Protein AF-0000000077060113 (afdb_homodimer)

Structure (mmCIF, N/CA/C/O backbone):
data_AF-0000000077060113-model_v1
#
loop_
_entity.id
_entity.type
_entity.pdbx_description
1 polymer Alpha/beta-hydrolase
#
loop_
_atom_site.group_PDB
_atom_site.id
_atom_site.type_symbol
_atom_site.label_atom_id
_atom_site.label_alt_id
_atom_site.label_comp_id
_atom_site.label_asym_id
_atom_site.label_entity_id
_atom_site.label_seq_id
_atom_site.pdbx_PDB_ins_code
_atom_site.Cartn_x
_atom_site.Cartn_y
_atom_site.Cartn_z
_atom_site.occupancy
_atom_site.B_iso_or_equiv
_atom_site.auth_seq_id
_atom_site.auth_comp_id
_atom_site.auth_asym_id
_atom_site.auth_atom_id
_atom_site.pdbx_PDB_model_num
ATOM 1 N N . MET A 1 1 ? -15.812 -0.434 4.516 1 86.5 1 MET A N 1
ATOM 2 C CA . MET A 1 1 ? -14.93 -0.036 5.609 1 86.5 1 MET A CA 1
ATOM 3 C C . MET A 1 1 ? -13.938 -1.145 5.941 1 86.5 1 MET A C 1
ATOM 5 O O . MET A 1 1 ? -14.008 -2.238 5.379 1 86.5 1 MET A O 1
ATOM 9 N N . ALA A 1 2 ? -12.922 -0.745 6.738 1 82.12 2 ALA A N 1
ATOM 10 C CA . ALA A 1 2 ? -11.758 -1.604 6.934 1 82.12 2 ALA A CA 1
ATOM 11 C C . ALA A 1 2 ? -12.117 -2.842 7.75 1 82.12 2 ALA A C 1
ATOM 13 O O . ALA A 1 2 ? -11.414 -3.85 7.707 1 82.12 2 ALA A O 1
ATOM 14 N N . ALA A 1 3 ? -13.102 -2.777 8.547 1 86 3 ALA A N 1
ATOM 15 C CA . ALA A 1 3 ? -13.586 -3.947 9.273 1 86 3 ALA A CA 1
ATOM 16 C C . ALA A 1 3 ? -14.797 -4.559 8.578 1 86 3 ALA A C 1
ATOM 18 O O . ALA A 1 3 ? -15.578 -3.85 7.934 1 86 3 ALA A O 1
ATOM 19 N N . PRO A 1 4 ? -14.969 -5.855 8.625 1 85 4 PRO A N 1
ATOM 20 C CA . PRO A 1 4 ? -16.125 -6.492 7.996 1 85 4 PRO A CA 1
ATOM 21 C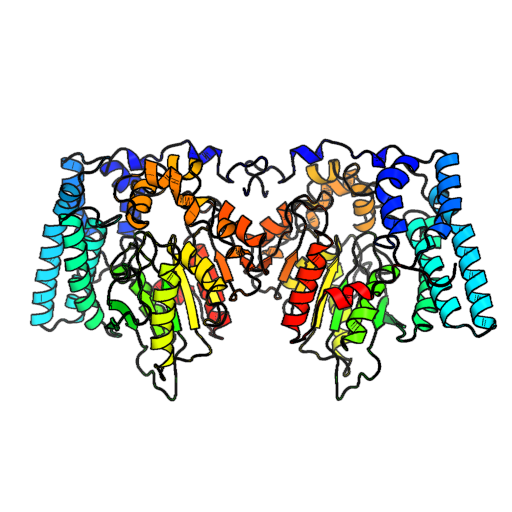 C . PRO A 1 4 ? -17.453 -5.957 8.523 1 85 4 PRO A C 1
ATOM 23 O O . PRO A 1 4 ? -17.516 -5.473 9.656 1 85 4 PRO A O 1
ATOM 26 N N . GLY A 1 5 ? -18.547 -6.055 7.66 1 83.06 5 GLY A N 1
ATOM 27 C CA . GLY A 1 5 ? -19.891 -5.691 8.062 1 83.06 5 GLY A CA 1
ATOM 28 C C . GLY A 1 5 ? -20.156 -4.195 8.023 1 83.06 5 GLY A C 1
ATOM 29 O O . GLY A 1 5 ? -21.031 -3.688 8.734 1 83.06 5 GLY A O 1
ATOM 30 N N . GLY A 1 6 ? -19.281 -3.537 7.352 1 86.25 6 GLY A N 1
ATOM 31 C CA . GLY A 1 6 ? -19.469 -2.102 7.23 1 86.25 6 GLY A CA 1
ATOM 32 C C . GLY A 1 6 ? -19.109 -1.341 8.492 1 86.25 6 GLY A C 1
ATOM 33 O O . GLY A 1 6 ? -19.703 -0.302 8.789 1 86.25 6 GLY A O 1
ATOM 34 N N . LYS A 1 7 ? -18.234 -1.847 9.289 1 92.94 7 LYS A N 1
ATOM 35 C CA . LYS A 1 7 ? -17.812 -1.229 10.539 1 92.94 7 LYS A CA 1
ATOM 36 C C . LYS A 1 7 ? -16.453 -0.544 10.375 1 92.94 7 LYS A C 1
ATOM 38 O O . LYS A 1 7 ? -15.602 -1.008 9.609 1 92.94 7 LYS A O 1
ATOM 43 N N . PHE A 1 8 ? -16.266 0.572 11.117 1 95.94 8 PHE A N 1
ATOM 44 C CA . PHE A 1 8 ? -14.953 1.192 11.203 1 95.94 8 PHE A CA 1
ATOM 45 C C . PHE A 1 8 ? -13.969 0.27 11.906 1 95.94 8 PHE A C 1
ATOM 47 O O . PHE A 1 8 ? -14.359 -0.549 12.734 1 95.94 8 PHE A O 1
ATOM 54 N N . PHE A 1 9 ? -12.68 0.377 11.562 1 95.56 9 PHE A N 1
ATOM 55 C CA . PHE A 1 9 ? -11.648 -0.411 12.227 1 95.56 9 PHE A CA 1
ATOM 56 C C . PHE A 1 9 ? -11.703 -0.218 13.734 1 95.56 9 PHE A C 1
ATOM 58 O O . PHE A 1 9 ? -11.594 -1.183 14.492 1 95.56 9 PHE A O 1
ATOM 65 N N . ILE A 1 10 ? -11.961 1.033 14.18 1 96.12 10 ILE A N 1
ATOM 66 C CA . ILE A 1 10 ? -11.984 1.314 15.609 1 96.12 10 ILE A CA 1
ATOM 67 C C . ILE A 1 10 ? -13.422 1.515 16.078 1 96.12 10 ILE A C 1
ATOM 69 O O . ILE A 1 10 ? -13.695 2.373 16.922 1 96.12 10 ILE A O 1
ATOM 73 N N . GLN A 1 11 ? -14.352 0.809 15.555 1 94.56 11 GLN A N 1
ATOM 74 C CA . GLN A 1 11 ? -15.781 0.957 15.797 1 94.56 11 GLN A CA 1
ATOM 75 C C . GLN A 1 11 ? -16.078 1.003 17.297 1 94.56 11 GLN A C 1
ATOM 77 O O . GLN A 1 11 ? -16.812 1.885 17.766 1 94.56 11 GLN A O 1
ATOM 82 N N . ASP A 1 12 ? -15.516 0.176 18.094 1 91.5 12 ASP A N 1
ATOM 83 C CA . ASP A 1 12 ? -15.828 0.074 19.516 1 91.5 12 ASP A CA 1
ATOM 84 C C . ASP A 1 12 ? -15.219 1.238 20.297 1 91.5 12 ASP A C 1
ATOM 86 O O . ASP A 1 12 ? -15.805 1.712 21.281 1 91.5 12 ASP A O 1
ATOM 90 N N . ALA A 1 13 ? -14.117 1.66 19.859 1 92.44 13 ALA A N 1
ATOM 91 C CA . ALA A 1 13 ? -13.422 2.738 20.547 1 92.44 13 ALA A CA 1
ATOM 92 C C . ALA A 1 13 ? -14.102 4.082 20.312 1 92.44 13 ALA A C 1
ATOM 94 O O . ALA A 1 13 ? -13.93 5.023 21.078 1 92.44 13 ALA A O 1
ATOM 95 N N . MET A 1 14 ? -14.914 4.168 19.281 1 94.56 14 MET A N 1
ATOM 96 C CA . MET A 1 14 ? -15.523 5.438 18.891 1 94.56 14 MET A CA 1
ATOM 97 C C . MET A 1 14 ? -16.562 5.875 19.922 1 94.56 14 MET A C 1
ATOM 99 O O . MET A 1 14 ? -16.938 7.051 19.984 1 94.56 14 MET A O 1
ATOM 103 N N . LYS A 1 15 ? -17.016 4.977 20.844 1 91.5 15 LYS A N 1
ATOM 104 C CA . LYS A 1 15 ? -18.156 5.25 21.703 1 91.5 15 LYS A CA 1
ATOM 105 C C . LYS A 1 15 ? -17.703 5.77 23.062 1 91.5 15 LYS A C 1
ATOM 107 O O . LYS A 1 15 ? -18.531 6.227 23.859 1 91.5 15 LYS A O 1
ATOM 112 N N . THR A 1 16 ? -16.438 5.785 23.297 1 94.44 16 THR A N 1
ATOM 113 C CA . THR A 1 16 ? -15.938 6.172 24.609 1 94.44 16 THR A CA 1
ATOM 114 C C . THR A 1 16 ? -15.305 7.562 24.547 1 94.44 16 THR A C 1
ATOM 116 O O . THR A 1 16 ? -14.242 7.746 23.953 1 94.44 16 THR A O 1
ATOM 119 N N . PRO A 1 17 ? -15.875 8.461 25.281 1 95.69 17 PRO A N 1
ATOM 120 C CA . PRO A 1 17 ? -15.281 9.805 25.281 1 95.69 17 PRO A CA 1
ATOM 121 C C . PRO A 1 17 ? -13.938 9.852 26 1 95.69 17 PRO A C 1
ATOM 123 O O . PRO A 1 17 ? -13.75 9.18 27.016 1 95.69 17 PRO A O 1
ATOM 126 N N . ALA A 1 18 ? -13.055 10.633 25.469 1 97.38 18 ALA A N 1
ATOM 127 C CA . ALA A 1 18 ? -11.758 10.82 26.109 1 97.38 18 ALA A CA 1
ATOM 128 C C . ALA A 1 18 ? -11.875 11.75 27.328 1 97.38 18 ALA A C 1
ATOM 130 O O . ALA A 1 18 ? -12.648 12.711 27.297 1 97.38 18 ALA A O 1
ATOM 131 N N . VAL A 1 19 ? -11.023 11.562 28.266 1 97.31 19 VAL A N 1
ATOM 132 C CA . VAL A 1 19 ? -11.117 12.227 29.562 1 97.31 19 VAL A CA 1
ATOM 133 C C . VAL A 1 19 ? -10.766 13.703 29.406 1 97.31 19 VAL A C 1
ATOM 135 O O . VAL A 1 19 ? -11.297 14.555 30.141 1 97.31 19 VAL A O 1
ATOM 138 N N . HIS A 1 20 ? -9.969 14.023 28.453 1 97.75 20 HIS A N 1
ATOM 139 C CA . HIS A 1 20 ? -9.492 15.398 28.344 1 97.75 20 HIS A CA 1
ATOM 140 C C . HIS A 1 20 ? -10.609 16.328 27.875 1 97.75 20 HIS A C 1
ATOM 142 O O . HIS A 1 20 ? -10.453 17.547 27.906 1 97.75 20 HIS A O 1
ATOM 148 N N . HIS A 1 21 ? -11.758 15.789 27.562 1 97.44 21 HIS A N 1
ATOM 149 C CA . HIS A 1 21 ? -12.875 16.625 27.141 1 97.44 21 HIS A CA 1
ATOM 150 C C . HIS A 1 21 ? -13.664 17.125 28.359 1 97.44 21 HIS A C 1
ATOM 152 O O . HIS A 1 21 ? -14.555 17.953 28.219 1 97.44 21 HIS A O 1
ATOM 158 N N . GLU A 1 22 ? -13.344 16.703 29.531 1 97.5 22 GLU A N 1
ATOM 159 C CA . GLU A 1 22 ? -14.078 17.062 30.734 1 97.5 22 GLU A CA 1
ATOM 160 C C . GLU A 1 22 ? -13.844 18.516 31.109 1 97.5 22 GLU A C 1
ATOM 162 O O . GLU A 1 22 ? -14.766 19.203 31.578 1 97.5 22 GLU A O 1
ATOM 167 N N . SER A 1 23 ? -12.617 18.938 31 1 97.94 23 SER A N 1
ATOM 168 C CA . SER A 1 23 ? -12.242 20.328 31.297 1 97.94 23 SER A CA 1
ATOM 169 C C . SER A 1 23 ? -10.883 20.672 30.719 1 97.94 23 SER A C 1
ATOM 171 O O . SER A 1 23 ? -10.125 19.781 30.312 1 97.94 23 SER A O 1
ATOM 173 N N . PHE A 1 24 ? -10.625 21.953 30.703 1 98.38 24 PHE A N 1
ATOM 174 C CA . PHE A 1 24 ? -9.281 22.344 30.297 1 98.38 24 PHE A CA 1
ATOM 175 C C . PHE A 1 24 ? -8.234 21.766 31.219 1 98.38 24 PHE A C 1
ATOM 177 O O . PHE A 1 24 ? -7.156 21.359 30.781 1 98.38 24 PHE A O 1
ATOM 184 N N . GLU A 1 25 ? -8.562 21.797 32.5 1 98.56 25 GLU A N 1
ATOM 185 C CA . GLU A 1 25 ? -7.637 21.219 33.469 1 98.56 25 GLU A CA 1
ATOM 186 C C . GLU A 1 25 ? -7.281 19.781 33.125 1 98.56 25 GLU A C 1
ATOM 188 O O . GLU A 1 25 ? -6.109 19.391 33.156 1 98.56 25 GLU A O 1
ATOM 193 N N . ARG A 1 26 ? -8.25 19.031 32.812 1 98.38 26 ARG A N 1
ATOM 194 C CA . ARG A 1 26 ? -8.016 17.625 32.469 1 98.38 26 ARG A CA 1
ATOM 195 C C . ARG A 1 26 ? -7.254 17.531 31.141 1 98.38 26 ARG A C 1
ATOM 197 O O . ARG A 1 26 ? -6.402 16.656 30.969 1 98.38 26 ARG A O 1
ATOM 204 N N . LEU A 1 27 ? -7.586 18.391 30.172 1 98.44 27 LEU A N 1
ATOM 205 C CA . LEU A 1 27 ? -6.844 18.438 28.906 1 98.44 27 LEU A CA 1
ATOM 206 C C . LEU A 1 27 ? -5.363 18.688 29.156 1 98.44 27 LEU A C 1
ATOM 208 O O . LEU A 1 27 ? -4.508 17.953 28.656 1 98.44 27 LEU A O 1
ATOM 212 N N . TRP A 1 28 ? -5.105 19.719 29.953 1 98.5 28 TRP A N 1
ATOM 213 C CA . TRP A 1 28 ? -3.719 20.062 30.266 1 98.5 28 TRP A CA 1
ATOM 214 C C . TRP A 1 28 ? -3.004 18.906 30.953 1 98.5 28 TRP A C 1
ATOM 216 O O . TRP A 1 28 ? -1.926 18.484 30.516 1 98.5 28 TRP A O 1
ATOM 226 N N . GLN A 1 29 ? -3.621 18.297 31.906 1 98.25 29 GLN A N 1
ATOM 227 C CA . GLN A 1 29 ? -2.988 17.297 32.75 1 98.25 29 GLN A CA 1
ATOM 228 C C . GLN A 1 29 ? -2.777 15.992 32 1 98.25 29 GLN A C 1
ATOM 230 O O . GLN A 1 29 ? -1.775 15.305 32.219 1 98.25 29 GLN A O 1
ATOM 235 N N . THR A 1 30 ? -3.635 15.711 31.125 1 97.81 30 THR A N 1
ATOM 236 C CA . THR A 1 30 ? -3.611 14.359 30.594 1 97.81 30 THR A CA 1
ATOM 237 C C . THR A 1 30 ? -3.016 14.344 29.188 1 97.81 30 THR A C 1
ATOM 239 O O . THR A 1 30 ? -2.615 13.297 28.672 1 97.81 30 THR A O 1
ATOM 242 N N . LYS A 1 31 ? -2.873 15.477 28.547 1 97.44 31 LYS A N 1
ATOM 243 C CA . LYS A 1 31 ? -2.459 15.453 27.156 1 97.44 31 LYS A CA 1
ATOM 244 C C . LYS A 1 31 ? -1.449 16.562 26.859 1 97.44 31 LYS A C 1
ATOM 246 O O . LYS A 1 31 ? -0.338 16.281 26.406 1 97.44 31 LYS A O 1
ATOM 251 N N . TRP A 1 32 ? -1.756 17.812 27.203 1 98.31 32 TRP A N 1
ATOM 252 C CA . TRP A 1 32 ? -1.001 18.953 26.672 1 98.31 32 TRP A CA 1
ATOM 253 C C . TRP A 1 32 ? 0.239 19.219 27.516 1 98.31 32 TRP A C 1
ATOM 255 O O . TRP A 1 32 ? 1.268 19.656 27 1 98.31 32 TRP A O 1
ATOM 265 N N . GLN A 1 33 ? 0.203 18.953 28.812 1 98.31 33 GLN A N 1
ATOM 266 C CA . GLN A 1 33 ? 1.344 19.266 29.672 1 98.31 33 GLN A CA 1
ATOM 267 C C . GLN A 1 33 ? 2.574 18.453 29.25 1 98.31 33 GLN A C 1
ATOM 269 O O . GLN A 1 33 ? 3.658 19.016 29.078 1 98.31 33 GLN A O 1
ATOM 274 N N . PRO A 1 34 ? 2.465 17.156 29.125 1 97.12 34 PRO A N 1
ATOM 275 C CA . PRO A 1 34 ? 3.643 16.422 28.688 1 97.12 34 PRO A CA 1
ATOM 276 C C . PRO A 1 34 ? 4.16 16.891 27.328 1 97.12 34 PRO A C 1
ATOM 278 O O . PRO A 1 34 ? 5.375 16.938 27.109 1 97.12 34 PRO A O 1
ATOM 281 N N . LEU A 1 35 ? 3.297 17.203 26.391 1 96.62 35 LEU A N 1
ATOM 282 C CA . LEU A 1 35 ? 3.693 17.672 25.062 1 96.62 35 LEU A CA 1
ATOM 283 C C . LEU A 1 35 ? 4.406 19.016 25.156 1 96.62 35 LEU A C 1
ATOM 285 O O . LEU A 1 35 ? 5.383 19.25 24.453 1 96.62 35 LEU A O 1
ATOM 289 N N . CYS A 1 36 ? 3.873 19.859 25.984 1 97.19 36 CYS A N 1
ATOM 290 C CA . CYS A 1 36 ? 4.488 21.172 26.188 1 97.19 36 CYS A CA 1
ATOM 291 C C . CYS A 1 36 ? 5.879 21.031 26.797 1 97.19 36 CYS A C 1
ATOM 293 O O . CYS A 1 36 ? 6.82 21.688 26.359 1 97.19 36 CYS A O 1
ATOM 295 N N . LYS A 1 37 ? 6.012 20.141 27.766 1 96.38 37 LYS A N 1
ATOM 296 C CA . LYS A 1 37 ? 7.305 19.906 28.406 1 96.38 37 LYS A CA 1
ATOM 297 C C . LYS A 1 37 ? 8.312 19.344 27.406 1 96.38 37 LYS A C 1
ATOM 299 O O . LYS A 1 37 ? 9.5 19.656 27.453 1 96.38 37 LYS A O 1
ATOM 304 N N . MET A 1 38 ? 7.836 18.578 26.453 1 94.62 38 MET A N 1
ATOM 305 C CA . MET A 1 38 ? 8.695 17.953 25.469 1 94.62 38 MET A CA 1
ATOM 306 C C . MET A 1 38 ? 8.977 18.906 24.297 1 94.62 38 MET A C 1
ATOM 308 O O . MET A 1 38 ? 9.898 18.672 23.516 1 94.62 38 MET A O 1
ATOM 312 N N . GLY A 1 39 ? 8.188 19.922 24.188 1 94.25 39 GLY A N 1
ATOM 313 C CA . GLY A 1 39 ? 8.344 20.859 23.094 1 94.25 39 GLY A CA 1
ATOM 314 C C . GLY A 1 39 ? 7.945 20.281 21.75 1 94.25 39 GLY A C 1
ATOM 315 O O . GLY A 1 39 ? 8.602 20.531 20.734 1 94.25 39 GLY A O 1
ATOM 316 N N . VAL A 1 40 ? 6.949 19.422 21.734 1 93.75 40 VAL A N 1
ATOM 317 C CA . VAL A 1 40 ? 6.48 18.828 20.5 1 93.75 40 VAL A CA 1
ATOM 318 C C . VAL A 1 40 ? 5.082 19.344 20.172 1 93.75 40 VAL A C 1
ATOM 320 O O . VAL A 1 40 ? 4.539 20.188 20.891 1 93.75 40 VAL A O 1
ATOM 323 N N . TYR A 1 41 ? 4.531 18.953 19.047 1 93.19 41 TYR A N 1
ATOM 324 C CA . TYR A 1 41 ? 3.248 19.469 18.578 1 93.19 41 TYR A CA 1
ATOM 325 C C . TYR A 1 41 ? 2.186 19.344 19.672 1 93.19 41 TYR A C 1
ATOM 327 O O . TYR A 1 41 ? 2.047 18.281 20.297 1 93.19 41 TYR A O 1
ATOM 335 N N . PRO A 1 42 ? 1.514 20.391 19.875 1 95.75 42 PRO A N 1
ATOM 336 C CA . PRO A 1 42 ? 1.473 21.656 19.172 1 95.75 42 PRO A CA 1
ATOM 337 C C . PRO A 1 42 ? 2.312 22.75 19.844 1 95.75 42 PRO A C 1
ATOM 339 O O . PRO A 1 42 ? 2.098 23.938 19.594 1 95.75 42 PRO A O 1
ATOM 342 N N . PHE A 1 43 ? 3.311 22.359 20.625 1 96.56 43 PHE A N 1
ATOM 343 C CA . PHE A 1 43 ? 4.016 23.328 21.453 1 96.56 43 PHE A CA 1
ATOM 344 C C . PHE A 1 43 ? 5.449 23.516 20.984 1 96.56 43 PHE A C 1
ATOM 346 O O . PHE A 1 43 ? 6.344 23.812 21.766 1 96.56 43 PHE A O 1
ATOM 353 N N . MET A 1 44 ? 5.707 23.281 19.719 1 93.88 44 MET A N 1
ATOM 354 C CA . MET A 1 44 ? 7.035 23.578 19.188 1 93.88 44 MET A CA 1
ATOM 355 C C . MET A 1 44 ? 7.352 25.062 19.328 1 93.88 44 MET A C 1
ATOM 357 O O . MET A 1 44 ? 6.449 25.906 19.281 1 93.88 44 MET A O 1
ATOM 361 N N . PHE A 1 45 ? 8.656 25.438 19.516 1 95.31 45 PHE A N 1
ATOM 362 C CA . PHE A 1 45 ? 9.18 26.797 19.641 1 95.31 45 PHE A CA 1
ATOM 363 C C . PHE A 1 45 ? 8.859 27.359 21.016 1 95.31 45 PHE A C 1
ATOM 365 O O . PHE A 1 45 ? 9.383 28.406 21.406 1 95.31 45 PHE A O 1
ATOM 372 N N . SER A 1 46 ? 8.008 26.672 21.828 1 94.81 46 SER A N 1
ATOM 373 C CA . SER A 1 46 ? 7.551 27.281 23.078 1 94.81 46 SER A CA 1
ATOM 374 C C . SER A 1 46 ? 8.484 26.938 24.234 1 94.81 46 SER A C 1
ATOM 376 O O . SER A 1 46 ? 9.398 26.125 24.078 1 94.81 46 SER A O 1
ATOM 378 N N . ALA A 1 47 ? 8.328 27.656 25.312 1 96.19 47 ALA A N 1
ATOM 379 C CA . ALA A 1 47 ? 8.844 27.281 26.641 1 96.19 47 ALA A CA 1
ATOM 380 C C . ALA A 1 47 ? 7.707 26.906 27.578 1 96.19 47 ALA A C 1
ATOM 382 O O . ALA A 1 47 ? 6.676 27.578 27.625 1 96.19 47 ALA A O 1
ATOM 383 N N . TYR A 1 48 ? 7.922 25.828 28.25 1 96.5 48 TYR A N 1
ATOM 384 C CA . TYR A 1 48 ? 6.914 25.359 29.188 1 96.5 48 TYR A CA 1
ATOM 385 C C . TYR A 1 48 ? 6.48 26.484 30.125 1 96.5 48 TYR A C 1
ATOM 387 O O . TYR A 1 48 ? 5.293 26.625 30.422 1 96.5 48 TYR A O 1
ATOM 395 N N . GLN A 1 49 ? 7.422 27.312 30.578 1 96.25 49 GLN A N 1
ATOM 396 C CA . GLN A 1 49 ? 7.207 28.375 31.578 1 96.25 49 GLN A CA 1
ATOM 397 C C . GLN A 1 49 ? 6.242 29.422 31.047 1 96.25 49 GLN A C 1
ATOM 399 O O . GLN A 1 49 ? 5.566 30.094 31.828 1 96.25 49 GLN A O 1
ATOM 404 N N . ASP A 1 50 ? 6.227 29.609 29.719 1 97.44 50 ASP A N 1
ATOM 405 C CA . ASP A 1 50 ? 5.344 30.609 29.125 1 97.44 50 ASP A CA 1
ATOM 406 C C . ASP A 1 50 ? 3.877 30.25 29.359 1 97.44 50 ASP A C 1
ATOM 408 O O . ASP A 1 50 ? 3.01 31.125 29.359 1 97.44 50 ASP A O 1
ATOM 412 N N . PHE A 1 51 ? 3.582 28.969 29.578 1 98.19 51 PHE A N 1
ATOM 413 C CA . PHE A 1 51 ? 2.193 28.516 29.609 1 98.19 51 PHE A CA 1
ATOM 414 C C . PHE A 1 51 ? 1.707 28.375 31.047 1 98.19 51 PHE A C 1
ATOM 416 O O . PHE A 1 51 ? 0.503 28.266 31.297 1 98.19 51 PHE A O 1
ATOM 423 N N . GLU A 1 52 ? 2.604 28.391 32.031 1 97.38 52 GLU A N 1
ATOM 424 C CA . GLU A 1 52 ? 2.244 28.156 33.438 1 97.38 52 GLU A CA 1
ATOM 425 C C . GLU A 1 52 ? 1.187 29.141 33.906 1 97.38 52 GLU A C 1
ATOM 427 O O . GLU A 1 52 ? 0.126 28.734 34.406 1 97.38 52 GLU A O 1
ATOM 432 N N . PRO A 1 53 ? 1.449 30.438 33.75 1 97.94 53 PRO A N 1
ATOM 433 C CA . PRO A 1 53 ? 0.434 31.391 34.25 1 97.94 53 PRO A CA 1
ATOM 434 C C . PRO A 1 53 ? -0.863 31.312 33.438 1 97.94 53 PRO A C 1
ATOM 436 O O . PRO A 1 53 ? -1.94 31.578 33.969 1 97.94 53 PRO A O 1
ATOM 439 N N . ILE A 1 54 ? -0.784 31 32.156 1 98.75 54 ILE A N 1
ATOM 440 C CA . ILE A 1 54 ? -1.952 30.875 31.297 1 98.75 54 ILE A CA 1
ATOM 441 C C . ILE A 1 54 ? -2.836 29.734 31.797 1 98.75 54 ILE A C 1
ATOM 443 O O . ILE A 1 54 ? -4.047 29.906 31.953 1 98.75 54 ILE A O 1
ATOM 447 N N . VAL A 1 55 ? -2.168 28.594 32.031 1 98.62 55 VAL A N 1
ATOM 448 C CA . VAL A 1 55 ? -2.871 27.406 32.469 1 98.62 55 VAL A CA 1
ATOM 449 C C . VAL A 1 55 ? -3.508 27.656 33.844 1 98.62 55 VAL A C 1
ATOM 451 O O . VAL A 1 55 ? -4.652 27.266 34.094 1 98.62 55 VAL A O 1
ATOM 454 N N . GLU A 1 56 ? -2.783 28.297 34.75 1 98.38 56 GLU A N 1
ATOM 455 C CA . GLU A 1 56 ? -3.326 28.641 36.062 1 98.38 56 GLU A CA 1
ATOM 456 C C . GLU A 1 56 ? -4.621 29.438 35.906 1 98.38 56 GLU A C 1
ATOM 458 O O . GLU A 1 56 ? -5.602 29.172 36.625 1 98.38 56 GLU A O 1
ATOM 463 N N . ARG A 1 57 ? -4.609 30.375 35.062 1 98.44 57 ARG A N 1
ATOM 464 C CA . ARG A 1 57 ? -5.789 31.203 34.844 1 98.44 57 ARG A CA 1
ATOM 465 C C . ARG A 1 57 ? -6.941 30.375 34.281 1 98.44 57 ARG A C 1
ATOM 467 O O . ARG A 1 57 ? -8.07 30.469 34.781 1 98.44 57 ARG A O 1
ATOM 474 N N . LEU A 1 58 ? -6.719 29.594 33.25 1 98.69 58 LEU A N 1
ATOM 475 C CA . LEU A 1 58 ? -7.758 28.797 32.594 1 98.69 58 LEU A CA 1
ATOM 476 C C . LEU A 1 58 ? -8.367 27.797 33.562 1 98.69 58 LEU A C 1
ATOM 478 O O . LEU A 1 58 ? -9.578 27.562 33.531 1 98.69 58 LEU A O 1
ATOM 482 N N . VAL A 1 59 ? -7.496 27.203 34.375 1 98.44 59 VAL A N 1
ATOM 483 C CA . VAL A 1 59 ? -7.973 26.266 35.375 1 98.44 59 VAL A CA 1
ATOM 484 C C . VAL A 1 59 ? -8.805 26.984 36.438 1 98.44 59 VAL A C 1
ATOM 486 O O . VAL A 1 59 ? -9.883 26.516 36.812 1 98.44 59 VAL A O 1
ATOM 489 N N . ALA A 1 60 ? -8.344 28.141 36.875 1 98.31 60 ALA A N 1
ATOM 490 C CA . ALA A 1 60 ? -9.062 28.938 37.875 1 98.31 60 ALA A CA 1
ATOM 491 C C . ALA A 1 60 ? -10.438 29.359 37.344 1 98.31 60 ALA A C 1
ATOM 493 O O . ALA A 1 60 ? -11.398 29.438 38.125 1 98.31 60 ALA A O 1
ATOM 494 N N . GLU A 1 61 ? -10.508 29.625 36.125 1 98 61 GLU A N 1
ATOM 495 C CA . GLU A 1 61 ? -11.758 30.047 35.5 1 98 61 GLU A CA 1
ATOM 496 C C . GLU A 1 61 ? -12.656 28.859 35.219 1 98 61 GLU A C 1
ATOM 498 O O . GLU A 1 61 ? -13.781 29.016 34.719 1 98 61 GLU A O 1
ATOM 503 N N . ASP A 1 62 ? -12.172 27.688 35.469 1 97.69 62 ASP A N 1
ATOM 504 C CA . ASP A 1 62 ? -12.898 26.438 35.25 1 97.69 62 ASP A CA 1
ATOM 505 C C . ASP A 1 62 ? -13.43 26.344 33.844 1 97.69 62 ASP A C 1
ATOM 507 O O . ASP A 1 62 ? -14.617 26.078 33.625 1 97.69 62 ASP A O 1
ATOM 511 N N . GLN A 1 63 ? -12.578 26.625 32.906 1 97.56 63 GLN A N 1
ATOM 512 C CA . GLN A 1 63 ? -12.992 26.547 31.5 1 97.56 63 GLN A CA 1
ATOM 513 C C . GLN A 1 63 ? -13.188 25.094 31.047 1 97.56 63 GLN A C 1
ATOM 515 O O . GLN A 1 63 ? -12.414 24.219 31.422 1 97.56 63 GLN A O 1
ATOM 520 N N . LYS A 1 64 ? -14.211 24.859 30.297 1 96.56 64 LYS A N 1
ATOM 521 C CA . LYS A 1 64 ? -14.555 23.547 29.766 1 96.56 64 LYS A CA 1
ATOM 522 C C . LYS A 1 64 ? -15.484 23.672 28.562 1 96.56 64 LYS A C 1
ATOM 524 O O . LYS A 1 64 ? -15.953 24.766 28.234 1 96.56 64 LYS A O 1
ATOM 529 N N . GLU A 1 65 ? -15.719 22.625 27.844 1 94.44 65 GLU A N 1
ATOM 530 C CA . GLU A 1 65 ? -16.578 22.609 26.656 1 94.44 65 GLU A CA 1
ATOM 531 C C . GLU A 1 65 ? -18.031 22.844 27.031 1 94.44 65 GLU A C 1
ATOM 533 O O . GLU A 1 65 ? -18.5 22.359 28.062 1 94.44 65 GLU A O 1
ATOM 538 N N . PRO A 1 66 ? -18.734 23.516 26.328 1 94.88 66 PRO A N 1
ATOM 539 C CA . PRO A 1 66 ? -18.281 24.234 25.141 1 94.88 66 PRO A CA 1
ATOM 540 C C . PRO A 1 66 ? -17.516 25.516 25.453 1 94.88 66 PRO A C 1
ATOM 542 O O . PRO A 1 66 ? -17.969 26.312 26.297 1 94.88 66 PRO A O 1
ATOM 545 N N . TYR A 1 67 ? -16.516 25.766 24.812 1 96.12 67 TYR A N 1
ATOM 546 C CA . TYR A 1 67 ? -15.617 26.875 25.125 1 96.12 67 TYR A CA 1
ATOM 547 C C . TYR A 1 67 ? -16.156 28.172 24.562 1 96.12 67 TYR A C 1
ATOM 549 O O . TYR A 1 67 ? -16.703 28.203 23.453 1 96.12 67 TYR A O 1
ATOM 557 N N . ASP A 1 68 ? -16.047 29.172 25.359 1 97.56 68 ASP A N 1
ATOM 558 C CA . ASP A 1 68 ? -16.047 30.531 24.828 1 97.56 68 ASP A CA 1
ATOM 559 C C . ASP A 1 68 ? -14.695 30.891 24.219 1 97.56 68 ASP A C 1
ATOM 561 O O . ASP A 1 68 ? -13.758 31.234 24.953 1 97.56 68 ASP A O 1
ATOM 565 N N . TRP A 1 69 ? -14.625 30.953 22.938 1 97.81 69 TRP A N 1
ATOM 566 C CA . TRP A 1 69 ? -13.344 31.016 22.234 1 97.81 69 TRP A CA 1
ATOM 567 C C . TRP A 1 69 ? -12.672 32.375 22.453 1 97.81 69 TRP A C 1
ATOM 569 O O . TRP A 1 69 ? -11.445 32.469 22.453 1 97.81 69 TRP A O 1
ATOM 579 N N . ASP A 1 70 ? -13.406 33.406 22.562 1 98.38 70 ASP A N 1
ATOM 580 C CA . ASP A 1 70 ? -12.805 34.688 22.891 1 98.38 70 ASP A CA 1
ATOM 581 C C . ASP A 1 70 ? -12.195 34.688 24.281 1 98.38 70 ASP A C 1
ATOM 583 O O . ASP A 1 70 ? -11.07 35.156 24.484 1 98.38 70 ASP A O 1
ATOM 587 N N . LYS A 1 71 ? -12.969 34.156 25.203 1 97.94 71 LYS A N 1
ATOM 588 C CA . LYS A 1 71 ? -12.445 34.062 26.562 1 97.94 71 LYS A CA 1
ATOM 589 C C . LYS A 1 71 ? -11.211 33.156 26.609 1 97.94 71 LYS A C 1
ATOM 591 O O . LYS A 1 71 ? -10.242 33.469 27.297 1 97.94 71 LYS A O 1
ATOM 596 N N . TYR A 1 72 ? -11.258 32.094 25.938 1 98.31 72 TYR A N 1
ATOM 597 C CA . TYR A 1 72 ? -10.125 31.203 25.828 1 98.31 72 TYR A CA 1
ATOM 598 C C . TYR A 1 72 ? -8.891 31.906 25.297 1 98.31 72 TYR A C 1
ATOM 600 O O . TYR A 1 72 ? -7.836 31.906 25.938 1 98.31 72 TYR A O 1
ATOM 608 N N . ALA A 1 73 ? -9 32.562 24.141 1 98.62 73 ALA A N 1
ATOM 609 C CA . ALA A 1 73 ? -7.875 33.219 23.484 1 98.62 73 ALA A CA 1
ATOM 610 C C . ALA A 1 73 ? -7.305 34.344 24.359 1 98.62 73 ALA A C 1
ATOM 612 O O . ALA A 1 73 ? -6.09 34.562 24.391 1 98.62 73 ALA A O 1
ATOM 613 N N . THR A 1 74 ? -8.141 35.031 25.062 1 98.31 74 THR A N 1
ATOM 614 C CA . THR A 1 74 ? -7.754 36.156 25.875 1 98.31 74 THR A CA 1
ATOM 615 C C . THR A 1 74 ? -6.77 35.75 26.969 1 98.31 74 THR A C 1
ATOM 617 O O . THR A 1 74 ? -5.906 36.562 27.359 1 98.31 74 THR A O 1
ATOM 620 N N . ALA A 1 75 ? -6.852 34.531 27.375 1 98.56 75 ALA A N 1
ATOM 621 C CA . ALA A 1 75 ? -5.98 34.062 28.438 1 98.56 75 ALA A CA 1
ATOM 622 C C . ALA A 1 75 ? -4.527 34 27.969 1 98.56 75 ALA A C 1
ATOM 624 O O . ALA A 1 75 ? -3.605 34.062 28.797 1 98.56 75 ALA A O 1
ATOM 625 N N . PHE A 1 76 ? -4.281 33.938 26.719 1 98.88 76 PHE A N 1
ATOM 626 C CA . PHE A 1 76 ? -2.953 33.75 26.156 1 98.88 76 PHE A CA 1
ATOM 627 C C . PHE A 1 76 ? -2.322 35.062 25.734 1 98.88 76 PHE A C 1
ATOM 629 O O . PHE A 1 76 ? -1.098 35.188 25.719 1 98.88 76 PHE A O 1
ATOM 636 N N . ILE A 1 77 ? -3.104 36.031 25.406 1 98.38 77 ILE A N 1
ATOM 637 C CA . ILE A 1 77 ? -2.705 37.219 24.672 1 98.38 77 ILE A CA 1
ATOM 638 C C . ILE A 1 77 ? -1.703 38.031 25.5 1 98.38 77 ILE A C 1
ATOM 640 O O . ILE A 1 77 ? -0.668 38.438 24.984 1 98.38 77 ILE A O 1
ATOM 644 N N . PRO A 1 78 ? -1.865 38.188 26.844 1 98.38 78 PRO A N 1
ATOM 645 C CA . PRO A 1 78 ? -0.913 38.969 27.625 1 98.38 78 PRO A CA 1
ATOM 646 C C . PRO A 1 78 ? 0.501 38.406 27.594 1 98.38 78 PRO A C 1
ATOM 648 O O . PRO A 1 78 ? 1.473 39.156 27.453 1 98.38 78 PRO A O 1
ATOM 651 N N . LYS A 1 79 ? 0.6 37.125 27.766 1 98.69 79 LYS A N 1
ATOM 652 C CA . LYS A 1 79 ? 1.917 36.469 27.734 1 98.69 79 LYS A CA 1
ATOM 653 C C . LYS A 1 79 ? 2.564 36.625 26.359 1 98.69 79 LYS A C 1
ATOM 655 O O . LYS A 1 79 ? 3.771 36.844 26.266 1 98.69 79 LYS A O 1
ATOM 660 N N . ALA A 1 80 ? 1.795 36.438 25.266 1 98.81 80 ALA A N 1
ATOM 661 C CA . ALA A 1 80 ? 2.32 36.594 23.906 1 98.81 80 ALA A CA 1
ATOM 662 C C . ALA A 1 80 ? 2.844 38 23.688 1 98.81 80 ALA A C 1
ATOM 664 O O . ALA A 1 80 ? 3.924 38.188 23.125 1 98.81 80 ALA A O 1
ATOM 665 N N . GLU A 1 81 ? 2.107 38.969 24.172 1 98.69 81 GLU A N 1
ATOM 666 C CA . GLU A 1 81 ? 2.51 40.375 24.031 1 98.69 81 GLU A CA 1
ATOM 667 C C . GLU A 1 81 ? 3.783 40.656 24.828 1 98.69 81 GLU A C 1
ATOM 669 O O . GLU A 1 81 ? 4.652 41.406 24.375 1 98.69 81 GLU A O 1
ATOM 674 N N . GLU A 1 82 ? 3.836 40.094 26 1 98.62 82 GLU A N 1
ATOM 675 C CA . GLU A 1 82 ? 5.039 40.25 26.812 1 98.62 82 GLU A CA 1
ATOM 676 C C . GLU A 1 82 ? 6.266 39.688 26.078 1 98.62 82 GLU A C 1
ATOM 678 O O . GLU A 1 82 ? 7.32 40.344 26.078 1 98.62 82 GLU A O 1
ATOM 683 N N . LEU A 1 83 ? 6.125 38.531 25.5 1 98.69 83 LEU A N 1
ATOM 684 C CA . LEU A 1 83 ? 7.227 37.906 24.766 1 98.69 83 LEU A CA 1
ATOM 685 C C . LEU A 1 83 ? 7.625 38.719 23.562 1 98.69 83 LEU A C 1
ATOM 687 O O . LEU A 1 83 ? 8.812 38.875 23.25 1 98.69 83 LEU A O 1
ATOM 691 N N . VAL A 1 84 ? 6.66 39.312 22.844 1 98.81 84 VAL A N 1
ATOM 692 C CA . VAL A 1 84 ? 6.953 40.156 21.703 1 98.81 84 VAL A CA 1
ATOM 693 C C . VAL A 1 84 ? 7.762 41.375 22.172 1 98.81 84 VAL A C 1
ATOM 695 O O . VAL A 1 84 ? 8.75 41.75 21.531 1 98.81 84 VAL A O 1
ATOM 698 N N . ALA A 1 85 ? 7.352 41.938 23.266 1 98.75 85 ALA A N 1
ATOM 699 C CA . ALA A 1 85 ? 8.055 43.125 23.797 1 98.75 85 ALA A CA 1
ATOM 700 C C . ALA A 1 85 ? 9.492 42.781 24.172 1 98.75 85 ALA A C 1
ATOM 702 O O . ALA A 1 85 ? 10.414 43.531 23.875 1 98.75 85 ALA A O 1
ATOM 703 N N . LYS A 1 86 ? 9.664 41.656 24.812 1 98.44 86 LYS A N 1
ATOM 704 C CA . LYS A 1 86 ? 11.008 41.219 25.172 1 98.44 86 LYS A CA 1
ATOM 705 C C . LYS A 1 86 ? 11.836 40.938 23.922 1 98.44 86 LYS A C 1
ATOM 707 O O . LYS A 1 86 ? 13.039 41.219 23.891 1 98.44 86 LYS A O 1
ATOM 712 N N . ALA A 1 87 ? 11.195 40.375 22.906 1 98.69 87 ALA A N 1
ATOM 713 C CA . ALA A 1 87 ? 11.883 40.094 21.656 1 98.69 87 ALA A CA 1
ATOM 714 C C . ALA A 1 87 ? 12.344 41.375 20.984 1 98.69 87 ALA A C 1
ATOM 716 O O . ALA A 1 87 ? 13.477 41.469 20.5 1 98.69 87 ALA A O 1
ATOM 717 N N . GLU A 1 88 ? 11.461 42.375 20.969 1 98.38 88 GLU A N 1
ATOM 718 C CA . GLU A 1 88 ? 11.797 43.656 20.391 1 98.38 88 GLU A CA 1
ATOM 719 C C . GLU A 1 88 ? 12.969 44.312 21.109 1 98.38 88 GLU A C 1
ATOM 721 O O . GLU A 1 88 ? 13.875 44.875 20.484 1 98.38 88 GLU A O 1
ATOM 726 N N . GLN A 1 89 ? 12.938 44.25 22.375 1 98.31 89 GLN A N 1
ATOM 727 C CA . GLN A 1 89 ? 14.031 44.781 23.172 1 98.31 89 GLN A CA 1
ATOM 728 C C . GLN A 1 89 ? 15.344 44.062 22.891 1 98.31 89 GLN A C 1
ATOM 730 O O . GLN A 1 89 ? 16.391 44.688 22.75 1 98.31 89 GLN A O 1
ATOM 735 N N . ALA A 1 90 ? 15.266 42.719 22.844 1 98.25 90 ALA A N 1
ATOM 736 C CA . ALA A 1 90 ? 16.453 41.938 22.516 1 98.25 90 ALA A CA 1
ATOM 737 C C . ALA A 1 90 ? 17.016 42.344 21.156 1 98.25 90 ALA A C 1
ATOM 739 O O . ALA A 1 90 ? 18.219 42.375 20.953 1 98.25 90 ALA A O 1
ATOM 740 N N . GLY A 1 91 ? 16.109 42.531 20.219 1 96.88 91 GLY A N 1
ATOM 741 C CA . GLY A 1 91 ? 16.531 43 18.906 1 96.88 91 GLY A CA 1
ATOM 742 C C . GLY A 1 91 ? 17.219 44.344 18.938 1 96.88 91 GLY A C 1
ATOM 743 O O . GLY A 1 91 ? 18.25 44.531 18.281 1 96.88 91 GLY A O 1
ATOM 744 N N . LYS A 1 92 ? 16.719 45.219 19.703 1 97.44 92 LYS A N 1
ATOM 745 C CA . LYS A 1 92 ? 17.312 46.562 19.844 1 97.44 92 LYS A CA 1
ATOM 746 C C . LYS A 1 92 ? 18.672 46.469 20.5 1 97.44 92 LYS A C 1
ATOM 748 O O . LYS A 1 92 ? 19.562 47.281 20.203 1 97.44 92 LYS A O 1
ATOM 753 N N . ASP A 1 93 ? 18.828 45.594 21.344 1 97.44 93 ASP A N 1
ATOM 754 C CA . ASP A 1 93 ? 20.078 45.375 22.047 1 97.44 93 ASP A CA 1
ATOM 755 C C . ASP A 1 93 ? 21.094 44.656 21.172 1 97.44 93 ASP A C 1
ATOM 757 O O . ASP A 1 93 ? 22.234 44.438 21.594 1 97.44 93 ASP A O 1
ATOM 761 N N . GLY A 1 94 ? 20.703 44.188 20.031 1 95.88 94 GLY A N 1
ATOM 762 C CA . GLY A 1 94 ? 21.609 43.562 19.078 1 95.88 94 GLY A CA 1
ATOM 763 C C . GLY A 1 94 ? 21.703 42.062 19.25 1 95.88 94 GLY A C 1
ATOM 764 O O . GLY A 1 94 ? 22.531 41.406 18.609 1 95.88 94 GLY A O 1
ATOM 765 N N . ASP A 1 95 ? 20.938 41.5 20.125 1 96.81 95 ASP A N 1
ATOM 766 C CA . ASP A 1 95 ? 20.938 40.062 20.344 1 96.81 95 ASP A CA 1
ATOM 767 C C . ASP A 1 95 ? 19.938 39.375 19.422 1 96.81 95 ASP A C 1
ATOM 769 O O . ASP A 1 95 ? 18.844 39 19.859 1 96.81 95 ASP A O 1
ATOM 773 N N . GLN A 1 96 ? 20.328 39.031 18.281 1 96.19 96 GLN A N 1
ATOM 774 C CA . GLN A 1 96 ? 19.453 38.531 17.219 1 96.19 96 GLN A CA 1
ATOM 775 C C . GLN A 1 96 ? 18.938 37.156 17.547 1 96.19 96 GLN A C 1
ATOM 777 O O . GLN A 1 96 ? 17.781 36.812 17.297 1 96.19 96 GLN A O 1
ATOM 782 N N . GLU A 1 97 ? 19.766 36.344 18.078 1 96.06 97 GLU A N 1
ATOM 783 C CA . GLU A 1 97 ? 19.391 35 18.406 1 96.06 97 GLU A CA 1
ATOM 784 C C . GLU A 1 97 ? 18.297 34.969 19.469 1 96.06 97 GLU A C 1
ATOM 786 O O . GLU A 1 97 ? 17.297 34.25 19.328 1 96.06 97 GLU A O 1
ATOM 791 N N . LYS A 1 98 ? 18.5 35.75 20.516 1 97.5 98 LYS A N 1
ATOM 792 C CA . LYS A 1 98 ? 17.516 35.844 21.578 1 97.5 98 LYS A CA 1
ATOM 793 C C . LYS A 1 98 ? 16.203 36.438 21.062 1 97.5 98 LYS A C 1
ATOM 795 O O . LYS A 1 98 ? 15.125 35.969 21.406 1 97.5 98 LYS A O 1
ATOM 800 N N . ALA A 1 99 ? 16.281 37.5 20.266 1 98.31 99 ALA A N 1
ATOM 801 C CA . ALA A 1 99 ? 15.094 38.094 19.672 1 98.31 99 ALA A CA 1
ATOM 802 C C . ALA A 1 99 ? 14.305 37.094 18.859 1 98.31 99 ALA A C 1
ATOM 804 O O . ALA A 1 99 ? 13.086 36.969 19.016 1 98.31 99 ALA A O 1
ATOM 805 N N . SER A 1 100 ? 15.008 36.344 18.016 1 97.69 100 SER A N 1
ATOM 806 C CA . SER A 1 100 ? 14.375 35.344 17.172 1 97.69 100 SER A CA 1
ATOM 807 C C . SER A 1 100 ? 13.609 34.312 18.016 1 97.69 100 SER A C 1
ATOM 809 O O . SER A 1 100 ? 12.438 34.031 17.75 1 97.69 100 SER A O 1
ATOM 811 N N . GLU A 1 101 ? 14.273 33.781 19 1 97.56 101 GLU A N 1
ATOM 812 C CA . GLU A 1 101 ? 13.656 32.781 19.859 1 97.56 101 GLU A CA 1
ATOM 813 C C . GLU A 1 101 ? 12.414 33.312 20.547 1 97.56 101 GLU A C 1
ATOM 815 O O . GLU A 1 101 ? 11.383 32.656 20.594 1 97.56 101 GLU A O 1
ATOM 820 N N . LEU A 1 102 ? 12.5 34.562 21.062 1 98.56 102 LEU A N 1
ATOM 821 C CA . LEU A 1 102 ? 11.391 35.125 21.797 1 98.56 102 LEU A CA 1
ATOM 822 C C . LEU A 1 102 ? 10.211 35.438 20.875 1 98.56 102 LEU A C 1
ATOM 824 O O . LEU A 1 102 ? 9.055 35.25 21.266 1 98.56 102 LEU A O 1
ATOM 828 N N . PHE A 1 103 ? 10.469 35.875 19.656 1 98.62 103 PHE A N 1
ATOM 829 C CA . PHE A 1 103 ? 9.398 36.062 18.688 1 98.62 103 PHE A CA 1
ATOM 830 C C . PHE A 1 103 ? 8.711 34.719 18.375 1 98.62 103 PHE A C 1
ATOM 832 O O . PHE A 1 103 ? 7.48 34.656 18.312 1 98.62 103 PHE A O 1
ATOM 839 N N . LEU A 1 104 ? 9.516 33.719 18.203 1 98.12 104 LEU A N 1
ATOM 840 C CA . LEU A 1 104 ? 8.945 32.438 17.859 1 98.12 104 LEU A CA 1
ATOM 841 C C . LEU A 1 104 ? 8.188 31.844 19.047 1 98.12 104 LEU A C 1
ATOM 843 O O . LEU A 1 104 ? 7.18 31.141 18.875 1 98.12 104 LEU A O 1
ATOM 847 N N . ARG A 1 105 ? 8.625 32.062 20.281 1 98.38 105 ARG A N 1
ATOM 848 C CA . ARG A 1 105 ? 7.875 31.688 21.469 1 98.38 105 ARG A CA 1
ATOM 849 C C . ARG A 1 105 ? 6.535 32.406 21.531 1 98.38 105 ARG A C 1
ATOM 851 O O . ARG A 1 105 ? 5.52 31.812 21.906 1 98.38 105 ARG A O 1
ATOM 858 N N . ALA A 1 106 ? 6.578 33.719 21.203 1 98.75 106 ALA A N 1
ATOM 859 C CA . ALA A 1 106 ? 5.324 34.438 21.141 1 98.75 106 ALA A CA 1
ATOM 860 C C . ALA A 1 106 ? 4.363 33.844 20.125 1 98.75 106 ALA A C 1
ATOM 862 O O . ALA A 1 106 ? 3.176 33.656 20.406 1 98.75 106 ALA A O 1
ATOM 863 N N . SER A 1 107 ? 4.902 33.531 18.969 1 98.56 107 SER A N 1
ATOM 864 C CA . SER A 1 107 ? 4.094 32.906 17.938 1 98.56 107 SER A CA 1
ATOM 865 C C . SER A 1 107 ? 3.494 31.594 18.438 1 98.56 107 SER A C 1
ATOM 867 O O . SER A 1 107 ? 2.344 31.266 18.141 1 98.56 107 SER A O 1
ATOM 869 N N . ALA A 1 108 ? 4.246 30.828 19.172 1 98 108 ALA A N 1
ATOM 870 C CA . ALA A 1 108 ? 3.771 29.562 19.734 1 98 108 ALA A CA 1
ATOM 871 C C . ALA A 1 108 ? 2.611 29.781 20.703 1 98 108 ALA A C 1
ATOM 873 O O . ALA A 1 108 ? 1.637 29.031 20.703 1 98 108 ALA A O 1
ATOM 874 N N . VAL A 1 109 ? 2.707 30.781 21.547 1 98.69 109 VAL A N 1
ATOM 875 C CA . VAL A 1 109 ? 1.63 31.109 22.484 1 98.69 109 VAL A CA 1
ATOM 876 C C . VAL A 1 109 ? 0.381 31.516 21.703 1 98.69 109 VAL A C 1
ATOM 878 O O . VAL A 1 109 ? -0.724 31.062 22 1 98.69 109 VAL A O 1
ATOM 881 N N . TYR A 1 110 ? 0.565 32.375 20.688 1 98.88 110 TYR A N 1
ATOM 882 C CA . TYR A 1 110 ? -0.555 32.781 19.844 1 98.88 110 TYR A CA 1
ATOM 883 C C . TYR A 1 110 ? -1.184 31.578 19.141 1 98.88 110 TYR A C 1
ATOM 885 O O . TYR A 1 110 ? -2.396 31.547 18.922 1 98.88 110 TYR A O 1
ATOM 893 N N . ARG A 1 111 ? -0.362 30.609 18.781 1 98.5 111 ARG A N 1
ATOM 894 C CA . ARG A 1 111 ? -0.857 29.391 18.141 1 98.5 111 ARG A CA 1
ATOM 895 C C . ARG A 1 111 ? -1.87 28.688 19.047 1 98.5 111 ARG A C 1
ATOM 897 O O . ARG A 1 111 ? -2.939 28.281 18.578 1 98.5 111 ARG A O 1
ATOM 904 N N . ILE A 1 112 ? -1.535 28.516 20.281 1 98.62 112 ILE A N 1
ATOM 905 C CA . ILE A 1 112 ? -2.432 27.828 21.203 1 98.62 112 ILE A CA 1
ATOM 906 C C . ILE A 1 112 ? -3.652 28.688 21.484 1 98.62 112 ILE A C 1
ATOM 908 O O . ILE A 1 112 ? -4.762 28.188 21.656 1 98.62 112 ILE A O 1
ATOM 912 N N . ALA A 1 113 ? -3.486 30 21.438 1 98.75 113 ALA A N 1
ATOM 913 C CA . ALA A 1 113 ? -4.602 30.938 21.594 1 98.75 113 ALA A CA 1
ATOM 914 C C . ALA A 1 113 ? -5.629 30.734 20.484 1 98.75 113 ALA A C 1
ATOM 916 O O . ALA A 1 113 ? -6.836 30.812 20.734 1 98.75 113 ALA A O 1
ATOM 917 N N . ARG A 1 114 ? -5.227 30.562 19.312 1 98.19 114 ARG A N 1
ATOM 918 C CA . ARG A 1 114 ? -6.141 30.438 18.188 1 98.19 114 ARG A CA 1
ATOM 919 C C . ARG A 1 114 ? -6.582 29 17.984 1 98.19 114 ARG A C 1
ATOM 921 O O . ARG A 1 114 ? -7.402 28.719 17.109 1 98.19 114 ARG A O 1
ATOM 928 N N . PHE A 1 115 ? -5.984 28.016 18.656 1 97.44 115 PHE A N 1
ATOM 929 C C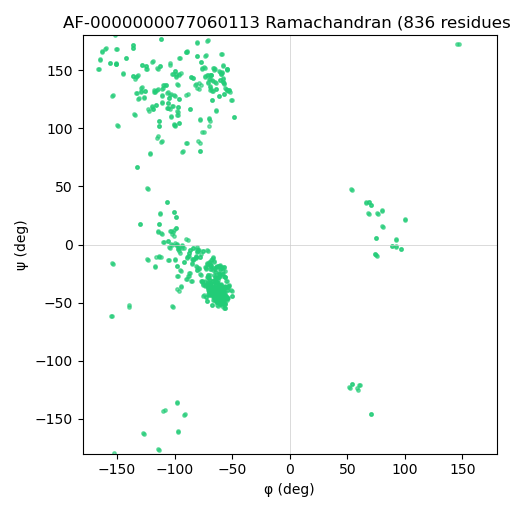A . PHE A 1 115 ? -6.297 26.594 18.547 1 97.44 115 PHE A CA 1
ATOM 930 C C . PHE A 1 115 ? -7.762 26.344 18.859 1 97.44 115 PHE A C 1
ATOM 932 O O . PHE A 1 115 ? -8.312 26.938 19.781 1 97.44 115 PHE A O 1
ATOM 939 N N . PRO A 1 116 ? -8.469 25.531 18.172 1 96.62 116 PRO A N 1
ATOM 940 C CA . PRO A 1 116 ? -8.039 24.672 17.062 1 96.62 116 PRO A CA 1
ATOM 941 C C . PRO A 1 116 ? -8.117 25.391 15.711 1 96.62 116 PRO A C 1
ATOM 943 O O . PRO A 1 116 ? -7.496 24.953 14.742 1 96.62 116 PRO A O 1
ATOM 946 N N . ALA A 1 117 ? -8.93 26.375 15.594 1 97.44 117 ALA A N 1
ATOM 947 C CA . ALA A 1 117 ? -9.102 27.266 14.438 1 97.44 117 ALA A CA 1
ATOM 948 C C . ALA A 1 117 ? -9.562 28.641 14.875 1 97.44 117 ALA A C 1
ATOM 950 O O . ALA A 1 117 ? -10.086 28.812 15.984 1 97.44 117 ALA A O 1
ATOM 951 N N . PRO A 1 118 ? -9.305 29.609 14.086 1 97.81 118 PRO A N 1
ATOM 952 C CA . PRO A 1 118 ? -9.719 30.969 14.461 1 97.81 118 PRO A CA 1
ATOM 953 C C . PRO A 1 118 ? -11.211 31.219 14.227 1 97.81 118 PRO A C 1
ATOM 955 O O . PRO A 1 118 ? -11.578 31.938 13.297 1 97.81 118 PRO A O 1
ATOM 958 N N . ARG A 1 119 ? -12.008 30.781 15.109 1 96.75 119 ARG A N 1
ATOM 959 C CA . ARG A 1 119 ? -13.461 30.797 14.945 1 96.75 119 ARG A CA 1
ATOM 960 C C . ARG A 1 119 ? -14.086 31.984 15.68 1 96.75 119 ARG A C 1
ATOM 962 O O . ARG A 1 119 ? -15.305 32.094 15.773 1 96.75 119 ARG A O 1
ATOM 969 N N . SER A 1 120 ? -13.312 32.844 16.328 1 97.81 120 SER A N 1
ATOM 970 C CA . SER A 1 120 ? -13.758 34.031 17.047 1 97.81 120 SER A CA 1
ATOM 971 C C . SER A 1 120 ? -12.852 35.25 16.75 1 97.81 120 SER A C 1
ATOM 973 O O . SER A 1 120 ? -11.781 35.094 16.156 1 97.81 120 SER A O 1
ATOM 975 N N . ASP A 1 121 ? -13.266 36.406 17.219 1 98.19 121 ASP A N 1
ATOM 976 C CA . ASP A 1 121 ? -12.508 37.594 16.938 1 98.19 121 ASP A CA 1
ATOM 977 C C . ASP A 1 121 ? -11.133 37.562 17.625 1 98.19 121 ASP A C 1
ATOM 979 O O . ASP A 1 121 ? -10.125 37.906 17.016 1 98.19 121 ASP A O 1
ATOM 983 N N . LYS A 1 122 ? -11.141 37.125 18.875 1 98.69 122 LYS A N 1
ATOM 984 C CA . LYS A 1 122 ? -9.875 37.094 19.594 1 98.69 122 LYS A CA 1
ATOM 985 C C . LYS A 1 122 ? -8.961 36 19.047 1 98.69 122 LYS A C 1
ATOM 987 O O . LYS A 1 122 ? -7.738 36.156 19.047 1 98.69 122 LYS A O 1
ATOM 992 N N . GLN A 1 123 ? -9.516 34.906 18.578 1 98.69 123 GLN A N 1
ATOM 993 C CA . GLN A 1 123 ? -8.711 33.875 17.938 1 98.69 123 GLN A CA 1
ATOM 994 C C . GLN A 1 123 ? -8.148 34.375 16.609 1 98.69 123 GLN A C 1
ATOM 996 O O . GLN A 1 123 ? -7 34.094 16.266 1 98.69 123 GLN A O 1
ATOM 1001 N N . ARG A 1 124 ? -8.922 35.094 15.859 1 98.62 124 ARG A N 1
ATOM 1002 C CA . ARG A 1 124 ? -8.43 35.688 14.617 1 98.62 124 ARG A CA 1
ATOM 1003 C C . ARG A 1 124 ? -7.309 36.688 14.891 1 98.62 124 ARG A C 1
ATOM 1005 O O . ARG A 1 124 ? -6.34 36.75 14.133 1 98.62 124 ARG A O 1
ATOM 1012 N N . LEU A 1 125 ? -7.473 37.469 15.961 1 98.62 125 LEU A N 1
ATOM 1013 C CA . LEU A 1 125 ? -6.406 38.344 16.375 1 98.62 125 LEU A CA 1
ATOM 1014 C C . LEU A 1 125 ? -5.133 37.562 16.703 1 98.62 125 LEU A C 1
ATOM 1016 O O . LEU A 1 125 ? -4.039 37.969 16.297 1 98.62 125 LEU A O 1
ATOM 1020 N N . ALA A 1 126 ? -5.289 36.5 17.406 1 98.81 126 ALA A N 1
ATOM 1021 C CA . ALA A 1 126 ? -4.141 35.688 17.75 1 98.81 126 ALA A CA 1
ATOM 1022 C C . ALA A 1 126 ? -3.438 35.156 16.5 1 98.81 126 ALA A C 1
ATOM 1024 O O . ALA A 1 126 ? -2.207 35.094 16.453 1 98.81 126 ALA A O 1
ATOM 1025 N N . TRP A 1 127 ? -4.188 34.781 15.477 1 98.62 127 TRP A N 1
ATOM 1026 C CA . TRP A 1 127 ? -3.588 34.344 14.227 1 98.62 127 TRP A CA 1
ATOM 1027 C C . TRP A 1 127 ? -2.818 35.469 13.555 1 98.62 127 TRP A C 1
ATOM 1029 O O . TRP A 1 127 ? -1.678 35.281 13.125 1 98.62 127 TRP A O 1
ATOM 1039 N N . GLN A 1 128 ? -3.375 36.625 13.516 1 98.5 128 GLN A N 1
ATOM 1040 C CA . GLN A 1 128 ? -2.75 37.75 12.867 1 98.5 128 GLN A CA 1
ATOM 1041 C C . GLN A 1 128 ? -1.455 38.156 13.57 1 98.5 128 GLN A C 1
ATOM 1043 O O . GLN A 1 128 ? -0.421 38.344 12.93 1 98.5 128 GLN A O 1
ATOM 1048 N N . GLU A 1 129 ? -1.525 38.25 14.898 1 98.75 129 GLU A N 1
ATOM 1049 C CA . GLU A 1 129 ? -0.349 38.625 15.672 1 98.75 129 GLU A CA 1
ATOM 1050 C C . GLU A 1 129 ? 0.699 37.531 15.68 1 98.75 129 GLU A C 1
ATOM 1052 O O . GLU A 1 129 ? 1.901 37.812 15.68 1 98.75 129 GLU A O 1
ATOM 1057 N N . GLY A 1 130 ? 0.202 36.312 15.703 1 98.56 130 GLY A N 1
ATOM 1058 C CA . GLY A 1 130 ? 1.114 35.188 15.656 1 98.56 130 GLY A CA 1
ATOM 1059 C C . GLY A 1 130 ? 1.924 35.125 14.375 1 98.56 130 GLY A C 1
ATOM 1060 O O . GLY A 1 130 ? 3.115 34.812 14.398 1 98.56 130 GLY A O 1
ATOM 1061 N N . LYS A 1 131 ? 1.326 35.406 13.242 1 98.19 131 LYS A N 1
ATOM 1062 C CA . LYS A 1 131 ? 2.02 35.438 11.961 1 98.19 131 LYS A CA 1
ATOM 1063 C C . LYS A 1 131 ? 3.09 36.531 11.938 1 98.19 131 LYS A C 1
ATOM 1065 O O . LYS A 1 131 ? 4.176 36.344 11.391 1 98.19 131 LYS A O 1
ATOM 1070 N N . LYS A 1 132 ? 2.736 37.688 12.562 1 98.56 132 LYS A N 1
ATOM 1071 C CA . LYS A 1 132 ? 3.703 38.781 12.617 1 98.56 132 LYS A CA 1
ATOM 1072 C C . LYS A 1 132 ? 4.938 38.375 13.422 1 98.56 132 LYS A C 1
ATOM 1074 O O . LYS A 1 132 ? 6.066 38.625 12.992 1 98.56 132 LYS A O 1
ATOM 1079 N N . ALA A 1 133 ? 4.66 37.781 14.539 1 98.75 133 ALA A N 1
ATOM 1080 C CA . ALA A 1 133 ? 5.762 37.344 15.391 1 98.75 133 ALA A CA 1
ATOM 1081 C C . ALA A 1 133 ? 6.609 36.281 14.688 1 98.75 133 ALA A C 1
ATOM 1083 O O . ALA A 1 133 ? 7.844 36.344 14.719 1 98.75 133 ALA A O 1
ATOM 1084 N N . ALA A 1 134 ? 5.957 35.344 14.047 1 98.62 134 ALA A N 1
ATOM 1085 C CA . ALA A 1 134 ? 6.668 34.281 13.344 1 98.62 134 ALA A CA 1
ATOM 1086 C C . ALA A 1 134 ? 7.535 34.844 12.227 1 98.62 134 ALA A C 1
ATOM 1088 O O . ALA A 1 134 ? 8.688 34.438 12.055 1 98.62 134 ALA A O 1
ATOM 1089 N N . ARG A 1 135 ? 6.941 35.719 11.43 1 98.12 135 ARG A N 1
ATOM 1090 C CA . ARG A 1 135 ? 7.668 36.344 10.32 1 98.12 135 ARG A CA 1
ATOM 1091 C C . ARG A 1 135 ? 8.953 37 10.805 1 98.12 135 ARG A C 1
ATOM 1093 O O . ARG A 1 135 ? 10.016 36.812 10.219 1 98.12 135 ARG A O 1
ATOM 1100 N N . LYS A 1 136 ? 8.867 37.75 11.891 1 98 136 LYS A N 1
ATOM 1101 C CA . LYS A 1 136 ? 10.031 38.438 12.453 1 98 136 LYS A CA 1
ATOM 1102 C C . LYS A 1 136 ? 11.055 37.438 12.977 1 98 136 LYS A C 1
ATOM 1104 O O . LYS A 1 136 ? 12.25 37.531 12.688 1 98 136 LYS A O 1
ATOM 1109 N N . GLY A 1 137 ? 10.555 36.5 13.719 1 97.81 137 GLY A N 1
ATOM 1110 C CA . GLY A 1 137 ? 11.453 35.5 14.281 1 97.81 137 GLY A CA 1
ATOM 1111 C C . GLY A 1 137 ? 12.18 34.688 13.234 1 97.81 137 GLY A C 1
ATOM 1112 O O . GLY A 1 137 ? 13.367 34.406 13.367 1 97.81 137 GLY A O 1
ATOM 1113 N N . LEU A 1 138 ? 11.508 34.281 12.18 1 97.88 138 LEU A N 1
ATOM 1114 C CA . LEU A 1 138 ? 12.062 33.438 11.125 1 97.88 138 LEU A CA 1
ATOM 1115 C C . LEU A 1 138 ? 13.086 34.219 10.297 1 97.88 138 LEU A C 1
ATOM 1117 O O . LEU A 1 138 ? 14.078 33.625 9.844 1 97.88 138 LEU A O 1
ATOM 1121 N N . ALA A 1 139 ? 12.836 35.469 10.094 1 95.88 139 ALA A N 1
ATOM 1122 C CA . ALA A 1 139 ? 13.742 36.312 9.312 1 95.88 139 ALA A CA 1
ATOM 1123 C C . ALA A 1 139 ? 15.07 36.531 10.047 1 95.88 139 ALA A C 1
ATOM 1125 O O . ALA A 1 139 ? 16.094 36.812 9.422 1 95.88 139 ALA A O 1
ATOM 1126 N N . MET A 1 140 ? 15.102 36.312 11.367 1 95.5 140 MET A N 1
ATOM 1127 C CA . MET A 1 140 ? 16.266 36.594 12.203 1 95.5 140 MET A CA 1
ATOM 1128 C C . MET A 1 140 ? 17.094 35.344 12.43 1 95.5 140 MET A C 1
ATOM 1130 O O . MET A 1 140 ? 18.188 35.406 13 1 95.5 140 MET A O 1
ATOM 1134 N N . ARG A 1 141 ? 16.609 34.219 11.883 1 94.19 141 ARG A N 1
ATOM 1135 C CA . ARG A 1 141 ? 17.344 32.969 12.062 1 94.19 141 ARG A CA 1
ATOM 1136 C C . ARG A 1 141 ? 18.609 32.969 11.203 1 94.19 141 ARG A C 1
ATOM 1138 O O . ARG A 1 141 ? 18.734 33.719 10.258 1 94.19 141 ARG A O 1
ATOM 1145 N N . GLU A 1 142 ? 19.531 32.031 11.555 1 90.62 142 GLU A N 1
ATOM 1146 C CA . GLU A 1 142 ? 20.75 31.859 10.773 1 90.62 142 GLU A CA 1
ATOM 1147 C C . GLU A 1 142 ? 20.438 31.484 9.336 1 90.62 142 GLU A C 1
ATOM 1149 O O . GLU A 1 142 ? 21.109 31.922 8.406 1 90.62 142 GLU A O 1
ATOM 1154 N N . ARG A 1 143 ? 19.453 30.641 9.148 1 93.56 143 ARG A N 1
ATOM 1155 C CA . ARG A 1 143 ? 18.875 30.281 7.859 1 93.56 143 ARG A CA 1
ATOM 1156 C C . ARG A 1 143 ? 17.453 30.828 7.727 1 93.56 143 ARG A C 1
ATOM 1158 O O . ARG A 1 143 ? 16.484 30.125 8.016 1 93.56 143 ARG A O 1
ATOM 1165 N N . PRO A 1 144 ? 17.375 31.984 7.246 1 94.44 144 PRO A N 1
ATOM 1166 C CA . PRO A 1 144 ? 16.094 32.688 7.336 1 94.44 144 PRO A CA 1
ATOM 1167 C C . PRO A 1 144 ? 15.039 32.094 6.398 1 94.44 144 PRO A C 1
ATOM 1169 O O . PRO A 1 144 ? 15.375 31.625 5.312 1 94.44 144 PRO A O 1
ATOM 1172 N N . THR A 1 145 ? 13.867 32.094 6.777 1 97.38 145 THR A N 1
ATOM 1173 C CA . THR A 1 145 ? 12.688 31.766 5.98 1 97.38 145 THR A CA 1
ATOM 1174 C C . THR A 1 145 ? 11.883 33.031 5.668 1 97.38 145 THR A C 1
ATOM 1176 O O . THR A 1 145 ? 11.703 33.906 6.531 1 97.38 145 THR A O 1
ATOM 1179 N N . GLN A 1 146 ? 11.445 33.125 4.445 1 96.06 146 GLN A N 1
ATOM 1180 C CA . GLN A 1 146 ? 10.688 34.312 4.055 1 96.06 146 GLN A CA 1
ATOM 1181 C C . GLN A 1 146 ? 9.242 33.938 3.719 1 96.06 146 GLN A C 1
ATOM 1183 O O . GLN A 1 146 ? 8.953 32.812 3.312 1 96.06 146 GLN A O 1
ATOM 1188 N N . GLU A 1 147 ? 8.391 34.875 3.928 1 97.94 147 GLU A N 1
ATOM 1189 C CA . GLU A 1 147 ? 7.02 34.781 3.434 1 97.94 147 GLU A CA 1
ATOM 1190 C C . GLU A 1 147 ? 6.895 35.344 2.027 1 97.94 147 GLU A C 1
ATOM 1192 O O . GLU A 1 147 ? 7.422 36.438 1.744 1 97.94 147 GLU A O 1
ATOM 1197 N N . VAL A 1 148 ? 6.336 34.625 1.182 1 98.44 148 VAL A N 1
ATOM 1198 C CA . VAL A 1 148 ? 6.055 35.031 -0.19 1 98.44 148 VAL A CA 1
ATOM 1199 C C . VAL A 1 148 ? 4.547 35.094 -0.408 1 98.44 148 VAL A C 1
ATOM 1201 O O . VAL A 1 148 ? 3.797 34.25 0.067 1 98.44 148 VAL A O 1
ATOM 1204 N N . VAL A 1 149 ? 4.086 36.156 -1.004 1 98.69 149 VAL A N 1
ATOM 1205 C CA . VAL A 1 149 ? 2.688 36.344 -1.375 1 98.69 149 VAL A CA 1
ATOM 1206 C C . VAL A 1 149 ? 2.572 36.531 -2.887 1 98.69 149 VAL A C 1
ATOM 1208 O O . VAL A 1 149 ? 3.164 37.469 -3.447 1 98.69 149 VAL A O 1
ATOM 1211 N N . ILE A 1 150 ? 1.882 35.656 -3.518 1 98.88 150 ILE A N 1
ATOM 1212 C CA . ILE A 1 150 ? 1.745 35.75 -4.969 1 98.88 150 ILE A CA 1
ATOM 1213 C C . ILE A 1 150 ? 0.272 35.906 -5.336 1 98.88 150 ILE A C 1
ATOM 1215 O O . ILE A 1 150 ? -0.614 35.562 -4.562 1 98.88 150 ILE A O 1
ATOM 1219 N N . PRO A 1 151 ? -0.007 36.469 -6.535 1 98.69 151 PRO A N 1
ATOM 1220 C CA . PRO A 1 151 ? -1.398 36.469 -6.996 1 98.69 151 PRO A CA 1
ATOM 1221 C C . PRO A 1 151 ? -1.947 35.094 -7.238 1 98.69 151 PRO A C 1
ATOM 1223 O O . PRO A 1 151 ? -1.228 34.219 -7.73 1 98.69 151 PRO A O 1
ATOM 1226 N N . HIS A 1 152 ? -3.191 34.875 -6.832 1 98.81 152 HIS A N 1
ATOM 1227 C CA . HIS A 1 152 ? -3.877 33.625 -7.148 1 98.81 152 HIS A CA 1
ATOM 1228 C C . HIS A 1 152 ? -4.387 33.625 -8.586 1 98.81 152 HIS A C 1
ATOM 1230 O O . HIS A 1 152 ? -5.578 33.844 -8.828 1 98.81 152 HIS A O 1
ATOM 1236 N N . LYS A 1 153 ? -3.502 33.188 -9.477 1 98.5 153 LYS A N 1
ATOM 1237 C CA . LYS A 1 153 ? -3.703 33.344 -10.914 1 98.5 153 LYS A CA 1
ATOM 1238 C C . LYS A 1 153 ? -4.906 32.531 -11.391 1 98.5 153 LYS A C 1
ATOM 1240 O O . LYS A 1 153 ? -5.59 32.938 -12.336 1 98.5 153 LYS A O 1
ATOM 1245 N N . HIS A 1 154 ? -5.191 31.453 -10.766 1 98.69 154 HIS A N 1
ATOM 1246 C CA . HIS A 1 154 ? -6.211 30.547 -11.266 1 98.69 154 HIS A CA 1
ATOM 1247 C C . HIS A 1 154 ? -7.508 30.672 -10.477 1 98.69 154 HIS A C 1
ATOM 1249 O O . HIS A 1 154 ? -8.391 29.828 -10.586 1 98.69 154 HIS A O 1
ATOM 1255 N N . ARG A 1 155 ? -7.602 31.688 -9.664 1 98.5 155 ARG A N 1
ATOM 1256 C CA . ARG A 1 155 ? -8.758 31.844 -8.781 1 98.5 155 ARG A CA 1
ATOM 1257 C C . ARG A 1 155 ? -10.055 31.812 -9.578 1 98.5 155 ARG A C 1
ATOM 1259 O O . ARG A 1 155 ? -10.078 32.188 -10.758 1 98.5 155 ARG A O 1
ATOM 1266 N N . SER A 1 156 ? -11.109 31.375 -8.969 1 98.06 156 SER A N 1
ATOM 1267 C CA . SER A 1 156 ? -12.477 31.406 -9.484 1 98.06 156 SER A CA 1
ATOM 1268 C C . SER A 1 156 ? -13.492 31.5 -8.352 1 98.06 156 SER A C 1
ATOM 1270 O O . SER A 1 156 ? -13.18 31.172 -7.203 1 98.06 156 SER A O 1
ATOM 1272 N N . GLY A 1 157 ? -14.617 32 -8.648 1 97.12 157 GLY A N 1
ATOM 1273 C CA . GLY A 1 157 ? -15.68 32.062 -7.656 1 97.12 157 GLY A CA 1
ATOM 1274 C C . GLY A 1 157 ? -15.312 32.875 -6.438 1 97.12 157 GLY A C 1
ATOM 1275 O O . GLY A 1 157 ? -14.883 34.031 -6.566 1 97.12 157 GLY A O 1
ATOM 1276 N N . SER A 1 158 ? -15.336 32.281 -5.281 1 97.94 158 SER A N 1
ATOM 1277 C CA . SER A 1 158 ? -15.125 33 -4.031 1 97.94 158 SER A CA 1
ATOM 1278 C C . SER A 1 158 ? -13.688 32.844 -3.535 1 97.94 158 SER A C 1
ATOM 1280 O O . SER A 1 158 ? -13.391 33.125 -2.371 1 97.94 158 SER A O 1
ATOM 1282 N N . ASP A 1 159 ? -12.805 32.375 -4.383 1 98.62 159 ASP A N 1
ATOM 1283 C CA . ASP A 1 159 ? -11.391 32.281 -4.02 1 98.62 159 ASP A CA 1
ATOM 1284 C C . ASP A 1 159 ? -10.82 33.656 -3.66 1 98.62 159 ASP A C 1
ATOM 1286 O O . ASP A 1 159 ? -11.203 34.656 -4.254 1 98.62 159 ASP A O 1
ATOM 1290 N N . GLY A 1 160 ? -9.891 33.625 -2.725 1 98.62 160 GLY A N 1
ATOM 1291 C CA . GLY A 1 160 ? -9.148 34.844 -2.432 1 98.62 160 GLY A CA 1
ATOM 1292 C C . GLY A 1 160 ? -8.18 35.25 -3.531 1 98.62 160 GLY A C 1
ATOM 1293 O O . GLY A 1 160 ? -7.957 34.469 -4.469 1 98.62 160 GLY A O 1
ATOM 1294 N N . HIS A 1 161 ? -7.539 36.375 -3.383 1 98.56 161 HIS A N 1
ATOM 1295 C CA . HIS A 1 161 ? -6.801 36.969 -4.488 1 98.56 161 HIS A CA 1
ATOM 1296 C C . HIS A 1 161 ? -5.312 36.625 -4.395 1 98.56 161 HIS A C 1
ATOM 1298 O O . HIS A 1 161 ? -4.578 36.781 -5.379 1 98.56 161 HIS A O 1
ATOM 1304 N N . GLU A 1 162 ? -4.941 36.219 -3.17 1 98.75 162 GLU A N 1
ATOM 1305 C CA . GLU A 1 162 ? -3.508 36.062 -2.963 1 98.75 162 GLU A CA 1
ATOM 1306 C C . GLU A 1 162 ? -3.213 34.719 -2.281 1 98.75 162 GLU A C 1
ATOM 1308 O O . GLU A 1 162 ? -4.016 34.219 -1.482 1 98.75 162 GLU A O 1
ATOM 1313 N N . LEU A 1 163 ? -2.145 34.156 -2.637 1 98.81 163 LEU A N 1
ATOM 1314 C CA . LEU A 1 163 ? -1.656 32.906 -2.033 1 98.81 163 LEU A CA 1
ATOM 1315 C C . LEU A 1 163 ? -0.356 33.156 -1.274 1 98.81 163 LEU A C 1
ATOM 1317 O O . LEU A 1 163 ? 0.708 33.312 -1.884 1 98.81 163 LEU A O 1
ATOM 1321 N N . PRO A 1 164 ? -0.422 33.25 0.036 1 98.69 164 PRO A N 1
ATOM 1322 C CA . PRO A 1 164 ? 0.789 33.344 0.853 1 98.69 164 PRO A CA 1
ATOM 1323 C C . PRO A 1 164 ? 1.381 31.984 1.207 1 98.69 164 PRO A C 1
ATOM 1325 O O . PRO A 1 164 ? 0.64 31.031 1.407 1 98.69 164 PRO A O 1
ATOM 1328 N N . PHE A 1 165 ? 2.664 31.875 1.259 1 98.81 165 PHE A N 1
ATOM 1329 C CA . PHE A 1 165 ? 3.354 30.688 1.755 1 98.81 165 PHE A CA 1
ATOM 1330 C C . PHE A 1 165 ? 4.754 31.047 2.244 1 98.81 165 PHE A C 1
ATOM 1332 O O . PHE A 1 165 ? 5.254 32.125 1.974 1 98.81 165 PHE A O 1
ATOM 1339 N N . TYR A 1 166 ? 5.297 30.219 3.152 1 98.88 166 TYR A N 1
ATOM 1340 C CA . TYR A 1 166 ? 6.707 30.344 3.506 1 98.88 166 TYR A CA 1
ATOM 1341 C C . TYR A 1 166 ? 7.59 29.672 2.455 1 98.88 166 TYR A C 1
ATOM 1343 O O . TYR A 1 166 ? 7.258 28.594 1.947 1 98.88 166 TYR A O 1
ATOM 1351 N N . TYR A 1 167 ? 8.625 30.312 2.041 1 98.62 167 TYR A N 1
ATOM 1352 C CA . TYR A 1 167 ? 9.625 29.844 1.09 1 98.62 167 TYR A CA 1
ATOM 1353 C C . TYR A 1 167 ? 11.016 29.875 1.702 1 98.62 167 TYR A C 1
ATOM 1355 O O . TYR A 1 167 ? 11.523 30.938 2.064 1 98.62 167 TYR A O 1
ATOM 1363 N N . HIS A 1 168 ? 11.633 28.719 1.869 1 98.69 168 HIS A N 1
ATOM 1364 C CA . HIS A 1 168 ? 12.953 28.594 2.477 1 98.69 168 HIS A CA 1
ATOM 1365 C C . HIS A 1 168 ? 13.953 27.984 1.493 1 98.69 168 HIS A C 1
ATOM 1367 O O . HIS A 1 168 ? 13.797 26.844 1.07 1 98.69 168 HIS A O 1
ATOM 1373 N N . LEU A 1 169 ? 14.938 28.781 1.168 1 98 169 LEU A N 1
ATOM 1374 C CA . LEU A 1 169 ? 16.047 28.312 0.336 1 98 169 LEU A CA 1
ATOM 1375 C C . LEU A 1 169 ? 17.297 28.078 1.176 1 98 169 LEU A C 1
ATOM 1377 O O . LEU A 1 169 ? 17.719 28.953 1.919 1 98 169 LEU A O 1
ATOM 1381 N N . PRO A 1 170 ? 17.812 26.891 1.056 1 97.62 170 PRO A N 1
ATOM 1382 C CA . PRO A 1 170 ? 19.078 26.688 1.75 1 97.62 170 PRO A CA 1
ATOM 1383 C C . PRO A 1 170 ? 20.156 27.672 1.304 1 97.62 170 PRO A C 1
ATOM 1385 O O . PRO A 1 170 ? 20.266 27.969 0.114 1 97.62 170 PRO A O 1
ATOM 1388 N N . PRO A 1 171 ? 20.906 28.125 2.322 1 95.94 171 PRO A N 1
ATOM 1389 C CA . PRO A 1 171 ? 22.016 29.016 1.932 1 95.94 171 PRO A CA 1
ATOM 1390 C C . PRO A 1 171 ? 22.906 28.391 0.857 1 95.94 171 PRO A C 1
ATOM 1392 O O . PRO A 1 171 ? 23.203 27.203 0.901 1 95.94 171 PRO A O 1
ATOM 1395 N N . GLY A 1 172 ? 23.219 29.188 -0.179 1 95.31 172 GLY A N 1
ATOM 1396 C CA . GLY A 1 172 ? 24.125 28.75 -1.218 1 95.31 172 GLY A CA 1
ATOM 1397 C C . GLY A 1 172 ? 23.422 28.188 -2.438 1 95.31 172 GLY A C 1
ATOM 1398 O O . GLY A 1 172 ? 24.062 27.891 -3.451 1 95.31 172 GLY A O 1
ATOM 1399 N N . THR A 1 173 ? 22.156 28.094 -2.391 1 96.94 173 THR A N 1
ATOM 1400 C CA . THR A 1 173 ? 21.391 27.609 -3.535 1 96.94 173 THR A CA 1
ATOM 1401 C C . THR A 1 173 ? 21.484 28.594 -4.699 1 96.94 173 THR A C 1
ATOM 1403 O O . THR A 1 173 ? 21.391 29.812 -4.508 1 96.94 173 THR A O 1
ATOM 1406 N N . THR A 1 174 ? 21.781 28.047 -5.941 1 96.5 174 THR A N 1
ATOM 1407 C CA . THR A 1 174 ? 21.844 28.859 -7.156 1 96.5 174 THR A CA 1
ATOM 1408 C C . THR A 1 174 ? 21.141 28.141 -8.305 1 96.5 174 THR A C 1
ATOM 1410 O O . THR A 1 174 ? 20.734 26.984 -8.18 1 96.5 174 THR A O 1
ATOM 1413 N N . LYS A 1 175 ? 20.969 28.906 -9.344 1 96.81 175 LYS A N 1
ATOM 1414 C CA . LYS A 1 175 ? 20.375 28.328 -10.539 1 96.81 175 LYS A CA 1
ATOM 1415 C C . LYS A 1 175 ? 21.25 27.219 -11.109 1 96.81 175 LYS A C 1
ATOM 1417 O O . LYS A 1 175 ? 20.75 26.297 -11.766 1 96.81 175 LYS A O 1
ATOM 1422 N N . ASP A 1 176 ? 22.547 27.312 -10.93 1 97.44 176 ASP A N 1
ATOM 1423 C CA . ASP A 1 176 ? 23.5 26.328 -11.445 1 97.44 176 ASP A CA 1
ATOM 1424 C C . ASP A 1 176 ? 23.578 25.109 -10.531 1 97.44 176 ASP A C 1
ATOM 1426 O O . ASP A 1 176 ? 24.062 24.047 -10.938 1 97.44 176 ASP A O 1
ATOM 1430 N N . GLU A 1 177 ? 23.125 25.266 -9.305 1 97.44 177 GLU A N 1
ATOM 1431 C CA . GLU A 1 177 ? 23.031 24.188 -8.32 1 97.44 177 GLU A CA 1
ATOM 1432 C C . GLU A 1 177 ? 21.672 24.188 -7.637 1 97.44 177 GLU A C 1
ATOM 1434 O O . GLU A 1 177 ? 21.578 24.469 -6.438 1 97.44 177 GLU A O 1
ATOM 1439 N N . PRO A 1 178 ? 20.703 23.891 -8.398 1 98.31 178 PRO A N 1
ATOM 1440 C CA . PRO A 1 178 ? 19.344 23.984 -7.871 1 98.31 178 PRO A CA 1
ATOM 1441 C C . PRO A 1 178 ? 19.062 22.969 -6.762 1 98.31 178 PRO A C 1
ATOM 1443 O O . PRO A 1 178 ? 19.688 21.906 -6.723 1 98.31 178 PRO A O 1
ATOM 1446 N N . ALA A 1 179 ? 18.188 23.297 -5.895 1 98.69 179 ALA A N 1
ATOM 1447 C CA . ALA A 1 179 ? 17.828 22.453 -4.754 1 98.69 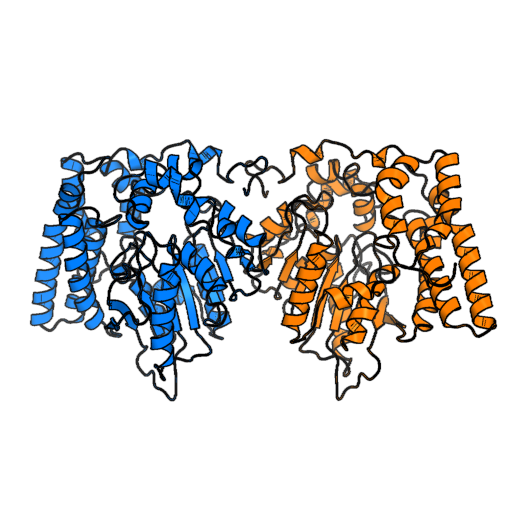179 ALA A CA 1
ATOM 1448 C C . ALA A 1 179 ? 16.562 21.672 -5.031 1 98.69 179 ALA A C 1
ATOM 1450 O O . ALA A 1 179 ? 15.633 22.172 -5.668 1 98.69 179 ALA A O 1
ATOM 1451 N N . PRO A 1 180 ? 16.469 20.359 -4.5 1 98.81 180 PRO A N 1
ATOM 1452 C CA . PRO A 1 180 ? 15.141 19.734 -4.418 1 98.81 180 PRO A CA 1
ATOM 1453 C C . PRO A 1 180 ? 14.172 20.531 -3.551 1 98.81 180 PRO A C 1
ATOM 1455 O O . PRO A 1 180 ? 14.586 21.438 -2.816 1 98.81 180 PRO A O 1
ATOM 1458 N N . LEU A 1 181 ? 12.883 20.234 -3.686 1 98.94 181 LEU A N 1
ATOM 1459 C CA . LEU A 1 181 ? 11.859 20.984 -2.971 1 98.94 181 LEU A CA 1
ATOM 1460 C C . LEU A 1 181 ? 10.883 20.047 -2.268 1 98.94 181 LEU A C 1
ATOM 1462 O O . LEU A 1 181 ? 10.367 19.109 -2.881 1 98.94 181 LEU A O 1
ATOM 1466 N N . VAL A 1 182 ? 10.734 20.25 -1.028 1 98.94 182 VAL A N 1
ATOM 1467 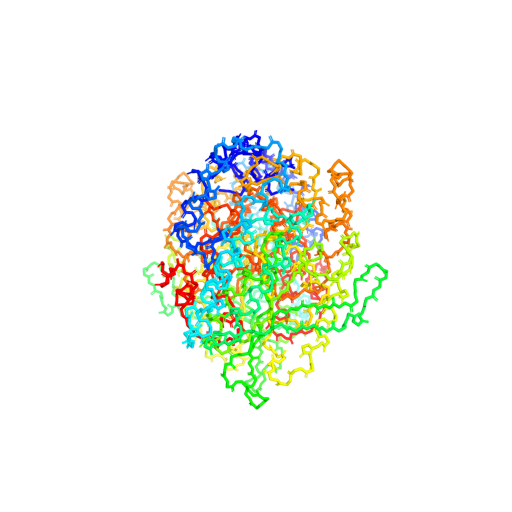C CA . VAL A 1 182 ? 9.648 19.609 -0.295 1 98.94 182 VAL A CA 1
ATOM 1468 C C . VAL A 1 182 ? 8.562 20.641 0.019 1 98.94 182 VAL A C 1
ATOM 1470 O O . VAL A 1 182 ? 8.82 21.641 0.705 1 98.94 182 VAL A O 1
ATOM 1473 N N . ILE A 1 183 ? 7.398 20.453 -0.488 1 98.94 183 ILE A N 1
ATOM 1474 C CA . ILE A 1 183 ? 6.223 21.234 -0.14 1 98.94 183 ILE A CA 1
ATOM 1475 C C . ILE A 1 183 ? 5.539 20.641 1.084 1 98.94 183 ILE A C 1
ATOM 1477 O O . ILE A 1 183 ? 5.094 19.484 1.05 1 98.94 183 ILE A O 1
ATOM 1481 N N . ILE A 1 184 ? 5.5 21.375 2.127 1 98.94 184 ILE A N 1
ATOM 1482 C CA . ILE A 1 184 ? 4.84 20.953 3.355 1 98.94 184 ILE A CA 1
ATOM 1483 C C . ILE A 1 184 ? 3.432 21.531 3.42 1 98.94 184 ILE A C 1
ATOM 1485 O O . ILE A 1 184 ? 3.264 22.766 3.479 1 98.94 184 ILE A O 1
ATOM 1489 N N . LEU A 1 185 ? 2.471 20.656 3.367 1 98.81 185 LEU A N 1
ATOM 1490 C CA . LEU A 1 185 ? 1.066 21.047 3.418 1 98.81 185 LEU A CA 1
ATOM 1491 C C . LEU A 1 185 ? 0.496 20.844 4.816 1 98.81 185 LEU A C 1
ATOM 1493 O O . LEU A 1 185 ? 0.593 19.75 5.383 1 98.81 185 LEU A O 1
ATOM 1497 N N . SER A 1 186 ? -0.107 21.859 5.324 1 98.19 186 SER A N 1
ATOM 1498 C CA . SER A 1 186 ? -0.555 21.844 6.715 1 98.19 186 SER A CA 1
ATOM 1499 C C . SER A 1 186 ? -1.874 21.094 6.859 1 98.19 186 SER A C 1
ATOM 1501 O O . SER A 1 186 ? -2.434 20.609 5.871 1 98.19 186 SER A O 1
ATOM 1503 N N . GLY A 1 187 ? -2.297 20.922 8.078 1 98.19 187 GLY A N 1
ATOM 1504 C CA . GLY A 1 187 ? -3.555 20.266 8.383 1 98.19 187 GLY A CA 1
ATOM 1505 C C . GLY A 1 187 ? -4.609 21.203 8.922 1 98.19 187 GLY A C 1
ATOM 1506 O O . GLY A 1 187 ? -4.723 22.344 8.453 1 98.19 187 GLY A O 1
ATOM 1507 N N . LEU A 1 188 ? -5.387 20.734 9.852 1 98.56 188 LEU A N 1
ATOM 1508 C CA . LEU A 1 188 ? -6.531 21.453 10.398 1 98.56 188 LEU A CA 1
ATOM 1509 C C . LEU A 1 188 ? -6.074 22.562 11.328 1 98.56 188 LEU A C 1
ATOM 1511 O O . LEU A 1 188 ? -6.574 23.688 11.242 1 98.56 188 LEU A O 1
ATOM 1515 N N . ASP A 1 189 ? -5.094 22.203 12.164 1 98.12 189 ASP A N 1
ATOM 1516 C CA . ASP A 1 189 ? -4.805 23.109 13.266 1 98.12 189 ASP A CA 1
ATOM 1517 C C . ASP A 1 189 ? -3.336 23.531 13.258 1 98.12 189 ASP A C 1
ATOM 1519 O O . ASP A 1 189 ? -2.93 24.391 14.039 1 98.12 189 ASP A O 1
ATOM 1523 N N . GLY A 1 190 ? -2.516 22.828 12.453 1 96.62 190 GLY A N 1
ATOM 1524 C CA . GLY A 1 190 ? -1.143 23.25 12.219 1 96.62 190 GLY A CA 1
ATOM 1525 C C . GLY A 1 190 ? -0.975 24.062 10.953 1 96.62 190 GLY A C 1
ATOM 1526 O O . GLY A 1 190 ? -1.398 23.641 9.875 1 96.62 190 GLY A O 1
ATOM 1527 N N . TYR A 1 191 ? -0.388 25.281 11.109 1 98.19 191 TYR A N 1
ATOM 1528 C CA . TYR A 1 191 ? -0.251 26.172 9.969 1 98.19 191 TYR A CA 1
ATOM 1529 C C . TYR A 1 191 ? 1.215 26.375 9.602 1 98.19 191 TYR A C 1
ATOM 1531 O O . TYR A 1 191 ? 2.09 25.672 10.109 1 98.19 191 TYR A O 1
ATOM 1539 N N . ARG A 1 192 ? 1.505 27.25 8.594 1 98.56 192 ARG A N 1
ATOM 1540 C CA . ARG A 1 192 ? 2.875 27.406 8.109 1 98.56 192 ARG A CA 1
ATOM 1541 C C . ARG A 1 192 ? 3.799 27.891 9.227 1 98.56 192 ARG A C 1
ATOM 1543 O O . ARG A 1 192 ? 4.973 27.516 9.273 1 98.56 192 ARG A O 1
ATOM 1550 N N . THR A 1 193 ? 3.248 28.625 10.305 1 97.81 193 THR A N 1
ATOM 1551 C CA . THR A 1 193 ? 4.055 29.203 11.375 1 97.81 193 THR A CA 1
ATOM 1552 C C . THR A 1 193 ? 4.605 28.109 12.281 1 97.81 193 THR A C 1
ATOM 1554 O O . THR A 1 193 ? 5.645 28.281 12.922 1 97.81 193 THR A O 1
ATOM 1557 N N . GLU A 1 194 ? 3.857 26.984 12.312 1 94.25 194 GLU A N 1
ATOM 1558 C CA . GLU A 1 194 ? 4.305 25.891 13.156 1 94.25 194 GLU A CA 1
ATOM 1559 C C . GLU A 1 194 ? 5.07 24.844 12.344 1 94.25 194 GLU A C 1
ATOM 1561 O O . GLU A 1 194 ? 6.121 24.359 12.773 1 94.25 194 GLU A O 1
ATOM 1566 N N . LEU A 1 195 ? 4.625 24.594 11.164 1 97.69 195 LEU A N 1
ATOM 1567 C CA . LEU A 1 195 ? 5.211 23.484 10.398 1 97.69 195 LEU A CA 1
ATOM 1568 C C . LEU A 1 195 ? 6.535 23.922 9.773 1 97.69 195 LEU A C 1
ATOM 1570 O O . LEU A 1 195 ? 7.297 23.078 9.297 1 97.69 195 LEU A O 1
ATOM 1574 N N . VAL A 1 196 ? 6.887 25.172 9.891 1 98 196 VAL A N 1
ATOM 1575 C CA . VAL A 1 196 ? 8.18 25.656 9.414 1 98 196 VAL A CA 1
ATOM 1576 C C . VAL A 1 196 ? 9.297 25.031 10.25 1 98 196 VAL A C 1
ATOM 1578 O O . VAL A 1 196 ? 10.461 25.062 9.852 1 98 196 VAL A O 1
ATOM 1581 N N . VAL A 1 197 ? 8.945 24.375 11.367 1 96.56 197 VAL A N 1
ATOM 1582 C CA . VAL A 1 197 ? 9.922 23.688 12.211 1 96.56 197 VAL A CA 1
ATOM 1583 C C . VAL A 1 197 ? 10.703 22.672 11.383 1 96.56 197 VAL A C 1
ATOM 1585 O O . VAL A 1 197 ? 11.867 22.391 11.68 1 96.56 197 VAL A O 1
ATOM 1588 N N . TRP A 1 198 ? 10.156 22.234 10.305 1 97.38 198 TRP A N 1
ATOM 1589 C CA . TRP A 1 198 ? 10.773 21.188 9.5 1 97.38 198 TRP A CA 1
ATOM 1590 C C . TRP A 1 198 ? 11.797 21.766 8.539 1 97.38 198 TRP A C 1
ATOM 1592 O O . TRP A 1 198 ? 12.602 21.031 7.961 1 97.38 198 TRP A O 1
ATOM 1602 N N . SER A 1 199 ? 11.82 23.078 8.352 1 97.69 199 SER A N 1
ATOM 1603 C CA . SER A 1 199 ? 12.664 23.688 7.34 1 97.69 199 SER A CA 1
ATOM 1604 C C . SER A 1 199 ? 14.141 23.578 7.695 1 97.69 199 SER A C 1
ATOM 1606 O O . SER A 1 199 ? 14.984 23.391 6.82 1 97.69 199 SER A O 1
ATOM 1608 N N . GLU A 1 200 ? 14.477 23.641 9 1 96.38 200 GLU A N 1
ATOM 1609 C CA . GLU A 1 200 ? 15.875 23.625 9.398 1 96.38 200 GLU A CA 1
ATOM 1610 C C . GLU A 1 200 ? 16.562 22.328 8.977 1 96.38 200 GLU A C 1
ATOM 1612 O O . GLU A 1 200 ? 17.625 22.344 8.375 1 96.38 200 GLU A O 1
ATOM 1617 N N . GLY A 1 201 ? 15.938 21.219 9.289 1 96.69 201 GLY A N 1
ATOM 1618 C CA . GLY A 1 201 ? 16.516 19.938 8.938 1 96.69 201 GLY A CA 1
ATOM 1619 C C . GLY A 1 201 ? 16.656 19.734 7.438 1 96.69 201 GLY A C 1
ATOM 1620 O O . GLY A 1 201 ? 17.672 19.219 6.973 1 96.69 201 GLY A O 1
ATOM 1621 N N . TRP A 1 202 ? 15.711 20.141 6.684 1 98.31 202 TRP A N 1
ATOM 1622 C CA . TRP A 1 202 ? 15.781 20.062 5.23 1 98.31 202 TRP A CA 1
ATOM 1623 C C . TRP A 1 202 ? 16.859 20.984 4.68 1 98.31 202 TRP A C 1
ATOM 1625 O O . TRP A 1 202 ? 17.594 20.609 3.768 1 98.31 202 TRP A O 1
ATOM 1635 N N . SER A 1 203 ? 16.906 22.172 5.277 1 97.75 203 SER A N 1
ATOM 1636 C CA . SER A 1 203 ? 17.906 23.156 4.844 1 97.75 203 SER A CA 1
ATOM 1637 C C . SER A 1 203 ? 19.312 22.625 5.008 1 97.75 203 SER A C 1
ATOM 1639 O O . SER A 1 203 ? 20.172 22.812 4.129 1 97.75 203 SER A O 1
ATOM 1641 N N . GLN A 1 204 ? 19.547 21.969 6.098 1 96.25 204 GLN A N 1
ATOM 1642 C CA . GLN A 1 204 ? 20.859 21.406 6.367 1 96.25 204 GLN A CA 1
ATOM 1643 C C . GLN A 1 204 ? 21.203 20.328 5.344 1 96.25 204 GLN A C 1
ATOM 1645 O O . GLN A 1 204 ? 22.391 20.031 5.113 1 96.25 204 GLN A O 1
ATOM 1650 N N . LYS A 1 205 ? 20.219 19.797 4.684 1 96.75 205 LYS A N 1
ATOM 1651 C CA . LYS A 1 205 ? 20.422 18.781 3.65 1 96.75 205 LYS A CA 1
ATOM 1652 C C . LYS A 1 205 ? 20.344 19.406 2.256 1 96.75 205 LYS A C 1
ATOM 1654 O O . LYS A 1 205 ? 20.266 18.672 1.259 1 96.75 205 LYS A O 1
ATOM 1659 N N . LYS A 1 206 ? 20.266 20.719 2.215 1 97.31 206 LYS A N 1
ATOM 1660 C CA . LYS A 1 206 ? 20.219 21.5 0.974 1 97.31 206 LYS A CA 1
ATOM 1661 C C . LYS A 1 206 ? 18.922 21.234 0.211 1 97.31 206 LYS A C 1
ATOM 1663 O O . LYS A 1 206 ? 18.938 21.109 -1.016 1 97.31 206 LYS A O 1
ATOM 1668 N N . VAL A 1 207 ? 17.906 21.062 0.939 1 98.69 207 VAL A N 1
ATOM 1669 C CA . VAL A 1 207 ? 16.578 20.906 0.367 1 98.69 207 VAL A CA 1
ATOM 1670 C C . VAL A 1 207 ? 15.727 22.141 0.71 1 98.69 207 VAL A C 1
ATOM 1672 O O . VAL A 1 207 ? 15.656 22.547 1.871 1 98.69 207 VAL A O 1
ATOM 1675 N N . ALA A 1 208 ? 15.109 22.766 -0.267 1 98.88 208 ALA A N 1
ATOM 1676 C CA . ALA A 1 208 ? 14.211 23.891 -0.072 1 98.88 208 ALA A CA 1
ATOM 1677 C C . ALA A 1 208 ? 12.852 23.422 0.44 1 98.88 208 ALA A C 1
ATOM 1679 O O . ALA A 1 208 ? 12.477 22.25 0.266 1 98.88 208 ALA A O 1
ATOM 1680 N N . THR A 1 209 ? 12.156 24.344 1.086 1 98.88 209 THR A N 1
ATOM 1681 C CA . THR A 1 209 ? 10.812 24.016 1.545 1 98.88 209 THR A CA 1
ATOM 1682 C C . THR A 1 209 ? 9.836 25.141 1.209 1 98.88 209 THR A C 1
ATOM 1684 O O . THR A 1 209 ? 10.203 26.312 1.195 1 98.88 209 THR A O 1
ATOM 1687 N N . ILE A 1 210 ? 8.664 24.734 0.861 1 98.94 210 ILE A N 1
ATOM 1688 C CA . ILE A 1 210 ? 7.48 25.594 0.818 1 98.94 210 ILE A CA 1
ATOM 1689 C C . ILE A 1 210 ? 6.445 25.094 1.821 1 98.94 210 ILE A C 1
ATOM 1691 O O . ILE A 1 210 ? 6.18 23.891 1.898 1 98.94 210 ILE A O 1
ATOM 1695 N N . ILE A 1 211 ? 5.91 25.969 2.594 1 98.88 211 ILE A N 1
ATOM 1696 C CA . ILE A 1 211 ? 4.902 25.594 3.58 1 98.88 211 ILE A CA 1
ATOM 1697 C C . ILE A 1 211 ? 3.654 26.453 3.4 1 98.88 211 ILE A C 1
ATOM 1699 O O . ILE A 1 211 ? 3.738 27.688 3.379 1 98.88 211 ILE A O 1
ATOM 1703 N N . LEU A 1 212 ? 2.52 25.828 3.258 1 98.5 212 LEU A N 1
ATOM 1704 C CA . LEU A 1 212 ? 1.284 26.578 3.072 1 98.5 212 LEU A CA 1
ATOM 1705 C C . LEU A 1 212 ? 0.093 25.828 3.643 1 98.5 212 LEU A C 1
ATOM 1707 O O . LEU A 1 212 ? 0.217 24.656 4.008 1 98.5 212 LEU A O 1
ATOM 1711 N N . GLU A 1 213 ? -1.027 26.5 3.75 1 98.75 213 GLU A N 1
ATOM 1712 C CA . GLU A 1 213 ? -2.229 25.984 4.395 1 98.75 213 GLU A CA 1
ATOM 1713 C C . GLU A 1 213 ? -3.186 25.375 3.367 1 98.75 213 GLU A C 1
ATOM 1715 O O . GLU A 1 213 ? -3.094 25.688 2.176 1 98.75 213 GLU A O 1
ATOM 1720 N N . ILE A 1 214 ? -4.07 24.562 3.846 1 98.69 214 ILE A N 1
ATOM 1721 C CA . ILE A 1 214 ? -5.137 23.969 3.051 1 98.69 214 ILE A CA 1
ATOM 1722 C C . ILE A 1 214 ? -6.363 24.875 3.066 1 98.69 214 ILE A C 1
ATOM 1724 O O . ILE A 1 214 ? -6.473 25.766 3.908 1 98.69 214 ILE A O 1
ATOM 1728 N N . PRO A 1 215 ? -7.328 24.625 2.154 1 98.62 215 PRO A N 1
ATOM 1729 C CA . PRO A 1 215 ? -8.531 25.453 2.105 1 98.62 215 PRO A CA 1
ATOM 1730 C C . PRO A 1 215 ? -9.25 25.531 3.449 1 98.62 215 PRO A C 1
ATOM 1732 O O . PRO A 1 215 ? -9.445 24.5 4.105 1 98.62 215 PRO A O 1
ATOM 1735 N N . GLY A 1 216 ? -9.586 26.75 3.775 1 98.44 216 GLY A N 1
ATOM 1736 C CA . GLY A 1 216 ? -10.367 26.953 4.988 1 98.44 216 GLY A CA 1
ATOM 1737 C C . GLY A 1 216 ? -9.5 27.141 6.223 1 98.44 216 GLY A C 1
ATOM 1738 O O . GLY A 1 216 ? -10.016 27.391 7.316 1 98.44 216 GLY A O 1
ATOM 1739 N N . THR A 1 217 ? -8.172 27.078 6.074 1 98.5 217 THR A N 1
ATOM 1740 C CA . THR A 1 217 ? -7.273 27.281 7.203 1 98.5 217 THR A CA 1
ATOM 1741 C C . THR A 1 217 ? -6.266 28.391 6.906 1 98.5 217 THR A C 1
ATOM 1743 O O . THR A 1 217 ? -5.934 28.641 5.746 1 98.5 217 THR A O 1
ATOM 1746 N N . GLY A 1 218 ? -5.859 29.031 8 1 97.88 218 GLY A N 1
ATOM 1747 C CA . GLY A 1 218 ? -4.863 30.078 7.867 1 97.88 218 GLY A CA 1
ATOM 1748 C C . GLY A 1 218 ? -5.23 31.125 6.82 1 97.88 218 GLY A C 1
ATOM 1749 O O . GLY A 1 218 ? -6.316 31.703 6.867 1 97.88 218 GLY A O 1
ATOM 1750 N N . ASP A 1 219 ? -4.285 31.281 5.852 1 98.06 219 ASP A N 1
ATOM 1751 C CA . ASP A 1 219 ? -4.477 32.344 4.855 1 98.06 219 ASP A CA 1
ATOM 1752 C C . ASP A 1 219 ? -4.715 31.734 3.469 1 98.06 219 ASP A C 1
ATOM 1754 O O . ASP A 1 219 ? -4.48 32.406 2.455 1 98.06 219 ASP A O 1
ATOM 1758 N N . SER A 1 220 ? -5.078 30.453 3.418 1 98.75 220 SER A N 1
ATOM 1759 C CA . SER A 1 220 ? -5.391 29.859 2.121 1 98.75 220 SER A CA 1
ATOM 1760 C C . SER A 1 220 ? -6.477 30.656 1.399 1 98.75 220 SER A C 1
ATOM 1762 O O . SER A 1 220 ? -7.516 30.953 1.984 1 98.75 220 SER A O 1
ATOM 1764 N N . PRO A 1 221 ? -6.27 30.938 0.124 1 98.69 221 PRO A N 1
ATOM 1765 C CA . PRO A 1 221 ? -7.277 31.688 -0.624 1 98.69 221 PRO A CA 1
ATOM 1766 C C . PRO A 1 221 ? -8.391 30.812 -1.177 1 98.69 221 PRO A C 1
ATOM 1768 O O . PRO A 1 221 ? -9.398 31.312 -1.672 1 98.69 221 PRO A O 1
ATOM 1771 N N . ALA A 1 222 ? -8.266 29.531 -1.173 1 98.81 222 ALA A N 1
ATOM 1772 C CA . ALA A 1 222 ? -9.203 28.625 -1.804 1 98.81 222 ALA A CA 1
ATOM 1773 C C . ALA A 1 222 ? -10.539 28.609 -1.063 1 98.81 222 ALA A C 1
ATOM 1775 O O . ALA A 1 222 ? -10.578 28.547 0.167 1 98.81 222 ALA A O 1
ATOM 1776 N N . ASP A 1 223 ? -11.617 28.641 -1.814 1 98.56 223 ASP A N 1
ATOM 1777 C CA . ASP A 1 223 ? -12.953 28.562 -1.239 1 98.56 223 ASP A CA 1
ATOM 1778 C C . ASP A 1 223 ? -13.18 27.219 -0.543 1 98.56 223 ASP A C 1
ATOM 1780 O O . ASP A 1 223 ? -13.242 26.188 -1.198 1 98.56 223 ASP A O 1
ATOM 1784 N N . PRO A 1 224 ? -13.359 27.266 0.747 1 98.06 224 PRO A N 1
ATOM 1785 C CA . PRO A 1 224 ? -13.445 26 1.463 1 98.06 224 PRO A CA 1
ATOM 1786 C C . PRO A 1 224 ? -14.711 25.219 1.125 1 98.06 224 PRO A C 1
ATOM 1788 O O . PRO A 1 224 ? -14.766 24 1.333 1 98.06 224 PRO A O 1
ATOM 1791 N N . SER A 1 225 ? -15.695 25.828 0.594 1 97.56 225 SER A N 1
ATOM 1792 C CA . SER A 1 225 ? -16.953 25.156 0.321 1 97.56 225 SER A CA 1
ATOM 1793 C C . SER A 1 225 ? -16.953 24.531 -1.065 1 97.56 225 SER A C 1
ATOM 1795 O O . SER A 1 225 ? -17.844 23.734 -1.394 1 97.56 225 SER A O 1
ATOM 1797 N N . ASP A 1 226 ? -15.984 24.844 -1.872 1 98.06 226 ASP A N 1
ATOM 1798 C CA . ASP A 1 226 ? -15.836 24.312 -3.221 1 98.06 226 ASP A CA 1
ATOM 1799 C C . ASP A 1 226 ? -14.844 23.141 -3.242 1 98.06 226 ASP A C 1
ATOM 1801 O O . ASP A 1 226 ? -13.641 23.344 -3.125 1 98.06 226 ASP A O 1
ATOM 1805 N N . PRO A 1 227 ? -15.352 21.969 -3.48 1 97.75 227 PRO A N 1
ATOM 1806 C CA . PRO A 1 227 ? -14.461 20.797 -3.438 1 97.75 227 PRO A CA 1
ATOM 1807 C C . PRO A 1 227 ? -13.328 20.875 -4.461 1 97.75 227 PRO A C 1
ATOM 1809 O O . PRO A 1 227 ? -12.305 20.203 -4.305 1 97.75 227 PRO A O 1
ATOM 1812 N N . THR A 1 228 ? -13.398 21.703 -5.477 1 97.88 228 THR A N 1
ATOM 1813 C CA . THR A 1 228 ? -12.406 21.719 -6.551 1 97.88 228 THR A CA 1
ATOM 1814 C C . THR A 1 228 ? -11.477 22.922 -6.402 1 97.88 228 THR A C 1
ATOM 1816 O O . THR A 1 228 ? -10.516 23.062 -7.16 1 97.88 228 THR A O 1
ATOM 1819 N N . SER A 1 229 ? -11.703 23.766 -5.422 1 98.62 229 SER A N 1
ATOM 1820 C CA . SER A 1 229 ? -10.914 24.984 -5.242 1 98.62 229 SER A CA 1
ATOM 1821 C C . SER A 1 229 ? -9.445 24.656 -5.012 1 98.62 229 SER A C 1
ATOM 1823 O O . SER A 1 229 ? -8.562 25.422 -5.426 1 98.62 229 SER A O 1
ATOM 1825 N N . PRO A 1 230 ? -9.109 23.562 -4.312 1 98.38 230 PRO A N 1
ATOM 1826 C CA . PRO A 1 230 ? -7.691 23.25 -4.105 1 98.38 230 PRO A CA 1
ATOM 1827 C C . PRO A 1 230 ? -6.914 23.141 -5.418 1 98.38 230 PRO A C 1
ATOM 1829 O O . PRO A 1 230 ? -5.734 23.5 -5.477 1 98.38 230 PRO A O 1
ATOM 1832 N N . GLU A 1 231 ? -7.527 22.609 -6.465 1 98.62 231 GLU A N 1
ATOM 1833 C CA . GLU A 1 231 ? -6.848 22.469 -7.75 1 98.62 231 GLU A CA 1
ATOM 1834 C C . GLU A 1 231 ? -6.355 23.812 -8.266 1 98.62 231 GLU A C 1
ATOM 1836 O O . GLU A 1 231 ? -5.258 23.906 -8.82 1 98.62 231 GLU A O 1
ATOM 1841 N N . ARG A 1 232 ? -7.172 24.812 -8.047 1 98.88 232 ARG A N 1
ATOM 1842 C CA . ARG A 1 232 ? -6.805 26.156 -8.492 1 98.88 232 ARG A CA 1
ATOM 1843 C C . ARG A 1 232 ? -5.648 26.703 -7.664 1 98.88 232 ARG A C 1
ATOM 1845 O O . ARG A 1 232 ? -4.719 27.297 -8.211 1 98.88 232 ARG A O 1
ATOM 1852 N N . GLN A 1 233 ? -5.699 26.516 -6.383 1 98.81 233 GLN A N 1
ATOM 1853 C CA . GLN A 1 233 ? -4.609 26.922 -5.508 1 98.81 233 GLN A CA 1
ATOM 1854 C C . GLN A 1 233 ? -3.307 26.234 -5.879 1 98.81 233 GLN A C 1
ATOM 1856 O O . GLN A 1 233 ? -2.256 26.859 -5.969 1 98.81 233 GLN A O 1
ATOM 1861 N N . TRP A 1 234 ? -3.344 24.875 -6.129 1 98.75 234 TRP A N 1
ATOM 1862 C CA . TRP A 1 234 ? -2.154 24.109 -6.48 1 98.75 234 TRP A CA 1
ATOM 1863 C C . TRP A 1 234 ? -1.613 24.531 -7.84 1 98.75 234 TRP A C 1
ATOM 1865 O O . TRP A 1 234 ? -0.4 24.672 -8.016 1 98.75 234 TRP A O 1
ATOM 1875 N N . SER A 1 235 ? -2.521 24.703 -8.797 1 98.88 235 SER A N 1
ATOM 1876 C CA . SER A 1 235 ? -2.084 25.156 -10.109 1 98.88 235 SER A CA 1
ATOM 1877 C C . SER A 1 235 ? -1.33 26.484 -10.016 1 98.88 235 SER A C 1
ATOM 1879 O O . SER A 1 235 ? -0.29 26.656 -10.656 1 98.88 235 SER A O 1
ATOM 1881 N N . THR A 1 236 ? -1.876 27.422 -9.203 1 98.94 236 THR A N 1
ATOM 1882 C CA . THR A 1 236 ? -1.219 28.703 -8.992 1 98.94 236 THR A CA 1
ATOM 1883 C C . THR A 1 236 ? 0.164 28.516 -8.375 1 98.94 236 THR A C 1
ATOM 1885 O O . THR A 1 236 ? 1.139 29.125 -8.82 1 98.94 236 THR A O 1
ATOM 1888 N N . LEU A 1 237 ? 0.255 27.688 -7.379 1 98.94 237 LEU A N 1
ATOM 1889 C CA . LEU A 1 237 ? 1.525 27.422 -6.715 1 98.94 237 LEU A CA 1
ATOM 1890 C C . LEU A 1 237 ? 2.535 26.828 -7.691 1 98.94 237 LEU A C 1
ATOM 1892 O O . LEU A 1 237 ? 3.688 27.266 -7.742 1 98.94 237 LEU A O 1
ATOM 1896 N N . PHE A 1 238 ? 2.139 25.781 -8.445 1 98.88 238 PHE A N 1
ATOM 1897 C CA . PHE A 1 238 ? 3.049 25.094 -9.352 1 98.88 238 PHE A CA 1
ATOM 1898 C C . PHE A 1 238 ? 3.52 26.016 -10.461 1 98.88 238 PHE A C 1
ATOM 1900 O O . PHE A 1 238 ? 4.672 25.938 -10.891 1 98.88 238 PHE A O 1
ATOM 1907 N N . ASP A 1 239 ? 2.604 26.906 -10.961 1 98.81 239 ASP A N 1
ATOM 1908 C CA . ASP A 1 239 ? 3.031 27.906 -11.938 1 98.81 239 ASP A CA 1
ATOM 1909 C C . ASP A 1 239 ? 4.191 28.734 -11.391 1 98.81 239 ASP A C 1
ATOM 1911 O O . ASP A 1 239 ? 5.164 29 -12.109 1 98.81 239 ASP A O 1
ATOM 1915 N N . TRP A 1 240 ? 4.082 29.141 -10.203 1 98.88 240 TRP A N 1
ATOM 1916 C CA . TRP A 1 240 ? 5.129 29.938 -9.586 1 98.88 240 TRP A CA 1
ATOM 1917 C C . TRP A 1 240 ? 6.414 29.141 -9.422 1 98.88 240 TRP A C 1
ATOM 1919 O O . TRP A 1 240 ? 7.504 29.641 -9.719 1 98.88 240 TRP A O 1
ATOM 1929 N N . ILE A 1 241 ? 6.348 27.906 -8.945 1 98.81 241 ILE A N 1
ATOM 1930 C CA . ILE A 1 241 ? 7.508 27.047 -8.734 1 98.81 241 ILE A CA 1
ATOM 1931 C C . ILE A 1 241 ? 8.258 26.859 -10.047 1 98.81 241 ILE A C 1
ATOM 1933 O O . ILE A 1 241 ? 9.492 26.859 -10.078 1 98.81 241 ILE A O 1
ATOM 1937 N N . ASP A 1 242 ? 7.523 26.703 -11.133 1 98.44 242 ASP A N 1
ATOM 1938 C CA . ASP A 1 242 ? 8.102 26.453 -12.453 1 98.44 242 ASP A CA 1
ATOM 1939 C C . ASP A 1 242 ? 9.008 27.609 -12.875 1 98.44 242 ASP A C 1
ATOM 1941 O O . ASP A 1 242 ? 9.898 27.438 -13.711 1 98.44 242 ASP A O 1
ATOM 1945 N N . GLU A 1 243 ? 8.82 28.719 -12.297 1 98.44 243 GLU A N 1
ATOM 1946 C CA . GLU A 1 243 ? 9.562 29.922 -12.68 1 98.44 243 GLU A CA 1
ATOM 1947 C C . GLU A 1 243 ? 10.805 30.094 -11.805 1 98.44 243 GLU A C 1
ATOM 1949 O O . GLU A 1 243 ? 11.586 31.031 -12.016 1 98.44 243 GLU A O 1
ATOM 1954 N N . GLN A 1 244 ? 11.016 29.172 -10.836 1 98.56 244 GLN A N 1
ATOM 1955 C CA . GLN A 1 244 ? 12.156 29.312 -9.938 1 98.56 244 GLN A CA 1
ATOM 1956 C C . GLN A 1 244 ? 13.344 28.484 -10.422 1 98.56 244 GLN A C 1
ATOM 1958 O O . GLN A 1 244 ? 13.375 27.266 -10.234 1 98.56 244 GLN A O 1
ATOM 1963 N N . PRO A 1 245 ? 14.359 29.078 -10.984 1 98.31 245 PRO A N 1
ATOM 1964 C CA . PRO A 1 245 ? 15.477 28.312 -11.539 1 98.31 245 PRO A CA 1
ATOM 1965 C C . PRO A 1 245 ? 16.344 27.672 -10.461 1 98.31 245 PRO A C 1
ATOM 1967 O O . PRO A 1 245 ? 17.125 26.766 -10.758 1 98.31 245 PRO A O 1
ATOM 1970 N N . GLU A 1 246 ? 16.188 28.156 -9.273 1 98.38 246 GLU A N 1
ATOM 1971 C CA . GLU A 1 246 ? 16.969 27.594 -8.164 1 98.38 246 GLU A CA 1
ATOM 1972 C C . GLU A 1 246 ? 16.344 26.312 -7.641 1 98.38 246 GLU A C 1
ATOM 1974 O O . GLU A 1 246 ? 16.891 25.656 -6.75 1 98.38 246 GLU A O 1
ATOM 1979 N N . ILE A 1 247 ? 15.195 25.906 -8.188 1 98.81 247 ILE A N 1
ATOM 1980 C CA . ILE A 1 247 ? 14.539 24.672 -7.785 1 98.81 247 ILE A CA 1
ATOM 1981 C C . ILE A 1 247 ? 14.773 23.594 -8.852 1 98.81 247 ILE A C 1
ATOM 1983 O O . ILE A 1 247 ? 14.594 23.859 -10.047 1 98.81 247 ILE A O 1
ATOM 1987 N N . ASP A 1 248 ? 15.227 22.453 -8.406 1 98.69 248 ASP A N 1
ATOM 1988 C CA . ASP A 1 248 ? 15.32 21.297 -9.281 1 98.69 248 ASP A CA 1
ATOM 1989 C C . ASP A 1 248 ? 13.938 20.766 -9.641 1 98.69 248 ASP A C 1
ATOM 1991 O O . ASP A 1 248 ? 13.266 20.141 -8.812 1 98.69 248 ASP A O 1
ATOM 1995 N N . GLN A 1 249 ? 13.547 20.938 -10.82 1 98.25 249 GLN A N 1
ATOM 1996 C CA . GLN A 1 249 ? 12.18 20.672 -11.25 1 98.25 249 GLN A CA 1
ATOM 1997 C C . GLN A 1 249 ? 11.906 19.172 -11.289 1 98.25 249 GLN A C 1
ATOM 1999 O O . GLN A 1 249 ? 10.75 18.75 -11.344 1 98.25 249 GLN A O 1
ATOM 2004 N N . SER A 1 250 ? 12.922 18.344 -11.289 1 97.62 250 SER A N 1
ATOM 2005 C CA . SER A 1 250 ? 12.75 16.906 -11.367 1 97.62 250 SER A CA 1
ATOM 2006 C C . SER A 1 250 ? 12.664 16.281 -9.977 1 97.62 250 SER A C 1
ATOM 2008 O O . SER A 1 250 ? 12.297 15.109 -9.836 1 97.62 250 SER A O 1
ATOM 2010 N N . ARG A 1 251 ? 13.062 17.062 -8.984 1 98.44 251 ARG A N 1
ATOM 2011 C CA . ARG A 1 251 ? 13.062 16.562 -7.613 1 98.44 251 ARG A CA 1
ATOM 2012 C C . ARG A 1 251 ? 12.172 17.438 -6.723 1 98.44 251 ARG A C 1
ATOM 2014 O O . ARG A 1 251 ? 12.672 18.203 -5.906 1 98.44 251 ARG A O 1
ATOM 2021 N N . LYS A 1 252 ? 10.812 17.297 -6.746 1 98.88 252 LYS A N 1
ATOM 2022 C CA . LYS A 1 252 ? 9.789 17.969 -5.945 1 98.88 252 LYS A CA 1
ATOM 2023 C C . LYS A 1 252 ? 8.836 16.969 -5.305 1 98.88 252 LYS A C 1
ATOM 2025 O O . LYS A 1 252 ? 8.445 15.984 -5.941 1 98.88 252 LYS A O 1
ATOM 2030 N N . ALA A 1 253 ? 8.547 17.156 -4.074 1 98.94 253 ALA A N 1
ATOM 2031 C CA . ALA A 1 253 ? 7.617 16.281 -3.363 1 98.94 253 ALA A CA 1
ATOM 2032 C C . ALA A 1 253 ? 6.742 17.078 -2.402 1 98.94 253 ALA A C 1
ATOM 2034 O O . ALA A 1 253 ? 7.039 18.234 -2.1 1 98.94 253 ALA A O 1
ATOM 2035 N N . MET A 1 254 ? 5.664 16.484 -2.041 1 98.94 254 MET A N 1
ATOM 2036 C CA . MET A 1 254 ? 4.785 17.078 -1.031 1 98.94 254 MET A CA 1
ATOM 2037 C C . MET A 1 254 ? 4.688 16.172 0.192 1 98.94 254 MET A C 1
ATOM 2039 O O . MET A 1 254 ? 4.586 14.945 0.06 1 98.94 254 MET A O 1
ATOM 2043 N N . TRP A 1 255 ? 4.855 16.703 1.321 1 98.94 255 TRP A N 1
ATOM 2044 C CA . TRP A 1 255 ? 4.617 16.078 2.621 1 98.94 255 TRP A CA 1
ATOM 2045 C C . TRP A 1 255 ? 3.455 16.75 3.34 1 98.94 255 TRP A C 1
ATOM 2047 O O . TRP A 1 255 ? 3.605 17.859 3.885 1 98.94 255 TRP A O 1
ATOM 2057 N N . ALA A 1 256 ? 2.285 16.031 3.393 1 98.94 256 ALA A N 1
ATOM 2058 C CA . ALA A 1 256 ? 1.058 16.656 3.883 1 98.94 256 ALA A CA 1
ATOM 2059 C C . ALA A 1 256 ? 0.661 16.078 5.242 1 98.94 256 ALA A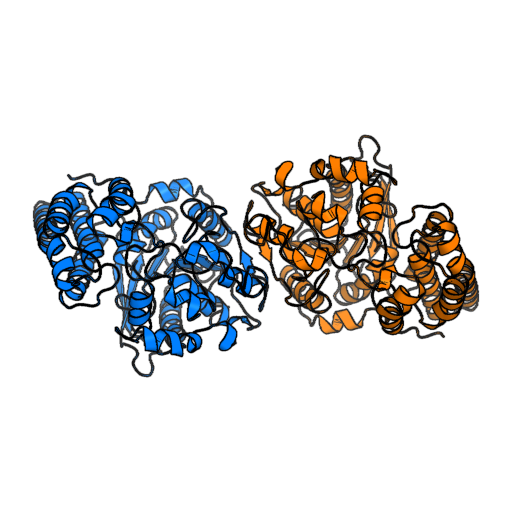 C 1
ATOM 2061 O O . ALA A 1 256 ? 0.691 14.867 5.445 1 98.94 256 ALA A O 1
ATOM 2062 N N . PHE A 1 257 ? 0.261 16.938 6.125 1 98.75 257 PHE A N 1
ATOM 2063 C CA . PHE A 1 257 ? -0.002 16.562 7.512 1 98.75 257 PHE A CA 1
ATOM 2064 C C . PHE A 1 257 ? -1.501 16.516 7.785 1 98.75 257 PHE A C 1
ATOM 2066 O O . PHE A 1 257 ? -2.227 17.453 7.457 1 98.75 257 PHE A O 1
ATOM 2073 N N . SER A 1 258 ? -1.981 15.391 8.414 1 98.56 258 SER A N 1
ATOM 2074 C CA . SER A 1 258 ? -3.34 15.297 8.938 1 98.56 258 SER A CA 1
ATOM 2075 C C . SER A 1 258 ? -4.371 15.625 7.863 1 98.56 258 SER A C 1
ATOM 2077 O O . SER A 1 258 ? -4.348 15.047 6.773 1 98.56 258 SER A O 1
ATOM 2079 N N . THR A 1 259 ? -5.227 16.688 8.094 1 98.81 259 THR A N 1
ATOM 2080 C CA . THR A 1 259 ? -6.234 17.062 7.109 1 98.81 259 THR A CA 1
ATOM 2081 C C . THR A 1 259 ? -5.59 17.359 5.762 1 98.81 259 THR A C 1
ATOM 2083 O O . THR A 1 259 ? -6.207 17.172 4.711 1 98.81 259 THR A O 1
ATOM 2086 N N . GLY A 1 260 ? -4.371 17.781 5.809 1 98.81 260 GLY A N 1
ATOM 2087 C CA . GLY A 1 260 ? -3.639 18 4.57 1 98.81 260 GLY A CA 1
ATOM 2088 C C . GLY A 1 260 ? -3.484 16.734 3.748 1 98.81 260 GLY A C 1
ATOM 2089 O O . GLY A 1 260 ? -3.328 16.797 2.525 1 98.81 260 GLY A O 1
ATOM 2090 N N . GLY A 1 261 ? -3.484 15.609 4.438 1 98.88 261 GLY A N 1
ATOM 2091 C CA . GLY A 1 261 ? -3.414 14.336 3.738 1 98.88 261 GLY A CA 1
ATOM 2092 C C . GLY A 1 261 ? -4.566 14.117 2.775 1 98.88 261 GLY A C 1
ATOM 2093 O O . GLY A 1 261 ? -4.391 13.523 1.712 1 98.88 261 GLY A O 1
ATOM 2094 N N . TYR A 1 262 ? -5.773 14.57 3.133 1 98.88 262 TYR A N 1
ATOM 2095 C CA . TYR A 1 262 ? -6.914 14.555 2.225 1 98.88 262 TYR A CA 1
ATOM 2096 C C . TYR A 1 262 ? -6.59 15.297 0.929 1 98.88 262 TYR A C 1
ATOM 2098 O O . TYR A 1 262 ? -6.84 14.781 -0.163 1 98.88 262 TYR A O 1
ATOM 2106 N N . TYR A 1 263 ? -6.012 16.391 1.066 1 98.88 263 TYR A N 1
ATOM 2107 C CA . TYR A 1 263 ? -5.711 17.219 -0.091 1 98.88 263 TYR A CA 1
ATOM 2108 C C . TYR A 1 263 ? -4.52 16.672 -0.865 1 98.88 263 TYR A C 1
ATOM 2110 O O . TYR A 1 263 ? -4.441 16.828 -2.086 1 98.88 263 TYR A O 1
ATOM 2118 N N . ALA A 1 264 ? -3.619 16.062 -0.159 1 98.88 264 ALA A N 1
ATOM 2119 C CA . ALA A 1 264 ? -2.498 15.414 -0.825 1 98.88 264 ALA A CA 1
ATOM 2120 C C . ALA A 1 264 ? -2.982 14.273 -1.717 1 98.88 264 ALA A C 1
ATOM 2122 O O . ALA A 1 264 ? -2.514 14.117 -2.848 1 98.88 264 ALA A O 1
ATOM 2123 N N . ILE A 1 265 ? -3.883 13.438 -1.174 1 98.88 265 ILE A N 1
ATOM 2124 C CA . ILE A 1 265 ? -4.438 12.344 -1.966 1 98.88 265 ILE A CA 1
ATOM 2125 C C . ILE A 1 265 ? -5.129 12.906 -3.207 1 98.88 265 ILE A C 1
ATOM 2127 O O . ILE A 1 265 ? -4.93 12.406 -4.316 1 98.88 265 ILE A O 1
ATOM 2131 N N . ARG A 1 266 ? -5.922 13.93 -3.047 1 98.81 266 ARG A N 1
ATOM 2132 C CA . ARG A 1 266 ? -6.586 14.57 -4.18 1 98.81 266 ARG A CA 1
ATOM 2133 C C . ARG A 1 266 ? -5.57 15.094 -5.188 1 98.81 266 ARG A C 1
ATOM 2135 O O . ARG A 1 266 ? -5.688 14.836 -6.387 1 98.81 266 ARG A O 1
ATOM 2142 N N . LEU A 1 267 ? -4.562 15.797 -4.699 1 98.81 267 LEU A N 1
ATOM 2143 C CA . LEU A 1 267 ? -3.537 16.391 -5.551 1 98.81 267 LEU A CA 1
ATOM 2144 C C . LEU A 1 267 ? -2.793 15.312 -6.332 1 98.81 267 LEU A C 1
ATOM 2146 O O . LEU A 1 267 ? -2.498 15.492 -7.516 1 98.81 267 LEU A O 1
ATOM 2150 N N . ALA A 1 268 ? -2.459 14.211 -5.691 1 98.81 268 ALA A N 1
ATOM 2151 C CA . ALA A 1 268 ? -1.72 13.133 -6.34 1 98.81 268 ALA A CA 1
ATOM 2152 C C . ALA A 1 268 ? -2.445 12.641 -7.59 1 98.81 268 ALA A C 1
ATOM 2154 O O . ALA A 1 268 ? -1.813 12.156 -8.531 1 98.81 268 ALA A O 1
ATOM 2155 N N . HIS A 1 269 ? -3.75 12.781 -7.59 1 98.62 269 HIS A N 1
ATOM 2156 C CA . HIS A 1 269 ? -4.559 12.328 -8.719 1 98.62 269 HIS A CA 1
ATOM 2157 C C . HIS A 1 269 ? -4.816 13.461 -9.703 1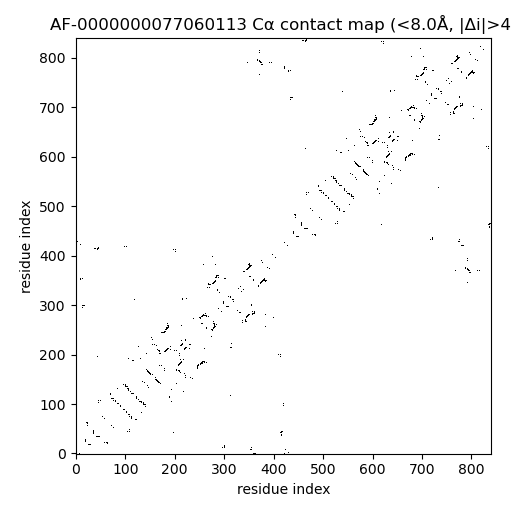 98.62 269 HIS A C 1
ATOM 2159 O O . HIS A 1 269 ? -4.793 13.258 -10.914 1 98.62 269 HIS A O 1
ATOM 2165 N N . THR A 1 270 ? -5.008 14.672 -9.211 1 98.5 270 THR A N 1
ATOM 2166 C CA . THR A 1 270 ? -5.43 15.781 -10.055 1 98.5 270 THR A CA 1
ATOM 2167 C C . THR A 1 270 ? -4.223 16.484 -10.68 1 98.5 270 THR A C 1
ATOM 2169 O O . THR A 1 270 ? -4.34 17.125 -11.719 1 98.5 270 THR A O 1
ATOM 2172 N N . HIS A 1 271 ? -3.111 16.422 -10.039 1 98.62 271 HIS A N 1
ATOM 2173 C CA . HIS A 1 271 ? -1.854 16.984 -10.508 1 98.62 271 HIS A CA 1
ATOM 2174 C C . HIS A 1 271 ? -0.763 15.93 -10.578 1 98.62 271 HIS A C 1
ATOM 2176 O O . HIS A 1 271 ? 0.366 16.156 -10.141 1 98.62 271 HIS A O 1
ATOM 2182 N N . ALA A 1 272 ? -1.078 14.828 -11.18 1 97.62 272 ALA A N 1
ATOM 2183 C CA . ALA A 1 272 ? -0.346 13.57 -11.086 1 97.62 272 ALA A CA 1
ATOM 2184 C C . ALA A 1 272 ? 1.079 13.719 -11.609 1 97.62 272 ALA A C 1
ATOM 2186 O O . ALA A 1 272 ? 1.975 12.969 -11.219 1 97.62 272 ALA A O 1
ATOM 2187 N N . HIS A 1 273 ? 1.411 14.766 -12.422 1 97 273 HIS A N 1
ATOM 2188 C CA . HIS A 1 273 ? 2.705 14.82 -13.094 1 97 273 HIS A CA 1
ATOM 2189 C C . HIS A 1 273 ? 3.545 15.984 -12.586 1 97 273 HIS A C 1
ATOM 2191 O O . HIS A 1 273 ? 4.621 16.266 -13.117 1 97 273 HIS A O 1
ATOM 2197 N N . ARG A 1 274 ? 3.09 16.578 -11.516 1 98.44 274 ARG A N 1
ATOM 2198 C CA . ARG A 1 274 ? 3.748 17.812 -11.078 1 98.44 274 ARG A CA 1
ATOM 2199 C C . ARG A 1 274 ? 4.805 17.516 -10.016 1 98.44 274 ARG A C 1
ATOM 2201 O O . ARG A 1 274 ? 5.703 18.328 -9.789 1 98.44 274 ARG A O 1
ATOM 2208 N N . LEU A 1 275 ? 4.664 16.406 -9.375 1 98.75 275 LEU A N 1
ATOM 2209 C CA . LEU A 1 275 ? 5.566 16.047 -8.289 1 98.75 275 LEU A CA 1
ATOM 2210 C C . LEU A 1 275 ? 6.133 14.641 -8.5 1 98.75 275 LEU A C 1
ATOM 2212 O O . LEU A 1 275 ? 5.508 13.812 -9.164 1 98.75 275 LEU A O 1
ATOM 2216 N N . SER A 1 276 ? 7.355 14.406 -7.906 1 98.25 276 SER A N 1
ATOM 2217 C CA . SER A 1 276 ? 7.957 13.078 -7.969 1 98.25 276 SER A CA 1
ATOM 2218 C C . SER A 1 276 ? 7.355 12.148 -6.922 1 98.25 276 SER A C 1
ATOM 2220 O O . SER A 1 276 ? 7.43 10.93 -7.055 1 98.25 276 SER A O 1
ATOM 2222 N N . GLY A 1 277 ? 6.785 12.711 -5.898 1 98.75 277 GLY A N 1
ATOM 2223 C CA . GLY A 1 277 ? 6.184 11.93 -4.832 1 98.75 277 GLY A CA 1
ATOM 2224 C C . GLY A 1 277 ? 5.293 12.75 -3.918 1 98.75 277 GLY A C 1
ATOM 2225 O O . GLY A 1 277 ? 5.512 13.953 -3.75 1 98.75 277 GLY A O 1
ATOM 2226 N N . VAL A 1 278 ? 4.32 12.148 -3.355 1 98.94 278 VAL A N 1
ATOM 2227 C CA . VAL A 1 278 ? 3.369 12.758 -2.434 1 98.94 278 VAL A CA 1
ATOM 2228 C C . VAL A 1 278 ? 3.193 11.867 -1.206 1 98.94 278 VAL A C 1
ATOM 2230 O O . VAL A 1 278 ? 3.033 10.648 -1.331 1 98.94 278 VAL A O 1
ATOM 2233 N N . VAL A 1 279 ? 3.295 12.438 -0.027 1 98.94 279 VAL A N 1
ATOM 2234 C CA . VAL A 1 279 ? 3.043 11.727 1.225 1 98.94 279 VAL A CA 1
ATOM 2235 C C . VAL A 1 279 ? 1.764 12.258 1.87 1 98.94 279 VAL A C 1
ATOM 2237 O O . VAL A 1 279 ? 1.634 13.461 2.111 1 98.94 279 VAL A O 1
ATOM 2240 N N . ALA A 1 280 ? 0.851 11.414 2.092 1 98.94 280 ALA A N 1
ATOM 2241 C CA . ALA A 1 280 ? -0.321 11.711 2.91 1 98.94 280 ALA A CA 1
ATOM 2242 C C . ALA A 1 280 ? -0.168 11.133 4.316 1 98.94 280 ALA A C 1
ATOM 2244 O O . ALA A 1 280 ? -0.367 9.938 4.531 1 98.94 280 ALA A O 1
ATOM 2245 N N . LEU A 1 281 ? 0.137 11.977 5.262 1 98.94 281 LEU A N 1
ATOM 2246 C CA . LEU A 1 281 ? 0.336 11.555 6.648 1 98.94 281 LEU A CA 1
ATOM 2247 C C . LEU A 1 281 ? -0.912 11.828 7.48 1 98.94 281 LEU A C 1
ATOM 2249 O O . LEU A 1 281 ? -1.208 12.977 7.809 1 98.94 281 LEU A O 1
ATOM 2253 N N . GLY A 1 282 ? -1.671 10.797 7.742 1 98.62 282 GLY A N 1
ATOM 2254 C CA . GLY A 1 282 ? -2.783 10.891 8.68 1 98.62 282 GLY A CA 1
ATOM 2255 C C . GLY A 1 282 ? -4.02 11.523 8.07 1 98.62 282 GLY A C 1
ATOM 2256 O O . GLY A 1 282 ? -4.777 12.203 8.758 1 98.62 282 GLY A O 1
ATOM 2257 N N . GLY A 1 283 ? -4.254 11.398 6.801 1 97.88 283 GLY A N 1
ATOM 2258 C CA . GLY A 1 283 ? -5.387 12.039 6.145 1 97.88 283 GLY A CA 1
ATOM 2259 C C . GLY A 1 283 ? -6.578 11.117 5.977 1 97.88 283 GLY A C 1
ATOM 2260 O O . GLY A 1 283 ? -6.785 10.211 6.785 1 97.88 283 GLY A O 1
ATOM 2261 N N . GLY A 1 284 ? -7.457 11.461 5.086 1 98.06 284 GLY A N 1
ATOM 2262 C CA . GLY A 1 284 ? -8.648 10.711 4.723 1 98.06 284 GLY A CA 1
ATOM 2263 C C . GLY A 1 284 ? -9.102 10.969 3.297 1 98.06 284 GLY A C 1
ATOM 2264 O O . GLY A 1 284 ? -8.445 11.695 2.553 1 98.06 284 GLY A O 1
ATOM 2265 N N . CYS A 1 285 ? -10.242 10.281 2.916 1 98.62 285 CYS A N 1
ATOM 2266 C CA . CYS A 1 285 ? -10.648 10.5 1.531 1 98.62 285 CYS A CA 1
ATOM 2267 C C . CYS A 1 285 ? -12.141 10.273 1.354 1 98.62 285 CYS A C 1
ATOM 2269 O O . CYS A 1 285 ? -12.727 10.688 0.352 1 98.62 285 CYS A O 1
ATOM 2271 N N . HIS A 1 286 ? -12.805 9.617 2.307 1 98.75 286 HIS A N 1
ATOM 2272 C CA . HIS A 1 286 ? -14.195 9.234 2.107 1 98.75 286 HIS A CA 1
ATOM 2273 C C . HIS A 1 286 ? -14.922 9.078 3.441 1 98.75 286 HIS A C 1
ATOM 2275 O O . HIS A 1 286 ? -15.836 9.844 3.752 1 98.75 286 HIS A O 1
ATOM 2281 N N . TYR A 1 287 ? -14.508 8.156 4.32 1 98.5 287 TYR A N 1
ATOM 2282 C CA . TYR A 1 287 ? -15.203 7.828 5.566 1 98.5 287 TYR A CA 1
ATOM 2283 C C . TYR A 1 287 ? -15.031 8.938 6.594 1 98.5 287 TYR A C 1
ATOM 2285 O O . TYR A 1 287 ? -15.82 9.047 7.535 1 98.5 287 TYR A O 1
ATOM 2293 N N . MET A 1 288 ? -14.016 9.75 6.398 1 98.56 288 MET A N 1
ATOM 2294 C CA . MET A 1 288 ? -13.828 10.906 7.273 1 98.56 288 MET A CA 1
ATOM 2295 C C . MET A 1 288 ? -15.055 11.82 7.234 1 98.56 288 MET A C 1
ATOM 2297 O O . MET A 1 288 ? -15.258 12.625 8.141 1 98.56 288 MET A O 1
ATOM 2301 N N . PHE A 1 289 ? -15.875 11.68 6.168 1 98.69 289 PHE A N 1
ATOM 2302 C CA . PHE A 1 289 ? -17.031 12.547 5.977 1 98.69 289 PHE A CA 1
ATOM 2303 C C . PHE A 1 289 ? -18.328 11.82 6.355 1 98.69 289 PHE A C 1
ATOM 2305 O O . PHE A 1 289 ? -19.422 12.367 6.203 1 98.69 289 PHE A O 1
ATOM 2312 N N . ASP A 1 290 ? -18.203 10.602 6.773 1 98.06 290 ASP A N 1
ATOM 2313 C CA . ASP A 1 290 ? -19.375 9.805 7.156 1 98.06 290 ASP A CA 1
ATOM 2314 C C . ASP A 1 290 ? -20.078 10.406 8.367 1 98.06 290 ASP A C 1
ATOM 2316 O O . ASP A 1 290 ? -19.438 10.711 9.375 1 98.06 290 ASP A O 1
ATOM 2320 N N . PRO A 1 291 ? -21.406 10.5 8.281 1 97.81 291 PRO A N 1
ATOM 2321 C CA . PRO A 1 291 ? -22.125 11.109 9.398 1 97.81 291 PRO A CA 1
ATOM 2322 C C . PRO A 1 291 ? -21.922 10.359 10.711 1 97.81 291 PRO A C 1
ATOM 2324 O O . PRO A 1 291 ? -21.891 10.977 11.781 1 97.81 291 PRO A O 1
ATOM 2327 N N . GLU A 1 292 ? -21.859 9.062 10.641 1 96.75 292 GLU A N 1
ATOM 2328 C CA . GLU A 1 292 ? -21.609 8.305 11.867 1 96.75 292 GLU A CA 1
ATOM 2329 C C . GLU A 1 292 ? -20.25 8.664 12.477 1 96.75 292 GLU A C 1
ATOM 2331 O O . GLU A 1 292 ? -20.141 8.859 13.688 1 96.75 292 GLU A O 1
ATOM 2336 N N . TRP A 1 293 ? -19.25 8.711 11.68 1 97.88 293 TRP A N 1
ATOM 2337 C CA . TRP A 1 293 ? -17.922 9.094 12.164 1 97.88 293 TRP A CA 1
ATOM 2338 C C . TRP A 1 293 ? -17.938 10.5 12.75 1 97.88 293 TRP A C 1
ATOM 2340 O O . TRP A 1 293 ? -17.531 10.711 13.891 1 97.88 293 TRP A O 1
ATOM 2350 N N . LEU A 1 294 ? -18.469 11.461 11.977 1 98.44 294 LEU A N 1
ATOM 2351 C CA . LEU A 1 294 ? -18.484 12.867 12.367 1 98.44 294 LEU A CA 1
ATOM 2352 C C . LEU A 1 294 ? -19.281 13.07 13.656 1 98.44 294 LEU A C 1
ATOM 2354 O O . LEU A 1 294 ? -19.016 14.008 14.406 1 98.44 294 LEU A O 1
ATOM 2358 N N . SER A 1 295 ? -20.203 12.18 13.938 1 97.62 295 SER A N 1
ATOM 2359 C CA . SER A 1 295 ? -21.031 12.305 15.125 1 97.62 295 SER A CA 1
ATOM 2360 C C . SER A 1 295 ? -20.281 11.875 16.375 1 97.62 295 SER A C 1
ATOM 2362 O O . SER A 1 295 ? -20.719 12.148 17.5 1 97.62 295 SER A O 1
ATOM 2364 N N . HIS A 1 296 ? -19.109 11.258 16.188 1 97.44 296 HIS A N 1
ATOM 2365 C CA . HIS A 1 296 ? -18.438 10.695 17.359 1 97.44 296 HIS A CA 1
ATOM 2366 C C . HIS A 1 296 ? -17.094 11.383 17.609 1 97.44 296 HIS A C 1
ATOM 2368 O O . HIS A 1 296 ? -16.578 11.352 18.719 1 97.44 296 HIS A O 1
ATOM 2374 N N . VAL A 1 297 ? -16.5 12.047 16.719 1 97.69 297 VAL A N 1
ATOM 2375 C CA . VAL A 1 297 ? -15.094 12.43 16.75 1 97.69 297 VAL A CA 1
ATOM 2376 C C . VAL A 1 297 ? -14.922 13.672 17.625 1 97.69 297 VAL A C 1
ATOM 2378 O O . VAL A 1 297 ? -13.797 14.047 17.969 1 97.69 297 VAL A O 1
ATOM 2381 N N . ASN A 1 298 ? -15.984 14.344 18.031 1 97.38 298 ASN A N 1
ATOM 2382 C CA . ASN A 1 298 ? -15.875 15.516 18.906 1 97.38 298 ASN A CA 1
ATOM 2383 C C . ASN A 1 298 ? -15.391 15.133 20.297 1 97.38 298 ASN A C 1
ATOM 2385 O O . ASN A 1 298 ? -15 16 21.078 1 97.38 298 ASN A O 1
ATOM 2389 N N . HIS A 1 299 ? -15.383 13.891 20.625 1 96 299 HIS A N 1
ATOM 2390 C CA . HIS A 1 299 ? -15.078 13.523 22 1 96 299 HIS A CA 1
ATOM 2391 C C . HIS A 1 299 ? -14.008 12.438 22.062 1 96 299 HIS A C 1
ATOM 2393 O O . HIS A 1 299 ? -13.906 11.719 23.062 1 96 299 HIS A O 1
ATOM 2399 N N . LEU A 1 300 ? -13.32 12.273 21 1 97.62 300 LEU A N 1
ATOM 2400 C CA . LEU A 1 300 ? -12.266 11.266 20.953 1 97.62 300 LEU A CA 1
ATOM 2401 C C . LEU A 1 300 ? -10.906 11.898 21.203 1 97.62 300 LEU A C 1
ATOM 2403 O O . LEU A 1 300 ? -10.734 12.672 22.141 1 97.62 300 LEU A O 1
ATOM 2407 N N . GLU A 1 301 ? -9.867 11.547 20.422 1 97.69 301 GLU A N 1
ATOM 2408 C CA . GLU A 1 301 ? -8.508 11.867 20.844 1 97.69 301 GLU A CA 1
ATOM 2409 C C . GLU A 1 301 ? -8.188 13.336 20.594 1 97.69 301 GLU A C 1
ATOM 2411 O O . GLU A 1 301 ? -7.285 13.891 21.219 1 97.69 301 GLU A O 1
ATOM 2416 N N . TYR A 1 302 ? -8.836 14 19.641 1 98.06 302 TYR A N 1
ATOM 2417 C CA . TYR A 1 302 ? -8.562 15.406 19.359 1 98.06 302 TYR A CA 1
ATOM 2418 C C . TYR A 1 302 ? -8.844 16.281 20.578 1 98.06 302 TYR A C 1
ATOM 2420 O O . TYR A 1 302 ? -9.812 16.031 21.312 1 98.06 302 TYR A O 1
ATOM 2428 N N . PRO A 1 303 ? -8.047 17.266 20.812 1 97.69 303 PRO A N 1
ATOM 2429 C CA . PRO A 1 303 ? -8.148 18.016 22.062 1 97.69 303 PRO A CA 1
ATOM 2430 C C . PRO A 1 303 ? -9.484 18.734 22.219 1 97.69 303 PRO A C 1
ATOM 2432 O O . PRO A 1 303 ? -9.953 18.938 23.344 1 97.69 303 PRO A O 1
ATOM 2435 N N . PHE A 1 304 ? -10.062 19.172 21.156 1 97.56 304 PHE A N 1
ATOM 2436 C CA . PHE A 1 304 ? -11.297 19.938 21.188 1 97.56 304 PHE A CA 1
ATOM 2437 C C . PHE A 1 304 ? -12.336 19.328 20.266 1 97.56 304 PHE A C 1
ATOM 2439 O O . PHE A 1 304 ? -12.32 18.109 20.016 1 97.56 304 PHE A O 1
ATOM 2446 N N . ASP A 1 305 ? -13.367 20.094 19.906 1 97.5 305 ASP A N 1
ATOM 2447 C CA . ASP A 1 305 ? -14.445 19.594 19.078 1 97.5 305 ASP A CA 1
ATOM 2448 C C . ASP A 1 305 ? -14.008 19.484 17.609 1 97.5 305 ASP A C 1
ATOM 2450 O O . ASP A 1 305 ? -14.188 20.422 16.828 1 97.5 305 ASP A O 1
ATOM 2454 N N . LEU A 1 306 ? -13.625 18.328 17.266 1 98.19 306 LEU A N 1
ATOM 2455 C CA . LEU A 1 306 ? -13.016 18.109 15.953 1 98.19 306 LEU A CA 1
ATOM 2456 C C . LEU A 1 306 ? -14.031 18.312 14.844 1 98.19 306 LEU A C 1
ATOM 2458 O O . LEU A 1 306 ? -13.789 19.094 13.914 1 98.19 306 LEU A O 1
ATOM 2462 N N . ALA A 1 307 ? -15.18 17.672 14.898 1 98.56 307 ALA A N 1
ATOM 2463 C CA . ALA A 1 307 ? -16.172 17.734 13.82 1 98.56 307 ALA A CA 1
ATOM 2464 C C . ALA A 1 307 ? -16.656 19.156 13.602 1 98.56 307 ALA A C 1
ATOM 2466 O O . ALA A 1 307 ? -16.828 19.594 12.453 1 98.56 307 ALA A O 1
ATOM 2467 N N . THR A 1 308 ? -16.859 19.828 14.672 1 98.38 308 THR A N 1
ATOM 2468 C CA . THR A 1 308 ? -17.281 21.219 14.578 1 98.38 308 THR A CA 1
ATOM 2469 C C . THR A 1 308 ? -16.203 22.078 13.938 1 98.38 308 THR A C 1
ATOM 2471 O O . THR A 1 308 ? -16.484 22.984 13.148 1 98.38 308 THR A O 1
ATOM 2474 N N . THR A 1 309 ? -14.969 21.797 14.32 1 98.5 309 THR A N 1
ATOM 2475 C CA . THR A 1 309 ? -13.844 22.516 13.719 1 98.5 309 THR A CA 1
ATOM 2476 C C . THR A 1 309 ? -13.742 22.219 12.227 1 98.5 309 THR A C 1
ATOM 2478 O O . THR A 1 309 ? -13.484 23.109 11.422 1 98.5 309 THR A O 1
ATOM 2481 N N . LEU A 1 310 ? -13.953 20.984 11.883 1 98.75 310 LEU A N 1
ATOM 2482 C CA . LEU A 1 310 ? -13.961 20.594 10.477 1 98.75 310 LEU A CA 1
ATOM 2483 C C . LEU A 1 310 ? -15.094 21.281 9.719 1 98.75 310 LEU A C 1
ATOM 2485 O O . LEU A 1 310 ? -14.906 21.719 8.586 1 98.75 310 LEU A O 1
ATOM 2489 N N . ALA A 1 311 ? -16.25 21.344 10.367 1 98.69 311 ALA A N 1
ATOM 2490 C CA . ALA A 1 311 ? -17.375 22.062 9.75 1 98.69 311 ALA A CA 1
ATOM 2491 C C . ALA A 1 311 ? -16.984 23.5 9.406 1 98.69 311 ALA A C 1
ATOM 2493 O O . ALA A 1 311 ? -17.234 23.969 8.289 1 98.69 311 ALA A O 1
ATOM 2494 N N . TYR A 1 312 ? -16.359 24.125 10.375 1 98.19 312 TYR A N 1
ATOM 2495 C CA . TYR A 1 312 ? -15.875 25.484 10.148 1 98.19 312 TYR A CA 1
ATOM 2496 C C . TYR A 1 312 ? -14.891 25.531 8.992 1 98.19 312 TYR A C 1
ATOM 2498 O O . TYR A 1 312 ? -15.039 26.328 8.062 1 98.19 312 TYR A O 1
ATOM 2506 N N . LYS A 1 313 ? -13.977 24.656 8.961 1 98.31 313 LYS A N 1
ATOM 2507 C CA . LYS A 1 313 ? -12.914 24.609 7.961 1 98.31 313 LYS A CA 1
ATOM 2508 C C . LYS A 1 313 ? -13.477 24.344 6.57 1 98.31 313 LYS A C 1
ATOM 2510 O O . LYS A 1 313 ? -12.969 24.859 5.574 1 98.31 313 LYS A O 1
ATOM 2515 N N . PHE A 1 314 ? -14.492 23.547 6.434 1 98.56 314 PHE A N 1
ATOM 2516 C CA . PHE A 1 314 ? -15.062 23.156 5.152 1 98.56 314 PHE A CA 1
ATOM 2517 C C . PHE A 1 314 ? -16.141 24.156 4.715 1 98.56 314 PHE A C 1
ATOM 2519 O O . PHE A 1 314 ? -16.859 23.891 3.75 1 98.56 314 PHE A O 1
ATOM 2526 N N . GLY A 1 315 ? -16.375 25.219 5.434 1 97.94 315 GLY A N 1
ATOM 2527 C CA . GLY A 1 315 ? -17.203 26.328 4.953 1 97.94 315 GLY A CA 1
ATOM 2528 C C . GLY A 1 315 ? -18.609 26.297 5.504 1 97.94 315 GLY A C 1
ATOM 2529 O O . GLY A 1 315 ? -19.5 26.984 4.984 1 97.94 315 GLY A O 1
ATOM 2530 N N . TYR A 1 316 ? -18.781 25.609 6.613 1 98.19 316 TYR A N 1
ATOM 2531 C CA . TYR A 1 316 ? -20.141 25.484 7.145 1 98.19 316 TYR A CA 1
ATOM 2532 C C . TYR A 1 316 ? -20.297 26.297 8.422 1 98.19 316 TYR A C 1
ATOM 2534 O O . TYR A 1 316 ? -21.359 26.281 9.039 1 98.19 316 TYR A O 1
ATOM 2542 N N . GLY A 1 317 ? -19.297 26.984 8.82 1 96.56 317 GLY A N 1
ATOM 2543 C CA . GLY A 1 317 ? -19.344 27.734 10.07 1 96.56 317 GLY A CA 1
ATOM 2544 C C . GLY A 1 317 ? -19.609 26.844 11.273 1 96.56 317 GLY A C 1
ATOM 2545 O O . GLY A 1 317 ? -18.922 25.844 11.484 1 96.56 317 GLY A O 1
ATOM 2546 N N . ASP A 1 318 ? -20.625 27.172 12.008 1 95.12 318 ASP A N 1
ATOM 2547 C CA . ASP A 1 318 ? -20.922 26.438 13.234 1 95.12 318 ASP A CA 1
ATOM 2548 C C . ASP A 1 318 ? -22.047 25.438 13.023 1 95.12 318 ASP A C 1
ATOM 2550 O O . ASP A 1 318 ? -22.562 24.859 13.984 1 95.12 318 ASP A O 1
ATOM 2554 N N . ASP A 1 319 ? -22.391 25.203 11.773 1 98 319 ASP A N 1
ATOM 2555 C CA . ASP A 1 319 ? -23.5 24.312 11.477 1 98 319 ASP A CA 1
ATOM 2556 C C . ASP A 1 319 ? -23.031 22.891 11.242 1 98 319 ASP A C 1
ATOM 2558 O O . ASP A 1 319 ? -23 22.406 10.109 1 98 319 ASP A O 1
ATOM 2562 N N . LEU A 1 320 ? -22.781 22.203 12.289 1 98.06 320 LEU A N 1
ATOM 2563 C CA . LEU A 1 320 ? -22.266 20.844 12.234 1 98.06 320 LEU A CA 1
ATOM 2564 C C . LEU A 1 320 ? -23.297 19.906 11.602 1 98.06 320 LEU A C 1
ATOM 2566 O O . LEU A 1 320 ? -22.922 19 10.836 1 98.06 320 LEU A O 1
ATOM 2570 N N . GLU A 1 321 ? -24.562 20.094 11.938 1 98.5 321 GLU A N 1
ATOM 2571 C CA . GLU A 1 321 ? -25.594 19.203 11.414 1 98.5 321 GLU A CA 1
ATOM 2572 C C . GLU A 1 321 ? -25.688 19.297 9.891 1 98.5 321 GLU A C 1
ATOM 2574 O O . GLU A 1 321 ? -25.812 18.266 9.211 1 98.5 321 GLU A O 1
ATOM 2579 N N . LYS A 1 322 ? -25.609 20.5 9.375 1 98.62 322 LYS A N 1
ATOM 2580 C CA . LYS A 1 322 ? -25.594 20.656 7.926 1 98.62 322 LYS A CA 1
ATOM 2581 C C . LYS A 1 322 ? -24.359 20.016 7.316 1 98.62 322 LYS A C 1
ATOM 2583 O O . LYS A 1 322 ? -24.422 19.391 6.254 1 98.62 322 LYS A O 1
ATOM 2588 N N . PHE A 1 323 ? -23.281 20.219 7.949 1 98.69 323 PHE A N 1
ATOM 2589 C CA . PHE A 1 323 ? -22.047 19.609 7.473 1 98.69 323 PHE A CA 1
ATOM 2590 C C . PHE A 1 323 ? -22.188 18.078 7.414 1 98.69 323 PHE A C 1
ATOM 2592 O O . PHE A 1 323 ? -21.859 17.469 6.402 1 98.69 323 PHE A O 1
ATOM 2599 N N . LYS A 1 324 ? -22.625 17.453 8.477 1 98.69 324 LYS A N 1
ATOM 2600 C CA . LYS A 1 324 ? -22.812 16 8.508 1 98.69 324 LYS A CA 1
ATOM 2601 C C . LYS A 1 324 ? -23.672 15.531 7.34 1 98.69 324 LYS A C 1
ATOM 2603 O O . LYS A 1 324 ? -23.422 14.461 6.777 1 98.69 324 LYS A O 1
ATOM 2608 N N . LYS A 1 325 ? -24.625 16.312 6.965 1 98.44 325 LYS A N 1
ATOM 2609 C CA . LYS A 1 325 ? -25.562 15.945 5.902 1 98.44 325 LYS A CA 1
ATOM 2610 C C . LYS A 1 325 ? -24.906 16.094 4.527 1 98.44 325 LYS A C 1
ATOM 2612 O O . LYS A 1 325 ? -25.203 15.328 3.609 1 98.44 325 LYS A O 1
ATOM 2617 N N . GLU A 1 326 ? -23.969 17.078 4.402 1 98.5 326 GLU A N 1
ATOM 2618 C CA . GLU A 1 326 ? -23.531 17.469 3.068 1 98.5 326 GLU A CA 1
ATOM 2619 C C . GLU A 1 326 ? -22.062 17.094 2.844 1 98.5 326 GLU A C 1
ATOM 2621 O O . GLU A 1 326 ? -21.562 17.172 1.719 1 98.5 326 GLU A O 1
ATOM 2626 N N . ALA A 1 327 ? -21.359 16.719 3.818 1 98.44 327 ALA A N 1
ATOM 2627 C CA . ALA A 1 327 ? -19.906 16.562 3.783 1 98.44 327 ALA A CA 1
ATOM 2628 C C . ALA A 1 327 ? -19.484 15.57 2.707 1 98.44 327 ALA A C 1
ATOM 2630 O O . ALA A 1 327 ? -18.375 15.664 2.164 1 98.44 327 ALA A O 1
ATOM 2631 N N . MET A 1 328 ? -20.359 14.656 2.352 1 98.38 328 MET A N 1
ATOM 2632 C CA . MET A 1 328 ? -20.016 13.609 1.393 1 98.38 328 MET A CA 1
ATOM 2633 C C . MET A 1 328 ? -19.75 14.195 0.013 1 98.38 328 MET A C 1
ATOM 2635 O O . MET A 1 328 ? -19.188 13.523 -0.854 1 98.38 328 MET A O 1
ATOM 2639 N N . LYS A 1 329 ? -20.109 15.406 -0.254 1 98.38 329 LYS A N 1
ATOM 2640 C CA . LYS A 1 329 ? -19.766 16.047 -1.521 1 98.38 329 LYS A CA 1
ATOM 2641 C C . LYS A 1 329 ? -18.25 16.188 -1.681 1 98.38 329 LYS A C 1
ATOM 2643 O O . LYS A 1 329 ? -17.766 16.375 -2.793 1 98.38 329 LYS A O 1
ATOM 2648 N N . PHE A 1 330 ? -17.484 16.094 -0.597 1 98.81 330 PHE A N 1
ATOM 2649 C CA . PHE A 1 330 ? -16.031 16.203 -0.625 1 98.81 330 PHE A CA 1
ATOM 2650 C C . PHE A 1 330 ? -15.383 14.828 -0.776 1 98.81 330 PHE A C 1
ATOM 2652 O O . PHE A 1 330 ? -14.156 14.719 -0.866 1 98.81 330 PHE A O 1
ATOM 2659 N N . SER A 1 331 ? -16.156 13.75 -0.796 1 98.81 331 SER A N 1
ATOM 2660 C CA . SER A 1 331 ? -15.633 12.391 -0.914 1 98.81 331 SER A CA 1
ATOM 2661 C C . SER A 1 331 ? -14.875 12.203 -2.219 1 98.81 331 SER A C 1
ATOM 2663 O O . SER A 1 331 ? -15.414 12.438 -3.301 1 98.81 331 SER A O 1
ATOM 2665 N N . LEU A 1 332 ? -13.664 11.703 -2.102 1 98.81 332 LEU A N 1
ATOM 2666 C CA . LEU A 1 332 ? -12.836 11.469 -3.277 1 98.81 332 LEU A CA 1
ATOM 2667 C C . LEU A 1 332 ? -13.25 10.188 -3.986 1 98.81 332 LEU A C 1
ATOM 2669 O O . LEU A 1 332 ? -12.867 9.953 -5.133 1 98.81 332 LEU A O 1
ATOM 2673 N N . LEU A 1 333 ? -13.922 9.297 -3.295 1 98.56 333 LEU A N 1
ATOM 2674 C CA . LEU A 1 333 ? -14.508 8.141 -3.953 1 98.56 333 LEU A CA 1
ATOM 2675 C C . LEU A 1 333 ? -15.703 8.547 -4.805 1 98.56 333 LEU A C 1
ATOM 2677 O O . LEU A 1 333 ? -15.789 8.18 -5.984 1 98.56 333 LEU A O 1
ATOM 2681 N N . LYS A 1 334 ? -16.625 9.336 -4.238 1 98.44 334 LYS A N 1
ATOM 2682 C CA . LYS A 1 334 ? -17.875 9.703 -4.895 1 98.44 334 LYS A CA 1
ATOM 2683 C C . LYS A 1 334 ? -17.625 10.633 -6.078 1 98.44 334 LYS A C 1
ATOM 2685 O O . LYS A 1 334 ? -18.344 10.57 -7.082 1 98.44 334 LYS A O 1
ATOM 2690 N N . ASP A 1 335 ? -16.625 11.5 -5.922 1 98.06 335 ASP A N 1
ATOM 2691 C CA . ASP A 1 335 ? -16.406 12.445 -7.012 1 98.06 335 ASP A CA 1
ATOM 2692 C C . ASP A 1 335 ? -15.539 11.828 -8.109 1 98.06 335 ASP A C 1
ATOM 2694 O O . ASP A 1 335 ? -15.195 12.492 -9.086 1 98.06 335 ASP A O 1
ATOM 2698 N N . GLY A 1 336 ? -15.047 10.562 -7.922 1 98.19 336 GLY A N 1
ATOM 2699 C CA . GLY A 1 336 ? -14.359 9.82 -8.961 1 98.19 336 GLY A CA 1
ATOM 2700 C C . GLY A 1 336 ? -12.852 10.008 -8.93 1 98.19 336 GLY A C 1
ATOM 2701 O O . GLY A 1 336 ? -12.125 9.375 -9.695 1 98.19 336 GLY A O 1
ATOM 2702 N N . THR A 1 337 ? -12.32 10.82 -8.039 1 98.38 337 THR A N 1
ATOM 2703 C CA . THR A 1 337 ? -10.898 11.148 -7.984 1 98.38 337 THR A CA 1
ATOM 2704 C C . THR A 1 337 ? -10.062 9.898 -7.719 1 98.38 337 THR A C 1
ATOM 2706 O O . THR A 1 337 ? -9.062 9.664 -8.398 1 98.38 337 THR A O 1
ATOM 2709 N N . LEU A 1 338 ? -10.469 9.07 -6.797 1 97.81 338 LEU A N 1
ATOM 2710 C CA . LEU A 1 338 ? -9.703 7.902 -6.387 1 97.81 338 LEU A CA 1
ATOM 2711 C C . LEU A 1 338 ? -9.586 6.898 -7.527 1 97.81 338 LEU A C 1
ATOM 2713 O O . LEU A 1 338 ? -8.703 6.035 -7.516 1 97.81 338 LEU A O 1
ATOM 2717 N N . ASN A 1 339 ? -10.445 6.934 -8.492 1 97 339 ASN A N 1
ATOM 2718 C CA . ASN A 1 339 ? -10.484 5.945 -9.562 1 97 339 ASN A CA 1
ATOM 2719 C C . ASN A 1 339 ? -9.758 6.438 -10.812 1 97 339 ASN A C 1
ATOM 2721 O O . ASN A 1 339 ? -9.742 5.754 -11.836 1 97 339 ASN A O 1
ATOM 2725 N N . ARG A 1 340 ? -9.242 7.645 -10.727 1 96 340 ARG A N 1
ATOM 2726 C CA . ARG A 1 340 ? -8.469 8.148 -11.859 1 96 340 ARG A CA 1
ATOM 2727 C C . ARG A 1 340 ? -7.285 7.234 -12.164 1 96 340 ARG A C 1
ATOM 2729 O O . ARG A 1 340 ? -6.684 6.664 -11.25 1 96 340 ARG A O 1
ATOM 2736 N N . ALA A 1 341 ? -6.91 7.152 -13.438 1 90.62 341 ALA A N 1
ATOM 2737 C CA . ALA A 1 341 ? -5.871 6.234 -13.898 1 90.62 341 ALA A CA 1
ATOM 2738 C C . ALA A 1 341 ? -4.488 6.727 -13.484 1 90.62 341 ALA A C 1
ATOM 2740 O O . ALA A 1 341 ? -3.594 5.926 -13.203 1 90.62 341 ALA A O 1
ATOM 2741 N N . GLU A 1 342 ? -4.371 8.078 -13.508 1 94.62 342 GLU A N 1
ATOM 2742 C CA . GLU A 1 342 ? -3.068 8.664 -13.203 1 94.62 342 GLU A CA 1
ATOM 2743 C C . GLU A 1 342 ? -2.99 9.102 -11.742 1 94.62 342 GLU A C 1
ATOM 2745 O O . GLU A 1 342 ? -3.967 9.617 -11.195 1 94.62 342 GLU A O 1
ATOM 2750 N N . CYS A 1 343 ? -1.911 8.844 -11.125 1 97.5 343 CYS A N 1
ATOM 2751 C CA . CYS A 1 343 ? -1.629 9.211 -9.742 1 97.5 343 CYS A CA 1
ATOM 2752 C C . CYS A 1 343 ? -0.129 9.359 -9.508 1 97.5 343 CYS A C 1
ATOM 2754 O O . CYS A 1 343 ? 0.657 8.516 -9.953 1 97.5 343 CYS A O 1
ATOM 2756 N N . THR A 1 344 ? 0.25 10.469 -8.945 1 98.19 344 THR A N 1
ATOM 2757 C CA . THR A 1 344 ? 1.637 10.586 -8.508 1 98.19 344 THR A CA 1
ATOM 2758 C C . THR A 1 344 ? 2.01 9.438 -7.57 1 98.19 344 THR A C 1
ATOM 2760 O O . THR A 1 344 ? 1.137 8.82 -6.965 1 98.19 344 THR A O 1
ATOM 2763 N N . ARG A 1 345 ? 3.332 9.062 -7.57 1 98 345 ARG A N 1
ATOM 2764 C CA . ARG A 1 345 ? 3.77 8.148 -6.523 1 98 345 ARG A CA 1
ATOM 2765 C C . ARG A 1 345 ? 3.297 8.617 -5.152 1 98 345 ARG A C 1
ATOM 2767 O O . ARG A 1 345 ? 3.73 9.664 -4.668 1 98 345 ARG A O 1
ATOM 2774 N N . LEU A 1 346 ? 2.342 7.891 -4.543 1 98.88 346 LEU A N 1
ATOM 2775 C CA . LEU A 1 346 ? 1.639 8.32 -3.34 1 98.88 346 LEU A CA 1
ATOM 2776 C C . LEU A 1 346 ? 1.927 7.375 -2.178 1 98.88 346 LEU A C 1
ATOM 2778 O O . LEU A 1 346 ? 1.696 6.168 -2.281 1 98.88 346 LEU A O 1
ATOM 2782 N N . LEU A 1 347 ? 2.492 7.887 -1.089 1 98.94 347 LEU A N 1
ATOM 2783 C CA . LEU A 1 347 ? 2.74 7.141 0.141 1 98.94 347 LEU A CA 1
ATOM 2784 C C . LEU A 1 347 ? 1.698 7.48 1.201 1 98.94 347 LEU A C 1
ATOM 2786 O O . LEU A 1 347 ? 1.556 8.641 1.588 1 98.94 347 LEU A O 1
ATOM 2790 N N . LEU A 1 348 ? 0.958 6.488 1.628 1 98.94 348 LEU A N 1
ATOM 2791 C CA . LEU A 1 348 ? -0.018 6.598 2.707 1 98.94 348 LEU A CA 1
ATOM 2792 C C . LEU A 1 348 ? 0.583 6.137 4.031 1 98.94 348 LEU A C 1
ATOM 2794 O O . LEU A 1 348 ? 1.01 4.988 4.156 1 98.94 348 LEU A O 1
ATOM 2798 N N . VAL A 1 349 ? 0.665 7.031 5.016 1 98.94 349 VAL A N 1
ATOM 2799 C CA . VAL A 1 349 ? 1.202 6.707 6.332 1 98.94 349 VAL A CA 1
ATOM 2800 C C . VAL A 1 349 ? 0.226 7.164 7.414 1 98.94 349 VAL A C 1
ATOM 2802 O O . VAL A 1 349 ? -0.278 8.289 7.371 1 98.94 349 VAL A O 1
ATOM 2805 N N . ASN A 1 350 ? -0.089 6.309 8.375 1 98.81 350 ASN A N 1
ATOM 2806 C CA . ASN A 1 350 ? -0.954 6.641 9.508 1 98.81 350 ASN A CA 1
ATOM 2807 C C . ASN A 1 350 ? -0.834 5.613 10.625 1 98.81 350 ASN A C 1
ATOM 2809 O O . ASN A 1 350 ? -0.28 4.531 10.43 1 98.81 350 ASN A O 1
ATOM 2813 N N . GLY A 1 351 ? -1.239 6.059 11.812 1 98.62 351 GLY A N 1
ATOM 2814 C CA . GLY A 1 351 ? -1.489 5.059 12.844 1 98.62 351 GLY A CA 1
ATOM 2815 C C . GLY A 1 351 ? -2.766 4.273 12.617 1 98.62 351 GLY A C 1
ATOM 2816 O O . GLY A 1 351 ? -3.77 4.828 12.156 1 98.62 351 GLY A O 1
ATOM 2817 N N . VAL A 1 352 ? -2.73 3.016 12.961 1 97.19 352 VAL A N 1
ATOM 2818 C CA . VAL A 1 352 ? -3.865 2.141 12.688 1 97.19 352 VAL A CA 1
ATOM 2819 C C . VAL A 1 352 ? -5.039 2.516 13.586 1 97.19 352 VAL A C 1
ATOM 2821 O O . VAL A 1 352 ? -6.199 2.391 13.188 1 97.19 352 VAL A O 1
ATOM 2824 N N . ASN A 1 353 ? -4.766 3.062 14.789 1 97.06 353 ASN A N 1
ATOM 2825 C CA . ASN A 1 353 ? -5.805 3.359 15.766 1 97.06 353 ASN A CA 1
ATOM 2826 C C . ASN A 1 353 ? -6.168 4.84 15.766 1 97.06 353 ASN A C 1
ATOM 2828 O O . ASN A 1 353 ? -6.59 5.383 16.797 1 97.06 353 ASN A O 1
ATOM 2832 N N . ASP A 1 354 ? -6.012 5.469 14.688 1 97.88 354 ASP A N 1
ATOM 2833 C CA . ASP A 1 354 ? -6.305 6.891 14.539 1 97.88 354 ASP A CA 1
ATOM 2834 C C . ASP A 1 354 ? -7.754 7.191 14.914 1 97.88 354 ASP A C 1
ATOM 2836 O O . ASP A 1 354 ? -8.68 6.555 14.406 1 97.88 354 ASP A O 1
ATOM 2840 N N . GLU A 1 355 ? -7.938 8.172 15.766 1 98.12 355 GLU A N 1
ATOM 2841 C CA . GLU A 1 355 ? -9.273 8.562 16.203 1 98.12 355 GLU A CA 1
ATOM 2842 C C . GLU A 1 355 ? -9.648 9.938 15.664 1 98.12 355 GLU A C 1
ATOM 2844 O O . GLU A 1 355 ? -10.656 10.523 16.078 1 98.12 355 GLU A O 1
ATOM 2849 N N . ILE A 1 356 ? -8.852 10.484 14.75 1 98.5 356 ILE A N 1
ATOM 2850 C CA . ILE A 1 356 ? -9.148 11.766 14.102 1 98.5 356 ILE A CA 1
ATOM 2851 C C . ILE A 1 356 ? -9.703 11.516 12.703 1 98.5 356 ILE A C 1
ATOM 2853 O O . ILE A 1 356 ? -10.758 12.047 12.352 1 98.5 356 ILE A O 1
ATOM 2857 N N . PHE A 1 357 ? -8.977 10.758 11.938 1 98.5 357 PHE A N 1
ATOM 2858 C CA . PHE A 1 357 ? -9.438 10.281 10.641 1 98.5 357 PHE A CA 1
ATOM 2859 C C . PHE A 1 357 ? -9.344 8.766 10.555 1 98.5 357 PHE A C 1
ATOM 2861 O O . PHE A 1 357 ? -8.32 8.18 10.93 1 98.5 357 PHE A O 1
ATOM 2868 N N . PRO A 1 358 ? -10.406 8.148 10.102 1 97.94 358 PRO A N 1
ATOM 2869 C CA . PRO A 1 358 ? -10.43 6.684 10.18 1 97.94 358 PRO A CA 1
ATOM 2870 C C . PRO A 1 358 ? -9.43 6.023 9.234 1 97.94 358 PRO A C 1
ATOM 2872 O O . PRO A 1 358 ? -9.367 6.371 8.055 1 97.94 358 PRO A O 1
ATOM 2875 N N . ILE A 1 359 ? -8.641 5.027 9.719 1 98 359 ILE A N 1
ATOM 2876 C CA . ILE A 1 359 ? -7.68 4.277 8.914 1 98 359 ILE A CA 1
ATOM 2877 C C . ILE A 1 359 ? -8.391 3.615 7.738 1 98 359 ILE A C 1
ATOM 2879 O O . ILE A 1 359 ? -7.766 3.295 6.727 1 98 359 ILE A O 1
ATOM 2883 N N . ASP A 1 360 ? -9.727 3.463 7.812 1 98.12 360 ASP A N 1
ATOM 2884 C CA . ASP A 1 360 ? -10.586 2.898 6.781 1 98.12 360 ASP A CA 1
ATOM 2885 C C . ASP A 1 360 ? -10.383 3.605 5.441 1 98.12 360 ASP A C 1
ATOM 2887 O O . ASP A 1 360 ? -10.438 2.973 4.387 1 98.12 360 ASP A O 1
ATOM 2891 N N . ASP A 1 361 ? -10.156 4.871 5.531 1 98.69 361 ASP A N 1
ATOM 2892 C CA . ASP A 1 361 ? -9.969 5.664 4.32 1 98.69 361 ASP A CA 1
ATOM 2893 C C . ASP A 1 361 ? -8.711 5.234 3.568 1 98.69 361 ASP A C 1
ATOM 2895 O O . ASP A 1 361 ? -8.703 5.191 2.336 1 98.69 361 ASP A O 1
ATOM 2899 N N . TYR A 1 362 ? -7.629 4.977 4.27 1 98.62 362 TYR A N 1
ATOM 2900 C CA . TYR A 1 362 ? -6.395 4.586 3.598 1 98.62 362 TYR A CA 1
ATOM 2901 C C . TYR A 1 362 ? -6.512 3.18 3.018 1 98.62 362 TYR A C 1
ATOM 2903 O O . TYR A 1 362 ? -6.004 2.908 1.927 1 98.62 362 TYR A O 1
ATOM 2911 N N . TYR A 1 363 ? -7.191 2.297 3.748 1 97.62 363 TYR A N 1
ATOM 2912 C CA . TYR A 1 363 ? -7.469 0.989 3.166 1 97.62 363 TYR A CA 1
ATOM 2913 C C . TYR A 1 363 ? -8.336 1.118 1.92 1 97.62 363 TYR A C 1
ATOM 2915 O O . TYR A 1 363 ? -8.133 0.405 0.935 1 97.62 363 TYR A O 1
ATOM 2923 N N . LEU A 1 364 ? -9.289 2.033 1.97 1 98 364 LEU A N 1
ATOM 2924 C CA . LEU A 1 364 ? -10.117 2.305 0.801 1 98 364 LEU A CA 1
ATOM 2925 C C . LEU A 1 364 ? -9.273 2.783 -0.371 1 98 364 LEU A C 1
ATOM 2927 O O . LEU A 1 364 ? -9.5 2.385 -1.515 1 98 364 LEU A O 1
ATOM 2931 N N . CYS A 1 365 ? -8.289 3.643 -0.113 1 98.38 365 CYS A N 1
ATOM 2932 C CA . CYS A 1 365 ? -7.387 4.121 -1.155 1 98.38 365 CYS A CA 1
ATOM 2933 C C . CYS A 1 365 ? -6.703 2.959 -1.865 1 98.38 365 CYS A C 1
ATOM 2935 O O . CYS A 1 365 ? -6.504 3 -3.08 1 98.38 365 CYS A O 1
ATOM 2937 N N . LEU A 1 366 ? -6.367 1.923 -1.146 1 98.31 366 LEU A N 1
ATOM 2938 C CA . LEU A 1 366 ? -5.645 0.78 -1.691 1 98.31 366 LEU A CA 1
ATOM 2939 C C . LEU A 1 366 ? -6.562 -0.094 -2.537 1 98.31 366 LEU A C 1
ATOM 2941 O O . LEU A 1 366 ? -6.109 -1.052 -3.17 1 98.31 366 LEU A O 1
ATOM 2945 N N . GLN A 1 367 ? -7.816 0.18 -2.596 1 97.88 367 GLN A N 1
ATOM 2946 C CA . GLN A 1 367 ? -8.781 -0.611 -3.35 1 97.88 367 GLN A CA 1
ATOM 2947 C C . GLN A 1 367 ? -9.203 0.107 -4.629 1 97.88 367 GLN A C 1
ATOM 2949 O O . GLN A 1 367 ? -10.047 -0.393 -5.379 1 97.88 367 GLN A O 1
ATOM 2954 N N . HIS A 1 368 ? -8.641 1.263 -4.934 1 97.81 368 HIS A N 1
ATOM 2955 C CA . HIS A 1 368 ? -9.078 2.072 -6.062 1 97.81 368 HIS A CA 1
ATOM 2956 C C . HIS A 1 368 ? -7.883 2.617 -6.844 1 97.81 368 HIS A C 1
ATOM 2958 O O . HIS A 1 368 ? -6.848 2.936 -6.258 1 97.81 368 HIS A O 1
ATOM 2964 N N . GLY A 1 369 ? -8.07 2.713 -8.156 1 96.62 369 GLY A N 1
ATOM 2965 C CA . GLY A 1 369 ? -7.082 3.354 -9.008 1 96.62 369 GLY A CA 1
ATOM 2966 C C . GLY A 1 369 ? -5.809 2.543 -9.156 1 96.62 369 GLY A C 1
ATOM 2967 O O . GLY A 1 369 ? -5.855 1.314 -9.234 1 96.62 369 GLY A O 1
ATOM 2968 N N . SER A 1 370 ? -4.707 3.24 -9.258 1 96.38 370 SER A N 1
ATOM 2969 C CA . SER A 1 370 ? -3.398 2.611 -9.391 1 96.38 370 SER A CA 1
ATOM 2970 C C . SER A 1 370 ? -2.865 2.148 -8.039 1 96.38 370 SER A C 1
ATOM 2972 O O . SER A 1 370 ? -3.354 2.578 -6.992 1 96.38 370 SER A O 1
ATOM 2974 N N . PRO A 1 371 ? -1.888 1.265 -8.078 1 98.06 371 PRO A N 1
ATOM 2975 C CA . PRO A 1 371 ? -1.245 0.884 -6.82 1 98.06 371 PRO A CA 1
ATOM 2976 C C . PRO A 1 371 ? -0.644 2.076 -6.078 1 98.06 371 PRO A C 1
ATOM 2978 O O . PRO A 1 371 ? -0.176 3.027 -6.711 1 98.06 371 PRO A O 1
ATOM 2981 N N . LYS A 1 372 ? -0.737 2.057 -4.766 1 98.44 372 LYS A N 1
ATOM 2982 C CA . LYS A 1 372 ? -0.164 3.082 -3.9 1 98.44 372 LYS A CA 1
ATOM 2983 C C . LYS A 1 372 ? 0.769 2.469 -2.861 1 98.44 372 LYS A C 1
ATOM 2985 O O . LYS A 1 372 ? 0.666 1.279 -2.553 1 98.44 372 LYS A O 1
ATOM 2990 N N . GLU A 1 373 ? 1.729 3.268 -2.395 1 98.75 373 GLU A N 1
ATOM 2991 C CA . GLU A 1 373 ? 2.578 2.826 -1.292 1 98.75 373 GLU A CA 1
ATOM 2992 C C . GLU A 1 373 ? 1.912 3.086 0.056 1 98.75 373 GLU A C 1
ATOM 2994 O O . GLU A 1 373 ? 1.197 4.078 0.221 1 98.75 373 GLU A O 1
ATOM 2999 N N . ALA A 1 374 ? 2.117 2.195 0.956 1 98.81 374 ALA A N 1
ATOM 3000 C CA . ALA A 1 374 ? 1.556 2.369 2.293 1 98.81 374 ALA A CA 1
ATOM 3001 C C . ALA A 1 374 ? 2.492 1.81 3.359 1 98.81 374 ALA A C 1
ATOM 3003 O O . ALA A 1 374 ? 3.225 0.848 3.109 1 98.81 374 ALA A O 1
ATOM 3004 N N . ARG A 1 375 ? 2.543 2.357 4.473 1 98.75 375 ARG A N 1
ATOM 3005 C CA . ARG A 1 375 ? 3.176 1.875 5.695 1 98.75 375 ARG A CA 1
ATOM 3006 C C . ARG A 1 375 ? 2.436 2.379 6.93 1 98.75 375 ARG A C 1
ATOM 3008 O O . ARG A 1 375 ? 2.58 3.541 7.316 1 98.75 375 ARG A O 1
ATOM 3015 N N . PHE A 1 376 ? 1.641 1.512 7.531 1 98.5 376 PHE A N 1
ATOM 3016 C CA . PHE A 1 376 ? 0.817 1.867 8.68 1 98.5 376 PHE A CA 1
ATOM 3017 C C . PHE A 1 376 ? 1.517 1.497 9.984 1 98.5 376 PHE A C 1
ATOM 3019 O O . PHE A 1 376 ? 2.258 0.514 10.039 1 98.5 376 PHE A O 1
ATOM 3026 N N . VAL A 1 377 ? 1.313 2.277 10.992 1 98.5 377 VAL A N 1
ATOM 3027 C CA . VAL A 1 377 ? 1.986 2.084 12.273 1 98.5 377 VAL A CA 1
ATOM 3028 C C . VAL A 1 377 ? 1.021 1.449 13.266 1 98.5 377 VAL A C 1
ATOM 3030 O O . VAL A 1 377 ? 0.11 2.113 13.766 1 98.5 377 VAL A O 1
ATOM 3033 N N . PRO A 1 378 ? 1.271 0.199 13.609 1 95.88 378 PRO A N 1
ATOM 3034 C CA . PRO A 1 378 ? 0.368 -0.474 14.539 1 95.88 378 PRO A CA 1
ATOM 3035 C C . PRO A 1 378 ? 0.452 0.096 15.953 1 95.88 378 PRO A C 1
ATOM 3037 O O . PRO A 1 378 ? 1.535 0.474 16.406 1 95.88 378 PRO A O 1
ATOM 3040 N N . GLY A 1 379 ? -0.65 0.113 16.641 1 95.12 379 GLY A N 1
ATOM 3041 C CA . GLY A 1 379 ? -0.698 0.5 18.031 1 95.12 379 GLY A CA 1
ATOM 3042 C C . GLY A 1 379 ? -0.567 1.997 18.25 1 95.12 379 GLY A C 1
ATOM 3043 O O . GLY A 1 379 ? -0.406 2.459 19.375 1 95.12 379 GLY A O 1
ATOM 3044 N N . LYS A 1 380 ? -0.545 2.711 17.188 1 97.81 380 LYS A N 1
ATOM 3045 C CA . LYS A 1 380 ? -0.441 4.164 17.281 1 97.81 380 LYS A CA 1
ATOM 3046 C C . LYS A 1 380 ? -1.722 4.844 16.812 1 97.81 380 LYS A C 1
ATOM 3048 O O . LYS A 1 380 ? -2.482 4.266 16.031 1 97.81 380 LYS A O 1
ATOM 3053 N N . LYS A 1 381 ? -1.95 5.98 17.312 1 97.75 381 LYS A N 1
ATOM 3054 C CA . LYS A 1 381 ? -3.111 6.785 16.953 1 97.75 381 LYS A CA 1
ATOM 3055 C C . LYS A 1 381 ? -2.783 7.727 15.789 1 97.75 381 LYS A C 1
ATOM 3057 O O . LYS A 1 381 ? -2.057 7.355 14.867 1 97.75 381 LYS A O 1
ATOM 3062 N N . HIS A 1 382 ? -3.369 8.914 15.758 1 98.19 382 HIS A N 1
ATOM 3063 C CA . HIS A 1 382 ? -3.32 9.852 14.641 1 98.19 382 HIS A CA 1
ATOM 3064 C C . HIS A 1 382 ? -1.885 10.086 14.188 1 98.19 382 HIS A C 1
ATOM 3066 O O . HIS A 1 382 ? -1.005 10.367 15 1 98.19 382 HIS A O 1
ATOM 3072 N N . MET A 1 383 ? -1.621 9.836 12.82 1 98.38 383 MET A N 1
ATOM 3073 C CA . MET A 1 383 ? -0.403 10.125 12.07 1 98.38 383 MET A CA 1
ATOM 3074 C C . MET A 1 383 ? 0.708 9.148 12.438 1 98.38 383 MET A C 1
ATOM 3076 O O . MET A 1 383 ? 1.797 9.195 11.859 1 98.38 383 MET A O 1
ATOM 3080 N N . GLY A 1 384 ? 0.512 8.312 13.445 1 98.38 384 GLY A N 1
ATOM 3081 C CA . GLY A 1 384 ? 1.453 7.242 13.742 1 98.38 384 GLY A CA 1
ATOM 3082 C C . GLY A 1 384 ? 2.787 7.746 14.25 1 98.38 384 GLY A C 1
ATOM 3083 O O . GLY A 1 384 ? 3.818 7.098 14.062 1 98.38 384 GLY A O 1
ATOM 3084 N N . GLU A 1 385 ? 2.854 8.906 14.875 1 96.31 385 GLU A N 1
ATOM 3085 C CA . GLU A 1 385 ? 4.09 9.523 15.352 1 96.31 385 GLU A CA 1
ATOM 3086 C C . GLU A 1 385 ? 4.625 8.812 16.594 1 96.31 385 GLU A C 1
ATOM 3088 O O . GLU A 1 385 ? 3.854 8.242 17.359 1 96.31 385 GLU A O 1
ATOM 3093 N N . PRO A 1 386 ? 5.934 8.828 16.844 1 95.94 386 PRO A N 1
ATOM 3094 C CA . PRO A 1 386 ? 6.93 9.484 16 1 95.94 386 PRO A CA 1
ATOM 3095 C C . PRO A 1 386 ? 7.449 8.586 14.883 1 95.94 386 PRO A C 1
ATOM 3097 O O . PRO A 1 386 ? 8.195 9.039 14.016 1 95.94 386 PRO A O 1
ATOM 3100 N N . GLU A 1 387 ? 7.094 7.281 14.852 1 97.38 387 GLU A N 1
ATOM 3101 C CA . GLU A 1 387 ? 7.617 6.312 13.898 1 97.38 387 GLU A CA 1
ATOM 3102 C C . GLU A 1 387 ? 7.363 6.762 12.461 1 97.38 387 GLU A C 1
ATOM 3104 O O . GLU A 1 387 ? 8.195 6.539 11.578 1 97.38 387 GLU A O 1
ATOM 3109 N N . SER A 1 388 ? 6.262 7.344 12.273 1 98.5 388 SER A N 1
ATOM 3110 C CA . SER A 1 388 ? 5.867 7.766 10.93 1 98.5 388 SER A CA 1
ATOM 3111 C C . SER A 1 388 ? 6.875 8.742 10.344 1 98.5 388 SER A C 1
ATOM 3113 O O . SER A 1 388 ? 7.117 8.742 9.133 1 98.5 388 SER A O 1
ATOM 3115 N N . PHE A 1 389 ? 7.484 9.594 11.156 1 98.25 389 PHE A N 1
ATOM 3116 C CA . PHE A 1 389 ? 8.445 10.57 10.656 1 98.25 389 PHE A CA 1
ATOM 3117 C C . PHE A 1 389 ? 9.672 9.875 10.078 1 98.25 389 PHE A C 1
ATOM 3119 O O . PHE A 1 389 ? 10.195 10.289 9.047 1 98.25 389 PHE A O 1
ATOM 3126 N N . PHE A 1 390 ? 10.117 8.852 10.734 1 97.81 390 PHE A N 1
ATOM 3127 C CA . PHE A 1 390 ? 11.266 8.102 10.234 1 97.81 390 PHE A CA 1
ATOM 3128 C C . PHE A 1 390 ? 10.938 7.418 8.914 1 97.81 390 PHE A C 1
ATOM 3130 O O . PHE A 1 390 ? 11.75 7.43 7.984 1 97.81 390 PHE A O 1
ATOM 3137 N N . ILE A 1 391 ? 9.766 6.859 8.844 1 98 391 ILE A N 1
ATOM 3138 C CA . ILE A 1 391 ? 9.297 6.203 7.629 1 98 391 ILE A CA 1
ATOM 3139 C C . ILE A 1 391 ? 9.289 7.203 6.473 1 98 391 ILE A C 1
ATOM 3141 O O . ILE A 1 391 ? 9.828 6.926 5.398 1 98 391 ILE A O 1
ATOM 3145 N N . ILE A 1 392 ? 8.734 8.328 6.723 1 98.75 392 ILE A N 1
ATOM 3146 C CA . ILE A 1 392 ? 8.484 9.32 5.684 1 98.75 392 ILE A CA 1
ATOM 3147 C C . ILE A 1 392 ? 9.797 9.961 5.254 1 98.75 392 ILE A C 1
ATOM 3149 O O . ILE A 1 392 ? 10.062 10.109 4.059 1 98.75 392 ILE A O 1
ATOM 3153 N N . LEU A 1 393 ? 10.656 10.336 6.199 1 98.62 393 LEU A N 1
ATOM 3154 C CA . LEU A 1 393 ? 11.93 10.969 5.867 1 98.62 393 LEU A CA 1
ATOM 3155 C C . LEU A 1 393 ? 12.805 10.023 5.051 1 98.62 393 LEU A C 1
ATOM 3157 O O . LEU A 1 393 ? 13.406 10.43 4.055 1 98.62 393 LEU A O 1
ATOM 3161 N N . LYS A 1 394 ? 12.859 8.82 5.469 1 97.56 394 LYS A N 1
ATOM 3162 C CA . LYS A 1 394 ? 13.633 7.844 4.703 1 97.56 394 LYS A CA 1
ATOM 3163 C C . LYS A 1 394 ? 13.102 7.715 3.279 1 97.56 394 LYS A C 1
ATOM 3165 O O . LYS A 1 394 ? 13.875 7.66 2.322 1 97.56 394 LYS A O 1
ATOM 3170 N N . TRP A 1 395 ? 11.844 7.629 3.133 1 98.12 395 TRP A N 1
ATOM 3171 C CA . TRP A 1 395 ? 11.203 7.52 1.823 1 98.12 395 TRP A CA 1
ATOM 3172 C C . TRP A 1 395 ? 11.531 8.734 0.96 1 98.12 395 TRP A C 1
ATOM 3174 O O . TRP A 1 395 ? 11.844 8.594 -0.224 1 98.12 395 TRP A O 1
ATOM 3184 N N . LEU A 1 396 ? 11.477 9.922 1.551 1 98.69 396 LEU A N 1
ATOM 3185 C CA . LEU A 1 396 ? 11.773 11.148 0.822 1 98.69 396 LEU A CA 1
ATOM 3186 C C . LEU A 1 396 ? 13.25 11.219 0.46 1 98.69 396 LEU A C 1
ATOM 3188 O O . LEU A 1 396 ? 13.609 11.703 -0.617 1 98.69 396 LEU A O 1
ATOM 3192 N N . TYR A 1 397 ? 14.148 10.773 1.384 1 98.25 397 TYR A N 1
ATOM 3193 C CA . TYR A 1 397 ? 15.562 10.695 1.055 1 98.25 397 TYR A CA 1
ATOM 3194 C C . TYR A 1 397 ? 15.797 9.828 -0.175 1 98.25 397 TYR A C 1
ATOM 3196 O O . TYR A 1 397 ? 16.5 10.219 -1.102 1 98.25 397 TYR A O 1
ATOM 3204 N N . ASP A 1 398 ? 15.148 8.711 -0.156 1 96.56 398 ASP A N 1
ATOM 3205 C CA . ASP A 1 398 ? 15.289 7.785 -1.276 1 96.56 398 ASP A CA 1
ATOM 3206 C C . ASP A 1 398 ? 14.742 8.398 -2.566 1 96.56 398 ASP A C 1
ATOM 3208 O O . ASP A 1 398 ? 15.352 8.25 -3.631 1 96.56 398 ASP A O 1
ATOM 3212 N N . LEU A 1 399 ? 13.656 9.07 -2.486 1 97.5 399 LEU A N 1
ATOM 3213 C CA . LEU A 1 399 ? 13.016 9.703 -3.631 1 97.5 399 LEU A CA 1
ATOM 3214 C C . LEU A 1 399 ? 13.953 10.711 -4.285 1 97.5 399 LEU A C 1
ATOM 3216 O O . LEU A 1 399 ? 13.992 10.828 -5.512 1 97.5 399 LEU A O 1
ATOM 3220 N N . PHE A 1 400 ? 14.719 11.422 -3.432 1 98.06 400 PHE A N 1
ATOM 3221 C CA . PHE A 1 400 ? 15.562 12.508 -3.924 1 98.06 400 PHE A CA 1
ATOM 3222 C C . PHE A 1 400 ? 17 12.031 -4.133 1 98.06 400 PHE A C 1
ATOM 3224 O O . PHE A 1 400 ? 17.844 12.781 -4.629 1 98.06 400 PHE A O 1
ATOM 3231 N N . GLY A 1 401 ? 17.328 10.766 -3.791 1 96.88 401 GLY A N 1
ATOM 3232 C CA . GLY A 1 401 ? 18.703 10.273 -3.852 1 96.88 401 GLY A CA 1
ATOM 3233 C C . GLY A 1 401 ? 19.594 10.906 -2.807 1 96.88 401 GLY A C 1
ATOM 3234 O O . GLY A 1 401 ? 20.766 11.219 -3.086 1 96.88 401 GLY A O 1
ATOM 3235 N N . LEU A 1 402 ? 18.969 11.125 -1.655 1 96.81 402 LEU A N 1
ATOM 3236 C CA . LEU A 1 402 ? 19.719 11.727 -0.559 1 96.81 402 LEU A CA 1
ATOM 3237 C C . LEU A 1 402 ? 20.172 10.664 0.436 1 96.81 402 LEU A C 1
ATOM 3239 O O . LEU A 1 402 ? 19.5 9.641 0.611 1 96.81 402 LEU A O 1
ATOM 3243 N N . GLU A 1 403 ? 21.25 10.938 1.013 1 94.19 403 GLU A N 1
ATOM 3244 C CA . GLU A 1 403 ? 21.734 10.109 2.111 1 94.19 403 GLU A CA 1
ATOM 3245 C C . GLU A 1 403 ? 21.516 10.797 3.457 1 94.19 403 GLU A C 1
ATOM 3247 O O . GLU A 1 403 ? 21.344 12.016 3.52 1 94.19 403 GLU A O 1
ATOM 3252 N N . GLY A 1 404 ? 21.453 9.977 4.438 1 92.75 404 GLY A N 1
ATOM 3253 C CA . GLY A 1 404 ? 21.375 10.547 5.773 1 92.75 404 GLY A CA 1
ATOM 3254 C C . GLY A 1 404 ? 20.516 9.719 6.715 1 92.75 404 GLY A C 1
ATOM 3255 O O . GLY A 1 404 ? 19.844 8.773 6.289 1 92.75 404 GLY A O 1
ATOM 3256 N N . ASN A 1 405 ? 20.578 10.148 7.938 1 94.38 405 ASN A N 1
ATOM 3257 C CA . ASN A 1 405 ? 19.797 9.531 9.008 1 94.38 405 ASN A CA 1
ATOM 3258 C C . ASN A 1 405 ? 18.625 10.406 9.43 1 94.38 405 ASN A C 1
ATOM 3260 O O . ASN A 1 405 ? 18.828 11.531 9.906 1 94.38 405 ASN A O 1
ATOM 3264 N N . PRO A 1 406 ? 17.469 9.891 9.328 1 95.75 406 PRO A N 1
ATOM 3265 C CA . PRO A 1 406 ? 16.297 10.672 9.734 1 95.75 406 PRO A CA 1
ATOM 3266 C C . PRO A 1 406 ? 16.406 11.188 11.172 1 95.75 406 PRO A C 1
ATOM 3268 O O . PRO A 1 406 ? 15.898 12.273 11.484 1 95.75 406 PRO A O 1
ATOM 3271 N N . ALA A 1 407 ? 17.031 10.5 12.016 1 95.62 407 ALA A N 1
ATOM 3272 C CA . ALA A 1 407 ? 17.188 10.906 13.406 1 95.62 407 ALA A CA 1
ATOM 3273 C C . ALA A 1 407 ? 17.922 12.242 13.516 1 95.62 407 ALA A C 1
ATOM 3275 O O . ALA A 1 407 ? 17.625 13.055 14.398 1 95.62 407 ALA A O 1
ATOM 3276 N N . ASP A 1 408 ? 18.828 12.445 12.641 1 95.62 408 ASP A N 1
ATOM 3277 C CA . ASP A 1 408 ? 19.594 13.695 12.641 1 95.62 408 ASP A CA 1
ATOM 3278 C C . ASP A 1 408 ? 18.688 14.875 12.289 1 95.62 408 ASP A C 1
ATOM 3280 O O . ASP A 1 408 ? 18.859 15.977 12.828 1 95.62 408 ASP A O 1
ATOM 3284 N N . GLN A 1 409 ? 17.828 14.641 11.422 1 94.88 409 GLN A N 1
ATOM 3285 C CA . GLN A 1 409 ? 16.891 15.695 11.047 1 94.88 409 GLN A CA 1
ATOM 3286 C C . GLN A 1 409 ? 15.906 15.984 12.18 1 94.88 409 GLN A C 1
ATOM 3288 O O . GLN A 1 409 ? 15.562 17.141 12.43 1 94.88 409 GLN A O 1
ATOM 3293 N N . LEU A 1 410 ? 15.438 14.984 12.859 1 94.81 410 LEU A N 1
ATOM 3294 C CA . LEU A 1 410 ? 14.484 15.156 13.945 1 94.81 410 LEU A CA 1
ATOM 3295 C C . LEU A 1 410 ? 15.109 15.93 15.102 1 94.81 410 LEU A C 1
ATOM 3297 O O . LEU A 1 410 ? 14.414 16.656 15.812 1 94.81 410 LEU A O 1
ATOM 3301 N N . LYS A 1 411 ? 16.406 15.828 15.219 1 93.69 411 LYS A N 1
ATOM 3302 C CA . LYS A 1 411 ? 17.125 16.531 16.281 1 93.69 411 LYS A CA 1
ATOM 3303 C C . LYS A 1 411 ? 17.109 18.047 16.047 1 93.69 411 LYS A C 1
ATOM 3305 O O . LYS A 1 411 ? 17.391 18.828 16.969 1 93.69 411 LYS A O 1
ATOM 3310 N N . THR A 1 412 ? 16.812 18.406 14.836 1 93.19 412 THR A N 1
ATOM 3311 C CA . THR A 1 412 ? 16.844 19.828 14.508 1 93.19 412 THR A CA 1
ATOM 3312 C C . THR A 1 412 ? 15.555 20.516 14.945 1 93.19 412 THR A C 1
ATOM 3314 O O . THR A 1 412 ? 15.461 21.75 14.93 1 93.19 412 THR A O 1
ATOM 3317 N N . ILE A 1 413 ? 14.516 19.812 15.344 1 91.81 413 ILE A N 1
ATOM 3318 C CA . ILE A 1 413 ? 13.258 20.406 15.797 1 91.81 413 ILE A CA 1
ATOM 3319 C C . ILE A 1 413 ? 13.477 21.141 17.109 1 91.81 413 ILE A C 1
ATOM 3321 O O . ILE A 1 413 ? 14.008 20.578 18.062 1 91.81 413 ILE A O 1
ATOM 3325 N N . PRO A 1 414 ? 13.133 22.344 17.109 1 87 414 PRO A N 1
ATOM 3326 C CA . PRO A 1 414 ? 13.391 23.141 18.312 1 87 414 PRO A CA 1
ATOM 3327 C C . PRO A 1 414 ? 12.5 22.75 19.484 1 87 414 PRO A C 1
ATOM 3329 O O . PRO A 1 414 ? 11.297 23.031 19.469 1 87 414 PRO A O 1
ATOM 3332 N N . SER A 1 415 ? 13.102 21.984 20.422 1 82.12 415 SER A N 1
ATOM 3333 C CA . SER A 1 415 ? 12.32 21.484 21.547 1 82.12 415 SER A CA 1
ATOM 3334 C C . SER A 1 415 ? 12.758 22.125 22.859 1 82.12 415 SER A C 1
ATOM 3336 O O . SER A 1 415 ? 12.031 22.078 23.859 1 82.12 415 SER A O 1
ATOM 3338 N N . ARG A 1 416 ? 13.906 22.859 22.844 1 84.88 416 ARG A N 1
ATOM 3339 C CA . ARG A 1 416 ? 14.414 23.422 24.094 1 84.88 416 ARG A CA 1
ATOM 3340 C C . ARG A 1 416 ? 14.844 24.875 23.906 1 84.88 416 ARG A C 1
ATOM 3342 O O . ARG A 1 416 ? 15.82 25.156 23.219 1 84.88 416 ARG A O 1
ATOM 3349 N N . PRO A 1 417 ? 14.07 25.766 24.562 1 90.75 417 PRO A N 1
ATOM 3350 C CA . PRO A 1 417 ? 14.477 27.156 24.469 1 90.75 417 PRO A CA 1
ATOM 3351 C C . PRO A 1 417 ? 15.781 27.453 25.203 1 90.75 417 PRO A C 1
ATOM 3353 O O . PRO A 1 417 ? 16.062 26.828 26.234 1 90.75 417 PRO A O 1
ATOM 3356 N N . LYS A 1 418 ? 16.578 28.328 24.719 1 91.88 418 LYS A N 1
ATOM 3357 C CA . LYS A 1 418 ? 17.844 28.734 25.312 1 91.88 418 LYS A CA 1
ATOM 3358 C C . LYS A 1 418 ? 17.672 29.891 26.281 1 91.88 418 LYS A C 1
ATOM 3360 O O . LYS A 1 418 ? 18.422 30.031 27.25 1 91.88 418 LYS A O 1
ATOM 3365 N N . TYR A 1 419 ? 16.688 30.719 26.031 1 89.69 419 TYR A N 1
ATOM 3366 C CA . TYR A 1 419 ? 16.547 31.969 26.766 1 89.69 419 TYR A CA 1
ATOM 3367 C C . TYR A 1 419 ? 15.273 31.953 27.609 1 89.69 419 TYR A C 1
ATOM 3369 O O . TYR A 1 419 ? 14.18 32.188 27.094 1 89.69 419 TYR A O 1
ATOM 3377 N N . LEU A 1 420 ? 15.484 31.531 28.875 1 86.38 420 LEU A N 1
ATOM 3378 C CA . LEU A 1 420 ? 14.352 31.422 29.797 1 86.38 420 LEU A CA 1
ATOM 3379 C C . LEU A 1 420 ? 14.266 32.656 30.688 1 86.38 420 LEU A C 1
ATOM 3381 O O . LEU A 1 420 ? 15.297 33.25 31.031 1 86.38 420 LEU A O 1
ATOM 3385 N N . MET B 1 1 ? -4.5 -9.055 13.273 1 87.06 1 MET B N 1
ATOM 3386 C CA . MET B 1 1 ? -5.301 -9.398 12.094 1 87.06 1 MET B CA 1
ATOM 3387 C C . MET B 1 1 ? -6.043 -8.172 11.57 1 87.06 1 MET B C 1
ATOM 3389 O O . MET B 1 1 ? -6.039 -7.121 12.211 1 87.06 1 MET B O 1
ATOM 3393 N N . ALA B 1 2 ? -6.52 -8.32 10.32 1 81.75 2 ALA B N 1
ATOM 3394 C CA . ALA B 1 2 ? -7.039 -7.176 9.578 1 81.75 2 ALA B CA 1
ATOM 3395 C C . ALA B 1 2 ? -8.312 -6.641 10.219 1 81.75 2 ALA B C 1
ATOM 3397 O O . ALA B 1 2 ? -8.633 -5.453 10.094 1 81.75 2 ALA B O 1
ATOM 3398 N N . ALA B 1 3 ? -9.086 -7.477 10.828 1 86.62 3 ALA B N 1
ATOM 3399 C CA . ALA B 1 3 ? -10.273 -7.027 11.547 1 86.62 3 ALA B CA 1
ATOM 3400 C C . ALA B 1 3 ? -9.961 -6.816 13.031 1 86.62 3 ALA B C 1
ATOM 3402 O O . ALA B 1 3 ? -9.109 -7.5 13.594 1 86.62 3 ALA B O 1
ATOM 3403 N N . PRO B 1 4 ? -10.594 -5.871 13.672 1 86.12 4 PRO B N 1
ATOM 3404 C CA . PRO B 1 4 ? -10.367 -5.648 15.102 1 86.12 4 PRO B CA 1
ATOM 3405 C C . PRO B 1 4 ? -10.672 -6.887 15.945 1 86.12 4 PRO B C 1
ATOM 3407 O O . PRO B 1 4 ? -11.469 -7.734 15.547 1 86.12 4 PRO B O 1
ATOM 3410 N N . GLY B 1 5 ? -9.977 -6.996 17.172 1 84 5 GLY B N 1
ATOM 3411 C CA . GLY B 1 5 ? -10.25 -8.055 18.125 1 84 5 GLY B CA 1
ATOM 3412 C C . GLY B 1 5 ? -9.562 -9.359 17.781 1 84 5 GLY B C 1
ATOM 3413 O O . GLY B 1 5 ? -10.016 -10.438 18.172 1 84 5 GLY B O 1
ATOM 3414 N N . GLY B 1 6 ? -8.625 -9.25 16.906 1 86.88 6 GLY B N 1
ATOM 3415 C CA . GLY B 1 6 ? -7.879 -10.445 16.547 1 86.88 6 GLY B CA 1
ATOM 3416 C C . GLY B 1 6 ? -8.648 -11.367 15.617 1 86.88 6 GLY B C 1
ATOM 3417 O O . GLY B 1 6 ? -8.492 -12.586 15.68 1 86.88 6 GLY B O 1
ATOM 3418 N N . LYS B 1 7 ? -9.547 -10.859 14.852 1 93 7 LYS B N 1
ATOM 3419 C CA . LYS B 1 7 ? -10.375 -11.633 13.93 1 93 7 LYS B CA 1
ATOM 3420 C C . LYS B 1 7 ? -9.859 -11.508 12.492 1 93 7 LYS B C 1
ATOM 3422 O O . LYS B 1 7 ? -9.344 -10.453 12.109 1 93 7 LYS B O 1
ATOM 3427 N N . PHE B 1 8 ? -10.008 -12.602 11.711 1 95.94 8 PHE B N 1
ATOM 3428 C CA . PHE B 1 8 ? -9.75 -12.523 10.281 1 95.94 8 PHE B CA 1
ATOM 3429 C C . PHE B 1 8 ? -10.75 -11.609 9.594 1 95.94 8 PHE B C 1
ATOM 3431 O O . PHE B 1 8 ? -11.883 -11.461 10.062 1 95.94 8 PHE B O 1
ATOM 3438 N N . PHE B 1 9 ? -10.352 -10.961 8.5 1 95.38 9 PHE B N 1
ATOM 3439 C CA . PHE B 1 9 ? -11.258 -10.109 7.734 1 95.38 9 PHE B CA 1
ATOM 3440 C C . PHE B 1 9 ? -12.516 -10.875 7.344 1 95.38 9 PHE B C 1
ATOM 3442 O O . PHE B 1 9 ? -13.625 -10.344 7.441 1 95.38 9 PHE B O 1
ATOM 3449 N N . ILE B 1 10 ? -12.359 -12.172 6.973 1 95.88 10 ILE B N 1
ATOM 3450 C CA . ILE B 1 10 ? -13.508 -12.961 6.543 1 95.88 10 ILE B CA 1
ATOM 3451 C C . ILE B 1 10 ? -13.891 -13.961 7.633 1 95.88 10 ILE B C 1
ATOM 3453 O O . ILE B 1 10 ? -14.258 -15.102 7.336 1 95.88 10 ILE B O 1
ATOM 3457 N N . GLN B 1 11 ? -13.789 -13.617 8.852 1 94.19 11 GLN B N 1
ATOM 3458 C CA . GLN B 1 11 ? -13.992 -14.484 10.008 1 94.19 11 GLN B CA 1
ATOM 3459 C C . GLN B 1 11 ? -15.305 -15.25 9.906 1 94.19 11 GLN B C 1
ATOM 3461 O O . GLN B 1 11 ? -15.344 -16.469 10.094 1 94.19 11 GLN B O 1
ATOM 3466 N N . ASP B 1 12 ? -16.375 -14.648 9.531 1 91.19 12 ASP B N 1
ATOM 3467 C CA . ASP B 1 12 ? -17.703 -15.273 9.508 1 91.19 12 ASP B CA 1
ATOM 3468 C C . ASP B 1 12 ? -17.828 -16.219 8.328 1 91.19 12 ASP B C 1
ATOM 3470 O O . ASP B 1 12 ? -18.5 -17.25 8.422 1 91.19 12 ASP B O 1
ATOM 3474 N N . ALA B 1 13 ? -17.219 -15.875 7.277 1 92 13 ALA B N 1
ATOM 3475 C CA . ALA B 1 13 ? -17.312 -16.688 6.066 1 92 13 ALA B CA 1
ATOM 3476 C C . ALA B 1 13 ? -16.516 -17.984 6.203 1 92 13 ALA B C 1
ATOM 3478 O O . ALA B 1 13 ? -16.75 -18.953 5.484 1 92 13 ALA B O 1
ATOM 3479 N N . MET B 1 14 ? -15.586 -18.016 7.133 1 94.44 14 MET B N 1
ATOM 3480 C CA . MET B 1 14 ? -14.688 -19.156 7.266 1 94.44 14 MET B CA 1
ATOM 3481 C C . MET B 1 14 ? -15.438 -20.391 7.766 1 94.44 14 MET B C 1
ATOM 3483 O O . MET B 1 14 ? -14.953 -21.516 7.625 1 94.44 14 MET B O 1
ATOM 3487 N N . LYS B 1 15 ? -16.656 -20.234 8.297 1 91.75 15 LYS B N 1
ATOM 3488 C CA . LYS B 1 15 ? -17.344 -21.312 8.992 1 91.75 15 LYS B CA 1
ATOM 3489 C C . LYS B 1 15 ? -18.297 -22.062 8.055 1 91.75 15 LYS B C 1
ATOM 3491 O O . LYS B 1 15 ? -18.844 -23.109 8.414 1 91.75 15 LYS B O 1
ATOM 3496 N N . THR B 1 16 ? -18.469 -21.562 6.875 1 94.31 16 THR B N 1
ATOM 3497 C CA . THR B 1 16 ? -19.438 -22.156 5.957 1 94.31 16 THR B CA 1
ATOM 3498 C C . THR B 1 16 ? -18.734 -22.969 4.871 1 94.31 16 THR B C 1
ATOM 3500 O O . THR B 1 16 ? -18.062 -22.391 4 1 94.31 16 THR B O 1
ATOM 3503 N N . PRO B 1 17 ? -18.984 -24.219 4.852 1 95.62 17 PRO B N 1
ATOM 3504 C CA . PRO B 1 17 ? -18.359 -25.031 3.805 1 95.62 17 PRO B CA 1
ATOM 3505 C C . PRO B 1 17 ? -18.906 -24.734 2.416 1 95.62 17 PRO B C 1
ATOM 3507 O O . PRO B 1 17 ? -20.109 -24.5 2.266 1 95.62 17 PRO B O 1
ATOM 3510 N N . ALA B 1 18 ? -18.047 -24.75 1.458 1 97.31 18 ALA B N 1
ATOM 3511 C CA . ALA B 1 18 ? -18.484 -24.562 0.076 1 97.31 18 ALA B CA 1
ATOM 3512 C C . ALA B 1 18 ? -19.141 -25.828 -0.471 1 97.31 18 ALA B C 1
ATOM 3514 O O . ALA B 1 18 ? -18.703 -26.938 -0.151 1 97.31 18 ALA B O 1
ATOM 3515 N N . VAL B 1 19 ? -20.031 -25.656 -1.382 1 97.25 19 VAL B N 1
ATOM 3516 C CA . VAL B 1 19 ? -20.875 -26.734 -1.872 1 97.25 19 VAL B CA 1
ATOM 3517 C C . VAL B 1 19 ? -20.047 -27.703 -2.715 1 97.25 19 VAL B C 1
ATOM 3519 O O . VAL B 1 19 ? -20.328 -28.906 -2.74 1 97.25 19 VAL B O 1
ATOM 3522 N N . HIS B 1 20 ? -19.031 -27.234 -3.312 1 97.75 20 HIS B N 1
ATOM 3523 C CA . HIS B 1 20 ? -18.266 -28.062 -4.242 1 97.75 20 HIS B CA 1
ATOM 3524 C C . HIS B 1 20 ? -17.484 -29.141 -3.502 1 97.75 20 HIS B C 1
ATOM 3526 O O . HIS B 1 20 ? -16.953 -30.062 -4.125 1 97.75 20 HIS B O 1
ATOM 3532 N N . HIS B 1 21 ? -17.5 -29.109 -2.189 1 97.38 21 HIS B N 1
ATOM 3533 C CA . HIS B 1 21 ? -16.797 -30.125 -1.424 1 97.38 21 HIS B CA 1
ATOM 3534 C C . HIS B 1 21 ? -17.688 -31.359 -1.204 1 97.38 21 HIS B C 1
ATOM 3536 O O . HIS B 1 21 ? -17.219 -32.375 -0.707 1 97.38 21 HIS B O 1
ATOM 3542 N N . GLU B 1 22 ? -18.906 -31.328 -1.605 1 97.56 22 GLU B N 1
ATOM 3543 C CA . GLU B 1 22 ? -19.859 -32.406 -1.394 1 97.56 22 GLU B CA 1
ATOM 3544 C C . GLU B 1 22 ? -19.5 -33.625 -2.258 1 97.56 22 GLU B C 1
ATOM 3546 O O . GLU B 1 22 ? -19.641 -34.781 -1.819 1 97.56 22 GLU B O 1
ATOM 3551 N N . SER B 1 23 ? -19.156 -33.344 -3.498 1 97.88 23 SER B N 1
ATOM 3552 C CA . SER B 1 23 ? -18.781 -34.406 -4.438 1 97.88 23 SER B CA 1
ATOM 3553 C C . SER B 1 23 ? -18.047 -33.812 -5.641 1 97.88 23 SER B C 1
ATOM 3555 O O . SER B 1 23 ? -18.062 -32.594 -5.867 1 97.88 23 SER B O 1
ATOM 3557 N N . PHE B 1 24 ? -17.438 -34.719 -6.355 1 98.38 24 PHE B N 1
ATOM 3558 C CA . PHE B 1 24 ? -16.844 -34.281 -7.602 1 98.38 24 PHE B CA 1
ATOM 3559 C C . PHE B 1 24 ? -17.891 -33.688 -8.531 1 98.38 24 PHE B C 1
ATOM 3561 O O . PHE B 1 24 ? -17.641 -32.688 -9.219 1 98.38 24 PHE B O 1
ATOM 3568 N N . GLU B 1 25 ? -19.031 -34.344 -8.57 1 98.56 25 GLU B N 1
ATOM 3569 C CA . GLU B 1 25 ? -20.109 -33.844 -9.406 1 98.56 25 GLU B CA 1
ATOM 3570 C C . GLU B 1 25 ? -20.438 -32.406 -9.078 1 98.56 25 GLU B C 1
ATOM 3572 O O . GLU B 1 25 ? -20.594 -31.578 -9.977 1 98.56 25 GLU B O 1
ATOM 3577 N N . ARG B 1 26 ? -20.578 -32.125 -7.848 1 98.38 26 ARG B N 1
ATOM 3578 C CA . ARG B 1 26 ? -20.875 -30.766 -7.418 1 98.38 26 ARG B CA 1
ATOM 3579 C C . ARG B 1 26 ? -19.719 -29.828 -7.742 1 98.38 26 ARG B C 1
ATOM 3581 O O . ARG B 1 26 ? -19.938 -28.672 -8.117 1 98.38 26 ARG B O 1
ATOM 3588 N N . LEU B 1 27 ? -18.469 -30.281 -7.547 1 98.44 27 LEU B N 1
ATOM 3589 C CA . LEU B 1 27 ? -17.312 -29.5 -7.922 1 98.44 27 LEU B CA 1
ATOM 3590 C C . LEU B 1 27 ? -17.359 -29.125 -9.398 1 98.44 27 LEU B C 1
ATOM 3592 O O . LEU B 1 27 ? -17.219 -27.938 -9.75 1 98.44 27 LEU B O 1
ATOM 3596 N N . TRP B 1 28 ? -17.578 -30.141 -10.219 1 98.5 28 TRP B N 1
ATOM 3597 C CA . TRP B 1 28 ? -17.641 -29.891 -11.656 1 98.5 28 TRP B CA 1
ATOM 3598 C C . TRP B 1 28 ? -18.75 -28.906 -12.008 1 98.5 28 TRP B C 1
ATOM 3600 O O . TRP B 1 28 ? -18.516 -27.922 -12.703 1 98.5 28 TRP B O 1
ATOM 3610 N N . GLN B 1 29 ? -19.891 -29.078 -11.453 1 98.19 29 GLN B N 1
ATOM 3611 C CA . GLN B 1 29 ? -21.078 -28.328 -11.836 1 98.19 29 GLN B CA 1
ATOM 3612 C C . GLN B 1 29 ? -21 -26.891 -11.328 1 98.19 29 GLN B C 1
ATOM 3614 O O . GLN B 1 29 ? -21.469 -25.969 -12.008 1 98.19 29 GLN B O 1
ATOM 3619 N N . THR B 1 30 ? -20.375 -26.703 -10.25 1 97.75 30 THR B N 1
ATOM 3620 C CA . THR B 1 30 ? -20.516 -25.406 -9.609 1 97.75 30 THR B CA 1
ATOM 3621 C C . THR B 1 30 ? -19.234 -24.578 -9.797 1 97.75 30 THR B C 1
ATOM 3623 O O . THR B 1 30 ? -19.25 -23.359 -9.625 1 97.75 30 THR B O 1
ATOM 3626 N N . LYS B 1 31 ? -18.172 -25.172 -10.219 1 97.38 31 LYS B N 1
ATOM 3627 C CA . LYS B 1 31 ? -16.906 -24.422 -10.242 1 97.38 31 LYS B CA 1
ATOM 3628 C C . LYS B 1 31 ? -16.109 -24.734 -11.5 1 97.38 31 LYS B C 1
ATOM 3630 O O . LYS B 1 31 ? -15.773 -23.844 -12.273 1 97.38 31 LYS B O 1
ATOM 3635 N N . TRP B 1 32 ? -15.844 -26.016 -11.789 1 98.31 32 TRP B N 1
ATOM 3636 C CA . TRP B 1 32 ? -14.828 -26.375 -12.766 1 98.31 32 TRP B CA 1
ATOM 3637 C C . TRP B 1 32 ? -15.398 -26.359 -14.18 1 98.31 32 TRP B C 1
ATOM 3639 O O . TRP B 1 32 ? -14.695 -26.031 -15.141 1 98.31 32 TRP B O 1
ATOM 3649 N N . GLN B 1 33 ? -16.672 -26.672 -14.359 1 98.31 33 GLN B N 1
ATOM 3650 C CA . GLN B 1 33 ? -17.25 -26.734 -15.703 1 98.31 33 GLN B CA 1
ATOM 3651 C C . GLN B 1 33 ? -17.188 -25.359 -16.391 1 98.31 33 GLN B C 1
ATOM 3653 O O . GLN B 1 33 ? -16.734 -25.25 -17.516 1 98.31 33 GLN B O 1
ATOM 3658 N N . PRO B 1 34 ? -17.688 -24.328 -15.758 1 97.12 34 PRO B N 1
ATOM 3659 C CA . PRO B 1 34 ? -17.578 -23.016 -16.406 1 97.12 34 PRO B CA 1
ATOM 3660 C C . PRO B 1 34 ? -16.141 -22.625 -16.719 1 97.12 34 PRO B C 1
ATOM 3662 O O . PRO B 1 34 ? -15.867 -22.031 -17.766 1 97.12 34 PRO B O 1
ATOM 3665 N N . LEU B 1 35 ? -15.195 -22.906 -15.844 1 96.69 35 LEU B N 1
ATOM 3666 C CA . LEU B 1 35 ? -13.789 -22.594 -16.062 1 96.69 35 LEU B CA 1
ATOM 3667 C C . LEU B 1 35 ? -13.227 -23.375 -17.234 1 96.69 35 LEU B C 1
ATOM 3669 O O . LEU B 1 35 ? -12.445 -22.844 -18.031 1 96.69 35 LEU B O 1
ATOM 3673 N N . CYS B 1 36 ? -13.594 -24.609 -17.297 1 97.19 36 CYS B N 1
ATOM 3674 C CA . CYS B 1 36 ? -13.156 -25.469 -18.391 1 97.19 36 CYS B CA 1
ATOM 3675 C C . CYS B 1 36 ? -13.703 -24.953 -19.719 1 97.19 36 CYS B C 1
ATOM 3677 O O . CYS B 1 36 ? -12.977 -24.891 -20.719 1 97.19 36 CYS B O 1
ATOM 3679 N N . LYS B 1 37 ? -14.953 -24.578 -19.75 1 96.38 37 LYS B N 1
ATOM 3680 C CA . LYS B 1 37 ? -15.578 -24.031 -20.953 1 96.38 37 LYS B CA 1
ATOM 3681 C C . LYS B 1 37 ? -14.906 -22.734 -21.391 1 96.38 37 LYS B C 1
ATOM 3683 O O . LYS B 1 37 ? -14.758 -22.469 -22.578 1 96.38 37 LYS B O 1
ATOM 3688 N N . MET B 1 38 ? -14.438 -21.969 -20.438 1 94.62 38 MET B N 1
ATOM 3689 C CA . MET B 1 38 ? -13.812 -20.688 -20.719 1 94.62 38 MET B CA 1
ATOM 3690 C C . MET B 1 38 ? -12.336 -20.859 -21.047 1 94.62 38 MET B C 1
ATOM 3692 O O . MET B 1 38 ? -11.703 -19.953 -21.594 1 94.62 38 MET B O 1
ATOM 3696 N N . GLY B 1 39 ? -11.797 -22 -20.719 1 94.31 39 GLY B N 1
ATOM 3697 C CA . GLY B 1 39 ? -10.383 -22.25 -20.953 1 94.31 39 GLY B CA 1
ATOM 3698 C C . GLY B 1 39 ? -9.477 -21.453 -20.047 1 94.31 39 GLY B C 1
ATOM 3699 O O . GLY B 1 39 ? -8.438 -20.953 -20.484 1 94.31 39 GLY B O 1
ATOM 3700 N N . VAL B 1 40 ? -9.898 -21.219 -18.828 1 93.75 40 VAL B N 1
ATOM 3701 C CA . VAL B 1 40 ? -9.094 -20.469 -17.875 1 93.75 40 VAL B CA 1
ATOM 3702 C C . VAL B 1 40 ? -8.617 -21.391 -16.75 1 93.75 40 VAL B C 1
ATOM 3704 O O . VAL B 1 40 ? -8.898 -22.594 -16.766 1 93.75 40 VAL B O 1
ATOM 3707 N N . TYR B 1 41 ? -7.832 -20.891 -15.836 1 93.25 41 TYR B N 1
ATOM 3708 C CA . TYR B 1 41 ? -7.234 -21.719 -14.789 1 93.25 41 TYR B CA 1
ATOM 3709 C C . TYR B 1 41 ? -8.297 -22.516 -14.055 1 93.25 41 TYR B C 1
ATOM 3711 O O . TYR B 1 41 ? -9.344 -21.984 -13.672 1 93.25 41 TYR B O 1
ATOM 3719 N N . PRO B 1 42 ? -8.031 -23.734 -13.914 1 95.81 42 PRO B N 1
ATOM 3720 C CA . PRO B 1 42 ? -6.812 -24.5 -14.203 1 95.81 42 PRO B CA 1
ATOM 3721 C C . PRO B 1 42 ? -6.879 -25.234 -15.531 1 95.81 42 PRO B C 1
ATOM 3723 O O . PRO B 1 42 ? -6.133 -26.203 -15.75 1 95.81 42 PRO B O 1
ATOM 3726 N N . PHE B 1 43 ? -7.707 -24.781 -16.469 1 96.62 43 PHE B N 1
ATOM 3727 C CA . PHE B 1 43 ? -7.977 -25.562 -17.672 1 96.62 43 PHE B CA 1
ATOM 3728 C C . PHE B 1 43 ? -7.398 -24.859 -18.906 1 96.62 43 PHE B C 1
ATOM 3730 O O . PHE B 1 43 ? -7.93 -25 -20 1 96.62 43 PHE B O 1
ATOM 3737 N N . MET B 1 44 ? -6.375 -24.078 -18.734 1 93.88 44 MET B N 1
ATOM 3738 C CA . MET B 1 44 ? -5.711 -23.5 -19.906 1 93.88 44 MET B CA 1
ATOM 3739 C C . MET B 1 44 ? -5.145 -24.609 -20.797 1 93.88 44 MET B C 1
ATOM 3741 O O . MET B 1 44 ? -4.758 -25.672 -20.312 1 93.88 44 MET B O 1
ATOM 3745 N N . PHE B 1 45 ? -5.09 -24.375 -22.141 1 95.44 45 PHE B N 1
ATOM 3746 C CA . PHE B 1 45 ? -4.578 -25.266 -23.172 1 95.44 45 PHE B CA 1
ATOM 3747 C C . PHE B 1 45 ? -5.555 -26.406 -23.438 1 95.44 45 PHE B C 1
ATOM 3749 O O . PHE B 1 45 ? -5.391 -27.172 -24.406 1 95.44 45 PHE B O 1
ATOM 3756 N N . SER B 1 46 ? -6.621 -26.562 -22.609 1 94.94 46 SER B N 1
ATOM 3757 C CA . SER B 1 46 ? -7.473 -27.734 -22.734 1 94.94 46 SER B CA 1
ATOM 3758 C C . SER B 1 46 ? -8.609 -27.5 -23.719 1 94.94 46 SER B C 1
ATOM 3760 O O . SER B 1 46 ? -8.805 -26.375 -24.188 1 94.94 46 SER B O 1
ATOM 3762 N N . ALA B 1 47 ? -9.258 -28.562 -24.109 1 96.25 47 ALA B N 1
ATOM 3763 C CA . ALA B 1 47 ? -10.57 -28.547 -24.75 1 96.25 47 ALA B CA 1
ATOM 3764 C C . ALA B 1 47 ? -11.641 -29.125 -23.828 1 96.25 47 ALA B C 1
ATOM 3766 O O . ALA B 1 47 ? -11.422 -30.156 -23.188 1 96.25 47 ALA B O 1
ATOM 3767 N N . TYR B 1 48 ? -12.711 -28.438 -23.766 1 96.56 48 TYR B N 1
ATOM 3768 C CA . TYR B 1 48 ? -13.805 -28.891 -22.922 1 96.56 48 TYR B CA 1
ATOM 3769 C C . TYR B 1 48 ? -14.148 -30.344 -23.203 1 96.56 48 TYR B C 1
ATOM 3771 O O . TYR B 1 48 ? -14.391 -31.125 -22.266 1 96.56 48 TYR B O 1
ATOM 3779 N N . GLN B 1 49 ? -14.125 -30.766 -24.469 1 96.25 49 GLN B N 1
ATOM 3780 C CA . GLN B 1 49 ? -14.539 -32.094 -24.922 1 96.25 49 GLN B CA 1
ATOM 3781 C C . GLN B 1 49 ? -13.633 -33.156 -24.359 1 96.25 49 GLN B C 1
ATOM 3783 O O . GLN B 1 49 ? -14.047 -34.312 -24.203 1 96.25 49 GLN B O 1
ATOM 3788 N N . ASP B 1 50 ? -12.375 -32.812 -24.078 1 97.5 50 ASP B N 1
ATOM 3789 C CA . ASP B 1 50 ? -11.43 -33.781 -23.547 1 97.5 50 ASP B CA 1
ATOM 3790 C C . ASP B 1 50 ? -11.852 -34.25 -22.156 1 97.5 50 ASP B C 1
ATOM 3792 O O . ASP B 1 50 ? -11.492 -35.344 -21.719 1 97.5 50 ASP B O 1
ATOM 3796 N N . PHE B 1 51 ? -12.641 -33.438 -21.453 1 98.19 51 PHE B N 1
ATOM 3797 C CA . PHE B 1 51 ? -12.93 -33.719 -20.047 1 98.19 51 PHE B CA 1
ATOM 3798 C C . PHE B 1 51 ? -14.297 -34.375 -19.906 1 98.19 51 PHE B C 1
ATOM 3800 O O . PHE B 1 51 ? -14.609 -34.938 -18.859 1 98.19 51 PHE B O 1
ATOM 3807 N N . GLU B 1 52 ? -15.141 -34.375 -20.953 1 97.38 52 GLU B N 1
ATOM 3808 C CA . GLU B 1 52 ? -16.5 -34.875 -20.875 1 97.38 52 GLU B CA 1
ATOM 3809 C C . GLU B 1 52 ? -16.516 -36.344 -20.438 1 97.38 52 GLU B C 1
ATOM 3811 O O . GLU B 1 52 ? -17.172 -36.688 -19.453 1 97.38 52 GLU B O 1
ATOM 3816 N N . PRO B 1 53 ? -15.773 -37.219 -21.125 1 97.94 53 PRO B N 1
ATOM 3817 C CA . PRO B 1 53 ? -15.805 -38.625 -20.703 1 97.94 53 PRO B CA 1
ATOM 3818 C C . PRO B 1 53 ? -15.18 -38.812 -19.328 1 97.94 53 PRO B C 1
ATOM 3820 O O . PRO B 1 53 ? -15.578 -39.75 -18.609 1 97.94 53 PRO B O 1
ATOM 3823 N N . ILE B 1 54 ? -14.195 -38.062 -18.984 1 98.75 54 ILE B N 1
ATOM 3824 C CA . ILE B 1 54 ? -13.531 -38.156 -17.688 1 98.75 54 ILE B CA 1
ATOM 3825 C C . ILE B 1 54 ? -14.531 -37.812 -16.578 1 98.75 54 ILE B C 1
ATOM 3827 O O . ILE B 1 54 ? -14.648 -38.594 -15.602 1 98.75 54 ILE B O 1
ATOM 3831 N N . VAL B 1 55 ? -15.227 -36.719 -16.797 1 98.62 55 VAL B N 1
ATOM 3832 C CA . VAL B 1 55 ? -16.203 -36.25 -15.812 1 98.62 55 VAL B CA 1
ATOM 3833 C C . VAL B 1 55 ? -17.328 -37.281 -15.672 1 98.62 55 VAL B C 1
ATOM 3835 O O . VAL B 1 55 ? -17.766 -37.562 -14.562 1 98.62 55 VAL B O 1
ATOM 3838 N N . GLU B 1 56 ? -17.797 -37.812 -16.781 1 98.38 56 GLU B N 1
ATOM 3839 C CA . GLU B 1 56 ? -18.828 -38.844 -16.75 1 98.38 56 GLU B CA 1
ATOM 3840 C C . GLU B 1 56 ? -18.391 -40 -15.875 1 98.38 56 GLU B C 1
ATOM 3842 O O . GLU B 1 56 ? -19.188 -40.5 -15.062 1 98.38 56 GLU B O 1
ATOM 3847 N N . ARG B 1 57 ? -17.219 -40.438 -16.031 1 98.44 57 ARG B N 1
ATOM 3848 C CA . ARG B 1 57 ? -16.703 -41.531 -15.25 1 98.44 57 ARG B CA 1
ATOM 3849 C C . ARG B 1 57 ? -16.625 -41.188 -13.773 1 98.44 57 ARG B C 1
ATOM 3851 O O . ARG B 1 57 ? -17.062 -41.938 -12.914 1 98.44 57 ARG B O 1
ATOM 3858 N N . LEU B 1 58 ? -16.047 -40.062 -13.422 1 98.69 58 LEU B N 1
ATOM 3859 C CA . LEU B 1 58 ? -15.867 -39.625 -12.031 1 98.69 58 LEU B CA 1
ATOM 3860 C C . LEU B 1 58 ? -17.219 -39.5 -11.32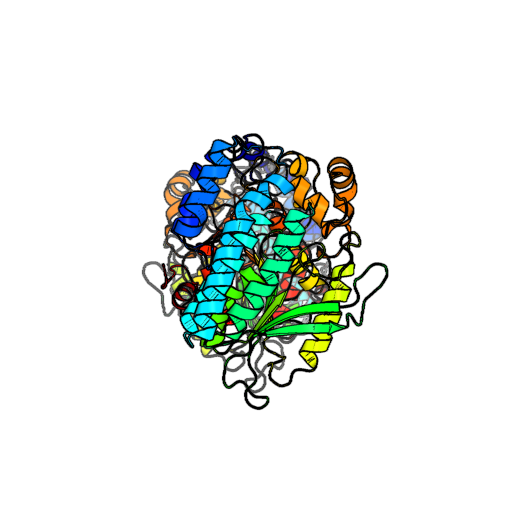8 1 98.69 58 LEU B C 1
ATOM 3862 O O . LEU B 1 58 ? -17.344 -39.844 -10.156 1 98.69 58 LEU B O 1
ATOM 3866 N N . VAL B 1 59 ? -18.188 -38.938 -12.078 1 98.44 59 VAL B N 1
ATOM 3867 C CA . VAL B 1 59 ? -19.531 -38.781 -11.531 1 98.44 59 VAL B CA 1
ATOM 3868 C C . VAL B 1 59 ? -20.172 -40.156 -11.328 1 98.44 59 VAL B C 1
ATOM 3870 O O . VAL B 1 59 ? -20.766 -40.406 -10.281 1 98.44 59 VAL B O 1
ATOM 3873 N N . ALA B 1 60 ? -20.016 -41.031 -12.289 1 98.31 60 ALA B N 1
ATOM 3874 C CA . ALA B 1 60 ? -20.562 -42.375 -12.195 1 98.31 60 ALA B CA 1
ATOM 3875 C C . ALA B 1 60 ? -19.969 -43.156 -11.016 1 98.31 60 ALA B C 1
ATOM 3877 O O . ALA B 1 60 ? -20.656 -43.938 -10.375 1 98.31 60 ALA B O 1
ATOM 3878 N N . GLU B 1 61 ? -18.75 -42.938 -10.758 1 98 61 GLU B N 1
ATOM 3879 C CA . GLU B 1 61 ? -18.047 -43.594 -9.656 1 98 61 GLU B CA 1
ATOM 3880 C C . GLU B 1 61 ? -18.391 -42.938 -8.32 1 98 61 GLU B C 1
ATOM 3882 O O . GLU B 1 61 ? -17.938 -43.375 -7.266 1 98 61 GLU B O 1
ATOM 3887 N N . ASP B 1 62 ? -19.141 -41.875 -8.359 1 97.75 62 ASP B N 1
ATOM 3888 C CA . ASP B 1 62 ? -19.562 -41.125 -7.184 1 97.75 62 ASP B CA 1
ATOM 3889 C C . ASP B 1 62 ? -18.359 -40.719 -6.324 1 97.75 62 ASP B C 1
ATOM 3891 O O . ASP B 1 62 ? -18.328 -40.969 -5.121 1 97.75 62 ASP B O 1
ATOM 3895 N N . GLN B 1 63 ? -17.344 -40.188 -6.961 1 97.62 63 GLN B N 1
ATOM 3896 C CA . GLN B 1 63 ? -16.156 -39.781 -6.223 1 97.62 63 GLN B CA 1
ATOM 3897 C C . GLN B 1 63 ? -16.422 -38.562 -5.375 1 97.62 63 GLN B C 1
ATOM 3899 O O . GLN B 1 63 ? -17.125 -37.625 -5.816 1 97.62 63 GLN B O 1
ATOM 3904 N N . LYS B 1 64 ? -15.906 -38.531 -4.191 1 96.5 64 LYS B N 1
ATOM 3905 C CA . LYS B 1 64 ? -16.047 -37.438 -3.244 1 96.5 64 LYS B CA 1
ATOM 3906 C C . LYS B 1 64 ? -14.953 -37.5 -2.178 1 96.5 64 LYS B C 1
ATOM 3908 O O . LYS B 1 64 ? -14.188 -38.469 -2.113 1 96.5 64 LYS B O 1
ATOM 3913 N N . GLU B 1 65 ? -14.789 -36.5 -1.397 1 94.31 65 GLU B N 1
ATOM 3914 C CA . GLU B 1 65 ? -13.781 -36.406 -0.349 1 94.31 65 GLU B CA 1
ATOM 3915 C C . GLU B 1 65 ? -14.055 -37.406 0.77 1 94.31 65 GLU B C 1
ATOM 3917 O O . GLU B 1 65 ? -15.211 -37.625 1.136 1 94.31 65 GLU B O 1
ATOM 3922 N N . PRO B 1 66 ? -13.172 -38 1.295 1 94.81 66 PRO B N 1
ATOM 3923 C CA . PRO B 1 66 ? -11.766 -37.875 0.902 1 94.81 66 PRO B CA 1
ATOM 3924 C C . PRO B 1 66 ? -11.438 -38.688 -0.356 1 94.81 66 PRO B C 1
ATOM 3926 O O . PRO B 1 66 ? -11.836 -39.844 -0.47 1 94.81 66 PRO B O 1
ATOM 3929 N N . TYR B 1 67 ? -10.711 -38.188 -1.185 1 96.06 67 TYR B N 1
ATOM 3930 C CA . TYR B 1 67 ? -10.438 -38.781 -2.486 1 96.06 67 TYR B CA 1
ATOM 3931 C C . TYR B 1 67 ? -9.359 -39.844 -2.379 1 96.06 67 TYR B C 1
ATOM 3933 O O . TYR B 1 67 ? -8.383 -39.688 -1.643 1 96.06 67 TYR B O 1
ATOM 3941 N N . ASP B 1 68 ? -9.617 -40.906 -3.059 1 97.56 68 ASP B N 1
ATOM 3942 C CA . ASP B 1 68 ? -8.523 -41.781 -3.459 1 97.56 68 ASP B CA 1
ATOM 3943 C C . ASP B 1 68 ? -7.773 -41.219 -4.664 1 97.56 68 ASP B C 1
ATOM 3945 O O . ASP B 1 68 ? -8.234 -41.344 -5.801 1 97.56 68 ASP B O 1
ATOM 3949 N N . TRP B 1 69 ? -6.602 -40.75 -4.438 1 97.81 69 TRP B N 1
ATOM 3950 C CA . TRP B 1 69 ? -5.902 -39.938 -5.434 1 97.81 69 TRP B CA 1
ATOM 3951 C C . TRP B 1 69 ? -5.453 -40.812 -6.605 1 97.81 69 TRP B C 1
ATOM 3953 O O . TRP B 1 69 ? -5.363 -40.312 -7.742 1 97.81 69 TRP B O 1
ATOM 3963 N N . ASP B 1 70 ? -5.102 -42 -6.383 1 98.38 70 ASP B N 1
ATOM 3964 C CA . ASP B 1 70 ? -4.777 -42.875 -7.492 1 98.38 70 ASP B CA 1
ATOM 3965 C C . ASP B 1 70 ? -6.004 -43.156 -8.367 1 98.38 70 ASP B C 1
ATOM 3967 O O . ASP B 1 70 ? -5.922 -43.094 -9.594 1 98.38 70 ASP B O 1
ATOM 3971 N N . LYS B 1 71 ? -7.074 -43.438 -7.699 1 97.94 71 LYS B N 1
ATOM 3972 C CA . LYS B 1 71 ? -8.312 -43.656 -8.445 1 97.94 71 LYS B CA 1
ATOM 3973 C C . LYS B 1 71 ? -8.703 -42.375 -9.211 1 97.94 71 LYS B C 1
ATOM 3975 O O . LYS B 1 71 ? -9.133 -42.469 -10.367 1 97.94 71 LYS B O 1
ATOM 3980 N N . TYR B 1 72 ? -8.602 -41.281 -8.609 1 98.38 72 TYR B N 1
ATOM 3981 C CA . TYR B 1 72 ? -8.883 -40 -9.242 1 98.38 72 TYR B CA 1
ATOM 3982 C C . TYR B 1 72 ? -8.023 -39.812 -10.484 1 98.38 72 TYR B C 1
ATOM 3984 O O . TYR B 1 72 ? -8.547 -39.562 -11.578 1 98.38 72 TYR B O 1
ATOM 3992 N N . ALA B 1 73 ? -6.707 -39.938 -10.359 1 98.62 73 ALA B N 1
ATOM 3993 C CA . ALA B 1 73 ? -5.77 -39.688 -11.453 1 98.62 73 ALA B CA 1
ATOM 3994 C C . ALA B 1 73 ? -6.012 -40.656 -12.602 1 98.62 73 ALA B C 1
ATOM 3996 O O . ALA B 1 73 ? -5.887 -40.281 -13.773 1 98.62 73 ALA B O 1
ATOM 3997 N N . THR B 1 74 ? -6.379 -41.875 -12.297 1 98.31 74 THR B N 1
ATOM 3998 C CA . THR B 1 74 ? -6.547 -42.938 -13.281 1 98.31 74 THR B CA 1
ATOM 3999 C C . THR B 1 74 ? -7.66 -42.562 -14.266 1 98.31 74 THR B C 1
ATOM 4001 O O . THR B 1 74 ? -7.609 -42.969 -15.438 1 98.31 74 THR B O 1
ATOM 4004 N N . ALA B 1 75 ? -8.578 -41.781 -13.82 1 98.56 75 ALA B N 1
ATOM 4005 C CA . ALA B 1 75 ? -9.711 -41.438 -14.664 1 98.56 75 ALA B CA 1
ATOM 4006 C C . ALA B 1 75 ? -9.258 -40.531 -15.82 1 98.56 75 ALA B C 1
ATOM 4008 O O . ALA B 1 75 ? -9.922 -40.469 -16.859 1 98.56 75 ALA B O 1
ATOM 4009 N N . PHE B 1 76 ? -8.156 -39.875 -15.711 1 98.88 76 PHE B N 1
ATOM 4010 C CA . PHE B 1 76 ? -7.699 -38.906 -16.672 1 98.88 76 PHE B CA 1
ATOM 4011 C C . PHE B 1 76 ? -6.695 -39.5 -17.641 1 98.88 76 PHE B C 1
ATOM 4013 O O . PHE B 1 76 ? -6.566 -39.031 -18.781 1 98.88 76 PHE B O 1
ATOM 4020 N N . ILE B 1 77 ? -5.988 -40.5 -17.25 1 98.31 77 ILE B N 1
ATOM 4021 C CA . ILE B 1 77 ? -4.777 -41 -17.891 1 98.31 77 ILE B CA 1
ATOM 4022 C C . ILE B 1 77 ? -5.102 -41.5 -19.297 1 98.31 77 ILE B C 1
ATOM 4024 O O . ILE B 1 77 ? -4.406 -41.188 -20.25 1 98.31 77 ILE B O 1
ATOM 4028 N N . PRO B 1 78 ? -6.242 -42.25 -19.531 1 98.31 78 PRO B N 1
ATOM 4029 C CA . PRO B 1 78 ? -6.527 -42.75 -20.875 1 98.31 78 PRO B CA 1
ATOM 4030 C C . PRO B 1 78 ? -6.703 -41.625 -21.906 1 98.31 78 PRO B C 1
ATOM 4032 O O . PRO B 1 78 ? -6.191 -41.719 -23.016 1 98.31 78 PRO B O 1
ATOM 4035 N N . LYS B 1 79 ? -7.449 -40.594 -21.531 1 98.62 79 LYS B N 1
ATOM 4036 C CA . LYS B 1 79 ? -7.656 -39.5 -22.453 1 98.62 79 LYS B CA 1
ATOM 4037 C C . LYS B 1 79 ? -6.344 -38.781 -22.75 1 98.62 79 LYS B C 1
ATOM 4039 O O . LYS B 1 79 ? -6.094 -38.375 -23.891 1 98.62 79 LYS B O 1
ATOM 4044 N N . ALA B 1 80 ? -5.484 -38.531 -21.719 1 98.81 80 ALA B N 1
ATOM 4045 C CA . ALA B 1 80 ? -4.191 -37.906 -21.922 1 98.81 80 ALA B CA 1
ATOM 4046 C C . ALA B 1 80 ? -3.318 -38.688 -22.875 1 98.81 80 ALA B C 1
ATOM 4048 O O . ALA B 1 80 ? -2.691 -38.125 -23.781 1 98.81 80 ALA B O 1
ATOM 4049 N N . GLU B 1 81 ? -3.33 -40 -22.719 1 98.69 81 GLU B N 1
ATOM 4050 C CA . GLU B 1 81 ? -2.559 -40.906 -23.594 1 98.69 81 GLU B CA 1
ATOM 4051 C C . GLU B 1 81 ? -3.08 -40.844 -25.031 1 98.69 81 GLU B C 1
ATOM 4053 O O . GLU B 1 81 ? -2.297 -40.875 -25.984 1 98.69 81 GLU B O 1
ATOM 4058 N N . GLU B 1 82 ? -4.371 -40.844 -25.141 1 98.62 82 GLU B N 1
ATOM 4059 C CA . GLU B 1 82 ? -4.984 -40.719 -26.453 1 98.62 82 GLU B CA 1
ATOM 4060 C C . GLU B 1 82 ? -4.531 -39.438 -27.156 1 98.62 82 GLU B C 1
ATOM 4062 O O . GLU B 1 82 ? -4.188 -39.469 -28.344 1 98.62 82 GLU B O 1
ATOM 4067 N N . LEU B 1 83 ? -4.555 -38.344 -26.438 1 98.69 83 LEU B N 1
ATOM 4068 C CA . LEU B 1 83 ? -4.152 -37.031 -27 1 98.69 83 LEU B CA 1
ATOM 4069 C C . LEU B 1 83 ? -2.676 -37.062 -27.391 1 98.69 83 LEU B C 1
ATOM 4071 O O . LEU B 1 83 ? -2.299 -36.5 -28.422 1 98.69 83 LEU B O 1
ATOM 4075 N N . VAL B 1 84 ? -1.818 -37.688 -26.578 1 98.81 84 VAL B N 1
ATOM 4076 C CA . VAL B 1 84 ? -0.399 -37.781 -26.906 1 98.81 84 VAL B CA 1
ATOM 4077 C C . VAL B 1 84 ? -0.226 -38.562 -28.203 1 98.81 84 VAL B C 1
ATOM 4079 O O . VAL B 1 84 ? 0.553 -38.188 -29.078 1 98.81 84 VAL B O 1
ATOM 4082 N N . ALA B 1 85 ? -0.965 -39.656 -28.328 1 98.75 85 ALA B N 1
ATOM 4083 C CA . ALA B 1 85 ? -0.872 -40.469 -29.531 1 98.75 85 ALA B CA 1
ATOM 4084 C C . ALA B 1 85 ? -1.291 -39.688 -30.766 1 98.75 85 ALA B C 1
ATOM 4086 O O . ALA B 1 85 ? -0.642 -39.75 -31.812 1 98.75 85 ALA B O 1
ATOM 4087 N N . LYS B 1 86 ? -2.369 -38.969 -30.641 1 98.5 86 LYS B N 1
ATOM 4088 C CA . LYS B 1 86 ? -2.83 -38.125 -31.734 1 98.5 86 LYS B CA 1
ATOM 4089 C C . LYS B 1 86 ? -1.804 -37.031 -32.062 1 98.5 86 LYS B C 1
ATOM 4091 O O . LYS B 1 86 ? -1.611 -36.719 -33.25 1 98.5 86 LYS B O 1
ATOM 4096 N N . ALA B 1 87 ? -1.206 -36.5 -31.047 1 98.69 87 ALA B N 1
ATOM 4097 C CA . ALA B 1 87 ? -0.183 -35.469 -31.234 1 98.69 87 ALA B CA 1
ATOM 4098 C C . ALA B 1 87 ? 1.018 -36.031 -32 1 98.69 87 ALA B C 1
ATOM 4100 O O . ALA B 1 87 ? 1.535 -35.375 -32.906 1 98.69 87 ALA B O 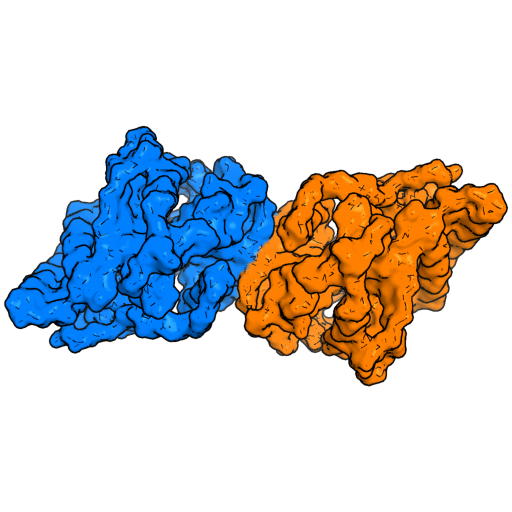1
ATOM 4101 N N . GLU B 1 88 ? 1.447 -37.219 -31.578 1 98.38 88 GLU B N 1
ATOM 4102 C CA . GLU B 1 88 ? 2.572 -37.875 -32.25 1 98.38 88 GLU B CA 1
ATOM 4103 C C . GLU B 1 88 ? 2.266 -38.156 -33.719 1 98.38 88 GLU B C 1
ATOM 4105 O O . GLU B 1 88 ? 3.111 -37.906 -34.594 1 98.38 88 GLU B O 1
ATOM 4110 N N . GLN B 1 89 ? 1.103 -38.594 -33.969 1 98.31 89 GLN B N 1
ATOM 4111 C CA . GLN B 1 89 ? 0.695 -38.844 -35.344 1 98.31 89 GLN B CA 1
ATOM 4112 C C . GLN B 1 89 ? 0.67 -37.531 -36.156 1 98.31 89 GLN B C 1
ATOM 4114 O O . GLN B 1 89 ? 1.132 -37.531 -37.312 1 98.31 89 GLN B O 1
ATOM 4119 N N . ALA B 1 90 ? 0.091 -36.5 -35.562 1 98.19 90 ALA B N 1
ATOM 4120 C CA . ALA B 1 90 ? 0.073 -35.188 -36.219 1 98.19 90 ALA B CA 1
ATOM 4121 C C . ALA B 1 90 ? 1.488 -34.719 -36.531 1 98.19 90 ALA B C 1
ATOM 4123 O O . ALA B 1 90 ? 1.731 -34.125 -37.594 1 98.19 90 ALA B O 1
ATOM 4124 N N . GLY B 1 91 ? 2.389 -34.938 -35.594 1 96.81 91 GLY B N 1
ATOM 4125 C CA . GLY B 1 91 ? 3.785 -34.594 -35.844 1 96.81 91 GLY B CA 1
ATOM 4126 C C . GLY B 1 91 ? 4.395 -35.375 -37 1 96.81 91 GLY B C 1
ATOM 4127 O O . GLY B 1 91 ? 5.102 -34.812 -37.812 1 96.81 91 GLY B O 1
ATOM 4128 N N . LYS B 1 92 ? 4.086 -36.594 -37.062 1 97.38 92 LYS B N 1
ATOM 4129 C CA . LYS B 1 92 ? 4.582 -37.469 -38.156 1 97.38 92 LYS B CA 1
ATOM 4130 C C . LYS B 1 92 ? 4.02 -37.031 -39.5 1 97.38 92 LYS B C 1
ATOM 4132 O O . LYS B 1 92 ? 4.695 -37.156 -40.531 1 97.38 92 LYS B O 1
ATOM 4137 N N . ASP B 1 93 ? 2.881 -36.562 -39.469 1 97.44 93 ASP B N 1
ATOM 4138 C CA . ASP B 1 93 ? 2.211 -36.125 -40.688 1 97.44 93 ASP B CA 1
ATOM 4139 C C . ASP B 1 93 ? 2.695 -34.719 -41.094 1 97.44 93 ASP B C 1
ATOM 4141 O O . ASP B 1 93 ? 2.268 -34.188 -42.125 1 97.44 93 ASP B O 1
ATOM 4145 N N . GLY B 1 94 ? 3.488 -34.094 -40.281 1 95.81 94 GLY B N 1
ATOM 4146 C CA . GLY B 1 94 ? 4.078 -32.812 -40.625 1 95.81 94 GLY B CA 1
ATOM 4147 C C . GLY B 1 94 ? 3.24 -31.625 -40.156 1 95.81 94 GLY B C 1
ATOM 4148 O O . GLY B 1 94 ? 3.543 -30.469 -40.5 1 95.81 94 GLY B O 1
ATOM 4149 N N . ASP B 1 95 ? 2.184 -31.859 -39.469 1 96.81 95 ASP B N 1
ATOM 4150 C CA . ASP B 1 95 ? 1.338 -30.797 -38.969 1 96.81 95 ASP B CA 1
ATOM 4151 C C . ASP B 1 95 ? 1.8 -30.344 -37.562 1 96.81 95 ASP B C 1
ATOM 4153 O O . ASP B 1 95 ? 1.197 -30.703 -36.562 1 96.81 95 ASP B O 1
ATOM 4157 N N . GLN B 1 96 ? 2.688 -29.453 -37.5 1 96.19 96 GLN B N 1
ATOM 4158 C CA . GLN B 1 96 ? 3.361 -29.047 -36.281 1 96.19 96 GLN B CA 1
ATOM 4159 C C . GLN B 1 96 ? 2.41 -28.281 -35.375 1 96.19 96 GLN B C 1
ATOM 4161 O O . GLN B 1 96 ? 2.441 -28.469 -34.156 1 96.19 96 GLN B O 1
ATOM 4166 N N . GLU B 1 97 ? 1.617 -27.484 -35.938 1 96.06 97 GLU B N 1
ATOM 4167 C CA . GLU B 1 97 ? 0.682 -26.688 -35.125 1 96.06 97 GLU B CA 1
ATOM 4168 C C . GLU B 1 97 ? -0.318 -27.594 -34.406 1 96.06 97 GLU B C 1
ATOM 4170 O O . GLU B 1 97 ? -0.555 -27.422 -33.219 1 96.06 97 GLU B O 1
ATOM 4175 N N . LYS B 1 98 ? -0.88 -28.531 -35.156 1 97.5 98 LYS B N 1
ATOM 4176 C CA . LYS B 1 98 ? -1.825 -29.484 -34.562 1 97.5 98 LYS B CA 1
ATOM 4177 C C . LYS B 1 98 ? -1.15 -30.344 -33.5 1 97.5 98 LYS B C 1
ATOM 4179 O O . LYS B 1 98 ? -1.718 -30.594 -32.438 1 97.5 98 LYS B O 1
ATOM 4184 N N . ALA B 1 99 ? 0.043 -30.828 -33.781 1 98.31 99 ALA B N 1
ATOM 4185 C CA . ALA B 1 99 ? 0.792 -31.641 -32.844 1 98.31 99 ALA B CA 1
ATOM 4186 C C . ALA B 1 99 ? 1.027 -30.859 -31.531 1 98.31 99 ALA B C 1
ATOM 4188 O O . ALA B 1 99 ? 0.781 -31.391 -30.453 1 98.31 99 ALA B O 1
ATOM 4189 N N . SER B 1 100 ? 1.47 -29.625 -31.672 1 97.69 100 SER B N 1
ATOM 4190 C CA . SER B 1 100 ? 1.729 -28.766 -30.5 1 97.69 100 SER B CA 1
ATOM 4191 C C . SER B 1 100 ? 0.485 -28.641 -29.641 1 97.69 100 SER B C 1
ATOM 4193 O O . SER B 1 100 ? 0.542 -28.844 -28.422 1 97.69 100 SER B O 1
ATOM 4195 N N . GLU B 1 101 ? -0.614 -28.297 -30.266 1 97.62 101 GLU B N 1
ATOM 4196 C CA . GLU B 1 101 ? -1.858 -28.109 -29.531 1 97.62 101 GLU B CA 1
ATOM 4197 C C . GLU B 1 101 ? -2.275 -29.375 -28.797 1 97.62 101 GLU B C 1
ATOM 4199 O O . GLU B 1 101 ? -2.668 -29.328 -27.625 1 97.62 101 GLU B O 1
ATOM 4204 N N . LEU B 1 102 ? -2.162 -30.516 -29.469 1 98.56 102 LEU B N 1
ATOM 4205 C CA . LEU B 1 102 ? -2.604 -31.781 -28.891 1 98.56 102 LEU B CA 1
ATOM 4206 C C . LEU B 1 102 ? -1.698 -32.188 -27.75 1 98.56 102 LEU B C 1
ATOM 4208 O O . LEU B 1 102 ? -2.172 -32.75 -26.734 1 98.56 102 LEU B O 1
ATOM 4212 N N . PHE B 1 103 ? -0.405 -31.953 -27.844 1 98.62 103 PHE B N 1
ATOM 4213 C CA . PHE B 1 103 ? 0.504 -32.219 -26.734 1 98.62 103 PHE B CA 1
ATOM 4214 C C . PHE B 1 103 ? 0.143 -31.344 -25.531 1 98.62 103 PHE B C 1
ATOM 4216 O O . PHE B 1 103 ? 0.12 -31.828 -24.406 1 98.62 103 PHE B O 1
ATOM 4223 N N . LEU B 1 104 ? -0.118 -30.109 -25.828 1 98.12 104 LEU B N 1
ATOM 4224 C CA . LEU B 1 104 ? -0.435 -29.203 -24.734 1 98.12 104 LEU B CA 1
ATOM 4225 C C . LEU B 1 104 ? -1.79 -29.531 -24.109 1 98.12 104 LEU B C 1
ATOM 4227 O O . LEU B 1 104 ? -1.99 -29.375 -22.906 1 98.12 104 LEU B O 1
ATOM 4231 N N . ARG B 1 105 ? -2.762 -30 -24.875 1 98.38 105 ARG B N 1
ATOM 4232 C CA . ARG B 1 105 ? -4.031 -30.484 -24.344 1 98.38 105 ARG B CA 1
ATOM 4233 C C . ARG B 1 105 ? -3.814 -31.703 -23.453 1 98.38 105 ARG B C 1
ATOM 4235 O O . ARG B 1 105 ? -4.453 -31.844 -22.406 1 98.38 105 ARG B O 1
ATOM 4242 N N . ALA B 1 106 ? -2.916 -32.594 -23.922 1 98.75 106 ALA B N 1
ATOM 4243 C CA . ALA B 1 106 ? -2.572 -33.75 -23.094 1 98.75 106 ALA B CA 1
ATOM 4244 C C . ALA B 1 106 ? -1.994 -33.312 -21.75 1 98.75 106 ALA B C 1
ATOM 4246 O O . ALA B 1 106 ? -2.377 -33.812 -20.703 1 98.75 106 ALA B O 1
ATOM 4247 N N . SER B 1 107 ? -1.07 -32.375 -21.828 1 98.56 107 SER B N 1
ATOM 4248 C CA . SER B 1 107 ? -0.484 -31.812 -20.609 1 98.56 107 SER B CA 1
ATOM 4249 C C . SER B 1 107 ? -1.556 -31.25 -19.703 1 98.56 107 SER B C 1
ATOM 4251 O O . SER B 1 107 ? -1.48 -31.391 -18.469 1 98.56 107 SER B O 1
ATOM 4253 N N . ALA B 1 108 ? -2.533 -30.578 -20.25 1 98.06 108 ALA B N 1
ATOM 4254 C CA . ALA B 1 108 ? -3.623 -30 -19.469 1 98.06 108 ALA B CA 1
ATOM 4255 C C . ALA B 1 108 ? -4.426 -31.078 -18.766 1 98.06 108 ALA B C 1
ATOM 4257 O O . ALA B 1 108 ? -4.805 -30.922 -17.594 1 98.06 108 ALA B O 1
ATOM 4258 N N . VAL B 1 109 ? -4.715 -32.156 -19.422 1 98.69 109 VAL B N 1
ATOM 4259 C CA . VAL B 1 109 ? -5.438 -33.281 -18.812 1 98.69 109 VAL B CA 1
ATOM 4260 C C . VAL B 1 109 ? -4.613 -33.875 -17.688 1 98.69 109 VAL B C 1
ATOM 4262 O O . VAL B 1 109 ? -5.133 -34.125 -16.594 1 98.69 109 VAL B O 1
ATOM 4265 N N . TYR B 1 110 ? -3.312 -34.094 -17.938 1 98.88 110 TYR B N 1
ATOM 4266 C CA . TYR B 1 110 ? -2.426 -34.594 -16.891 1 98.88 110 TYR B CA 1
ATOM 4267 C C . TYR B 1 110 ? -2.379 -33.656 -15.703 1 98.88 110 TYR B C 1
ATOM 4269 O O . TYR B 1 110 ? -2.252 -34.094 -14.555 1 98.88 110 TYR B O 1
ATOM 4277 N N . ARG B 1 111 ? -2.459 -32.344 -15.969 1 98.5 111 ARG B N 1
ATOM 4278 C CA . ARG B 1 111 ? -2.475 -31.344 -14.898 1 98.5 111 ARG B CA 1
ATOM 4279 C C . ARG B 1 111 ? -3.635 -31.594 -13.945 1 98.5 111 ARG B C 1
ATOM 4281 O O . ARG B 1 111 ? -3.453 -31.578 -12.727 1 98.5 111 ARG B O 1
ATOM 4288 N N . ILE B 1 112 ? -4.797 -31.781 -14.477 1 98.62 112 ILE B N 1
ATOM 4289 C CA . ILE B 1 112 ? -5.969 -32 -13.633 1 98.62 112 ILE B CA 1
ATOM 4290 C C . ILE B 1 112 ? -5.875 -33.375 -12.953 1 98.62 112 ILE B C 1
ATOM 4292 O O . ILE B 1 112 ? -6.309 -33.531 -11.805 1 98.62 112 ILE B O 1
ATOM 4296 N N . ALA B 1 113 ? -5.242 -34.312 -13.602 1 98.75 113 ALA B N 1
ATOM 4297 C CA . ALA B 1 113 ? -5.004 -35.625 -13.008 1 98.75 113 ALA B CA 1
ATOM 4298 C C . ALA B 1 113 ? -4.145 -35.5 -11.75 1 98.75 113 ALA B C 1
ATOM 4300 O O . ALA B 1 113 ? -4.391 -36.219 -10.758 1 98.75 113 ALA B O 1
ATOM 4301 N N . ARG B 1 114 ? -3.17 -34.719 -11.758 1 98.19 114 ARG B N 1
ATOM 4302 C CA . ARG B 1 114 ? -2.254 -34.625 -10.625 1 98.19 114 ARG B CA 1
ATOM 4303 C C . ARG B 1 114 ? -2.746 -33.594 -9.617 1 98.19 114 ARG B C 1
ATOM 4305 O O . ARG B 1 114 ? -2.131 -33.375 -8.57 1 98.19 114 ARG B O 1
ATOM 4312 N N . PHE B 1 115 ? -3.77 -32.781 -9.922 1 97.31 115 PHE B N 1
ATOM 4313 C CA . PHE B 1 115 ? -4.328 -31.75 -9.07 1 97.31 115 PHE B CA 1
ATOM 4314 C C . PHE B 1 115 ? -4.801 -32.344 -7.742 1 97.31 115 PHE B C 1
ATOM 4316 O O . PHE B 1 115 ? -5.359 -33.438 -7.707 1 97.31 115 PHE B O 1
ATOM 4323 N N . PRO B 1 116 ? -4.59 -31.734 -6.641 1 96.56 116 PRO B N 1
ATOM 4324 C CA . PRO B 1 116 ? -3.969 -30.422 -6.422 1 96.56 116 PRO B CA 1
ATOM 4325 C C . PRO B 1 116 ? -2.449 -30.5 -6.312 1 96.56 116 PRO B C 1
ATOM 4327 O O . PRO B 1 116 ? -1.762 -29.484 -6.473 1 96.56 116 PRO B O 1
ATOM 4330 N N . ALA B 1 117 ? -1.919 -31.609 -5.945 1 97.31 117 ALA B N 1
ATOM 4331 C CA . ALA B 1 117 ? -0.501 -31.953 -5.855 1 97.31 117 ALA B CA 1
ATOM 4332 C C . ALA B 1 117 ? -0.278 -33.438 -6.086 1 97.31 117 ALA B C 1
ATOM 4334 O O . ALA B 1 117 ? -1.208 -34.25 -5.965 1 97.31 117 ALA B O 1
ATOM 4335 N N . PRO B 1 118 ? 0.873 -33.781 -6.5 1 97.81 118 PRO B N 1
ATOM 4336 C CA . PRO B 1 118 ? 1.134 -35.219 -6.75 1 97.81 118 PRO B CA 1
ATOM 4337 C C . PRO B 1 118 ? 1.39 -36 -5.469 1 97.81 118 PRO B C 1
ATOM 4339 O O . PRO B 1 118 ? 2.529 -36.375 -5.191 1 97.81 118 PRO B O 1
ATOM 4342 N N . ARG B 1 119 ? 0.377 -36.344 -4.805 1 96.69 119 ARG B N 1
ATOM 4343 C CA . ARG B 1 119 ? 0.456 -36.969 -3.479 1 96.69 119 ARG B CA 1
ATOM 4344 C C . ARG B 1 119 ? 0.332 -38.469 -3.562 1 96.69 119 ARG B C 1
ATOM 4346 O O . ARG B 1 119 ? 0.25 -39.156 -2.537 1 96.69 119 ARG B O 1
ATOM 4353 N N . SER B 1 120 ? 0.182 -39.094 -4.746 1 97.75 120 SER B N 1
ATOM 4354 C CA . SER B 1 120 ? 0.074 -40.531 -4.984 1 97.75 120 SER B CA 1
ATOM 4355 C C . SER B 1 120 ? 0.925 -40.938 -6.176 1 97.75 120 SER B C 1
ATOM 4357 O O . SER B 1 120 ? 1.432 -40.094 -6.918 1 97.75 120 SER B O 1
ATOM 4359 N N . ASP B 1 121 ? 1.026 -42.25 -6.363 1 98.19 121 ASP B N 1
ATOM 4360 C CA . ASP B 1 121 ? 1.852 -42.75 -7.445 1 98.19 121 ASP B CA 1
ATOM 4361 C C . ASP B 1 121 ? 1.285 -42.375 -8.805 1 98.19 121 ASP B C 1
ATOM 4363 O O . ASP B 1 121 ? 2.029 -41.969 -9.703 1 98.19 121 ASP B O 1
ATOM 4367 N N . LYS B 1 122 ? -0.022 -42.531 -8.945 1 98.69 122 LYS B N 1
ATOM 4368 C CA . LYS B 1 122 ? -0.629 -42.188 -10.234 1 98.69 122 LYS B CA 1
ATOM 4369 C C . LYS B 1 122 ? -0.603 -40.688 -10.484 1 98.69 122 LYS B C 1
ATOM 4371 O O . LYS B 1 122 ? -0.48 -40.25 -11.633 1 98.69 122 LYS B O 1
ATOM 4376 N N . GLN B 1 123 ? -0.713 -39.875 -9.461 1 98.62 123 GLN B N 1
ATOM 4377 C CA . GLN B 1 123 ? -0.571 -38.438 -9.625 1 98.62 123 GLN B CA 1
ATOM 4378 C C . GLN B 1 123 ? 0.861 -38.062 -10 1 98.62 123 GLN B C 1
ATOM 4380 O O . GLN B 1 123 ? 1.082 -37.188 -10.82 1 98.62 123 GLN B O 1
ATOM 4385 N N . ARG B 1 124 ? 1.823 -38.719 -9.406 1 98.62 124 ARG B N 1
ATOM 4386 C CA . ARG B 1 124 ? 3.217 -38.469 -9.773 1 98.62 124 ARG B CA 1
ATOM 4387 C C . ARG B 1 124 ? 3.477 -38.875 -11.227 1 98.62 124 ARG B C 1
ATOM 4389 O O . ARG B 1 124 ? 4.223 -38.188 -11.93 1 98.62 124 ARG B O 1
ATOM 4396 N N . LEU B 1 125 ? 2.867 -39.969 -11.633 1 98.62 125 LEU B N 1
ATOM 4397 C CA . LEU B 1 125 ? 2.951 -40.375 -13.031 1 98.62 125 LEU B CA 1
ATOM 4398 C C . LEU B 1 125 ? 2.365 -39.281 -13.938 1 98.62 125 LEU B C 1
ATOM 4400 O O . LEU B 1 125 ? 2.951 -38.938 -14.969 1 98.62 125 LEU B O 1
ATOM 4404 N N . ALA B 1 126 ? 1.239 -38.781 -13.555 1 98.81 126 ALA B N 1
ATOM 4405 C CA . ALA B 1 126 ? 0.599 -37.719 -14.336 1 98.81 126 ALA B CA 1
ATOM 4406 C C . ALA B 1 126 ? 1.509 -36.5 -14.453 1 98.81 126 ALA B C 1
ATOM 4408 O O . ALA B 1 126 ? 1.581 -35.875 -15.516 1 98.81 126 ALA B O 1
ATOM 4409 N N . TRP B 1 127 ? 2.217 -36.156 -13.398 1 98.62 127 TRP B N 1
ATOM 4410 C CA . TRP B 1 127 ? 3.154 -35.031 -13.453 1 98.62 127 TRP B CA 1
ATOM 4411 C C . TRP B 1 127 ? 4.301 -35.312 -14.414 1 98.62 127 TRP B C 1
ATOM 4413 O O . TRP B 1 127 ? 4.645 -34.5 -15.258 1 98.62 127 TRP B O 1
ATOM 4423 N N . GLN B 1 128 ? 4.828 -36.469 -14.352 1 98.5 128 GLN B N 1
ATOM 4424 C CA . GLN B 1 128 ? 5.953 -36.844 -15.203 1 98.5 128 GLN B CA 1
ATOM 4425 C C . GLN B 1 128 ? 5.559 -36.844 -16.672 1 98.5 128 GLN B C 1
ATOM 4427 O O . GLN B 1 128 ? 6.258 -36.281 -17.516 1 98.5 128 GLN B O 1
ATOM 4432 N N . GLU B 1 129 ? 4.418 -37.469 -16.969 1 98.75 129 GLU B N 1
ATOM 4433 C CA . GLU B 1 129 ? 3.963 -37.562 -18.359 1 98.75 129 GLU B CA 1
ATOM 4434 C C . GLU B 1 129 ? 3.49 -36.188 -18.859 1 98.75 129 GLU B C 1
ATOM 4436 O O . GLU B 1 129 ? 3.672 -35.844 -20.031 1 98.75 129 GLU B O 1
ATOM 4441 N N . GLY B 1 130 ? 2.896 -35.469 -17.938 1 98.56 130 GLY B N 1
ATOM 4442 C CA . GLY B 1 130 ? 2.461 -34.125 -18.297 1 98.56 130 GLY B CA 1
ATOM 4443 C C . GLY B 1 130 ? 3.605 -33.188 -18.688 1 98.56 130 GLY B C 1
ATOM 4444 O O . GLY B 1 130 ? 3.488 -32.406 -19.641 1 98.56 130 GLY B O 1
ATOM 4445 N N . LYS B 1 131 ? 4.723 -33.281 -18 1 98.19 131 LYS B N 1
ATOM 4446 C CA . LYS B 1 131 ? 5.906 -32.469 -18.312 1 98.19 131 LYS B CA 1
ATOM 4447 C C . LYS B 1 131 ? 6.473 -32.844 -19.688 1 98.19 131 LYS B C 1
ATOM 4449 O O . LYS B 1 131 ? 6.914 -31.984 -20.438 1 98.19 131 LYS B O 1
ATOM 4454 N N . LYS B 1 132 ? 6.414 -34.156 -19.969 1 98.56 132 LYS B N 1
ATOM 4455 C CA . LYS B 1 132 ? 6.906 -34.625 -21.266 1 98.56 132 LYS B CA 1
ATOM 4456 C C . LYS B 1 132 ? 6.066 -34.062 -22.406 1 98.56 132 LYS B C 1
ATOM 4458 O O . LYS B 1 132 ? 6.605 -33.562 -23.406 1 98.56 132 LYS B O 1
ATOM 4463 N N . ALA B 1 133 ? 4.785 -34.125 -22.188 1 98.75 133 ALA B N 1
ATOM 4464 C CA . ALA B 1 133 ? 3.873 -33.625 -23.203 1 98.75 133 ALA B CA 1
ATOM 4465 C C . ALA B 1 133 ? 4.055 -32.125 -23.391 1 98.75 133 ALA B C 1
ATOM 4467 O O . ALA B 1 133 ? 4.105 -31.609 -24.516 1 98.75 133 ALA B O 1
ATOM 4468 N N . ALA B 1 134 ? 4.176 -31.422 -22.297 1 98.62 134 ALA B N 1
ATOM 4469 C CA . ALA B 1 134 ? 4.348 -29.969 -22.344 1 98.62 134 ALA B CA 1
ATOM 4470 C C . ALA B 1 134 ? 5.641 -29.594 -23.062 1 98.62 134 ALA B C 1
ATOM 4472 O O . ALA B 1 134 ? 5.652 -28.688 -23.891 1 98.62 134 ALA B O 1
ATOM 4473 N N . ARG B 1 135 ? 6.715 -30.25 -22.688 1 98.12 135 ARG B N 1
ATOM 4474 C CA . ARG B 1 135 ? 8.008 -29.984 -23.297 1 98.12 135 ARG B CA 1
ATOM 4475 C C . ARG B 1 135 ? 7.934 -30.125 -24.812 1 98.12 135 ARG B C 1
ATOM 4477 O O . ARG B 1 135 ? 8.422 -29.25 -25.547 1 98.12 135 ARG B O 1
ATOM 4484 N N . LYS B 1 136 ? 7.301 -31.172 -25.297 1 97.94 136 LYS B N 1
ATOM 4485 C CA . LYS B 1 136 ? 7.16 -31.406 -26.734 1 97.94 136 LYS B CA 1
ATOM 4486 C C . LYS B 1 136 ? 6.285 -30.344 -27.375 1 97.94 136 LYS B C 1
ATOM 4488 O O . LYS B 1 136 ? 6.645 -29.781 -28.422 1 97.94 136 LYS B O 1
ATOM 4493 N N . GLY B 1 137 ? 5.172 -30.109 -26.75 1 97.81 137 GLY B N 1
ATOM 4494 C CA . GLY B 1 137 ? 4.258 -29.125 -27.297 1 97.81 137 GLY B CA 1
ATOM 4495 C C . GLY B 1 137 ? 4.848 -27.719 -27.359 1 97.81 137 GLY B C 1
ATOM 4496 O O . GLY B 1 137 ? 4.652 -27 -28.344 1 97.81 137 GLY B O 1
ATOM 4497 N N . LEU B 1 138 ? 5.586 -27.312 -26.359 1 97.88 138 LEU B N 1
ATOM 4498 C CA . LEU B 1 138 ? 6.152 -25.969 -26.266 1 97.88 138 LEU B CA 1
ATOM 4499 C C . LEU B 1 138 ? 7.285 -25.797 -27.281 1 97.88 138 LEU B C 1
ATOM 4501 O O . LEU B 1 138 ? 7.461 -24.703 -27.828 1 97.88 138 LEU B O 1
ATOM 4505 N N . ALA B 1 139 ? 8.031 -26.828 -27.5 1 95.88 139 ALA B N 1
ATOM 4506 C CA . ALA B 1 139 ? 9.141 -26.797 -28.453 1 95.88 139 ALA B CA 1
ATOM 4507 C C . ALA B 1 139 ? 8.641 -26.625 -29.891 1 95.88 139 ALA B C 1
ATOM 4509 O O . ALA B 1 139 ? 9.367 -26.156 -30.75 1 95.88 139 ALA B O 1
ATOM 4510 N N . MET B 1 140 ? 7.367 -26.969 -30.156 1 95.44 140 MET B N 1
ATOM 4511 C CA . MET B 1 140 ? 6.805 -27 -31.5 1 95.44 140 MET B CA 1
ATOM 4512 C C . MET B 1 140 ? 6.07 -25.703 -31.812 1 95.44 140 MET B C 1
ATOM 4514 O O . MET B 1 140 ? 5.629 -25.484 -32.938 1 95.44 140 MET B O 1
ATOM 4518 N N . ARG B 1 141 ? 6.023 -24.828 -30.812 1 94.12 141 ARG B N 1
ATOM 4519 C CA . ARG B 1 141 ? 5.324 -23.562 -31.016 1 94.12 141 ARG B CA 1
ATOM 4520 C C . ARG B 1 141 ? 6.133 -22.625 -31.922 1 94.12 141 ARG B C 1
ATOM 4522 O O . ARG B 1 141 ? 7.34 -22.828 -32.094 1 94.12 141 ARG B O 1
ATOM 4529 N N . GLU B 1 142 ? 5.449 -21.609 -32.469 1 90.62 142 GLU B N 1
ATOM 4530 C CA . GLU B 1 142 ? 6.105 -20.594 -33.312 1 90.62 142 GLU B CA 1
ATOM 4531 C C . GLU B 1 142 ? 7.203 -19.875 -32.531 1 90.62 142 GLU B C 1
ATOM 4533 O O . GLU B 1 142 ? 8.258 -19.578 -33.062 1 90.62 142 GLU B O 1
ATOM 4538 N N . ARG B 1 143 ? 6.945 -19.594 -31.281 1 93.56 143 ARG B N 1
ATOM 4539 C CA . ARG B 1 143 ? 7.902 -19.062 -30.312 1 93.56 143 ARG B CA 1
ATOM 4540 C C . ARG B 1 143 ? 8.203 -20.094 -29.234 1 93.56 143 ARG B C 1
ATOM 4542 O O . ARG B 1 143 ? 7.578 -20.094 -28.172 1 93.56 143 ARG B O 1
ATOM 4549 N N . PRO B 1 144 ? 9.148 -20.875 -29.5 1 94.44 144 PRO B N 1
ATOM 4550 C CA . PRO B 1 144 ? 9.336 -22.047 -28.641 1 94.44 144 PRO B CA 1
ATOM 4551 C C . PRO B 1 144 ? 9.859 -21.703 -27.25 1 94.44 144 PRO B C 1
ATOM 4553 O O . PRO B 1 144 ? 10.617 -20.734 -27.094 1 94.44 144 PRO B O 1
ATOM 4556 N N . THR B 1 145 ? 9.484 -22.375 -26.297 1 97.44 145 THR B N 1
ATOM 4557 C CA . THR B 1 145 ? 9.992 -22.344 -24.938 1 97.44 145 THR B CA 1
ATOM 4558 C C . THR B 1 145 ? 10.805 -23.609 -24.641 1 97.44 145 THR B C 1
ATOM 4560 O O . THR B 1 145 ? 10.414 -24.703 -25.031 1 97.44 145 THR B O 1
ATOM 4563 N N . GLN B 1 146 ? 11.906 -23.406 -23.984 1 96.12 146 GLN B N 1
ATOM 4564 C CA . GLN B 1 146 ? 12.758 -24.547 -23.672 1 96.12 146 GLN B CA 1
ATOM 4565 C C . GLN B 1 146 ? 12.836 -24.781 -22.172 1 96.12 146 GLN B C 1
ATOM 4567 O O . GLN B 1 146 ? 12.672 -23.859 -21.375 1 96.12 146 GLN B O 1
ATOM 4572 N N . GLU B 1 147 ? 13.055 -26 -21.812 1 97.94 147 GLU B N 1
ATOM 4573 C CA . GLU B 1 147 ? 13.391 -26.359 -20.438 1 97.94 147 GLU B CA 1
ATOM 4574 C C . GLU B 1 147 ? 14.898 -26.328 -20.219 1 97.94 147 GLU B C 1
ATOM 4576 O O . GLU B 1 147 ? 15.664 -26.828 -21.047 1 97.94 147 GLU B O 1
ATOM 4581 N N . VAL B 1 148 ? 15.297 -25.656 -19.219 1 98.44 148 VAL B N 1
ATOM 4582 C CA . VAL B 1 148 ? 16.688 -25.594 -18.812 1 98.44 148 VAL B CA 1
ATOM 4583 C C . VAL B 1 148 ? 16.859 -26.25 -17.438 1 98.44 148 VAL B C 1
ATOM 4585 O O . VAL B 1 148 ? 16.016 -26.094 -16.562 1 98.44 148 VAL B O 1
ATOM 4588 N N . VAL B 1 149 ? 17.844 -27.078 -17.312 1 98.69 149 VAL B N 1
ATOM 4589 C CA . VAL B 1 149 ? 18.203 -27.719 -16.047 1 98.69 149 VAL B CA 1
ATOM 4590 C C . VAL B 1 149 ? 19.625 -27.328 -15.656 1 98.69 149 VAL B C 1
ATOM 4592 O O . VAL B 1 149 ? 20.578 -27.578 -16.406 1 98.69 149 VAL B O 1
ATOM 4595 N N . ILE B 1 150 ? 19.766 -26.703 -14.555 1 98.88 150 ILE B N 1
ATOM 4596 C CA . ILE B 1 150 ? 21.094 -26.266 -14.117 1 98.88 150 ILE B CA 1
ATOM 4597 C C . ILE B 1 150 ? 21.438 -26.938 -12.781 1 98.88 150 ILE B C 1
ATOM 4599 O O . ILE B 1 150 ? 20.547 -27.344 -12.039 1 98.88 150 ILE B O 1
ATOM 4603 N N . PRO B 1 151 ? 22.734 -27.031 -12.461 1 98.69 151 PRO B N 1
ATOM 4604 C CA . PRO B 1 151 ? 23.094 -27.5 -11.117 1 98.69 151 PRO B CA 1
ATOM 4605 C C . PRO B 1 151 ? 22.641 -26.531 -10.023 1 98.69 151 PRO B C 1
ATOM 4607 O O . PRO B 1 151 ? 22.703 -25.312 -10.203 1 98.69 151 PRO B O 1
ATOM 4610 N N . HIS B 1 152 ? 22.156 -27.109 -8.938 1 98.81 152 HIS B N 1
ATOM 4611 C CA . HIS B 1 152 ? 21.828 -26.297 -7.766 1 98.81 152 HIS B CA 1
ATOM 4612 C C . HIS B 1 152 ? 23.094 -25.969 -6.969 1 98.81 152 HIS B C 1
ATOM 4614 O O . HIS B 1 152 ? 23.359 -26.594 -5.938 1 98.81 152 HIS B O 1
ATOM 4620 N N . LYS B 1 153 ? 23.703 -24.859 -7.363 1 98.5 153 LYS B N 1
ATOM 4621 C CA . LYS B 1 153 ? 25.047 -24.516 -6.902 1 98.5 153 LYS B CA 1
ATOM 4622 C C . LYS B 1 153 ? 25.047 -24.234 -5.402 1 98.5 153 LYS B C 1
ATOM 4624 O O . LYS B 1 153 ? 26.047 -24.5 -4.723 1 98.5 153 LYS B O 1
ATOM 4629 N N . HIS B 1 154 ? 23.984 -23.75 -4.875 1 98.69 154 HIS B N 1
ATOM 4630 C CA . HIS B 1 154 ? 23.984 -23.281 -3.488 1 98.69 154 HIS B CA 1
ATOM 4631 C C . HIS B 1 154 ? 23.281 -24.297 -2.58 1 98.69 154 HIS B C 1
ATOM 4633 O O . HIS B 1 154 ? 22.953 -23.984 -1.435 1 98.69 154 HIS B O 1
ATOM 4639 N N . ARG B 1 155 ? 23.016 -25.469 -3.094 1 98.5 155 ARG B N 1
ATOM 4640 C CA . ARG B 1 155 ? 22.266 -26.469 -2.342 1 98.5 155 ARG B CA 1
ATOM 4641 C C . ARG B 1 155 ? 22.906 -26.734 -0.984 1 98.5 155 ARG B C 1
ATOM 4643 O O . ARG B 1 155 ? 24.109 -26.562 -0.822 1 98.5 155 ARG B O 1
ATOM 4650 N N . SER B 1 156 ? 22.125 -27.094 -0.022 1 98 156 SER B N 1
ATOM 4651 C CA . SER B 1 156 ? 22.531 -27.547 1.306 1 98 156 SER B CA 1
ATOM 4652 C C . SER B 1 156 ? 21.516 -28.516 1.896 1 98 156 SER B C 1
ATOM 4654 O O . SER B 1 156 ? 20.359 -28.562 1.464 1 98 156 SER B O 1
ATOM 4656 N N . GLY B 1 157 ? 21.969 -29.328 2.777 1 97.12 157 GLY B N 1
ATOM 4657 C CA . GLY B 1 157 ? 21.062 -30.25 3.457 1 97.12 157 GLY B CA 1
ATOM 4658 C C . GLY B 1 157 ? 20.375 -31.203 2.512 1 97.12 157 GLY B C 1
ATOM 4659 O O . GLY B 1 157 ? 21.031 -31.891 1.717 1 97.12 157 GLY B O 1
ATOM 4660 N N . SER B 1 158 ? 19.078 -31.188 2.486 1 97.94 158 SER B N 1
ATOM 4661 C CA . SER B 1 158 ? 18.297 -32.156 1.714 1 97.94 158 SER B CA 1
ATOM 4662 C C . SER B 1 158 ? 17.844 -31.562 0.384 1 97.94 158 SER B C 1
ATOM 4664 O O . SER B 1 158 ? 16.953 -32.094 -0.271 1 97.94 158 SER B O 1
ATOM 4666 N N . ASP B 1 159 ? 18.422 -30.453 -0.02 1 98.62 159 ASP B N 1
ATOM 4667 C CA . ASP B 1 159 ? 18.109 -29.859 -1.322 1 98.62 159 ASP B CA 1
ATOM 4668 C C . ASP B 1 159 ? 18.438 -30.844 -2.451 1 98.62 159 ASP B C 1
ATOM 4670 O O . ASP B 1 159 ? 19.406 -31.594 -2.365 1 98.62 159 ASP B O 1
ATOM 4674 N N . GLY B 1 160 ? 17.641 -30.766 -3.494 1 98.62 160 GLY B N 1
ATOM 4675 C CA . GLY B 1 160 ? 17.969 -31.516 -4.699 1 98.62 160 GLY B CA 1
ATOM 4676 C C . GLY B 1 160 ? 19.156 -30.953 -5.445 1 98.62 160 GLY B C 1
ATOM 4677 O O . GLY B 1 160 ? 19.641 -29.859 -5.125 1 98.62 160 GLY B O 1
ATOM 4678 N N . HIS B 1 161 ? 19.578 -31.609 -6.484 1 98.56 161 HIS B N 1
ATOM 4679 C CA . HIS B 1 161 ? 20.859 -31.328 -7.109 1 98.56 161 HIS B CA 1
ATOM 4680 C C . HIS B 1 161 ? 20.688 -30.422 -8.328 1 98.56 161 HIS B C 1
ATOM 4682 O O . HIS B 1 161 ? 21.656 -29.828 -8.797 1 98.56 161 HIS B O 1
ATOM 4688 N N . GLU B 1 162 ? 19.422 -30.406 -8.789 1 98.75 162 GLU B N 1
ATOM 4689 C CA . GLU B 1 162 ? 19.219 -29.688 -10.039 1 98.75 162 GLU B CA 1
ATOM 4690 C C . GLU B 1 162 ? 18.016 -28.734 -9.945 1 98.75 162 GLU B C 1
ATOM 4692 O O . GLU B 1 162 ? 17.062 -29.031 -9.227 1 98.75 162 GLU B O 1
ATOM 4697 N N . LEU B 1 163 ? 18.125 -27.672 -10.586 1 98.81 163 LEU B N 1
ATOM 4698 C CA . LEU B 1 163 ? 17.047 -26.688 -10.688 1 98.81 163 LEU B CA 1
ATOM 4699 C C . LEU B 1 163 ? 16.531 -26.594 -12.117 1 98.81 163 LEU B C 1
ATOM 4701 O O . LEU B 1 163 ? 17.188 -25.984 -12.977 1 98.81 163 LEU B O 1
ATOM 4705 N N . PRO B 1 164 ? 15.406 -27.203 -12.406 1 98.69 164 PRO B N 1
ATOM 4706 C CA . PRO B 1 164 ? 14.773 -27.047 -13.719 1 98.69 164 PRO B CA 1
ATOM 4707 C C . PRO B 1 164 ? 13.867 -25.828 -13.805 1 98.69 164 PRO B C 1
ATOM 4709 O O . PRO B 1 164 ? 13.219 -25.469 -12.82 1 98.69 164 PRO B O 1
ATOM 4712 N N . PHE B 1 165 ? 13.82 -25.172 -14.922 1 98.75 165 PHE B N 1
ATOM 4713 C CA . PHE B 1 165 ? 12.867 -24.109 -15.195 1 98.75 165 PHE B CA 1
ATOM 4714 C C . PHE B 1 165 ? 12.648 -23.938 -16.688 1 98.75 165 PHE B C 1
ATOM 4716 O O . PHE B 1 165 ? 13.406 -24.484 -17.5 1 98.75 165 PHE B O 1
ATOM 4723 N N . TYR B 1 166 ? 11.5 -23.391 -17.078 1 98.88 166 TYR B N 1
ATOM 4724 C CA . TYR B 1 166 ? 11.297 -22.969 -18.453 1 98.88 166 TYR B CA 1
ATOM 4725 C C . TYR B 1 166 ? 11.969 -21.625 -18.734 1 98.88 166 TYR B C 1
ATOM 4727 O O . TYR B 1 166 ? 11.914 -20.719 -17.891 1 98.88 166 TYR B O 1
ATOM 4735 N N . TYR B 1 167 ? 12.664 -21.516 -19.797 1 98.62 167 TYR B N 1
ATOM 4736 C CA . TYR B 1 167 ? 13.336 -20.297 -20.281 1 98.62 167 TYR B CA 1
ATOM 4737 C C . TYR B 1 167 ? 12.867 -19.938 -21.672 1 98.62 167 TYR B C 1
ATOM 4739 O O . TYR B 1 167 ? 13.047 -20.703 -22.625 1 98.62 167 TYR B O 1
ATOM 4747 N N . HIS B 1 168 ? 12.227 -18.781 -21.812 1 98.69 168 HIS B N 1
ATOM 4748 C CA . HIS B 1 168 ? 11.68 -18.312 -23.078 1 98.69 168 HIS B CA 1
ATOM 4749 C C . HIS B 1 168 ? 12.32 -17 -23.5 1 98.69 168 HIS B C 1
ATOM 4751 O O . HIS B 1 168 ? 12.164 -15.984 -22.812 1 98.69 168 HIS B O 1
ATOM 4757 N N . LEU B 1 169 ? 13 -17.047 -24.609 1 98 169 LEU B N 1
ATOM 4758 C CA . LEU B 1 169 ? 13.578 -15.852 -25.203 1 98 169 LEU B CA 1
ATOM 4759 C C . LEU B 1 169 ? 12.766 -15.422 -26.422 1 98 169 LEU B C 1
ATOM 4761 O O . LEU B 1 169 ? 12.523 -16.219 -27.328 1 98 169 LEU B O 1
ATOM 4765 N N . PRO B 1 170 ? 12.352 -14.195 -26.391 1 97.62 170 PRO B N 1
ATOM 4766 C CA . PRO B 1 170 ? 11.688 -13.719 -27.609 1 97.62 170 PRO B CA 1
ATOM 4767 C C . PRO B 1 170 ? 12.586 -13.844 -28.844 1 97.62 170 PRO B C 1
ATOM 4769 O O . PRO B 1 170 ? 13.781 -13.578 -28.766 1 97.62 170 PRO B O 1
ATOM 4772 N N . PRO B 1 171 ? 11.922 -14.258 -29.938 1 95.94 171 PRO B N 1
ATOM 4773 C CA . PRO B 1 171 ? 12.719 -14.312 -31.172 1 95.94 171 PRO B CA 1
ATOM 4774 C C . PRO B 1 171 ? 13.43 -12.992 -31.469 1 95.94 171 PRO B C 1
ATOM 4776 O O . PRO B 1 171 ? 12.859 -11.914 -31.266 1 95.94 171 PRO B O 1
ATOM 4779 N N . GLY B 1 172 ? 14.727 -13.086 -31.797 1 95.38 172 GLY B N 1
ATOM 4780 C CA . GLY B 1 172 ? 15.484 -11.906 -32.188 1 95.38 172 GLY B CA 1
ATOM 4781 C C . GLY B 1 172 ? 16.281 -11.312 -31.031 1 95.38 172 GLY B C 1
ATOM 4782 O O . GLY B 1 172 ? 17.078 -10.391 -31.234 1 95.38 172 GLY B O 1
ATOM 4783 N N . THR B 1 173 ? 16.156 -11.828 -29.891 1 97.06 173 THR B N 1
ATOM 4784 C CA . THR B 1 173 ? 16.922 -11.344 -28.75 1 97.06 173 THR B CA 1
ATOM 4785 C C . THR B 1 173 ? 18.406 -11.641 -28.922 1 97.06 173 THR B C 1
ATOM 4787 O O . THR B 1 173 ? 18.781 -12.742 -29.344 1 97.06 173 THR B O 1
ATOM 4790 N N . THR B 1 174 ? 19.266 -10.594 -28.672 1 96.62 174 THR B N 1
ATOM 4791 C CA . THR B 1 174 ? 20.719 -10.742 -28.75 1 96.62 174 THR B CA 1
ATOM 4792 C C . THR B 1 174 ? 21.391 -10.047 -27.562 1 96.62 174 THR B C 1
ATOM 4794 O O . THR B 1 174 ? 20.734 -9.352 -26.797 1 96.62 174 THR B O 1
ATOM 4797 N N . LYS B 1 175 ? 22.656 -10.336 -27.469 1 96.88 175 LYS B N 1
ATOM 4798 C CA . LYS B 1 175 ? 23.422 -9.68 -26.406 1 96.88 175 LYS B CA 1
ATOM 4799 C C . LYS B 1 175 ? 23.469 -8.172 -26.625 1 96.88 175 LYS B C 1
ATOM 4801 O O . LYS B 1 175 ? 23.609 -7.406 -25.672 1 96.88 175 LYS B O 1
ATOM 4806 N N . ASP B 1 176 ? 23.406 -7.711 -27.875 1 97.5 176 ASP B N 1
ATOM 4807 C CA . ASP B 1 176 ? 23.453 -6.293 -28.219 1 97.5 176 ASP B CA 1
ATOM 4808 C C . ASP B 1 176 ? 22.094 -5.633 -28.031 1 97.5 176 ASP B C 1
ATOM 4810 O O . ASP B 1 176 ? 22 -4.406 -27.953 1 97.5 176 ASP B O 1
ATOM 4814 N N . GLU B 1 177 ? 21.047 -6.441 -27.984 1 97.44 177 GLU B N 1
ATOM 4815 C CA . GLU B 1 177 ? 19.688 -6.008 -27.719 1 97.44 177 GLU B CA 1
ATOM 4816 C C . GLU B 1 177 ? 19.016 -6.895 -26.672 1 97.44 177 GLU B C 1
ATOM 4818 O O . GLU B 1 177 ? 18.062 -7.625 -26.984 1 97.44 177 GLU B O 1
ATOM 4823 N N . PRO B 1 178 ? 19.516 -6.801 -25.516 1 98.31 178 PRO B N 1
ATOM 4824 C CA . PRO B 1 178 ? 19.031 -7.707 -24.469 1 98.31 178 PRO B CA 1
ATOM 4825 C C . PRO B 1 178 ? 17.578 -7.449 -24.094 1 98.31 178 PRO B C 1
ATOM 4827 O O . PRO B 1 178 ? 17.078 -6.328 -24.25 1 98.31 178 PRO B O 1
ATOM 4830 N N . ALA B 1 179 ? 16.906 -8.438 -23.656 1 98.69 179 ALA B N 1
ATOM 4831 C CA . ALA B 1 179 ? 15.5 -8.367 -23.281 1 98.69 179 ALA B CA 1
ATOM 4832 C C . ALA B 1 179 ? 15.336 -8.211 -21.781 1 98.69 179 ALA B C 1
ATOM 4834 O O . ALA B 1 179 ? 16.094 -8.797 -21 1 98.69 179 ALA B O 1
ATOM 4835 N N . PRO B 1 180 ? 14.273 -7.41 -21.312 1 98.81 180 PRO B N 1
ATOM 4836 C CA . PRO B 1 180 ? 13.859 -7.551 -19.922 1 98.81 180 PRO B CA 1
ATOM 4837 C C . PRO B 1 180 ? 13.414 -8.969 -19.578 1 98.81 180 PRO B C 1
ATOM 4839 O O . PRO B 1 180 ? 13.188 -9.781 -20.469 1 98.81 180 PRO B O 1
ATOM 4842 N N . LEU B 1 181 ? 13.336 -9.266 -18.281 1 98.94 181 LEU B N 1
ATOM 4843 C CA . LEU B 1 181 ? 13 -10.609 -17.828 1 98.94 181 LEU B CA 1
ATOM 4844 C C . LEU B 1 181 ? 11.906 -10.578 -16.766 1 98.94 181 LEU B C 1
ATOM 4846 O O . LEU B 1 181 ? 12 -9.82 -15.797 1 98.94 181 LEU B O 1
ATOM 4850 N N . VAL B 1 182 ? 10.891 -11.297 -17.016 1 98.94 182 VAL B N 1
ATOM 4851 C CA . VAL B 1 182 ? 9.906 -11.57 -15.977 1 98.94 182 VAL B CA 1
ATOM 4852 C C . VAL B 1 182 ? 10.047 -13.008 -15.492 1 98.94 182 VAL B C 1
ATOM 4854 O O . VAL B 1 182 ? 9.906 -13.953 -16.266 1 98.94 182 VAL B O 1
ATOM 4857 N N . ILE B 1 183 ? 10.367 -13.188 -14.258 1 98.94 183 ILE B N 1
ATOM 4858 C CA . ILE B 1 183 ? 10.367 -14.492 -13.602 1 98.94 183 ILE B CA 1
ATOM 4859 C C . ILE B 1 183 ? 8.977 -14.797 -13.062 1 98.94 183 ILE B C 1
ATOM 4861 O O . ILE B 1 183 ? 8.461 -14.062 -12.211 1 98.94 183 ILE B O 1
ATOM 4865 N N . ILE B 1 184 ? 8.383 -15.82 -13.57 1 98.94 184 ILE B N 1
ATOM 4866 C CA . ILE B 1 184 ? 7.066 -16.25 -13.117 1 98.94 184 ILE B CA 1
ATOM 4867 C C . ILE B 1 184 ? 7.215 -17.391 -12.109 1 98.94 184 ILE B C 1
ATOM 4869 O O . ILE B 1 184 ? 7.711 -18.469 -12.445 1 98.94 184 ILE B O 1
ATOM 4873 N N . LEU B 1 185 ? 6.816 -17.094 -10.898 1 98.81 185 LEU B N 1
ATOM 4874 C CA . LEU B 1 185 ? 6.895 -18.062 -9.805 1 98.81 185 LEU B CA 1
ATOM 4875 C C . LEU B 1 185 ? 5.535 -18.719 -9.555 1 98.81 185 LEU B C 1
ATOM 4877 O O . LEU B 1 185 ? 4.539 -18.016 -9.352 1 98.81 185 LEU B O 1
ATOM 4881 N N . SER B 1 186 ? 5.516 -20 -9.539 1 98.19 186 SER B N 1
ATOM 4882 C CA . SER B 1 186 ? 4.258 -20.734 -9.469 1 98.19 186 SER B CA 1
ATOM 4883 C C . SER B 1 186 ? 3.73 -20.797 -8.039 1 98.19 186 SER B C 1
ATOM 4885 O O . SER B 1 186 ? 4.367 -20.281 -7.113 1 98.19 186 SER B O 1
ATOM 4887 N N . GLY B 1 187 ? 2.555 -21.312 -7.895 1 98.12 187 GLY B N 1
ATOM 4888 C CA . GLY B 1 187 ? 1.927 -21.484 -6.594 1 98.12 187 GLY B CA 1
ATOM 4889 C C . GLY B 1 187 ? 1.846 -22.922 -6.148 1 98.12 187 GLY B C 1
ATOM 4890 O O . GLY B 1 187 ? 2.779 -23.703 -6.367 1 98.12 187 GLY B O 1
ATOM 4891 N N . LEU B 1 188 ? 0.765 -23.266 -5.504 1 98.5 188 LEU B N 1
ATOM 4892 C CA . LEU B 1 188 ? 0.56 -24.578 -4.902 1 98.5 188 LEU B CA 1
ATOM 4893 C C . LEU B 1 188 ? 0.26 -25.625 -5.973 1 98.5 188 LEU B C 1
ATOM 4895 O O . LEU B 1 188 ? 0.818 -26.719 -5.941 1 98.5 188 LEU B O 1
ATOM 4899 N N . ASP B 1 189 ? -0.611 -25.203 -6.898 1 98.12 189 ASP B N 1
ATOM 4900 C CA . ASP B 1 189 ? -1.173 -26.219 -7.777 1 98.12 189 ASP B CA 1
ATOM 4901 C C . ASP B 1 189 ? -0.908 -25.891 -9.242 1 98.12 189 ASP B C 1
ATOM 4903 O O . ASP B 1 189 ? -1.195 -26.703 -10.125 1 98.12 189 ASP B O 1
ATOM 4907 N N . GLY B 1 190 ? -0.481 -24.641 -9.508 1 96.62 190 GLY B N 1
ATOM 4908 C CA . GLY B 1 190 ? -0.026 -24.266 -10.836 1 96.62 190 GLY B CA 1
ATOM 4909 C C . GLY B 1 190 ? 1.48 -24.344 -10.992 1 96.62 190 GLY B C 1
ATOM 4910 O O . GLY B 1 190 ? 2.225 -23.766 -10.195 1 96.62 190 GLY B O 1
ATOM 4911 N N . TYR B 1 191 ? 1.93 -25.109 -12.023 1 98.19 191 TYR B N 1
ATOM 4912 C CA . TYR B 1 191 ? 3.359 -25.312 -12.211 1 98.19 191 TYR B CA 1
ATOM 4913 C C . TYR B 1 191 ? 3.836 -24.672 -13.508 1 98.19 191 TYR B C 1
ATOM 4915 O O . TYR B 1 191 ? 3.1 -23.906 -14.133 1 98.19 191 TYR B O 1
ATOM 4923 N N . ARG B 1 192 ? 5.137 -24.844 -13.867 1 98.5 192 ARG B N 1
ATOM 4924 C CA . ARG B 1 192 ? 5.691 -24.156 -15.023 1 98.5 192 ARG B CA 1
ATOM 4925 C C . ARG B 1 192 ? 4.961 -24.562 -16.312 1 98.5 192 ARG B C 1
ATOM 4927 O O . ARG B 1 192 ? 4.801 -23.734 -17.219 1 98.5 192 ARG B O 1
ATOM 4934 N N . THR B 1 193 ? 4.316 -25.828 -16.359 1 97.81 193 THR B N 1
ATOM 4935 C CA . THR B 1 193 ? 3.648 -26.328 -17.547 1 97.81 193 THR B CA 1
ATOM 4936 C C . THR B 1 193 ? 2.359 -25.547 -17.812 1 97.81 193 THR B C 1
ATOM 4938 O O . THR B 1 193 ? 1.9 -25.469 -18.953 1 97.81 193 THR B O 1
ATOM 4941 N N . GLU B 1 194 ? 1.811 -25 -16.719 1 94.12 194 GLU B N 1
ATOM 4942 C CA . GLU B 1 194 ? 0.575 -24.234 -16.859 1 94.12 194 GLU B CA 1
ATOM 4943 C C . GLU B 1 194 ? 0.859 -22.75 -16.969 1 94.12 194 GLU B C 1
ATOM 4945 O O . GLU B 1 194 ? 0.299 -22.062 -17.828 1 94.12 194 GLU B O 1
ATOM 4950 N N . LEU B 1 195 ? 1.778 -22.281 -16.219 1 97.69 195 LEU B N 1
ATOM 4951 C CA . LEU B 1 195 ? 1.982 -20.844 -16.125 1 97.69 195 LEU B CA 1
ATOM 4952 C C . LEU B 1 195 ? 2.787 -20.328 -17.312 1 97.69 195 LEU B C 1
ATOM 4954 O O . LEU B 1 195 ? 2.861 -19.125 -17.562 1 97.69 195 LEU B O 1
ATOM 4958 N N . VAL B 1 196 ? 3.26 -21.219 -18.156 1 97.94 196 VAL B N 1
ATOM 4959 C CA . VAL B 1 196 ? 3.955 -20.844 -19.375 1 97.94 196 VAL B CA 1
ATOM 4960 C C . VAL B 1 196 ? 2.98 -20.156 -20.328 1 97.94 196 VAL B C 1
ATOM 4962 O O . VAL B 1 196 ? 3.398 -19.484 -21.281 1 97.94 196 VAL B O 1
ATOM 4965 N N . VAL B 1 197 ? 1.674 -20.219 -20.016 1 96.62 197 VAL B N 1
ATOM 4966 C CA . VAL B 1 197 ? 0.658 -19.562 -20.844 1 96.62 197 VAL B CA 1
ATOM 4967 C C . VAL B 1 197 ? 0.962 -18.078 -20.938 1 96.62 197 VAL B C 1
ATOM 4969 O O . VAL B 1 197 ? 0.613 -17.422 -21.922 1 96.62 197 VAL B O 1
ATOM 4972 N N . TRP B 1 198 ? 1.688 -17.547 -20 1 97.38 198 TRP B N 1
ATOM 4973 C CA . TRP B 1 198 ? 1.948 -16.109 -19.938 1 97.38 198 TRP B CA 1
ATOM 4974 C C . TRP B 1 198 ? 3.111 -15.727 -20.844 1 97.38 198 TRP B C 1
ATOM 4976 O O . TRP B 1 198 ? 3.32 -14.547 -21.141 1 97.38 198 TRP B O 1
ATOM 4986 N N . SER B 1 199 ? 3.865 -16.688 -21.328 1 97.75 199 SER B N 1
ATOM 4987 C CA . SER B 1 199 ? 5.09 -16.406 -22.078 1 97.75 199 SER B CA 1
ATOM 4988 C C . SER B 1 199 ? 4.777 -15.781 -23.438 1 97.75 199 SER B C 1
ATOM 4990 O O . SER B 1 199 ? 5.508 -14.906 -23.906 1 97.75 199 SER B O 1
ATOM 4992 N N . GLU B 1 200 ? 3.67 -16.188 -24.078 1 96.44 200 GLU B N 1
ATOM 4993 C CA . GLU B 1 200 ? 3.367 -15.695 -25.406 1 96.44 200 GLU B CA 1
ATOM 4994 C C . GLU B 1 200 ? 3.178 -14.18 -25.406 1 96.44 200 GLU B C 1
ATOM 4996 O O . GLU B 1 200 ? 3.773 -13.477 -26.234 1 96.44 200 GLU B O 1
ATOM 5001 N N . GLY B 1 201 ? 2.367 -13.695 -24.5 1 96.75 201 GLY B N 1
ATOM 5002 C CA . GLY B 1 201 ? 2.125 -12.258 -24.438 1 96.75 201 GLY B CA 1
ATOM 5003 C C . GLY B 1 201 ? 3.377 -11.461 -24.125 1 96.75 201 GLY B C 1
ATOM 5004 O O . GLY B 1 201 ? 3.604 -10.398 -24.719 1 96.75 201 GLY B O 1
ATOM 5005 N N . TRP B 1 202 ? 4.195 -11.93 -23.266 1 98.31 202 TRP B N 1
ATOM 5006 C CA . TRP B 1 202 ? 5.453 -11.258 -22.938 1 98.31 202 TRP B CA 1
ATOM 5007 C C . TRP B 1 202 ? 6.414 -11.305 -24.125 1 98.31 202 TRP B C 1
ATOM 5009 O O . TRP B 1 202 ? 7.086 -10.312 -24.422 1 98.31 202 TRP B O 1
ATOM 5019 N N . SER B 1 203 ? 6.418 -12.461 -24.781 1 97.75 203 SER B N 1
ATOM 5020 C CA . SER B 1 203 ? 7.293 -12.625 -25.938 1 97.75 203 SER B CA 1
ATOM 5021 C C . SER B 1 203 ? 6.965 -11.617 -27.031 1 97.75 203 SER B C 1
ATOM 5023 O O . SER B 1 203 ? 7.867 -11.039 -27.641 1 97.75 203 SER B O 1
ATOM 5025 N N . GLN B 1 204 ? 5.711 -11.422 -27.234 1 96.25 204 GLN B N 1
ATOM 5026 C CA . GLN B 1 204 ? 5.27 -10.469 -28.25 1 96.25 204 GLN B CA 1
ATOM 5027 C C . GLN B 1 204 ? 5.703 -9.047 -27.891 1 96.25 204 GLN B C 1
ATOM 5029 O O . GLN B 1 204 ? 5.82 -8.195 -28.781 1 96.25 204 GLN B O 1
ATOM 5034 N N . LYS B 1 205 ? 6.016 -8.812 -26.656 1 96.75 205 LYS B N 1
ATOM 5035 C CA . LYS B 1 205 ? 6.48 -7.508 -26.203 1 96.75 205 LYS B CA 1
ATOM 5036 C C . LYS B 1 205 ? 7.996 -7.496 -26.016 1 96.75 205 LYS B C 1
ATOM 5038 O O . LYS B 1 205 ? 8.547 -6.57 -25.422 1 96.75 205 LYS B O 1
ATOM 5043 N N . LYS B 1 206 ? 8.641 -8.586 -26.469 1 97.31 206 LYS B N 1
ATOM 5044 C CA . LYS B 1 206 ? 10.086 -8.742 -26.422 1 97.31 206 LYS B CA 1
ATOM 5045 C C . LYS B 1 206 ? 10.594 -8.828 -24.984 1 97.31 206 LYS B C 1
ATOM 5047 O O . LYS B 1 206 ? 11.633 -8.258 -24.641 1 97.31 206 LYS B O 1
ATOM 5052 N N . VAL B 1 207 ? 9.82 -9.438 -24.188 1 98.69 207 VAL B N 1
ATOM 5053 C CA . VAL B 1 207 ? 10.203 -9.703 -22.812 1 98.69 207 VAL B CA 1
ATOM 5054 C C . VAL B 1 207 ? 10.422 -11.203 -22.609 1 98.69 207 VAL B C 1
ATOM 5056 O O . VAL B 1 207 ? 9.57 -12.016 -23 1 98.69 207 VAL B O 1
ATOM 5059 N N . ALA B 1 208 ? 11.547 -11.602 -22.062 1 98.88 208 ALA B N 1
ATOM 5060 C CA . ALA B 1 208 ? 11.852 -12.992 -21.75 1 98.88 208 ALA B CA 1
ATOM 5061 C C . ALA B 1 208 ? 11.125 -13.438 -20.484 1 98.88 208 ALA B C 1
ATOM 5063 O O . ALA B 1 208 ? 10.734 -12.609 -19.656 1 98.88 208 ALA B O 1
ATOM 5064 N N . THR B 1 209 ? 10.945 -14.75 -20.391 1 98.88 209 THR B N 1
ATOM 5065 C CA . THR B 1 209 ? 10.328 -15.273 -19.172 1 98.88 209 THR B CA 1
ATOM 5066 C C . THR B 1 209 ? 11.102 -16.484 -18.656 1 98.88 209 THR B C 1
ATOM 5068 O O . THR B 1 209 ? 11.664 -17.25 -19.438 1 98.88 209 THR B O 1
ATOM 5071 N N . ILE B 1 210 ? 11.172 -16.578 -17.375 1 98.94 210 ILE B N 1
ATOM 5072 C CA . ILE B 1 210 ? 11.547 -17.781 -16.656 1 98.94 210 ILE B CA 1
ATOM 5073 C C . ILE B 1 210 ? 10.383 -18.234 -15.781 1 98.94 210 ILE B C 1
ATOM 5075 O O . ILE B 1 210 ? 9.75 -17.422 -15.102 1 98.94 210 ILE B O 1
ATOM 5079 N N . ILE B 1 211 ? 10.078 -19.5 -15.836 1 98.88 211 ILE B N 1
ATOM 5080 C CA . ILE B 1 211 ? 8.984 -20.031 -15.031 1 98.88 211 ILE B CA 1
ATOM 5081 C C . ILE B 1 211 ? 9.492 -21.219 -14.211 1 98.88 211 ILE B C 1
ATOM 5083 O O . ILE B 1 211 ? 10.078 -22.156 -14.758 1 98.88 211 ILE B O 1
ATOM 5087 N N . LEU B 1 212 ? 9.281 -21.188 -12.922 1 98.56 212 LEU B N 1
ATOM 5088 C CA . LEU B 1 212 ? 9.734 -22.281 -12.07 1 98.56 212 LEU B CA 1
ATOM 5089 C C . LEU B 1 212 ? 8.836 -22.422 -10.852 1 98.56 212 LEU B C 1
ATOM 5091 O O . LEU B 1 212 ? 7.973 -21.578 -10.602 1 98.56 212 LEU B O 1
ATOM 5095 N N . GLU B 1 213 ? 9.008 -23.516 -10.148 1 98.75 213 GLU B N 1
ATOM 5096 C CA . GLU B 1 213 ? 8.141 -23.906 -9.031 1 98.75 213 GLU B CA 1
ATOM 5097 C C . GLU B 1 213 ? 8.742 -23.469 -7.695 1 98.75 213 GLU B C 1
ATOM 5099 O O . GLU B 1 213 ? 9.945 -23.188 -7.605 1 98.75 213 GLU B O 1
ATOM 5104 N N . ILE B 1 214 ? 7.914 -23.406 -6.715 1 98.69 214 ILE B N 1
ATOM 5105 C CA . ILE B 1 214 ? 8.297 -23.094 -5.34 1 98.69 214 ILE B CA 1
ATOM 5106 C C . ILE B 1 214 ? 8.641 -24.391 -4.602 1 98.69 214 ILE B C 1
ATOM 5108 O O . ILE B 1 214 ? 8.289 -25.484 -5.051 1 98.69 214 ILE B O 1
ATOM 5112 N N . PRO B 1 215 ? 9.297 -24.281 -3.424 1 98.62 215 PRO B N 1
ATOM 5113 C CA . PRO B 1 215 ? 9.672 -25.469 -2.664 1 98.62 215 PRO B CA 1
ATOM 5114 C C . PRO B 1 215 ? 8.477 -26.375 -2.375 1 98.62 215 PRO B C 1
ATOM 5116 O O . PRO B 1 215 ? 7.414 -25.906 -1.965 1 98.62 215 PRO B O 1
ATOM 5119 N N . GLY B 1 216 ? 8.727 -27.641 -2.627 1 98.44 216 GLY B N 1
ATOM 5120 C CA . GLY B 1 216 ? 7.703 -28.625 -2.314 1 98.44 216 GLY B CA 1
ATOM 5121 C C . GLY B 1 216 ? 6.734 -28.859 -3.455 1 98.44 216 GLY B C 1
ATOM 5122 O O . GLY B 1 216 ? 5.844 -29.719 -3.354 1 98.44 216 GLY B O 1
ATOM 5123 N N . THR B 1 217 ? 6.891 -28.141 -4.574 1 98.5 217 THR B N 1
ATOM 5124 C CA . THR B 1 217 ? 6.016 -28.328 -5.727 1 98.5 217 THR B CA 1
ATOM 5125 C C . THR B 1 217 ? 6.832 -28.656 -6.977 1 98.5 217 THR B C 1
ATOM 5127 O O . THR B 1 217 ? 7.988 -28.25 -7.086 1 98.5 217 THR B O 1
ATOM 5130 N N . GLY B 1 218 ? 6.18 -29.406 -7.855 1 97.88 218 GLY B N 1
ATOM 5131 C CA . GLY B 1 218 ? 6.82 -29.75 -9.117 1 97.88 218 GLY B CA 1
ATOM 5132 C C . GLY B 1 218 ? 8.203 -30.328 -8.945 1 97.88 218 GLY B C 1
ATOM 5133 O O . GLY B 1 218 ? 8.383 -31.312 -8.211 1 97.88 218 GLY B O 1
ATOM 5134 N N . ASP B 1 219 ? 9.18 -29.641 -9.609 1 98 219 ASP B N 1
ATOM 5135 C CA . ASP B 1 219 ? 10.531 -30.188 -9.617 1 98 219 ASP B CA 1
ATOM 5136 C C . ASP B 1 219 ? 11.484 -29.281 -8.836 1 98 219 ASP B C 1
ATOM 5138 O O . ASP B 1 219 ? 12.703 -29.312 -9.062 1 98 219 ASP B O 1
ATOM 5142 N N . SER B 1 220 ? 10.93 -28.406 -8 1 98.75 220 SER B N 1
ATOM 5143 C CA . SER B 1 220 ? 11.805 -27.578 -7.188 1 98.75 220 SER B CA 1
ATOM 5144 C C . SER B 1 220 ? 12.758 -28.422 -6.352 1 98.75 220 SER B C 1
ATOM 5146 O O . SER B 1 220 ? 12.336 -29.359 -5.688 1 98.75 220 SER B O 1
ATOM 5148 N N . PRO B 1 221 ? 14.031 -28.047 -6.332 1 98.69 221 PRO B N 1
ATOM 5149 C CA . PRO B 1 221 ? 15 -28.828 -5.551 1 98.69 221 PRO B CA 1
ATOM 5150 C C . PRO B 1 221 ? 15.031 -28.406 -4.082 1 98.69 221 PRO B C 1
ATOM 5152 O O . PRO B 1 221 ? 15.664 -29.094 -3.262 1 98.69 221 PRO B O 1
ATOM 5155 N N . ALA B 1 222 ? 14.461 -27.344 -3.705 1 98.81 222 ALA B N 1
ATOM 5156 C CA . ALA B 1 222 ? 14.562 -26.797 -2.355 1 98.81 222 ALA B CA 1
ATOM 5157 C C . ALA B 1 222 ? 13.844 -27.672 -1.345 1 98.81 222 ALA B C 1
ATOM 5159 O O . ALA B 1 222 ? 12.719 -28.109 -1.585 1 98.81 222 ALA B O 1
ATOM 5160 N N . ASP B 1 223 ? 14.477 -27.906 -0.223 1 98.56 223 ASP B N 1
ATOM 5161 C CA . ASP B 1 223 ? 13.875 -28.688 0.856 1 98.56 223 ASP B CA 1
ATOM 5162 C C . ASP B 1 223 ? 12.633 -27.984 1.409 1 98.56 223 ASP B C 1
ATOM 5164 O O . ASP B 1 223 ? 12.734 -26.922 2.027 1 98.56 223 ASP B O 1
ATOM 5168 N N . PRO B 1 224 ? 11.5 -28.609 1.24 1 98.06 224 PRO B N 1
ATOM 5169 C CA . PRO B 1 224 ? 10.281 -27.906 1.636 1 98.06 224 PRO B CA 1
ATOM 5170 C C . PRO B 1 224 ? 10.164 -27.719 3.148 1 98.06 224 PRO B C 1
ATOM 5172 O O . PRO B 1 224 ? 9.422 -26.859 3.613 1 98.06 224 PRO B O 1
ATOM 5175 N N . SER B 1 225 ? 10.891 -28.453 3.908 1 97.5 225 SER B N 1
ATOM 5176 C CA . SER B 1 225 ? 10.773 -28.375 5.359 1 97.5 225 SER B CA 1
ATOM 5177 C C . SER B 1 225 ? 11.711 -27.328 5.941 1 97.5 225 SER B C 1
ATOM 5179 O O . SER B 1 225 ? 11.602 -26.969 7.117 1 97.5 225 SER B O 1
ATOM 5181 N N . ASP B 1 226 ? 12.625 -26.844 5.145 1 98.06 226 ASP B N 1
ATOM 5182 C CA . ASP B 1 226 ? 13.578 -25.812 5.555 1 98.06 226 ASP B CA 1
ATOM 5183 C C . ASP B 1 226 ? 13.109 -24.438 5.129 1 98.06 226 ASP B C 1
ATOM 5185 O O . ASP B 1 226 ? 13.148 -24.094 3.945 1 98.06 226 ASP B O 1
ATOM 5189 N N . PRO B 1 227 ? 12.75 -23.625 6.09 1 97.75 227 PRO B N 1
ATOM 5190 C CA . PRO B 1 227 ? 12.211 -22.297 5.746 1 97.75 227 PRO B CA 1
ATOM 5191 C C . PRO B 1 227 ? 13.211 -21.453 4.957 1 97.75 227 PRO B C 1
ATOM 5193 O O . PRO B 1 227 ? 12.812 -20.5 4.27 1 97.75 227 PRO B O 1
ATOM 5196 N N . THR B 1 228 ? 14.492 -21.734 4.949 1 97.88 228 THR B N 1
ATOM 5197 C CA . THR B 1 228 ? 15.5 -20.891 4.324 1 97.88 228 THR B CA 1
ATOM 5198 C C . THR B 1 228 ? 15.961 -21.484 2.996 1 97.88 228 THR B C 1
ATOM 5200 O O . THR B 1 228 ? 16.734 -20.859 2.271 1 97.88 228 THR B O 1
ATOM 5203 N N . SER B 1 229 ? 15.469 -22.641 2.623 1 98.62 229 SER B N 1
ATOM 5204 C CA . SER B 1 229 ? 15.898 -23.328 1.41 1 98.62 229 SER B CA 1
ATOM 5205 C C . SER B 1 229 ? 15.609 -22.484 0.169 1 98.62 229 SER B C 1
ATOM 5207 O O . SER B 1 229 ? 16.375 -22.531 -0.804 1 98.62 229 SER B O 1
ATOM 5209 N N . PRO B 1 230 ? 14.492 -21.719 0.135 1 98.38 230 PRO B N 1
ATOM 5210 C CA . PRO B 1 230 ? 14.234 -20.906 -1.059 1 98.38 230 PRO B CA 1
ATOM 5211 C C . PRO B 1 230 ? 15.375 -19.953 -1.387 1 98.38 230 PRO B C 1
ATOM 5213 O O . PRO B 1 230 ? 15.648 -19.688 -2.561 1 98.38 230 PRO B O 1
ATOM 5216 N N . GLU B 1 231 ? 16.047 -19.391 -0.385 1 98.62 231 GLU B N 1
ATOM 5217 C CA . GLU B 1 231 ? 17.156 -18.469 -0.621 1 98.62 231 GLU B CA 1
ATOM 5218 C C . GLU B 1 231 ? 18.25 -19.125 -1.458 1 98.62 231 GLU B C 1
ATOM 5220 O O . GLU B 1 231 ? 18.828 -18.484 -2.338 1 98.62 231 GLU B O 1
ATOM 5225 N N . ARG B 1 232 ? 18.469 -20.391 -1.171 1 98.88 232 ARG B N 1
ATOM 5226 C CA . ARG B 1 232 ? 19.5 -21.125 -1.912 1 98.88 232 ARG B CA 1
ATOM 5227 C C . ARG B 1 232 ? 19.062 -21.359 -3.355 1 98.88 232 ARG B C 1
ATOM 5229 O O . ARG B 1 232 ? 19.859 -21.188 -4.281 1 98.88 232 ARG B O 1
ATOM 5236 N N . GLN B 1 233 ? 17.828 -21.719 -3.543 1 98.81 233 GLN B N 1
ATOM 5237 C CA . GLN B 1 233 ? 17.281 -21.891 -4.887 1 98.81 233 GLN B CA 1
ATOM 5238 C C . GLN B 1 233 ? 17.344 -20.594 -5.684 1 98.81 233 GLN B C 1
ATOM 5240 O O . GLN B 1 233 ? 17.766 -20.594 -6.844 1 98.81 233 GLN B O 1
ATOM 5245 N N . TRP B 1 234 ? 16.953 -19.438 -5.062 1 98.75 234 TRP B N 1
ATOM 5246 C CA . TRP B 1 234 ? 16.969 -18.141 -5.734 1 98.75 234 TRP B CA 1
ATOM 5247 C C . TRP B 1 234 ? 18.391 -17.719 -6.059 1 98.75 234 TRP B C 1
ATOM 5249 O O . TRP B 1 234 ? 18.672 -17.203 -7.145 1 98.75 234 TRP B O 1
ATOM 5259 N N . SER B 1 235 ? 19.281 -17.891 -5.086 1 98.88 235 SER B N 1
ATOM 5260 C CA . SER B 1 235 ? 20.688 -17.547 -5.336 1 98.88 235 SER B CA 1
ATOM 5261 C C . SER B 1 235 ? 21.234 -18.297 -6.543 1 98.88 235 SER B C 1
ATOM 5263 O O . SER B 1 235 ? 21.922 -17.719 -7.387 1 98.88 235 SER B O 1
ATOM 5265 N N . THR B 1 236 ? 20.906 -19.609 -6.621 1 98.94 236 THR B N 1
ATOM 5266 C CA . THR B 1 236 ? 21.328 -20.422 -7.758 1 98.94 236 THR B CA 1
ATOM 5267 C C . THR B 1 236 ? 20.75 -19.875 -9.062 1 98.94 236 THR B C 1
ATOM 5269 O O . THR B 1 236 ? 21.469 -19.75 -10.055 1 98.94 236 THR B O 1
ATOM 5272 N N . LEU B 1 237 ? 19.484 -19.562 -9.055 1 98.94 237 LEU B N 1
ATOM 5273 C CA . LEU B 1 237 ? 18.828 -19.031 -10.242 1 98.94 237 LEU B CA 1
ATOM 5274 C C . LEU B 1 237 ? 19.469 -17.703 -10.672 1 98.94 237 LEU B C 1
ATOM 5276 O O . LEU B 1 237 ? 19.766 -17.516 -11.852 1 98.94 237 LEU B O 1
ATOM 5280 N N . PHE B 1 238 ? 19.656 -16.766 -9.727 1 98.88 238 PHE B N 1
ATOM 5281 C CA . PHE B 1 238 ? 20.172 -15.445 -10.055 1 98.88 238 PHE B CA 1
ATOM 5282 C C . PHE B 1 238 ? 21.609 -15.531 -10.562 1 98.88 238 PHE B C 1
ATOM 5284 O O . PHE B 1 238 ? 22 -14.781 -11.453 1 98.88 238 PHE B O 1
ATOM 5291 N N . ASP B 1 239 ? 22.422 -16.469 -9.977 1 98.81 239 ASP B N 1
ATOM 5292 C CA . ASP B 1 239 ? 23.75 -16.703 -10.516 1 98.81 239 ASP B CA 1
ATOM 5293 C C . ASP B 1 239 ? 23.703 -17.047 -12.008 1 98.81 239 ASP B C 1
ATOM 5295 O O . ASP B 1 239 ? 24.484 -16.531 -12.797 1 98.81 239 ASP B O 1
ATOM 5299 N N . TRP B 1 240 ? 22.812 -17.875 -12.352 1 98.88 240 TRP B N 1
ATOM 5300 C CA . TRP B 1 240 ? 22.672 -18.281 -13.742 1 98.88 240 TRP B CA 1
ATOM 5301 C C . TRP B 1 240 ? 22.219 -17.125 -14.609 1 98.88 240 TRP B C 1
ATOM 5303 O O . TRP B 1 240 ? 22.75 -16.906 -15.703 1 98.88 240 TRP B O 1
ATOM 5313 N N . ILE B 1 241 ? 21.234 -16.344 -14.18 1 98.81 241 ILE B N 1
ATOM 5314 C CA . ILE B 1 241 ? 20.703 -15.219 -14.922 1 98.81 241 ILE B CA 1
ATOM 5315 C C . ILE B 1 241 ? 21.812 -14.211 -15.203 1 98.81 241 ILE B C 1
ATOM 5317 O O . ILE B 1 241 ? 21.906 -13.648 -16.297 1 98.81 241 ILE B O 1
ATOM 5321 N N . ASP B 1 242 ? 22.688 -13.992 -14.227 1 98.5 242 ASP B N 1
ATOM 5322 C CA . ASP B 1 242 ? 23.766 -13.023 -14.328 1 98.5 242 ASP B CA 1
ATOM 5323 C C . ASP B 1 242 ? 24.703 -13.367 -15.484 1 98.5 242 ASP B C 1
ATOM 5325 O O . ASP B 1 242 ? 25.406 -12.5 -16 1 98.5 242 ASP B O 1
ATOM 5329 N N . GLU B 1 243 ? 24.688 -14.578 -15.883 1 98.5 243 GLU B N 1
ATOM 5330 C CA . GLU B 1 243 ? 25.609 -15.047 -16.922 1 98.5 243 GLU B CA 1
ATOM 5331 C C . GLU B 1 243 ? 24.969 -14.961 -18.297 1 98.5 243 GLU B C 1
ATOM 5333 O O . GLU B 1 243 ? 25.609 -15.266 -19.312 1 98.5 243 GLU B O 1
ATOM 5338 N N . GLN B 1 244 ? 23.688 -14.484 -18.375 1 98.56 244 GLN B N 1
ATOM 5339 C CA . GLN B 1 244 ? 22.984 -14.422 -19.656 1 98.56 244 GLN B CA 1
ATOM 5340 C C . GLN B 1 244 ? 23.094 -13.031 -20.266 1 98.56 244 GLN B C 1
ATOM 5342 O O . GLN B 1 244 ? 22.375 -12.117 -19.875 1 98.56 244 GLN B O 1
ATOM 5347 N N . PRO B 1 245 ? 23.922 -12.828 -21.281 1 98.31 245 PRO B N 1
ATOM 5348 C CA . PRO B 1 245 ? 24.109 -11.484 -21.828 1 98.31 245 PRO B CA 1
ATOM 5349 C C . PRO B 1 245 ? 22.891 -11 -22.609 1 98.31 245 PRO B C 1
ATOM 5351 O O . PRO B 1 245 ? 22.766 -9.805 -22.891 1 98.31 245 PRO B O 1
ATOM 5354 N N . GLU B 1 246 ? 22.031 -11.922 -22.953 1 98.38 246 GLU B N 1
ATOM 5355 C CA . GLU B 1 246 ? 20.828 -11.555 -23.703 1 98.38 246 GLU B CA 1
ATOM 5356 C C . GLU B 1 246 ? 19.75 -11.008 -22.766 1 98.38 246 GLU B C 1
ATOM 5358 O O . GLU B 1 246 ? 18.688 -10.594 -23.219 1 98.38 246 GLU B O 1
ATOM 5363 N N . ILE B 1 247 ? 20.016 -11.016 -21.469 1 98.81 247 ILE B N 1
ATOM 5364 C CA . ILE B 1 247 ? 19.062 -10.469 -20.5 1 98.81 247 ILE B CA 1
ATOM 5365 C C . ILE B 1 247 ? 19.547 -9.094 -20.031 1 98.81 247 ILE B C 1
ATOM 5367 O O . ILE B 1 247 ? 20.719 -8.914 -19.688 1 98.81 247 ILE B O 1
ATOM 5371 N N . ASP B 1 248 ? 18.641 -8.148 -20.094 1 98.69 248 ASP B N 1
ATOM 5372 C CA . ASP B 1 248 ? 18.891 -6.828 -19.516 1 98.69 248 ASP B CA 1
ATOM 5373 C C . ASP B 1 248 ? 18.906 -6.891 -17.984 1 98.69 248 ASP B C 1
ATOM 5375 O O . ASP B 1 248 ? 17.859 -7.016 -17.359 1 98.69 248 ASP B O 1
ATOM 5379 N N . GLN B 1 249 ? 20.031 -6.766 -17.438 1 98.25 249 GLN B N 1
ATOM 5380 C CA . GLN B 1 249 ? 20.234 -7 -16 1 98.25 249 GLN B CA 1
ATOM 5381 C C . GLN B 1 249 ? 19.562 -5.91 -15.172 1 98.25 249 GLN B C 1
ATOM 5383 O O . GLN B 1 249 ? 19.375 -6.074 -13.961 1 98.25 249 GLN B O 1
ATOM 5388 N N . SER B 1 250 ? 19.234 -4.785 -15.766 1 97.56 250 SER B N 1
ATOM 5389 C CA . SER B 1 250 ? 18.641 -3.67 -15.031 1 97.56 250 SER B CA 1
ATOM 5390 C C . SER B 1 250 ? 17.109 -3.748 -15.047 1 97.56 250 SER B C 1
ATOM 5392 O O . SER B 1 250 ? 16.438 -3.035 -14.297 1 97.56 250 SER B O 1
ATOM 5394 N N . ARG B 1 251 ? 16.594 -4.582 -15.945 1 98.44 251 ARG B N 1
ATOM 5395 C CA . ARG B 1 251 ? 15.156 -4.719 -16.078 1 98.44 251 ARG B CA 1
ATOM 5396 C C . ARG B 1 251 ? 14.719 -6.16 -15.844 1 98.44 251 ARG B C 1
ATOM 5398 O O . ARG B 1 251 ? 14.367 -6.875 -16.781 1 98.44 251 ARG B O 1
ATOM 5405 N N . LYS B 1 252 ? 14.625 -6.66 -14.562 1 98.88 252 LYS B N 1
ATOM 5406 C CA . LYS B 1 252 ? 14.18 -7.977 -14.109 1 98.88 252 LYS B CA 1
ATOM 5407 C C . LYS B 1 252 ? 13.109 -7.859 -13.023 1 98.88 252 LYS B C 1
ATOM 5409 O O . LYS B 1 252 ? 13.211 -7.008 -12.141 1 98.88 252 LYS B O 1
ATOM 5414 N N . ALA B 1 253 ? 12.094 -8.625 -13.141 1 98.94 253 ALA B N 1
ATOM 5415 C CA . ALA B 1 253 ? 11.031 -8.625 -12.141 1 98.94 253 ALA B CA 1
ATOM 5416 C C . ALA B 1 253 ? 10.5 -10.039 -11.906 1 98.94 253 ALA B C 1
ATOM 5418 O O . ALA B 1 253 ? 10.781 -10.953 -12.695 1 98.94 253 ALA B O 1
ATOM 5419 N N . MET B 1 254 ? 9.867 -10.195 -10.812 1 98.94 254 MET B N 1
ATOM 5420 C CA . MET B 1 254 ? 9.195 -11.453 -10.5 1 98.94 254 MET B CA 1
ATOM 5421 C C . MET B 1 254 ? 7.688 -11.25 -10.359 1 98.94 254 MET B C 1
ATOM 5423 O O . MET B 1 254 ? 7.246 -10.266 -9.758 1 98.94 254 MET B O 1
ATOM 5427 N N . TRP B 1 255 ? 6.938 -12.047 -10.992 1 98.94 255 TRP B N 1
ATOM 5428 C CA . TRP B 1 255 ? 5.488 -12.164 -10.859 1 98.94 255 TRP B CA 1
ATOM 5429 C C . TRP B 1 255 ? 5.105 -13.508 -10.258 1 98.94 255 TRP B C 1
ATOM 5431 O O . TRP B 1 255 ? 5.125 -14.531 -10.945 1 98.94 255 TRP B O 1
ATOM 5441 N N . ALA B 1 256 ? 4.684 -13.484 -8.945 1 98.94 256 ALA B N 1
ATOM 5442 C CA . ALA B 1 256 ? 4.477 -14.734 -8.211 1 98.94 256 ALA B CA 1
ATOM 5443 C C . ALA B 1 256 ? 2.994 -14.984 -7.965 1 98.94 256 ALA B C 1
ATOM 5445 O O . ALA B 1 256 ? 2.26 -14.07 -7.574 1 98.94 256 ALA B O 1
ATOM 5446 N N . PHE B 1 257 ? 2.576 -16.188 -8.141 1 98.75 257 PHE B N 1
ATOM 5447 C CA . PHE B 1 257 ? 1.165 -16.562 -8.102 1 98.75 257 PHE B CA 1
ATOM 5448 C C . PHE B 1 257 ? 0.841 -17.312 -6.816 1 98.75 257 PHE B C 1
ATOM 5450 O O . PHE B 1 257 ? 1.529 -18.266 -6.461 1 98.75 257 PHE B O 1
ATOM 5457 N N . SER B 1 258 ? -0.249 -16.875 -6.102 1 98.56 258 SER B N 1
ATOM 5458 C CA . SER B 1 258 ? -0.814 -17.625 -4.984 1 98.56 258 SER B CA 1
ATOM 5459 C C . SER B 1 258 ? 0.248 -17.938 -3.938 1 98.56 258 SER B C 1
ATOM 5461 O O . SER B 1 258 ? 0.948 -17.047 -3.463 1 98.56 258 SER B O 1
ATOM 5463 N N . THR B 1 259 ? 0.491 -19.266 -3.652 1 98.75 259 THR B N 1
ATOM 5464 C CA . THR B 1 259 ? 1.494 -19.641 -2.662 1 98.75 259 THR B CA 1
ATOM 5465 C C . THR B 1 259 ? 2.861 -19.078 -3.033 1 98.75 259 THR B C 1
ATOM 5467 O O . THR B 1 259 ? 3.682 -18.797 -2.158 1 98.75 259 THR B O 1
ATOM 5470 N N . GLY B 1 260 ? 3.064 -18.875 -4.293 1 98.81 260 GLY B N 1
ATOM 5471 C CA . GLY B 1 260 ? 4.293 -18.234 -4.727 1 98.81 260 GLY B CA 1
ATOM 5472 C C . GLY B 1 260 ? 4.453 -16.828 -4.172 1 98.81 260 GLY B C 1
ATOM 5473 O O . GLY B 1 260 ? 5.574 -16.328 -4.043 1 98.81 260 GLY B O 1
ATOM 5474 N N . GLY B 1 261 ? 3.32 -16.203 -3.896 1 98.88 261 GLY B N 1
ATOM 5475 C CA . GLY B 1 261 ? 3.363 -14.875 -3.295 1 98.88 261 GLY B CA 1
ATOM 5476 C C . GLY B 1 261 ? 4.07 -14.852 -1.953 1 98.88 261 GLY B C 1
ATOM 5477 O O . GLY B 1 261 ? 4.746 -13.875 -1.619 1 98.88 261 GLY B O 1
ATOM 5478 N N . TYR B 1 262 ? 3.914 -15.898 -1.157 1 98.88 262 TYR B N 1
ATOM 5479 C CA . TYR B 1 262 ? 4.668 -16.047 0.083 1 98.88 262 TYR B CA 1
ATOM 5480 C C . TYR B 1 262 ? 6.168 -15.984 -0.177 1 98.88 262 TYR B C 1
ATOM 5482 O O . TYR B 1 262 ? 6.891 -15.258 0.51 1 98.88 262 TYR B O 1
ATOM 5490 N N . TYR B 1 263 ? 6.57 -16.641 -1.154 1 98.88 263 TYR B N 1
ATOM 5491 C CA . TYR B 1 263 ? 7.992 -16.734 -1.463 1 98.88 263 TYR B CA 1
ATOM 5492 C C . TYR B 1 263 ? 8.484 -15.445 -2.125 1 98.88 263 TYR B C 1
ATOM 5494 O O . TYR B 1 263 ? 9.641 -15.055 -1.952 1 98.88 263 TYR B O 1
ATOM 5502 N N . ALA B 1 264 ? 7.617 -14.828 -2.854 1 98.88 264 ALA B N 1
ATOM 5503 C CA . ALA B 1 264 ? 7.953 -13.531 -3.432 1 98.88 264 ALA B CA 1
ATOM 5504 C C . ALA B 1 264 ? 8.203 -12.492 -2.34 1 98.88 264 ALA B C 1
ATOM 5506 O O . ALA B 1 264 ? 9.164 -11.719 -2.422 1 98.88 264 ALA B O 1
ATOM 5507 N N . ILE B 1 265 ? 7.305 -12.453 -1.343 1 98.88 265 ILE B N 1
ATOM 5508 C CA . ILE B 1 265 ? 7.484 -11.523 -0.23 1 98.88 265 ILE B CA 1
ATOM 5509 C C . ILE B 1 265 ? 8.812 -11.805 0.465 1 98.88 265 ILE B C 1
ATOM 5511 O O . ILE B 1 265 ? 9.578 -10.883 0.752 1 98.88 265 ILE B O 1
ATOM 5515 N N . ARG B 1 266 ? 9.102 -13.047 0.725 1 98.88 266 ARG B N 1
ATOM 5516 C CA . ARG B 1 266 ? 10.367 -13.422 1.344 1 98.88 266 ARG B CA 1
ATOM 5517 C C . ARG B 1 266 ? 11.547 -12.992 0.482 1 98.88 266 ARG B C 1
ATOM 5519 O O . ARG B 1 266 ? 12.492 -12.367 0.979 1 98.88 266 ARG B O 1
ATOM 5526 N N . LEU B 1 267 ? 11.484 -13.273 -0.803 1 98.81 267 LEU B N 1
ATOM 5527 C CA . LEU B 1 267 ? 12.562 -12.953 -1.738 1 98.81 267 LEU B CA 1
ATOM 5528 C C . LEU B 1 267 ? 12.797 -11.445 -1.795 1 98.81 267 LEU B C 1
ATOM 5530 O O . LEU B 1 267 ? 13.938 -10.992 -1.837 1 98.81 267 LEU B O 1
ATOM 5534 N N . ALA B 1 268 ? 11.734 -10.664 -1.827 1 98.81 268 ALA B N 1
ATOM 5535 C CA . ALA B 1 268 ? 11.852 -9.211 -1.907 1 98.81 268 ALA B CA 1
ATOM 5536 C C . ALA B 1 268 ? 12.703 -8.664 -0.768 1 98.81 268 ALA B C 1
ATOM 5538 O O . ALA B 1 268 ? 13.344 -7.621 -0.911 1 98.81 268 ALA B O 1
ATOM 5539 N N . HIS B 1 269 ? 12.703 -9.375 0.339 1 98.62 269 HIS B N 1
ATOM 5540 C CA . HIS B 1 269 ? 13.461 -8.938 1.509 1 98.62 269 HIS B CA 1
ATOM 5541 C C . HIS B 1 269 ? 14.844 -9.586 1.541 1 98.62 269 HIS B C 1
ATOM 5543 O O . HIS B 1 269 ? 15.828 -8.93 1.897 1 98.62 269 HIS B O 1
ATOM 5549 N N . THR B 1 270 ? 14.961 -10.828 1.116 1 98.5 270 THR B N 1
ATOM 5550 C CA . THR B 1 270 ? 16.203 -11.578 1.266 1 98.5 270 THR B CA 1
ATOM 5551 C C . THR B 1 270 ? 17.125 -11.344 0.071 1 98.5 270 THR B C 1
ATOM 5553 O O . THR B 1 270 ? 18.344 -11.508 0.177 1 98.5 270 THR B O 1
ATOM 5556 N N . HIS B 1 271 ? 16.578 -11.039 -1.048 1 98.62 271 HIS B N 1
ATOM 5557 C CA . HIS B 1 271 ? 17.312 -10.734 -2.271 1 98.62 271 HIS B CA 1
ATOM 5558 C C . HIS B 1 271 ? 16.938 -9.359 -2.812 1 98.62 271 HIS B C 1
ATOM 5560 O O . HIS B 1 271 ? 16.688 -9.203 -4.012 1 98.62 271 HIS B O 1
ATOM 5566 N N . ALA B 1 272 ? 16.938 -8.398 -1.963 1 97.69 272 ALA B N 1
ATOM 5567 C CA . ALA B 1 272 ? 16.312 -7.09 -2.15 1 97.69 272 ALA B CA 1
ATOM 5568 C C . ALA B 1 272 ? 16.906 -6.359 -3.35 1 97.69 272 ALA B C 1
ATOM 5570 O O . ALA B 1 272 ? 16.266 -5.5 -3.947 1 97.69 272 ALA B O 1
ATOM 5571 N N . HIS B 1 273 ? 18.125 -6.727 -3.852 1 97.06 273 HIS B N 1
ATOM 5572 C CA . HIS B 1 273 ? 18.797 -5.918 -4.859 1 97.06 273 HIS B CA 1
ATOM 5573 C C . HIS B 1 273 ? 18.922 -6.668 -6.184 1 97.06 273 HIS B C 1
ATOM 5575 O O . HIS B 1 273 ? 19.562 -6.191 -7.117 1 97.06 273 HIS B O 1
ATOM 5581 N N . ARG B 1 274 ? 18.219 -7.773 -6.266 1 98.44 274 ARG B N 1
ATOM 5582 C CA . ARG B 1 274 ? 18.406 -8.625 -7.438 1 98.44 274 ARG B CA 1
ATOM 5583 C C . ARG B 1 274 ? 17.375 -8.312 -8.516 1 98.44 274 ARG B C 1
ATOM 5585 O O . ARG B 1 274 ? 17.578 -8.641 -9.688 1 98.44 274 ARG B O 1
ATOM 5592 N N . LEU B 1 275 ? 16.297 -7.746 -8.117 1 98.75 275 LEU B N 1
ATOM 5593 C CA . LEU B 1 275 ? 15.203 -7.461 -9.039 1 98.75 275 LEU B CA 1
ATOM 5594 C C . LEU B 1 275 ? 14.781 -6 -8.945 1 98.75 275 LEU B C 1
ATOM 5596 O O . LEU B 1 275 ? 14.953 -5.363 -7.906 1 98.75 275 LEU B O 1
ATOM 5600 N N . SER B 1 276 ? 14.195 -5.488 -10.086 1 98.25 276 SER B N 1
ATOM 5601 C CA . SER B 1 276 ? 13.672 -4.125 -10.094 1 98.25 276 SER B CA 1
ATOM 5602 C C . SER B 1 276 ? 12.289 -4.062 -9.453 1 98.25 276 SER B C 1
ATOM 5604 O O . SER B 1 276 ? 11.852 -2.998 -9.008 1 98.25 276 SER B O 1
ATOM 5606 N N . GLY B 1 277 ? 11.617 -5.16 -9.406 1 98.75 277 GLY B N 1
ATOM 5607 C CA . GLY B 1 277 ? 10.281 -5.227 -8.828 1 98.75 277 GLY B CA 1
ATOM 5608 C C . GLY B 1 277 ? 9.812 -6.648 -8.578 1 98.75 277 GLY B C 1
ATOM 5609 O O . GLY B 1 277 ? 10.219 -7.574 -9.281 1 98.75 277 GLY B O 1
ATOM 5610 N N . VAL B 1 278 ? 8.984 -6.82 -7.613 1 98.94 278 VAL B N 1
ATOM 5611 C CA . VAL B 1 278 ? 8.406 -8.102 -7.227 1 98.94 278 VAL B CA 1
ATOM 5612 C C . VAL B 1 278 ? 6.902 -7.949 -7.02 1 98.94 278 VAL B C 1
ATOM 5614 O O . VAL B 1 278 ? 6.453 -6.996 -6.379 1 98.94 278 VAL B O 1
ATOM 5617 N N . VAL B 1 279 ? 6.117 -8.82 -7.613 1 98.94 279 VAL B N 1
ATOM 5618 C CA . VAL B 1 279 ? 4.672 -8.859 -7.418 1 98.94 279 VAL B CA 1
ATOM 5619 C C . VAL B 1 279 ? 4.285 -10.117 -6.645 1 98.94 279 VAL B C 1
ATOM 5621 O O . VAL B 1 279 ? 4.617 -11.227 -7.051 1 98.94 279 VAL B O 1
ATOM 5624 N N . ALA B 1 280 ? 3.668 -9.938 -5.555 1 98.94 280 ALA B N 1
ATOM 5625 C CA . ALA B 1 280 ? 3.027 -11.031 -4.828 1 98.94 280 ALA B CA 1
ATOM 5626 C C . ALA B 1 280 ? 1.522 -11.047 -5.082 1 98.94 280 ALA B C 1
ATOM 5628 O O . ALA B 1 280 ? 0.779 -10.25 -4.504 1 98.94 280 ALA B O 1
ATOM 5629 N N . LEU B 1 281 ? 1.074 -11.953 -5.91 1 98.94 281 LEU B N 1
ATOM 5630 C CA . LEU B 1 281 ? -0.338 -12.062 -6.262 1 98.94 281 LEU B CA 1
ATOM 5631 C C . LEU B 1 281 ? -1.008 -13.172 -5.457 1 98.94 281 LEU B C 1
ATOM 5633 O O . LEU B 1 281 ? -0.784 -14.359 -5.723 1 98.94 281 LEU B O 1
ATOM 5637 N N . GLY B 1 282 ? -1.748 -12.797 -4.438 1 98.62 282 GLY B N 1
ATOM 5638 C CA . GLY B 1 282 ? -2.578 -13.742 -3.711 1 98.62 282 GLY B CA 1
ATOM 5639 C C . GLY B 1 282 ? -1.798 -14.57 -2.711 1 98.62 282 GLY B C 1
ATOM 5640 O O . GLY B 1 282 ? -2.129 -15.734 -2.473 1 98.62 282 GLY B O 1
ATOM 5641 N N . GLY B 1 283 ? -0.732 -14.086 -2.152 1 97.88 283 GLY B N 1
ATOM 5642 C CA . GLY B 1 283 ? 0.097 -14.859 -1.238 1 97.88 283 GLY B CA 1
ATOM 5643 C C . GLY B 1 283 ? -0.218 -14.594 0.221 1 97.88 283 GLY B C 1
ATOM 5644 O O . GLY B 1 283 ? -1.354 -14.258 0.566 1 97.88 283 GLY B O 1
ATOM 5645 N N . GLY B 1 284 ? 0.687 -14.938 1.086 1 98.06 284 GLY B N 1
ATOM 5646 C CA . GLY B 1 284 ? 0.62 -14.742 2.525 1 98.06 284 GLY B CA 1
ATOM 5647 C C . GLY B 1 284 ? 1.984 -14.602 3.172 1 98.06 284 GLY B C 1
ATOM 5648 O O . GLY B 1 284 ? 3.008 -14.609 2.484 1 98.06 284 GLY B O 1
ATOM 5649 N N . CYS B 1 285 ? 1.96 -14.414 4.539 1 98.62 285 CYS B N 1
ATOM 5650 C CA . CYS B 1 285 ? 3.271 -14.234 5.148 1 98.62 285 CYS B CA 1
ATOM 5651 C C . CYS B 1 285 ? 3.262 -14.672 6.605 1 98.62 285 CYS B C 1
ATOM 5653 O O . CYS B 1 285 ? 4.32 -14.883 7.203 1 98.62 285 CYS B O 1
ATOM 5655 N N . HIS B 1 286 ? 2.08 -14.812 7.223 1 98.75 286 HIS B N 1
ATOM 5656 C CA . HIS B 1 286 ? 2.023 -15.07 8.656 1 98.75 286 HIS B CA 1
ATOM 5657 C C . HIS B 1 286 ? 0.737 -15.789 9.039 1 98.75 286 HIS B C 1
ATOM 5659 O O . HIS B 1 286 ? 0.774 -16.938 9.477 1 98.75 286 HIS B O 1
ATOM 5665 N N . TYR B 1 287 ? -0.439 -15.211 8.82 1 98.5 287 TYR B N 1
ATOM 5666 C CA . TYR B 1 287 ? -1.724 -15.742 9.258 1 98.5 287 TYR B CA 1
ATOM 5667 C C . TYR B 1 287 ? -2.123 -16.953 8.43 1 98.5 287 TYR B C 1
ATOM 5669 O O . TYR B 1 287 ? -2.941 -17.766 8.859 1 98.5 287 TYR B O 1
ATOM 5677 N N . MET B 1 288 ? -1.546 -17.078 7.254 1 98.56 288 MET B N 1
ATOM 5678 C CA . MET B 1 288 ? -1.789 -18.25 6.434 1 98.56 288 MET B CA 1
ATOM 5679 C C . MET B 1 288 ? -1.388 -19.531 7.176 1 98.56 288 MET B C 1
ATOM 5681 O O . MET B 1 288 ? -1.831 -20.625 6.824 1 98.56 288 MET B O 1
ATOM 5685 N N . PHE B 1 289 ? -0.526 -19.375 8.211 1 98.69 289 PHE B N 1
ATOM 5686 C CA . PHE B 1 289 ? -0.006 -20.516 8.953 1 98.69 289 PHE B CA 1
ATOM 5687 C C . PHE B 1 289 ? -0.727 -20.672 10.289 1 98.69 289 PHE B C 1
ATOM 5689 O O . PHE B 1 289 ? -0.385 -21.547 11.086 1 98.69 289 PHE B O 1
ATOM 5696 N N . ASP B 1 290 ? -1.649 -19.812 10.57 1 98.06 290 ASP B N 1
ATOM 5697 C CA . ASP B 1 290 ? -2.398 -19.844 11.82 1 98.06 290 ASP B CA 1
ATOM 5698 C C . ASP B 1 290 ? -3.23 -21.125 11.922 1 98.06 290 ASP B C 1
ATOM 5700 O O . ASP B 1 290 ? -3.965 -21.469 10.992 1 98.06 290 ASP B O 1
ATOM 5704 N N . PRO B 1 291 ? -3.154 -21.766 13.094 1 97.88 291 PRO B N 1
ATOM 5705 C CA . PRO B 1 291 ? -3.904 -23.016 13.234 1 97.88 291 PRO B CA 1
ATOM 5706 C C . PRO B 1 291 ? -5.406 -22.828 13.031 1 97.88 291 PRO B C 1
ATOM 5708 O O . PRO B 1 291 ? -6.078 -23.734 12.508 1 97.88 291 PRO B O 1
ATOM 5711 N N . GLU B 1 292 ? -5.926 -21.734 13.492 1 96.69 292 GLU B N 1
ATOM 5712 C CA . GLU B 1 292 ? -7.348 -21.484 13.281 1 96.69 292 GLU B CA 1
ATOM 5713 C C . GLU B 1 292 ? -7.676 -21.391 11.789 1 96.69 292 GLU B C 1
ATOM 5715 O O . GLU B 1 292 ? -8.664 -21.953 11.328 1 96.69 292 GLU B O 1
ATOM 5720 N N . TRP B 1 293 ? -6.906 -20.672 11.055 1 97.88 293 TRP B N 1
ATOM 5721 C CA . TRP B 1 293 ? -7.113 -20.562 9.617 1 97.88 293 TRP B CA 1
ATOM 5722 C C . TRP B 1 293 ? -7 -21.922 8.945 1 97.88 293 TRP B C 1
ATOM 5724 O O . TRP B 1 293 ? -7.902 -22.344 8.219 1 97.88 293 TRP B O 1
ATOM 5734 N N . LEU B 1 294 ? -5.902 -22.625 9.234 1 98.44 294 LEU B N 1
ATOM 5735 C CA . LEU B 1 294 ? -5.609 -23.922 8.602 1 98.44 294 LEU B CA 1
ATOM 5736 C C . LEU B 1 294 ? -6.699 -24.938 8.922 1 98.44 294 LEU B C 1
ATOM 5738 O O . LEU B 1 294 ? -6.934 -25.859 8.141 1 98.44 294 LEU B O 1
ATOM 5742 N N . SER B 1 295 ? -7.387 -24.75 10.016 1 97.62 295 SER B N 1
ATOM 5743 C CA . SER B 1 295 ? -8.422 -25.703 10.438 1 97.62 295 SER B CA 1
ATOM 5744 C C . SER B 1 295 ? -9.703 -25.5 9.633 1 97.62 295 SER B C 1
ATOM 5746 O O . SER B 1 295 ? -10.594 -26.344 9.656 1 97.62 295 SER B O 1
ATOM 5748 N N . HIS B 1 296 ? -9.781 -24.406 8.867 1 97.38 296 HIS B N 1
ATOM 5749 C CA . HIS B 1 296 ? -11.047 -24.109 8.211 1 97.38 296 HIS B CA 1
ATOM 5750 C C . HIS B 1 296 ? -10.898 -24.141 6.695 1 97.38 296 HIS B C 1
ATOM 5752 O O . HIS B 1 296 ? -11.891 -24.297 5.973 1 97.38 296 HIS B O 1
ATOM 5758 N N . VAL B 1 297 ? -9.789 -24.047 6.117 1 97.62 297 VAL B N 1
ATOM 5759 C CA . VAL B 1 297 ? -9.594 -23.719 4.711 1 97.62 297 VAL B CA 1
ATOM 5760 C C . VAL B 1 297 ? -9.781 -24.969 3.857 1 97.62 297 VAL B C 1
ATOM 5762 O O . VAL B 1 297 ? -9.875 -24.891 2.629 1 97.62 297 VAL B O 1
ATOM 5765 N N . ASN B 1 298 ? -9.883 -26.156 4.438 1 97.31 298 ASN B N 1
ATOM 5766 C CA . ASN B 1 298 ? -10.109 -27.375 3.672 1 97.31 298 ASN B CA 1
ATOM 5767 C C . ASN B 1 298 ? -11.5 -27.391 3.045 1 97.31 298 ASN B C 1
ATOM 5769 O O . ASN B 1 298 ? -11.781 -28.219 2.168 1 97.31 298 ASN B O 1
ATOM 5773 N N . HIS B 1 299 ? -12.367 -26.531 3.441 1 95.88 299 HIS B N 1
ATOM 5774 C CA . HIS B 1 299 ? -13.742 -26.641 2.975 1 95.88 299 HIS B CA 1
ATOM 5775 C C . HIS B 1 299 ? -14.25 -25.312 2.434 1 95.88 299 HIS B C 1
ATOM 5777 O O . HIS B 1 299 ? -15.453 -25.062 2.398 1 95.88 299 HIS B O 1
ATOM 5783 N N . LEU B 1 300 ? -13.344 -24.453 2.152 1 97.62 300 LEU B N 1
ATOM 5784 C CA . LEU B 1 300 ? -13.711 -23.141 1.619 1 97.62 300 LEU B CA 1
ATOM 5785 C C . LEU B 1 300 ? -13.586 -23.125 0.099 1 97.62 300 LEU B C 1
ATOM 5787 O O . LEU B 1 300 ? -14.086 -24.016 -0.581 1 97.62 300 LEU B O 1
ATOM 5791 N N . GLU B 1 301 ? -13.016 -22.062 -0.498 1 97.62 301 GLU B N 1
ATOM 5792 C CA . GLU B 1 301 ? -13.18 -21.859 -1.935 1 97.62 301 GLU B CA 1
ATOM 5793 C C . GLU B 1 301 ? -12.281 -22.797 -2.732 1 97.62 301 GLU B C 1
ATOM 5795 O O . GLU B 1 301 ? -12.539 -23.078 -3.906 1 97.62 301 GLU B O 1
ATOM 5800 N N . TYR B 1 302 ? -11.148 -23.25 -2.182 1 98 302 TYR B N 1
ATOM 5801 C CA . TYR B 1 302 ? -10.25 -24.141 -2.904 1 98 302 TYR B CA 1
ATOM 5802 C C . TYR B 1 302 ? -10.953 -25.438 -3.285 1 98 302 TYR B C 1
ATOM 5804 O O . TYR B 1 302 ? -11.75 -25.969 -2.51 1 98 302 TYR B O 1
ATOM 5812 N N . PRO B 1 303 ? -10.688 -25.953 -4.445 1 97.62 303 PRO B N 1
ATOM 5813 C CA . PRO B 1 303 ? -11.477 -27.094 -4.949 1 97.62 303 PRO B CA 1
ATOM 5814 C C . PRO B 1 303 ? -11.336 -28.344 -4.078 1 97.62 303 PRO B C 1
ATOM 5816 O O . PRO B 1 303 ? -12.258 -29.156 -4.016 1 97.62 303 PRO B O 1
ATOM 5819 N N . PHE B 1 304 ? -10.203 -28.547 -3.484 1 97.56 304 PHE B N 1
ATOM 5820 C CA . PHE B 1 304 ? -9.93 -29.734 -2.688 1 97.56 304 PHE B CA 1
ATOM 5821 C C . PHE B 1 304 ? -9.438 -29.344 -1.298 1 97.56 304 PHE B C 1
ATOM 5823 O O . PHE B 1 304 ? -9.742 -28.266 -0.798 1 97.56 304 PHE B O 1
ATOM 5830 N N . ASP B 1 305 ? -8.828 -30.281 -0.591 1 97.44 305 ASP B N 1
ATOM 5831 C CA . ASP B 1 305 ? -8.352 -30.047 0.768 1 97.44 305 ASP B CA 1
ATOM 5832 C C . ASP B 1 305 ? -7.086 -29.188 0.763 1 97.44 305 ASP B C 1
ATOM 5834 O O . ASP B 1 305 ? -5.973 -29.719 0.726 1 97.44 305 ASP B O 1
ATOM 5838 N N . LEU B 1 306 ? -7.277 -27.953 0.967 1 98.19 306 LEU B N 1
ATOM 5839 C CA . LEU B 1 306 ? -6.188 -27 0.832 1 98.19 306 LEU B CA 1
ATOM 5840 C C . LEU B 1 306 ? -5.141 -27.203 1.921 1 98.19 306 LEU B C 1
ATOM 5842 O O . LEU B 1 306 ? -3.951 -27.359 1.625 1 98.19 306 LEU B O 1
ATOM 5846 N N . ALA B 1 307 ? -5.539 -27.234 3.178 1 98.5 307 ALA B N 1
ATOM 5847 C CA . ALA B 1 307 ? -4.602 -27.312 4.297 1 98.5 307 ALA B CA 1
ATOM 5848 C C . ALA B 1 307 ? -3.771 -28.594 4.223 1 98.5 307 ALA B C 1
ATOM 5850 O O . ALA B 1 307 ? -2.564 -28.578 4.48 1 98.5 307 ALA B O 1
ATOM 5851 N N . THR B 1 308 ? -4.426 -29.656 3.881 1 98.31 308 THR B N 1
ATOM 5852 C CA . THR B 1 308 ? -3.721 -30.922 3.742 1 98.31 308 THR B CA 1
ATOM 5853 C C . THR B 1 308 ? -2.719 -30.859 2.592 1 98.31 308 THR B C 1
ATOM 5855 O O . THR B 1 308 ? -1.618 -31.406 2.693 1 98.31 308 THR B O 1
ATOM 5858 N N . THR B 1 309 ? -3.139 -30.219 1.519 1 98.5 309 THR B N 1
ATOM 5859 C CA . THR B 1 309 ? -2.232 -30.047 0.388 1 98.5 309 THR B CA 1
ATOM 5860 C C . THR B 1 309 ? -1.039 -29.188 0.776 1 98.5 309 THR B C 1
ATOM 5862 O O . THR B 1 309 ? 0.097 -29.469 0.396 1 98.5 309 THR B O 1
ATOM 5865 N N . LEU B 1 310 ? -1.296 -28.156 1.531 1 98.75 310 LEU B N 1
ATOM 5866 C CA . LEU B 1 310 ? -0.222 -27.297 2.027 1 98.75 310 LEU B CA 1
ATOM 5867 C C . LEU B 1 310 ? 0.713 -28.078 2.943 1 98.75 310 LEU B C 1
ATOM 5869 O O . LEU B 1 310 ? 1.934 -27.906 2.883 1 98.75 310 LEU B O 1
ATOM 5873 N N . ALA B 1 311 ? 0.12 -28.922 3.801 1 98.69 311 ALA B N 1
ATOM 5874 C CA . ALA B 1 311 ? 0.946 -29.75 4.66 1 98.69 311 ALA B CA 1
ATOM 5875 C C . ALA B 1 311 ? 1.921 -30.594 3.838 1 98.69 311 ALA B C 1
ATOM 5877 O O . ALA B 1 311 ? 3.115 -30.641 4.141 1 98.69 311 ALA B O 1
ATOM 5878 N N . TYR B 1 312 ? 1.373 -31.203 2.799 1 98.19 312 TYR B N 1
ATOM 5879 C CA . TYR B 1 312 ? 2.207 -31.969 1.888 1 98.19 312 TYR B CA 1
ATOM 5880 C C . TYR B 1 312 ? 3.301 -31.109 1.277 1 98.19 312 TYR B C 1
ATOM 5882 O O . TYR B 1 312 ? 4.48 -31.453 1.326 1 98.19 312 TYR B O 1
ATOM 5890 N N . LYS B 1 313 ? 2.977 -29.984 0.815 1 98.31 313 LYS B N 1
ATOM 5891 C CA . LYS B 1 313 ? 3.887 -29.062 0.133 1 98.31 313 LYS B CA 1
ATOM 5892 C C . LYS B 1 313 ? 4.977 -28.562 1.078 1 98.31 313 LYS B C 1
ATOM 5894 O O . LYS B 1 313 ? 6.121 -28.375 0.664 1 98.31 313 LYS B O 1
ATOM 5899 N N . PHE B 1 314 ? 4.691 -28.359 2.32 1 98.56 314 PHE B N 1
ATOM 5900 C CA . PHE B 1 314 ? 5.633 -27.812 3.289 1 98.56 314 PHE B CA 1
ATOM 5901 C C . PHE B 1 314 ? 6.422 -28.922 3.967 1 98.56 314 PHE B C 1
ATOM 5903 O O . PHE B 1 314 ? 7.133 -28.672 4.945 1 98.56 314 PHE B O 1
ATOM 5910 N N . GLY B 1 315 ? 6.262 -30.156 3.584 1 97.94 315 GLY B N 1
ATOM 5911 C CA . GLY B 1 315 ? 7.148 -31.234 4 1 97.94 315 GLY B CA 1
ATOM 5912 C C . GLY B 1 315 ? 6.582 -32.062 5.133 1 97.94 315 GLY B C 1
ATOM 5913 O O . GLY B 1 315 ? 7.316 -32.812 5.781 1 97.94 315 GLY B O 1
ATOM 5914 N N . TYR B 1 316 ? 5.277 -32.031 5.293 1 98.12 316 TYR B N 1
ATOM 5915 C CA . TYR B 1 316 ? 4.688 -32.75 6.414 1 98.12 316 TYR B CA 1
ATOM 5916 C C . TYR B 1 316 ? 3.912 -33.969 5.922 1 98.12 316 TYR B C 1
ATOM 5918 O O . TYR B 1 316 ? 3.307 -34.688 6.719 1 98.12 316 TYR B O 1
ATOM 5926 N N . GLY B 1 317 ? 3.912 -34.219 4.672 1 96.44 317 GLY B N 1
ATOM 5927 C CA . GLY B 1 317 ? 3.139 -35.312 4.121 1 96.44 317 GLY B CA 1
ATOM 5928 C C . GLY B 1 317 ? 1.652 -35.219 4.402 1 96.44 317 GLY B C 1
ATOM 5929 O O . GLY B 1 317 ? 1.043 -34.156 4.133 1 96.44 317 GLY B O 1
ATOM 5930 N N . ASP B 1 318 ? 1.102 -36.188 5 1 95 318 ASP B N 1
ATOM 5931 C CA . ASP B 1 318 ? -0.337 -36.219 5.25 1 95 318 ASP B CA 1
ATOM 5932 C C . ASP B 1 318 ? -0.648 -35.844 6.699 1 95 318 ASP B C 1
ATOM 5934 O O . ASP B 1 318 ? -1.791 -35.969 7.145 1 95 318 ASP B O 1
ATOM 5938 N N . ASP B 1 319 ? 0.352 -35.344 7.406 1 97.94 319 ASP B N 1
ATOM 5939 C CA . ASP B 1 319 ? 0.164 -35.031 8.82 1 97.94 319 ASP B CA 1
ATOM 5940 C C . ASP B 1 319 ? -0.259 -33.562 9.008 1 97.94 319 ASP B C 1
ATOM 5942 O O . ASP B 1 319 ? 0.538 -32.75 9.445 1 97.94 319 ASP B O 1
ATOM 5946 N N . LEU B 1 320 ? -1.483 -33.344 8.797 1 98.06 320 LEU B N 1
ATOM 5947 C CA . LEU B 1 320 ? -2.033 -31.984 8.883 1 98.06 320 LEU B CA 1
ATOM 5948 C C . LEU B 1 320 ? -1.939 -31.453 10.305 1 98.06 320 LEU B C 1
ATOM 5950 O O . LEU B 1 320 ? -1.651 -30.266 10.516 1 98.06 320 LEU B O 1
ATOM 5954 N N . GLU B 1 321 ? -2.203 -32.312 11.289 1 98.56 321 GLU B N 1
ATOM 5955 C CA . GLU B 1 321 ? -2.186 -31.859 12.68 1 98.56 321 GLU B CA 1
ATOM 5956 C C . GLU B 1 321 ? -0.796 -31.375 13.086 1 98.56 321 GLU B C 1
ATOM 5958 O O . GLU B 1 321 ? -0.663 -30.359 13.766 1 98.56 321 GLU B O 1
ATOM 5963 N N . LYS B 1 322 ? 0.211 -32.125 12.68 1 98.62 322 LYS B N 1
ATOM 5964 C CA . LYS B 1 322 ? 1.574 -31.672 12.953 1 98.62 322 LYS B CA 1
ATOM 5965 C C . LYS B 1 322 ? 1.878 -30.359 12.242 1 98.62 322 LYS B C 1
ATOM 5967 O O . LYS B 1 322 ? 2.541 -29.484 12.805 1 98.62 322 LYS B O 1
ATOM 5972 N N . PHE B 1 323 ? 1.453 -30.266 11.055 1 98.69 323 PHE B N 1
ATOM 5973 C CA . PHE B 1 323 ? 1.652 -29.031 10.312 1 98.69 323 PHE B CA 1
ATOM 5974 C C . PHE B 1 323 ? 1.008 -27.859 11.039 1 98.69 323 PHE B C 1
ATOM 5976 O O . PHE B 1 323 ? 1.643 -26.812 11.234 1 98.69 323 PHE B O 1
ATOM 5983 N N . LYS B 1 324 ? -0.244 -27.969 11.422 1 98.69 324 LYS B N 1
ATOM 5984 C CA . LYS B 1 324 ? -0.938 -26.891 12.141 1 98.69 324 LYS B CA 1
ATOM 5985 C C . LYS B 1 324 ? -0.147 -26.453 13.367 1 98.69 324 LYS B C 1
ATOM 5987 O O . LYS B 1 324 ? -0.117 -25.266 13.695 1 98.69 324 LYS B O 1
ATOM 5992 N N . LYS B 1 325 ? 0.507 -27.359 14.008 1 98.44 325 LYS B N 1
ATOM 5993 C CA . LYS B 1 325 ? 1.25 -27.094 15.234 1 98.44 325 LYS B CA 1
ATOM 5994 C C . LYS B 1 325 ? 2.566 -26.375 14.93 1 98.44 325 LYS B C 1
ATOM 5996 O O . LYS B 1 325 ? 3.02 -25.547 15.719 1 98.44 325 LYS B O 1
ATOM 6001 N N . GLU B 1 326 ? 3.162 -26.688 13.742 1 98.56 326 GLU B N 1
ATOM 6002 C CA . GLU B 1 326 ? 4.543 -26.281 13.523 1 98.56 326 GLU B CA 1
ATOM 6003 C C . GLU B 1 326 ? 4.641 -25.234 12.414 1 98.56 326 GLU B C 1
ATOM 6005 O O . GLU B 1 326 ? 5.695 -24.641 12.203 1 98.56 326 GLU B O 1
ATOM 6010 N N . ALA B 1 327 ? 3.625 -24.984 11.695 1 98.44 327 ALA B N 1
ATOM 6011 C CA . ALA B 1 327 ? 3.646 -24.188 10.469 1 98.44 327 ALA B CA 1
ATOM 6012 C C . ALA B 1 327 ? 4.168 -22.781 10.742 1 98.44 327 ALA B C 1
ATOM 6014 O O . ALA B 1 327 ? 4.734 -22.141 9.852 1 98.44 327 ALA B O 1
ATOM 6015 N N . MET B 1 328 ? 4.039 -22.312 11.961 1 98.44 328 MET B N 1
ATOM 6016 C CA . MET B 1 328 ? 4.43 -20.938 12.305 1 98.44 328 MET B CA 1
ATOM 6017 C C . MET B 1 328 ? 5.938 -20.75 12.164 1 98.44 328 MET B C 1
ATOM 6019 O O . MET B 1 328 ? 6.43 -19.625 12.125 1 98.44 328 MET B O 1
ATOM 6023 N N . LYS B 1 329 ? 6.711 -21.781 12.078 1 98.38 329 LYS B N 1
ATOM 6024 C CA . LYS B 1 329 ? 8.141 -21.656 11.828 1 98.38 329 LYS B CA 1
ATOM 6025 C C . LYS B 1 329 ? 8.414 -21.016 10.469 1 98.38 329 LYS B C 1
ATOM 6027 O O . LYS B 1 329 ? 9.516 -20.516 10.219 1 98.38 329 LYS B O 1
ATOM 6032 N N . PHE B 1 330 ? 7.426 -21 9.562 1 98.81 330 PHE B N 1
ATOM 6033 C CA . PHE B 1 330 ? 7.562 -20.422 8.234 1 98.81 330 PHE B CA 1
ATOM 6034 C C . PHE B 1 330 ? 7.094 -18.969 8.234 1 98.81 330 PHE B C 1
ATOM 6036 O O . PHE B 1 330 ? 7.168 -18.297 7.207 1 98.81 330 PHE B O 1
ATOM 6043 N N . SER B 1 331 ? 6.598 -18.453 9.344 1 98.81 331 SER B N 1
ATOM 6044 C CA . SER B 1 331 ? 6.102 -17.078 9.445 1 98.81 331 SER B CA 1
ATOM 6045 C C . SER B 1 331 ? 7.207 -16.078 9.156 1 98.81 331 SER B C 1
ATOM 6047 O O . SER B 1 331 ? 8.258 -16.094 9.797 1 98.81 331 SER B O 1
ATOM 6049 N N . LEU B 1 332 ? 6.922 -15.164 8.242 1 98.81 332 LEU B N 1
ATOM 6050 C CA . LEU B 1 332 ? 7.895 -14.141 7.883 1 98.81 332 LEU B CA 1
ATOM 6051 C C . LEU B 1 332 ? 7.922 -13.023 8.922 1 98.81 332 LEU B C 1
ATOM 6053 O O . LEU B 1 332 ? 8.852 -12.219 8.953 1 98.81 332 LEU B O 1
ATOM 6057 N N . LEU B 1 333 ? 6.871 -12.891 9.703 1 98.56 333 LEU B N 1
ATOM 6058 C CA . LEU B 1 333 ? 6.906 -11.977 10.836 1 98.56 333 LEU B CA 1
ATOM 6059 C C . LEU B 1 333 ? 7.801 -12.516 11.945 1 98.56 333 LEU B C 1
ATOM 6061 O O . LEU B 1 333 ? 8.68 -11.805 12.438 1 98.56 333 LEU B O 1
ATOM 6065 N N . LYS B 1 334 ? 7.621 -13.789 12.312 1 98.44 334 LYS B N 1
ATOM 6066 C CA . LYS B 1 334 ? 8.32 -14.398 13.438 1 98.44 334 LYS B CA 1
ATOM 6067 C C . LYS B 1 334 ? 9.805 -14.562 13.141 1 98.44 334 LYS B C 1
ATOM 6069 O O . LYS B 1 334 ? 10.641 -14.453 14.039 1 98.44 334 LYS B O 1
ATOM 6074 N N . ASP B 1 335 ? 10.109 -14.867 11.867 1 98.06 335 ASP B N 1
ATOM 6075 C CA . ASP B 1 335 ? 11.516 -15.094 11.562 1 98.06 335 ASP B CA 1
ATOM 6076 C C . ASP B 1 335 ? 12.242 -13.781 11.297 1 98.06 335 ASP B C 1
ATOM 6078 O O . ASP B 1 335 ? 13.43 -13.773 10.961 1 98.06 335 ASP B O 1
ATOM 6082 N N . GLY B 1 336 ? 11.531 -12.617 11.312 1 98.19 336 GLY B N 1
ATOM 6083 C CA . GLY B 1 336 ? 12.141 -11.297 11.242 1 98.19 336 GLY B CA 1
ATOM 6084 C C . GLY B 1 336 ? 12.258 -10.773 9.82 1 98.19 336 GLY B C 1
ATOM 6085 O O . GLY B 1 336 ? 12.68 -9.633 9.609 1 98.19 336 GLY B O 1
ATOM 6086 N N . THR B 1 337 ? 11.852 -11.523 8.812 1 98.38 337 THR B N 1
ATOM 6087 C CA . THR B 1 337 ? 12.016 -11.156 7.406 1 98.38 337 THR B CA 1
ATOM 6088 C C . THR B 1 337 ? 11.234 -9.883 7.086 1 98.38 337 THR B C 1
ATOM 6090 O O . THR B 1 337 ? 11.773 -8.969 6.457 1 98.38 337 THR B O 1
ATOM 6093 N N . LEU B 1 338 ? 10.023 -9.773 7.555 1 97.75 338 LEU B N 1
ATOM 6094 C CA . LEU B 1 338 ? 9.156 -8.656 7.223 1 97.75 338 LEU B CA 1
ATOM 6095 C C . LEU B 1 338 ? 9.711 -7.352 7.789 1 97.75 338 LEU B C 1
ATOM 6097 O O . LEU B 1 338 ? 9.344 -6.266 7.336 1 97.75 338 LEU B O 1
ATOM 6101 N N . ASN B 1 339 ? 10.562 -7.387 8.766 1 97.06 339 ASN B N 1
ATOM 6102 C CA . ASN B 1 339 ? 11.055 -6.195 9.445 1 97.06 339 ASN B CA 1
ATOM 6103 C C . ASN B 1 339 ? 12.422 -5.77 8.914 1 97.06 339 ASN B C 1
ATOM 6105 O O . ASN B 1 339 ? 13.016 -4.812 9.406 1 97.06 339 ASN B O 1
ATOM 6109 N N . ARG B 1 340 ? 12.922 -6.531 7.957 1 96.12 340 ARG B N 1
ATOM 6110 C CA . ARG B 1 340 ? 14.188 -6.141 7.352 1 96.12 340 ARG B CA 1
ATOM 6111 C C . ARG B 1 340 ? 14.094 -4.754 6.73 1 96.12 340 ARG B C 1
ATOM 6113 O O . ARG B 1 340 ? 13.055 -4.375 6.195 1 96.12 340 ARG B O 1
ATOM 6120 N N . ALA B 1 341 ? 15.203 -4.023 6.746 1 90.81 341 ALA B N 1
ATOM 6121 C CA . ALA B 1 341 ? 15.234 -2.639 6.285 1 90.81 341 ALA B CA 1
ATOM 6122 C C . ALA B 1 341 ? 15.156 -2.562 4.762 1 90.81 341 ALA B C 1
ATOM 6124 O O . ALA B 1 341 ? 14.578 -1.621 4.211 1 90.81 341 ALA B O 1
ATOM 6125 N N . GLU B 1 342 ? 15.789 -3.576 4.141 1 94.69 342 GLU B N 1
ATOM 6126 C CA . GLU B 1 342 ? 15.836 -3.57 2.682 1 94.69 342 GLU B CA 1
ATOM 6127 C C . GLU B 1 342 ? 14.742 -4.457 2.092 1 94.69 342 GLU B C 1
ATOM 6129 O O . GLU B 1 342 ? 14.445 -5.523 2.631 1 94.69 342 GLU B O 1
ATOM 6134 N N . CYS B 1 343 ? 14.125 -4.016 1.079 1 97.56 343 CYS B N 1
ATOM 6135 C CA . CYS B 1 343 ? 13.07 -4.711 0.356 1 97.56 343 CYS B CA 1
ATOM 6136 C C . CYS B 1 343 ? 12.992 -4.238 -1.091 1 97.56 343 CYS B C 1
ATOM 6138 O O . CYS B 1 343 ? 13.039 -3.035 -1.357 1 97.56 343 CYS B O 1
ATOM 6140 N N . THR B 1 344 ? 13.023 -5.172 -1.996 1 98.19 344 THR B N 1
ATOM 6141 C CA . THR B 1 344 ? 12.75 -4.805 -3.381 1 98.19 344 THR B CA 1
ATOM 6142 C C . THR B 1 344 ? 11.406 -4.082 -3.492 1 98.19 344 THR B C 1
ATOM 6144 O O . THR B 1 344 ? 10.547 -4.23 -2.627 1 98.19 344 THR B O 1
ATOM 6147 N N . ARG B 1 345 ? 11.289 -3.17 -4.523 1 98 345 ARG B N 1
ATOM 6148 C CA . ARG B 1 345 ? 9.953 -2.645 -4.809 1 98 345 ARG B CA 1
ATOM 6149 C C . ARG B 1 345 ? 8.93 -3.771 -4.906 1 98 345 ARG B C 1
ATOM 6151 O O . ARG B 1 345 ? 8.992 -4.598 -5.816 1 98 345 ARG B O 1
ATOM 6158 N N . LEU B 1 346 ? 8.023 -3.863 -3.916 1 98.88 346 LEU B N 1
ATOM 6159 C CA . LEU B 1 346 ? 7.121 -4.992 -3.748 1 98.88 346 LEU B CA 1
ATOM 6160 C C . LEU B 1 346 ? 5.668 -4.559 -3.914 1 98.88 346 LEU B C 1
ATOM 6162 O O . LEU B 1 346 ? 5.199 -3.658 -3.211 1 98.88 346 LEU B O 1
ATOM 6166 N N . LEU B 1 347 ? 4.961 -5.125 -4.883 1 98.94 347 LEU B N 1
ATOM 6167 C CA . LEU B 1 347 ? 3.537 -4.891 -5.105 1 98.94 347 LEU B CA 1
ATOM 6168 C C . LEU B 1 347 ? 2.703 -6.047 -4.57 1 98.94 347 LEU B C 1
ATOM 6170 O O . LEU B 1 347 ? 2.887 -7.195 -4.988 1 98.94 347 LEU B O 1
ATOM 6174 N N . LEU B 1 348 ? 1.839 -5.762 -3.631 1 98.94 348 LEU B N 1
ATOM 6175 C CA . LEU B 1 348 ? 0.891 -6.711 -3.062 1 98.94 348 LEU B CA 1
ATOM 6176 C C . LEU B 1 348 ? -0.473 -6.586 -3.732 1 98.94 348 LEU B C 1
ATOM 6178 O O . LEU B 1 348 ? -1.092 -5.52 -3.695 1 98.94 348 LEU B O 1
ATOM 6182 N N . VAL B 1 349 ? -0.941 -7.648 -4.391 1 98.94 349 VAL B N 1
ATOM 6183 C CA . VAL B 1 349 ? -2.238 -7.656 -5.062 1 98.94 349 VAL B CA 1
ATOM 6184 C C . VAL B 1 349 ? -3.031 -8.891 -4.633 1 98.94 349 VAL B C 1
ATOM 6186 O O . VAL B 1 349 ? -2.5 -10 -4.613 1 98.94 349 VAL B O 1
ATOM 6189 N N . ASN B 1 350 ? -4.289 -8.727 -4.254 1 98.75 350 ASN B N 1
ATOM 6190 C CA . ASN B 1 350 ? -5.176 -9.82 -3.891 1 98.75 350 ASN B CA 1
ATOM 6191 C C . ASN B 1 350 ? -6.637 -9.383 -3.865 1 98.75 350 ASN B C 1
ATOM 6193 O O . ASN B 1 350 ? -6.926 -8.188 -3.867 1 98.75 350 ASN B O 1
ATOM 6197 N N . GLY B 1 351 ? -7.512 -10.383 -3.975 1 98.56 351 GLY B N 1
ATOM 6198 C CA . GLY B 1 351 ? -8.891 -10.094 -3.611 1 98.56 351 GLY B CA 1
ATOM 6199 C C . GLY B 1 351 ? -9.094 -9.961 -2.113 1 98.56 351 GLY B C 1
ATOM 6200 O O . GLY B 1 351 ? -8.484 -10.68 -1.328 1 98.56 351 GLY B O 1
ATOM 6201 N N . VAL B 1 352 ? -9.977 -9.07 -1.744 1 97.06 352 VAL B N 1
ATOM 6202 C CA . VAL B 1 352 ? -10.172 -8.781 -0.328 1 97.06 352 VAL B CA 1
ATOM 6203 C C . VAL B 1 352 ? -10.852 -9.961 0.356 1 97.06 352 VAL B C 1
ATOM 6205 O O . VAL B 1 352 ? -10.594 -10.234 1.531 1 97.06 352 VAL B O 1
ATOM 6208 N N . ASN B 1 353 ? -11.656 -10.742 -0.38 1 96.88 353 ASN B N 1
ATOM 6209 C CA . ASN B 1 353 ? -12.43 -11.836 0.195 1 96.88 353 ASN B CA 1
ATOM 6210 C C . ASN B 1 353 ? -11.773 -13.188 -0.054 1 96.88 353 ASN B C 1
ATOM 6212 O O . ASN B 1 353 ? -12.453 -14.211 -0.132 1 96.88 353 ASN B O 1
ATOM 6216 N N . ASP B 1 354 ? -10.531 -13.203 -0.181 1 97.81 354 ASP B N 1
ATOM 6217 C CA . ASP B 1 354 ? -9.766 -14.422 -0.442 1 97.81 354 ASP B CA 1
ATOM 6218 C C . ASP B 1 354 ? -10.016 -15.469 0.64 1 97.81 354 ASP B C 1
ATOM 6220 O O . ASP B 1 354 ? -9.891 -15.18 1.831 1 97.81 354 ASP B O 1
ATOM 6224 N N . GLU B 1 355 ? -10.336 -16.672 0.209 1 98.12 355 GLU B N 1
ATOM 6225 C CA . GLU B 1 355 ? -10.602 -17.766 1.135 1 98.12 355 GLU B CA 1
ATOM 6226 C C . GLU B 1 355 ? -9.5 -18.828 1.069 1 98.12 355 GLU B C 1
ATOM 6228 O O . GLU B 1 355 ? -9.648 -19.906 1.636 1 98.12 355 GLU B O 1
ATOM 6233 N N . ILE B 1 356 ? -8.414 -18.547 0.362 1 98.44 356 ILE B N 1
ATOM 6234 C CA . ILE B 1 356 ? -7.27 -19.438 0.28 1 98.44 356 ILE B CA 1
ATOM 6235 C C . ILE B 1 356 ? -6.156 -18.953 1.208 1 98.44 356 ILE B C 1
ATOM 6237 O O . ILE B 1 356 ? -5.648 -19.719 2.029 1 98.44 356 ILE B O 1
ATOM 6241 N N . PHE B 1 357 ? -5.793 -17.719 1.042 1 98.5 357 PHE B N 1
ATOM 6242 C CA . PHE B 1 357 ? -4.879 -17.047 1.953 1 98.5 357 PHE B CA 1
ATOM 6243 C C . PHE B 1 357 ? -5.492 -15.75 2.48 1 98.5 357 PHE B C 1
ATOM 6245 O O . PHE B 1 357 ? -6.027 -14.953 1.709 1 98.5 357 PHE B O 1
ATOM 6252 N N . PRO B 1 358 ? -5.418 -15.57 3.771 1 97.88 358 PRO B N 1
ATOM 6253 C CA . PRO B 1 358 ? -6.156 -14.445 4.344 1 97.88 358 PRO B CA 1
ATOM 6254 C C . PRO B 1 358 ? -5.574 -13.094 3.945 1 97.88 358 PRO B C 1
ATOM 6256 O O . PRO B 1 358 ? -4.359 -12.883 4.043 1 97.88 358 PRO B O 1
ATOM 6259 N N . ILE B 1 359 ? -6.418 -12.125 3.52 1 97.94 359 ILE B N 1
ATOM 6260 C CA . ILE B 1 359 ? -6.008 -10.773 3.152 1 97.94 359 ILE B CA 1
ATOM 6261 C C . ILE B 1 359 ? -5.289 -10.109 4.328 1 97.94 359 ILE B C 1
ATOM 6263 O O . ILE B 1 359 ? -4.508 -9.18 4.141 1 97.94 359 ILE B O 1
ATOM 6267 N N . ASP B 1 360 ? -5.48 -10.625 5.547 1 98.12 360 ASP B N 1
ATOM 6268 C CA . ASP B 1 360 ? -4.859 -10.172 6.785 1 98.12 360 ASP B CA 1
ATOM 6269 C C . ASP B 1 360 ? -3.338 -10.125 6.652 1 98.12 360 ASP B C 1
ATOM 6271 O O . ASP B 1 360 ? -2.688 -9.242 7.203 1 98.12 360 ASP B O 1
ATOM 6275 N N . ASP B 1 361 ? -2.832 -11.062 5.934 1 98.69 361 ASP B N 1
ATOM 6276 C CA . ASP B 1 361 ? -1.387 -11.148 5.75 1 98.69 361 ASP B CA 1
ATOM 6277 C C . ASP B 1 361 ? -0.863 -9.938 4.98 1 98.69 361 ASP B C 1
ATOM 6279 O O . ASP B 1 361 ? 0.214 -9.422 5.285 1 98.69 361 ASP B O 1
ATOM 6283 N N . TYR B 1 362 ? -1.556 -9.508 3.953 1 98.56 362 TYR B N 1
ATOM 6284 C CA . TYR B 1 362 ? -1.089 -8.367 3.172 1 98.56 362 TYR B CA 1
ATOM 6285 C C . TYR B 1 362 ? -1.219 -7.07 3.965 1 98.56 362 TYR B C 1
ATOM 6287 O O . TYR B 1 362 ? -0.352 -6.199 3.885 1 98.56 362 TYR B O 1
ATOM 6295 N N . TYR B 1 363 ? -2.297 -6.961 4.742 1 97.62 363 TYR B N 1
ATOM 6296 C CA . TYR B 1 363 ? -2.395 -5.816 5.641 1 97.62 363 TYR B CA 1
ATOM 6297 C C . TYR B 1 363 ? -1.261 -5.828 6.66 1 97.62 363 TYR B C 1
ATOM 6299 O O . TYR B 1 363 ? -0.708 -4.777 6.992 1 97.62 363 TYR B O 1
ATOM 6307 N N . LEU B 1 364 ? -0.926 -7.016 7.137 1 98 364 LEU B N 1
ATOM 6308 C CA . LEU B 1 364 ? 0.202 -7.156 8.047 1 98 364 LEU B CA 1
ATOM 6309 C C . LEU B 1 364 ? 1.496 -6.688 7.391 1 98 364 LEU B C 1
ATOM 6311 O O . LEU B 1 364 ? 2.318 -6.027 8.023 1 98 364 LEU B O 1
ATOM 6315 N N . CYS B 1 365 ? 1.702 -7.023 6.117 1 98.44 365 CYS B N 1
ATOM 6316 C CA . CYS B 1 365 ? 2.885 -6.59 5.383 1 98.44 365 CYS B CA 1
ATOM 6317 C C . CYS B 1 365 ? 3.01 -5.07 5.402 1 98.44 365 CYS B C 1
ATOM 6319 O O . CYS B 1 365 ? 4.113 -4.535 5.504 1 98.44 365 CYS B O 1
ATOM 6321 N N . LEU B 1 366 ? 1.912 -4.371 5.336 1 98.31 366 LEU B N 1
ATOM 6322 C CA . LEU B 1 366 ? 1.901 -2.914 5.273 1 98.31 366 LEU B CA 1
ATOM 6323 C C . LEU B 1 366 ? 2.217 -2.307 6.637 1 98.31 366 LEU B C 1
ATOM 6325 O O . LEU B 1 366 ? 2.359 -1.087 6.758 1 98.31 366 LEU B O 1
ATOM 6329 N N . GLN B 1 367 ? 2.342 -3.072 7.648 1 97.88 367 GLN B N 1
ATOM 6330 C CA . GLN B 1 367 ? 2.611 -2.586 9 1 97.88 367 GLN B CA 1
ATOM 6331 C C . GLN B 1 367 ? 4.055 -2.863 9.406 1 97.88 367 GLN B C 1
ATOM 6333 O O . GLN B 1 367 ? 4.457 -2.562 10.531 1 97.88 367 GLN B O 1
ATOM 6338 N N . HIS B 1 368 ? 4.867 -3.408 8.531 1 97.81 368 HIS B N 1
ATOM 6339 C CA . HIS B 1 368 ? 6.223 -3.818 8.875 1 97.81 368 HIS B CA 1
ATOM 6340 C C . HIS B 1 368 ? 7.219 -3.408 7.793 1 97.81 368 HIS B C 1
ATOM 6342 O O . HIS B 1 368 ? 6.891 -3.42 6.605 1 97.81 368 HIS B O 1
ATOM 6348 N N . GLY B 1 369 ? 8.414 -3.059 8.242 1 96.69 369 GLY B N 1
ATOM 6349 C CA . GLY B 1 369 ? 9.508 -2.787 7.32 1 96.69 369 GLY B CA 1
ATOM 6350 C C . GLY B 1 369 ? 9.328 -1.501 6.539 1 96.69 369 GLY B C 1
ATOM 6351 O O . GLY B 1 369 ? 8.836 -0.507 7.078 1 96.69 369 GLY B O 1
ATOM 6352 N N . SER B 1 370 ? 9.781 -1.507 5.324 1 96.5 370 SER B N 1
ATOM 6353 C CA . SER B 1 370 ? 9.672 -0.354 4.438 1 96.5 370 SER B CA 1
ATOM 6354 C C . SER B 1 370 ? 8.281 -0.264 3.816 1 96.5 370 SER B C 1
ATOM 6356 O O . SER B 1 370 ? 7.527 -1.237 3.83 1 96.5 370 SER B O 1
ATOM 6358 N N . PRO B 1 371 ? 7.961 0.903 3.307 1 98.06 371 PRO B N 1
ATOM 6359 C CA . PRO B 1 371 ? 6.699 1.012 2.576 1 98.06 371 PRO B CA 1
ATOM 6360 C C . PRO B 1 371 ? 6.609 0.041 1.4 1 98.06 371 PRO B C 1
ATOM 6362 O O . PRO B 1 371 ? 7.625 -0.261 0.768 1 98.06 371 PRO B O 1
ATOM 6365 N N . LYS B 1 372 ? 5.422 -0.501 1.159 1 98.44 372 LYS B N 1
ATOM 6366 C CA . LYS B 1 372 ? 5.148 -1.402 0.044 1 98.44 372 LYS B CA 1
ATOM 6367 C C . LYS B 1 372 ? 3.982 -0.894 -0.8 1 98.44 372 LYS B C 1
ATOM 6369 O O . LYS B 1 372 ? 3.152 -0.121 -0.318 1 98.44 372 LYS B O 1
ATOM 6374 N N . GLU B 1 373 ? 3.982 -1.272 -2.068 1 98.75 373 GLU B N 1
ATOM 6375 C CA . GLU B 1 373 ? 2.842 -0.962 -2.924 1 98.75 373 GLU B CA 1
ATOM 6376 C C . GLU B 1 373 ? 1.732 -1.997 -2.762 1 98.75 373 GLU B C 1
ATOM 6378 O O . GLU B 1 373 ? 2.006 -3.182 -2.553 1 98.75 373 GLU B O 1
ATOM 6383 N N . ALA B 1 374 ? 0.539 -1.539 -2.816 1 98.81 374 ALA B N 1
ATOM 6384 C CA . ALA B 1 374 ? -0.596 -2.453 -2.711 1 98.81 374 ALA B CA 1
ATOM 6385 C C . ALA B 1 374 ? -1.756 -1.988 -3.588 1 98.81 374 ALA B C 1
ATOM 6387 O O . ALA B 1 374 ? -1.936 -0.788 -3.807 1 98.81 374 ALA B O 1
ATOM 6388 N N . ARG B 1 375 ? -2.502 -2.834 -4.113 1 98.75 375 ARG B N 1
ATOM 6389 C CA . ARG B 1 375 ? -3.779 -2.633 -4.785 1 98.75 375 ARG B CA 1
ATOM 6390 C C . ARG B 1 375 ? -4.68 -3.854 -4.625 1 98.75 375 ARG B C 1
ATOM 6392 O O . ARG B 1 375 ? -4.488 -4.867 -5.301 1 98.75 375 ARG B O 1
ATOM 6399 N N . PHE B 1 376 ? -5.645 -3.752 -3.73 1 98.44 376 PHE B N 1
ATOM 6400 C CA . PHE B 1 376 ? -6.539 -4.859 -3.418 1 98.44 376 PHE B CA 1
ATOM 6401 C C . PHE B 1 376 ? -7.836 -4.75 -4.215 1 98.44 376 PHE B C 1
ATOM 6403 O O . PHE B 1 376 ? -8.289 -3.648 -4.523 1 98.44 376 PHE B O 1
ATOM 6410 N N . VAL B 1 377 ? -8.391 -5.867 -4.57 1 98.44 377 VAL B N 1
ATOM 6411 C CA . VAL B 1 377 ? -9.586 -5.906 -5.402 1 98.44 377 VAL B CA 1
ATOM 6412 C C . VAL B 1 377 ? -10.805 -6.223 -4.543 1 98.44 377 VAL B C 1
ATOM 6414 O O . VAL B 1 377 ? -10.992 -7.359 -4.105 1 98.44 377 VAL B O 1
ATOM 6417 N N . PRO B 1 378 ? -11.664 -5.242 -4.367 1 95.69 378 PRO B N 1
ATOM 6418 C CA . PRO B 1 378 ? -12.844 -5.477 -3.533 1 95.69 378 PRO B CA 1
ATOM 6419 C C . PRO B 1 378 ? -13.836 -6.445 -4.172 1 95.69 378 PRO B C 1
ATOM 6421 O O . PRO B 1 378 ? -14.016 -6.434 -5.395 1 95.69 378 PRO B O 1
ATOM 6424 N N . GLY B 1 379 ? -14.484 -7.215 -3.352 1 94.88 379 GLY B N 1
ATOM 6425 C CA . GLY B 1 379 ? -15.555 -8.094 -3.799 1 94.88 379 GLY B CA 1
ATOM 6426 C C . GLY B 1 379 ? -15.047 -9.32 -4.543 1 94.88 379 GLY B C 1
ATOM 6427 O O . GLY B 1 379 ? -15.836 -10.055 -5.137 1 94.88 379 GLY B O 1
ATOM 6428 N N . LYS B 1 380 ? -13.781 -9.469 -4.578 1 97.69 380 LYS B N 1
ATOM 6429 C CA . LYS B 1 380 ? -13.203 -10.625 -5.258 1 97.69 380 LYS B CA 1
ATOM 6430 C C . LYS B 1 380 ? -12.523 -11.562 -4.266 1 97.69 380 LYS B C 1
ATOM 6432 O O . LYS B 1 380 ? -12.117 -11.141 -3.18 1 97.69 380 LYS B O 1
ATOM 6437 N N . LYS B 1 381 ? -12.461 -12.781 -4.625 1 97.69 381 LYS B N 1
ATOM 6438 C CA . LYS B 1 381 ? -11.812 -13.812 -3.816 1 97.69 381 LYS B CA 1
ATOM 6439 C C . LYS B 1 381 ? -10.344 -13.961 -4.195 1 97.69 381 LYS B C 1
ATOM 6441 O O . LYS B 1 381 ? -9.664 -12.977 -4.48 1 97.69 381 LYS B O 1
ATOM 6446 N N . HIS B 1 382 ? -9.797 -15.172 -4.125 1 98.19 382 HIS B N 1
ATOM 6447 C CA . HIS B 1 382 ? -8.383 -15.469 -4.27 1 98.19 382 HIS B CA 1
ATOM 6448 C C . HIS B 1 382 ? -7.809 -14.82 -5.527 1 98.19 382 HIS B C 1
ATOM 6450 O O . HIS B 1 382 ? -8.375 -14.961 -6.613 1 98.19 382 HIS B O 1
ATOM 6456 N N . MET B 1 383 ? -6.695 -13.969 -5.332 1 98.38 383 MET B N 1
ATOM 6457 C CA . MET B 1 383 ? -5.848 -13.352 -6.352 1 98.38 383 MET B CA 1
ATOM 6458 C C . MET B 1 383 ? -6.574 -12.211 -7.043 1 98.38 383 MET B C 1
ATOM 6460 O O . MET B 1 383 ? -5.992 -11.516 -7.883 1 98.38 383 MET B O 1
ATOM 6464 N N . GLY B 1 384 ? -7.859 -12.023 -6.797 1 98.31 384 GLY B N 1
ATOM 6465 C CA . GLY B 1 384 ? -8.57 -10.852 -7.289 1 98.31 384 GLY B CA 1
ATOM 6466 C C . GLY B 1 384 ? -8.742 -10.844 -8.797 1 98.31 384 GLY B C 1
ATOM 6467 O O . GLY B 1 384 ? -8.82 -9.781 -9.414 1 98.31 384 GLY B O 1
ATOM 6468 N N . GLU B 1 385 ? -8.766 -11.984 -9.445 1 96.31 385 GLU B N 1
ATOM 6469 C CA . GLU B 1 385 ? -8.852 -12.094 -10.898 1 96.31 385 GLU B CA 1
ATOM 6470 C C . GLU B 1 385 ? -10.258 -11.766 -11.398 1 96.31 385 GLU B C 1
ATOM 6472 O O . GLU B 1 385 ? -11.242 -11.969 -10.68 1 96.31 385 GLU B O 1
ATOM 6477 N N . PRO B 1 386 ? -10.414 -11.289 -12.625 1 95.94 386 PRO B N 1
ATOM 6478 C CA . PRO B 1 386 ? -9.32 -11.039 -13.562 1 95.94 386 PRO B CA 1
ATOM 6479 C C . PRO B 1 386 ? -8.719 -9.641 -13.406 1 95.94 386 PRO B C 1
ATOM 6481 O O . PRO B 1 386 ? -7.707 -9.328 -14.047 1 95.94 386 PRO B O 1
ATOM 6484 N N . GLU B 1 387 ? -9.305 -8.742 -12.578 1 97.44 387 GLU B N 1
ATOM 6485 C CA . GLU B 1 387 ? -8.875 -7.355 -12.438 1 97.44 387 GLU B CA 1
ATOM 6486 C C . GLU B 1 387 ? -7.406 -7.27 -12.039 1 97.44 387 GLU B C 1
ATOM 6488 O O . GLU B 1 387 ? -6.688 -6.371 -12.484 1 97.44 387 GLU B O 1
ATOM 6493 N N . SER B 1 388 ? -7.016 -8.18 -11.242 1 98.5 388 SER B N 1
ATOM 6494 C CA . SER B 1 388 ? -5.648 -8.172 -10.734 1 98.5 388 SER B CA 1
ATOM 6495 C C . SER B 1 388 ? -4.637 -8.266 -11.867 1 98.5 388 SER B C 1
ATOM 6497 O O . SER B 1 388 ? -3.553 -7.688 -11.789 1 98.5 388 SER B O 1
ATOM 6499 N N . PHE B 1 389 ? -4.949 -8.977 -12.938 1 98.25 389 PHE B N 1
ATOM 6500 C CA . PHE B 1 389 ? -4.02 -9.125 -14.055 1 98.25 389 PHE B CA 1
ATOM 6501 C C . PHE B 1 389 ? -3.773 -7.785 -14.734 1 98.25 389 PHE B C 1
ATOM 6503 O O . PHE B 1 389 ? -2.641 -7.473 -15.109 1 98.25 389 PHE B O 1
ATOM 6510 N N . PHE B 1 390 ? -4.805 -7.012 -14.891 1 97.81 390 PHE B N 1
ATOM 6511 C CA . PHE B 1 390 ? -4.652 -5.695 -15.492 1 97.81 390 PHE B CA 1
ATOM 6512 C C . PHE B 1 390 ? -3.795 -4.793 -14.609 1 97.81 390 PHE B C 1
ATOM 6514 O O . PHE B 1 390 ? -2.926 -4.074 -15.109 1 97.81 390 PHE B O 1
ATOM 6521 N N . ILE B 1 391 ? -4.035 -4.848 -13.336 1 98 391 ILE B N 1
ATOM 6522 C CA . ILE B 1 391 ? -3.27 -4.066 -12.367 1 98 391 ILE B CA 1
ATOM 6523 C C . ILE B 1 391 ? -1.788 -4.426 -12.477 1 98 391 ILE B C 1
ATOM 6525 O O . ILE B 1 391 ? -0.936 -3.543 -12.586 1 98 391 ILE B O 1
ATOM 6529 N N . ILE B 1 392 ? -1.523 -5.676 -12.492 1 98.75 392 ILE B N 1
ATOM 6530 C CA . ILE B 1 392 ? -0.158 -6.18 -12.406 1 98.75 392 ILE B CA 1
ATOM 6531 C C . ILE B 1 392 ? 0.571 -5.926 -13.727 1 98.75 392 ILE B C 1
ATOM 6533 O O . ILE B 1 392 ? 1.713 -5.461 -13.727 1 98.75 392 ILE B O 1
ATOM 6537 N N . LEU B 1 393 ? -0.066 -6.199 -14.859 1 98.62 393 LEU B N 1
ATOM 6538 C CA . LEU B 1 393 ? 0.568 -5.988 -16.156 1 98.62 393 LEU B CA 1
ATOM 6539 C C . LEU B 1 393 ? 0.9 -4.516 -16.375 1 98.62 393 LEU B C 1
ATOM 6541 O O . LEU B 1 393 ? 1.998 -4.18 -16.812 1 98.62 393 LEU B O 1
ATOM 6545 N N . LYS B 1 394 ? -0.014 -3.691 -16.031 1 97.56 394 LYS B N 1
ATOM 6546 C CA . LYS B 1 394 ? 0.256 -2.262 -16.156 1 97.56 394 LYS B CA 1
ATOM 6547 C C . LYS B 1 394 ? 1.441 -1.848 -15.297 1 97.56 394 LYS B C 1
ATOM 6549 O O . LYS B 1 394 ? 2.301 -1.08 -15.734 1 97.56 394 LYS B O 1
ATOM 6554 N N . TRP B 1 395 ? 1.476 -2.303 -14.109 1 98.12 395 TRP B N 1
ATOM 6555 C CA . TRP B 1 395 ? 2.564 -1.997 -13.188 1 98.12 395 TRP B CA 1
ATOM 6556 C C . TRP B 1 395 ? 3.898 -2.486 -13.742 1 98.12 395 TRP B C 1
ATOM 6558 O O . TRP B 1 395 ? 4.902 -1.771 -13.68 1 98.12 395 TRP B O 1
ATOM 6568 N N . LEU B 1 396 ? 3.912 -3.682 -14.297 1 98.69 396 LEU B N 1
ATOM 6569 C CA . LEU B 1 396 ? 5.133 -4.246 -14.859 1 98.69 396 LEU B CA 1
ATOM 6570 C C . LEU B 1 396 ? 5.547 -3.49 -16.125 1 98.69 396 LEU B C 1
ATOM 6572 O O . LEU B 1 396 ? 6.742 -3.297 -16.359 1 98.69 396 LEU B O 1
ATOM 6576 N N . TYR B 1 397 ? 4.562 -3.09 -16.953 1 98.25 397 TYR B N 1
ATOM 6577 C CA . TYR B 1 397 ? 4.879 -2.254 -18.109 1 98.25 397 TYR B CA 1
ATOM 6578 C C . TYR B 1 397 ? 5.586 -0.974 -17.688 1 98.25 397 TYR B C 1
ATOM 6580 O O . TYR B 1 397 ? 6.621 -0.609 -18.234 1 98.25 397 TYR B O 1
ATOM 6588 N N . ASP B 1 398 ? 5.031 -0.385 -16.672 1 96.56 398 ASP B N 1
ATOM 6589 C CA . ASP B 1 398 ? 5.609 0.855 -16.172 1 96.56 398 ASP B CA 1
ATOM 6590 C C . ASP B 1 398 ? 7.012 0.62 -15.617 1 96.56 398 ASP B C 1
ATOM 6592 O O . ASP B 1 398 ? 7.918 1.425 -15.836 1 96.56 398 ASP B O 1
ATOM 6596 N N . LEU B 1 399 ? 7.195 -0.445 -14.93 1 97.5 399 LEU B N 1
ATOM 6597 C CA . LEU B 1 399 ? 8.477 -0.804 -14.328 1 97.5 399 LEU B CA 1
ATOM 6598 C C . LEU B 1 399 ? 9.562 -0.928 -15.398 1 97.5 399 LEU B C 1
ATOM 6600 O O . LEU B 1 399 ? 10.703 -0.517 -15.18 1 97.5 399 LEU B O 1
ATOM 6604 N N . PHE B 1 400 ? 9.156 -1.474 -16.562 1 98 400 PHE B N 1
ATOM 6605 C CA . PHE B 1 400 ? 10.125 -1.766 -17.609 1 98 400 PHE B CA 1
ATOM 6606 C C . PHE B 1 400 ? 10.156 -0.648 -18.641 1 98 400 PHE B C 1
ATOM 6608 O O . PHE B 1 400 ? 10.977 -0.669 -19.562 1 98 400 PHE B O 1
ATOM 6615 N N . GLY B 1 401 ? 9.289 0.378 -18.531 1 96.88 401 GLY B N 1
ATOM 6616 C CA . GLY B 1 401 ? 9.172 1.415 -19.547 1 96.88 401 GLY B CA 1
ATOM 6617 C C . GLY B 1 401 ? 8.57 0.918 -20.844 1 96.88 401 GLY B C 1
ATOM 6618 O O . GLY B 1 401 ? 9.008 1.307 -21.922 1 96.88 401 GLY B O 1
ATOM 6619 N N . LEU B 1 402 ? 7.621 0.009 -20.641 1 96.81 402 LEU B N 1
ATOM 6620 C CA . LEU B 1 402 ? 6.953 -0.56 -21.812 1 96.81 402 LEU B CA 1
ATOM 6621 C C . LEU B 1 402 ? 5.605 0.111 -22.047 1 96.81 402 LEU B C 1
ATOM 6623 O O . LEU B 1 402 ? 4.949 0.551 -21.094 1 96.81 402 LEU B O 1
ATOM 6627 N N . GLU B 1 403 ? 5.273 0.16 -23.25 1 94.19 403 GLU B N 1
ATOM 6628 C CA . GLU B 1 403 ? 3.939 0.618 -23.625 1 94.19 403 GLU B CA 1
ATOM 6629 C C . GLU B 1 403 ? 3.047 -0.553 -24.031 1 94.19 403 GLU B C 1
ATOM 6631 O O . GLU B 1 403 ? 3.543 -1.624 -24.391 1 94.19 403 GLU B O 1
ATOM 6636 N N . GLY B 1 404 ? 1.812 -0.322 -23.875 1 92.88 404 GLY B N 1
ATOM 6637 C CA . GLY B 1 404 ? 0.878 -1.338 -24.344 1 92.88 404 GLY B CA 1
ATOM 6638 C C . GLY B 1 404 ? -0.376 -1.425 -23.5 1 92.88 404 GLY B C 1
ATOM 6639 O O . GLY B 1 404 ? -0.462 -0.797 -22.438 1 92.88 404 GLY B O 1
ATOM 6640 N N . ASN B 1 405 ? -1.267 -2.213 -24.016 1 94.5 405 ASN B N 1
ATOM 6641 C CA . ASN B 1 405 ? -2.535 -2.477 -23.344 1 94.5 405 ASN B CA 1
ATOM 6642 C C . ASN B 1 405 ? -2.568 -3.877 -22.734 1 94.5 405 ASN B C 1
ATOM 6644 O O . ASN B 1 405 ? -2.477 -4.871 -23.453 1 94.5 405 ASN B O 1
ATOM 6648 N N . PRO B 1 406 ? -2.768 -3.967 -21.484 1 95.75 406 PRO B N 1
ATOM 6649 C CA . PRO B 1 406 ? -2.83 -5.285 -20.844 1 95.75 406 PRO B CA 1
ATOM 6650 C C . PRO B 1 406 ? -3.871 -6.199 -21.484 1 95.75 406 PRO B C 1
ATOM 6652 O O . PRO B 1 406 ? -3.684 -7.418 -21.531 1 95.75 406 PRO B O 1
ATOM 6655 N N . ALA B 1 407 ? -4.91 -5.68 -21.984 1 95.69 407 ALA B N 1
ATOM 6656 C CA . ALA B 1 407 ? -5.965 -6.473 -22.609 1 95.69 407 ALA B CA 1
ATOM 6657 C C . ALA B 1 407 ? -5.422 -7.25 -23.812 1 95.69 407 ALA B C 1
ATOM 6659 O O . ALA B 1 407 ? -5.852 -8.375 -24.062 1 95.69 407 ALA B O 1
ATOM 6660 N N . ASP B 1 408 ? -4.516 -6.656 -24.484 1 95.81 408 ASP B N 1
ATOM 6661 C CA . ASP B 1 408 ? -3.922 -7.312 -25.656 1 95.81 408 ASP B CA 1
ATOM 6662 C C . ASP B 1 408 ? -3.102 -8.531 -25.234 1 95.81 408 ASP B C 1
ATOM 6664 O O . ASP B 1 408 ? -3.076 -9.539 -25.938 1 95.81 408 ASP B O 1
ATOM 6668 N N . GLN B 1 409 ? -2.471 -8.398 -24.172 1 94.94 409 GLN B N 1
ATOM 6669 C CA . GLN B 1 409 ? -1.688 -9.516 -23.656 1 94.94 409 GLN B CA 1
ATOM 6670 C C . GLN B 1 409 ? -2.596 -10.641 -23.156 1 94.94 409 GLN B C 1
ATOM 6672 O O . GLN B 1 409 ? -2.305 -11.82 -23.359 1 94.94 409 GLN B O 1
ATOM 6677 N N . LEU B 1 410 ? -3.674 -10.312 -22.516 1 94.94 410 LEU B N 1
ATOM 6678 C CA . LEU B 1 410 ? -4.594 -11.312 -21.984 1 94.94 410 LEU B CA 1
ATOM 6679 C C . LEU B 1 410 ? -5.254 -12.094 -23.125 1 94.94 410 LEU B C 1
ATOM 6681 O O . LEU B 1 410 ? -5.582 -13.273 -22.953 1 94.94 410 LEU B O 1
ATOM 6685 N N . LYS B 1 411 ? -5.352 -11.469 -24.281 1 93.88 411 LYS B N 1
ATOM 6686 C CA . LYS B 1 411 ? -5.949 -12.125 -25.438 1 93.88 411 LYS B CA 1
ATOM 6687 C C . LYS B 1 411 ? -5.051 -13.25 -25.953 1 93.88 411 LYS B C 1
ATOM 6689 O O . LYS B 1 411 ? -5.496 -14.102 -26.719 1 93.88 411 LYS B O 1
ATOM 6694 N N . THR B 1 412 ? -3.816 -13.203 -25.531 1 93.31 412 THR B N 1
ATOM 6695 C CA . THR B 1 412 ? -2.879 -14.203 -26.031 1 93.31 412 THR B CA 1
ATOM 6696 C C . THR B 1 412 ? -3.004 -15.508 -25.266 1 93.31 412 THR B C 1
ATOM 6698 O O . THR B 1 412 ? -2.443 -16.531 -25.656 1 93.31 412 THR B O 1
ATOM 6701 N N . ILE B 1 413 ? -3.709 -15.578 -24.156 1 92 413 ILE B N 1
ATOM 6702 C CA . ILE B 1 413 ? -3.893 -16.797 -23.375 1 92 413 ILE B CA 1
ATOM 6703 C C . ILE B 1 413 ? -4.727 -17.797 -24.172 1 92 413 ILE B C 1
ATOM 6705 O O . ILE B 1 413 ? -5.82 -17.469 -24.641 1 92 413 ILE B O 1
ATOM 6709 N N . PRO B 1 414 ? -4.191 -18.906 -24.328 1 87.06 414 PRO B N 1
ATOM 6710 C CA . PRO B 1 414 ? -4.906 -19.891 -25.141 1 87.06 414 PRO B CA 1
ATOM 6711 C C . PRO B 1 414 ? -6.172 -20.406 -24.469 1 87.06 414 PRO B C 1
ATOM 6713 O O . PRO B 1 414 ? -6.094 -21.094 -23.453 1 87.06 414 PRO B O 1
ATOM 6716 N N . SER B 1 415 ? -7.32 -19.938 -25 1 82.12 415 SER B N 1
ATOM 6717 C CA . SER B 1 415 ? -8.578 -20.328 -24.375 1 82.12 415 SER B CA 1
ATOM 6718 C C . SER B 1 415 ? -9.438 -21.156 -25.328 1 82.12 415 SER B C 1
ATOM 6720 O O . SER B 1 415 ? -10.383 -21.812 -24.906 1 82.12 415 SER B O 1
ATOM 6722 N N . ARG B 1 416 ? -9.055 -21.219 -26.641 1 85.12 416 ARG B N 1
ATOM 6723 C CA . ARG B 1 416 ? -9.883 -21.922 -27.609 1 85.12 416 ARG B CA 1
ATOM 6724 C C . ARG B 1 416 ? -9.039 -22.828 -28.5 1 85.12 416 ARG B C 1
ATOM 6726 O O . ARG B 1 416 ? -8.242 -22.344 -29.312 1 85.12 416 ARG B O 1
ATOM 6733 N N . PRO B 1 417 ? -9.242 -24.141 -28.312 1 90.94 417 PRO B N 1
ATOM 6734 C CA . PRO B 1 417 ? -8.5 -25.047 -29.188 1 90.94 417 PRO B CA 1
ATOM 6735 C C . PRO B 1 417 ? -8.969 -24.969 -30.641 1 90.94 417 PRO B C 1
ATOM 6737 O O . PRO B 1 417 ? -10.148 -24.734 -30.906 1 90.94 417 PRO B O 1
ATOM 6740 N N . LYS B 1 418 ? -8.102 -25.125 -31.562 1 91.88 418 LYS B N 1
ATOM 6741 C CA . LYS B 1 418 ? -8.375 -25.094 -33 1 91.88 418 LYS B CA 1
ATOM 6742 C C . LYS B 1 418 ? -8.711 -26.484 -33.531 1 91.88 418 LYS B C 1
ATOM 6744 O O . LYS B 1 418 ? -9.477 -26.625 -34.469 1 91.88 418 LYS B O 1
ATOM 6749 N N . TYR B 1 419 ? -8.172 -27.484 -32.906 1 89.56 419 TYR B N 1
ATOM 6750 C CA . TYR B 1 419 ? -8.258 -28.844 -33.438 1 89.56 419 TYR B CA 1
ATOM 6751 C C . TYR B 1 419 ? -9.062 -29.75 -32.531 1 89.56 419 TYR B C 1
ATOM 6753 O O . TYR B 1 419 ? -8.547 -30.219 -31.516 1 89.56 419 TYR B O 1
ATOM 6761 N N . LEU B 1 420 ? -10.375 -29.797 -32.844 1 86.31 420 LEU B N 1
ATOM 6762 C CA . LEU B 1 420 ? -11.289 -30.578 -32.031 1 86.31 420 LEU B CA 1
ATOM 6763 C C . LEU B 1 420 ? -11.523 -31.953 -32.625 1 86.31 420 LEU B C 1
ATOM 6765 O O . LEU B 1 420 ? -11.516 -32.094 -33.844 1 86.31 420 LEU B O 1
#

Foldseek 3Di:
DPDPPPAFPQNVQLADFDPLQAFVLSLCVPPVVVCCLQCHPPRFLAHSVLCVQLSVVRVVVGAHPPGPLLVQLVSLQVSLVVLQVVLVVCVVVVNLLSSLSSLLNSLSSLLSSLPPHVQDDSSVVSLVSSVVSLQSSQCSDPQHKHKDKDALPLDDDQFDGIFIKIKGFQPPQDLVRAAAEEEEEEALRDARSRVCLLQVLCSVLRHMYITGYDFLGRPGRFPLQDLCSVVSVVVSVLVVVVPDSNYDQQHYEYEYFAQRLQVQQLCQQSVVPRHQEYERFQHFAACLLALVLLVRLQRYDDSHGQLQSVCSSSPNRRCSVVSSVCVRVNHCVVVCRLAHQGGRAYEYEFECAESNYGCVRVVVSCVHHDHHHYDYAYPDYGRNPDVNQQVVVVVSCVSNVHDDHSVVSVVSRRRDDPPD/DPDPPPAFPQNVQLADFDPLQAFVLSLCVPPVVVCCLQCHPPRFLAHSVLCVQLSVVRVVVGAHPPGDLLVQLVSLQVSLVVLQVVLVVCVVVVNLLSSLSSLLNSLSSLLSSLPPHVQDDSSVVSLVSSVVSLQSSQCSDPQHKHKDKDALPLDDDQFDGIFIKIKGFQPPQDLVHAAAEEEEEEALRDFRSRVCLLQVLCSVLRHMYITGYDFLGRPGRFPLQDLCSVVSVVVSVLVVVVPDSNYDQQHYEYDYFAQRLQVQQLCQQSVVPRHQEYERQQHFAACLLALVLLVRLQRYDDSHGQLQSVCSSSPNRRCSVVSSVCVRVNHCVVVCRLAHQGGRAYEYEFECAESNYGCVRVVVSCVHHDHHHYDYAYPDYGRNPDVNQQVVVVVSCVSRVHDDHSVVSVVSGRRDDPPD

Nearest PDB structures (foldseek):
  8qdb-assembly1_A  TM=9.929E-01  e=1.406E-58  Exophiala dermatitidis
  8qd2-assembly1_A  TM=9.627E-01  e=8.168E-46  Aspergillus fumigatus
  2jbw-assembly2_C  TM=7.930E-01  e=4.554E-20  Paenarthrobacter nicotinovorans
  8qbh-assembly1_A  TM=7.761E-01  e=5.829E-18  Photorhabdus laumondii subsp. laumondii TTO1
  7xrh-assembly1_B  TM=7.265E-01  e=5.551E-08  Lactobacillus acidophilus

pLDDT: mean 97.35, std 2.49, range [81.75, 98.94]

InterPro domains:
  IPR010520 Esterase FrsA-like [PF06500] (87-369)
  IPR029058 Alpha/Beta hydrolase fold [G3DSA:3.40.50.1820] (10-399)
  IPR029058 Alpha/Beta hydrolase fold [SSF53474] (31-400)
  IPR050261 FrsA esterase [PTHR22946] (22-384)

Secondary structure (DSSP, 8-state):
--BTTTB-TTTTGGGS--GGGS-HHHHIIIIIHHHHHHT-TT-TT--HHHHHHHHHHHHHTT--SSP-HHHHHHTTHHHHHHHHHHHHHHHHTT-HHHHHHHHHHHHHHHHHHH-S---SHHHHHHHHHHHHHHHHHHHTSSS--EEEEEE-TT--TT--SEEEEEEE--TT--SSSPEEEEEEE--SS--HHHHGGGHHHHHHTT-EEEEEPPTTSTT--S-TT-TTHHHHHHHHHHHHHHT-TTEEEEEEEEEEETHHHHHHHHHHHHTTTS-SEEEEES--SSGGG-HHHHTTGGGSSSSS-HHHHHHIIIIITT-HHHHHHHGGGG-TTTTSGGG-S----EEEEEETT-SSS-THHHHHHTTSSS-EEEEEETT--GGGTTHHHHHHHHHHHHHHT----HHHHHTTS--S-S--/--BTTTB-TTTGGGGS--GGGS-HHHHIIIIIHHHHHHT-TT-TT--HHHHHHHHHHHHHTT--SSP-HHHHHHTTHHHHHHHHHHHHHHHHTT-HHHHHHHHHHHHHHHHHHH-S---SHHHHHHHHHHHHHHHHHHHTSSS--EEEEEE-TT--TT--SEEEEEEE--TT--SSSPEEEEEEE--SS--HHHHGGGHHHHHHTT-EEEEEPPTTSTT--S-TT-TTHHHHHHHHHHHHHHT-TTEEEEEEEEEEETHHHHHHHHHHHHTTTS-SEEEEES--SSGGG-HHHHTTGGGSSSSS-HHHHHHIIIIITT-HHHHHHHGGGG-TTTTSGGG-S----EEEEEETT-SSS-THHHHHHTTSSS-EEEEEETT--GGGTTHHHHHHHHHHHHHHT----HHHHHTTS--S-S--

Sequence (840 aa):
MAAPGGKFFIQDAMKTPAVHHESFERLWQTKWQPLCKMGVYPFMFSAYQDFEPIVERLVAEDQKEPYDWDKYATAFIPKAEELVAKAEQAGKDGDQEKASELFLRASAVYRIARFPAPRSDKQRLAWQEGKKAARKGLAMRERPTQEVVIPHKHRSGSDGHELPFYYHLPPGTTKDEPAPLVIILSGLDGYRTELVVWSEGWSQKKVATIILEIPGTGDSPADPSDPTSPERQWSTLFDWIDEQPEIDQSRKAMWAFSTGGYYAIRLAHTHAHRLSGVVALGGGCHYMFDPEWLSHVNHLEYPFDLATTLAYKFGYGDDLEKFKKEAMKFSLLKDGTLNRAECTRLLLVNGVNDEIFPIDDYYLCLQHGSPKEARFVPGKKHMGEPESFFIILKWLYDLFGLEGNPADQLKTIPSRPKYLMAAPGGKFFIQDAMKTPAVHHESFERLWQTKWQPLCKMGVYPFMFSAYQDFEPIVERLVAEDQKEPYDWDKYATAFIPKAEELVAKAEQAGKDGDQEKASELFLRASAVYRIARFPAPRSDKQRLAWQEGKKAARKGLAMRERPTQEVVIPHKHRSGSDGHELPFYYHLPPGTTKDEPAPLVIILSGLDGYRTELVVWSEGWSQKKVATIILEIPGTGDSPADPSDPTSPERQWSTLFDWIDEQPEIDQSRKAMWAFSTGGYYAIRLAHTHAHRLSGVVALGGGCHYMFDPEWLSHVNHLEYPFDLATTLAYKFGYGDDLEKFKKEAMKFSLLKDGTLNRAECTRLLLVNGVNDEIFPIDDYYLCLQHGSPKEARFVPGKKHMGEPESFFIILKWLYDLFGLEGNPADQLKTIPSRPKYL

Solvent-accessible surface area (backbone atoms only — not comparable to full-atom values): 40780 Å² total; per-residue (Å²): 95,51,10,64,91,71,30,54,55,58,52,76,63,56,76,52,68,39,70,37,58,71,20,48,54,41,26,37,72,72,54,48,45,64,29,33,67,56,11,34,82,87,27,41,50,26,52,53,76,70,44,49,67,36,48,53,48,45,44,73,65,63,42,35,76,81,70,56,51,42,66,56,12,55,53,33,48,63,58,23,50,51,30,40,52,52,13,53,50,29,43,72,72,66,37,44,67,61,13,18,50,29,13,30,26,18,17,27,40,19,48,61,24,14,53,63,56,58,84,34,72,46,8,41,48,24,48,56,52,18,50,53,27,29,51,55,14,34,53,48,39,97,76,42,39,41,81,44,75,42,72,35,77,50,53,59,91,78,30,39,66,43,42,57,32,39,46,32,66,25,89,86,59,32,64,92,52,40,21,36,35,41,35,37,33,18,24,71,66,47,40,44,82,59,60,50,50,57,42,57,35,34,28,78,69,48,26,22,35,36,27,29,46,35,57,46,24,91,67,35,26,29,32,34,69,42,78,64,28,59,58,30,51,49,52,32,51,50,57,54,54,74,68,37,59,41,45,32,82,80,37,28,32,36,47,14,34,32,59,16,6,31,53,37,55,51,40,26,37,77,46,29,84,73,37,63,30,35,32,22,30,27,27,35,44,42,55,57,34,32,46,73,51,44,73,36,30,43,36,31,74,46,81,50,53,42,38,48,49,49,16,35,25,47,58,41,46,87,38,39,70,59,31,43,73,52,38,55,74,62,16,30,63,79,71,44,52,48,57,36,79,53,55,23,54,38,36,42,31,26,8,58,58,19,51,78,33,46,45,28,22,58,55,49,51,30,48,32,50,52,70,31,32,28,41,37,31,74,94,22,36,66,36,13,67,71,61,39,55,48,55,50,44,50,52,51,27,57,74,67,73,48,83,83,57,50,68,64,39,61,67,51,44,56,37,73,71,87,82,127,95,50,10,64,93,71,30,53,53,59,52,77,64,54,75,52,69,38,69,37,57,72,22,47,53,41,25,35,71,73,54,47,45,64,28,33,67,56,11,34,83,89,27,41,51,26,50,53,74,71,45,50,66,36,50,52,49,45,44,73,68,63,43,35,74,82,68,56,53,43,67,57,12,56,55,32,48,62,55,23,52,50,28,39,51,52,13,53,52,30,44,73,71,65,38,42,67,60,13,18,50,28,13,30,24,16,18,28,40,19,48,61,24,14,52,64,54,60,84,35,72,45,7,41,48,23,48,56,54,18,51,53,27,27,52,54,14,34,53,47,39,97,76,42,41,41,80,45,76,42,70,34,76,49,53,58,90,78,31,38,64,42,42,56,30,38,46,33,66,25,90,87,60,30,63,93,51,41,21,36,36,40,35,37,34,19,24,71,65,46,38,42,82,58,59,49,52,57,43,56,36,35,27,76,69,49,26,23,33,36,26,28,45,36,58,48,25,91,65,36,26,30,32,33,67,43,78,63,30,59,58,30,52,48,50,33,50,50,57,55,54,74,71,38,59,39,44,32,83,81,36,28,32,37,47,14,34,32,58,18,6,29,53,35,56,50,39,28,37,76,46,30,83,73,38,63,30,34,31,21,30,25,27,38,41,43,56,58,35,31,47,73,51,45,72,34,31,41,36,30,74,45,82,49,53,42,38,48,51,48,15,36,25,46,58,41,46,85,38,39,70,58,30,44,74,51,39,55,74,63,17,31,63,80,70,44,52,48,58,36,79,53,56,23,53,37,38,42,30,25,8,59,57,19,49,78,32,45,45,28,23,59,56,49,50,29,49,33,50,54,69,32,31,30,41,37,30,75,94,22,36,66,37,12,67,71,62,38,55,48,56,49,45,49,50,51,26,59,74,65,72,48,83,84,58,51,67,64,38,60,66,50,42,54,37,71,72,86,82,128

Radius of gyration: 30.93 Å; Cα contacts (8 Å, |Δi|>4): 1862; chains: 2; bounding box: 51×90×79 Å

Organism: Zymoseptoria tritici (strain CBS 115943 / IPO323) (NCBI:txid336722)